Protein AF-0000000077801116 (afdb_homodimer)

InterPro domains:
  IPR003439 ABC transporter-like, ATP-binding domain [PF00005] (508-653)
  IPR003439 ABC transporter-like, ATP-binding domain [PS50893] (490-720)
  IPR003593 AAA+ ATPase domain [SM00382] (517-697)
  IPR005293 Antigen peptide transporter 2 [PR01897] (64-78)
  IPR005293 Antigen peptide transporter 2 [PR01897] (130-144)
  IPR005293 Antigen peptide transporter 2 [PR01897] (210-224)
  IPR005293 Antigen peptide transporter 2 [PR01897] (335-353)
  IPR005293 Antigen peptide transporter 2 [PR01897] (594-609)
  IPR011527 ABC transporter type 1, transmembrane domain [PF00664] (187-445)
  IPR011527 ABC transporter type 1, transmembrane domain [PS50929] (186-443)
  IPR017871 ABC transporter-like, conserved site [PS00211] (625-639)
  IPR027417 P-loop containing nucleoside triphosphate hydrolase [G3DSA:3.40.50.300] (480-726)
  IPR027417 P-loop containing nucleoside triphosphate hydrolase [SSF52540] (481-720)
  IPR036640 ABC transporter type 1, transmembrane domain superfamily [G3DSA:1.20.1560.10] (166-478)
  IPR036640 ABC transporter type 1, transmembrane domain superfamily [SSF90123] (165-473)
  IPR039421 Type 1 protein exporter [PTHR43394] (161-722)

Secondary structure (DSSP, 8-state):
------------------------------HHHHTHHHHHHHHHHHHHHHHHTHHHHGGG-HHHHHHHHHHHHHHHHHHHHHHS-S-TTS-THHHHHHHHHHHHHHHHHHHHTT-------SGGGS-HHHHHHHHHHHHHHHHHHHHHHGGG---STTHHHHHHHHHHHHHHHHHHTGGGHHHHHHHHHHHHHHHHHHHHHHHHHHHHHHHHHSS--HHHHHHHHHHHHHHHHHHHHHHHHHHHHHHHHHHHHHHHHHHHHHHHHHTS-HHHHHHS-HHHHHHIIIIIHHHHHHHTHHHHHHHHHHHHHHHHHHHHHHHH-HHHHHHHHHHHHHHHHHHHTTTHHHHHHHHHHHHHHHHHHHHHHTHHHHHHTT-HHHHHHHHHHHHHHHHHHHHHHHHHHHHHHHHHHHHHHHHHHHHHHHHHHHHHTTSS-HHHHHHHHHHHTS------THHHHHHHHHHHHHHHHHPPPSS-----B--S-----EEEEEEEEE-TT-TTSEEEEEEEEEE-TT-EEEEEE-TTSSHHHHHHHHTTSS--SEEEEEETTEEGGGB-HHHHHHHEEEE-SS----SSBHHHHHTTT-SS--HHHHHHHHHHTT-TTT-S-TT-B--GGGTTS-HHHHHHHHHHHHHTT--SEEEEESTTSSS-GGGHHHHHHHHHSSS-EEEEE-S-HHHHHT-SEEEEEETTEEEEEE-HHHHHHHTSHHHHHHHHHHHTT----HHHHHHHHHHHHTTS--/------------------------------HHHHTHHHHHHHHHHHHHHHHHHHHHHGGG-HHHHHHHHHHHHHHHHHHHHHHS-S-TTS-THHHHHHHHHHHHHHHHHHHHTT-------SGGGS-HHHHHHHHHHHHHHHHHHHHHHTT-----TTHHHHHHHHHHHHHHHHHHTGGGHHHHHHHHHHHHHHHHHHHHHHHHHHHHHHHHHSS--HHHHHHHHHHHHHHHHHHHHHHHHHHHHHHHHHHHHHHHHHHHHHHHHHTS-HHHHHHS-HHHHHHIIIIIHHHHHHHTHHHHHHHHHHHHHHHHHHHHHHHH-HHHHHHHHHHHHHHHHHHHTTTHHHHHHHHHHHHHHHHHHHHHHTHHHHHHTT-HHHHHHHHHHHHHHHHHHHHHHHHHHHHHHHHHHHHHHHHHHHHHHHHHHHHHTTSS-HHHHHHHHHHHTS------THHHHHHHHHHHHHHHHHPPPSS-----B--S-----EEEEEEEEE-TT-TTSEEEEEEEEEE-TT-EEEEEE-TTSSHHHHHHHHTTSS--SEEEEEETTEEGGGB-HHHHHHHEEEE-SS----SSBHHHHHTTT-SS--HHHHHHHHHHTT-TTT-S-TT-B--GGGTTS-HHHHHHHHHHHHHTT--SEEEEESTTSSS-GGGHHHHHHHHHSSS-EEEEE-S-HHHHHT-SEEEEEETTEEEEEE-HHHHHHHTSHHHHHHHHHHHTT----HHHHHHHHHHHHTTS--

Radius of gyration: 42.48 Å; Cα contacts (8 Å, |Δi|>4): 1871; chains: 2; bounding box: 85×131×129 Å

Foldseek 3Di:
DDDDPPPDPPDPCVDPPPPPPPPPPPPPDPVCVVCLVVLLVQLVVLLLVVLVVCVVLLVVFLVSLVVSLVVSLVSSVVVCCVPPVPPVPVPCVVLSNQLSVVVSVVSVVCVVPVAPCPPPGHPSSDPPVVSVVSSVVSVLVCLLCCLVPVVVPDPPVCSVVVVVVLVVLVVVLVVLLVVLVVLLVLLLVLLLLLLLLVLVLLVLQLVLVLCVPDDNDVVSNVVSVVSNVVSNVSNVVSNVSSVVSLVVSLVVSLVVLLVLLVVLLVPAFPLVPVVDDPVVSVCLSPPLSSLLSCQPSVLVVLVSSLVSNCCSNLVVLVVQPVVLSVLLVSLVSVLSSLVSVLPVLVVVLVVLVVVLVVLVVVCVVVVVVCVVVVVPVVSVVVSVVSVVVSVVSVVVSVVSVVVSVVVSVVSLVVSLVVSVVVVVVCVVVVSHDSSSSSSVNVSSPPDSPNPPPSNVVSSVSSSVSVVSSVDDHPQDQPADDADPDFLFKKWWAQFWADRPVCNPAILAGGATDIFGWPFEEEEDEDPSLCPVVVVCVLLPSDDTPDTFMDGNRHGPSNHHNLNSCLQEDEQAQQQWAAWFFLLCRLCPSPPPDDPVLLVVLLVLLVLVVPPPDRGDTLPHRSPNDDRSSSLSSSSSSNPSSVHQEYEYHQSCVVPPPVCVVSVCSSSVDDRHGYYYYHLDVVSQQPGQKYFYGDSNYTDDIDHPVVVCVVCPPVVVSVVVVVVVVPDPDPVVVVVVVVVVVVPPDD/DDDDPVVPPPDPPVDPPPPPPPPPPPPPDPVCVVCLVVLLVQLVVLLLVVLVVCVVLLVVFLVSLVVSLVVSLVSSVVVCCVPPVPPVPVPCVVLSNQLSVVVSVVRVVCVVPVAPCPDDRHPSRDDPVVSVVSSVVSVLVCLLCCLVPVVVPDPPVCSVVVVVVLVVLVVVLVVLLVVLVVLLVLLLVLLLLLLLLVLVLLVLQLVLVLCVVDDNDVVSNVVSVVSNVVSNVSNVVSNVSSVVSLVVSLVVSLVVLLVLLVVLVVPAFPLVPVVDDPVVSVCLSPPLSSLLSCQCSVLVVLVSSLVSNVCSNLVVLVVQPVVLSVLLVSLVSVLSSLVSVLPVLVVVLVVLVVVLVVLVVVCVVVVVVCVVVVVPVVSVVVSVVSVVVSVVSVVVSVVSVVVSVVVSVVSLVVSLVVSVVVVVVCVVVVSHDSSSSSSVNVSSPPDSPNPPPSNVVSSVSSSVSVVSSVDDHPQDQPADDADPDFLFKKWWAQFWADRPVCNPAILAGGATDIFGWPFEEEEDEDPSLCPVVVVCVLLPSDDTPDTFMDGNRHGPSNHHNLNSCLQEDEQAQAQWAAWFFLLCRLCPSPPPDDPVLLVVLLVLLVLVVPPPDRRDTLPHRSPNDDRSSSLSSSSSSNPSSVHQEYEYEQSCVVPPPVCVVSVCSSSVDDRHGYYYHHLDVVSQLPGQKYFYGDSNYTDDIDHPVVVCVVCPPVVVSVVVVVVVVPDPDPVVVVVVVVVVVVPPDD

Solvent-accessible surface area (backbone atoms only — not comparable to full-atom values): 79106 Å² total; per-residue (Å²): 141,79,84,78,83,72,83,78,78,79,80,82,68,74,76,79,76,71,80,64,78,67,70,75,73,62,82,64,64,58,63,66,62,64,47,41,55,61,50,48,54,50,48,52,52,48,32,58,60,43,36,74,51,37,76,80,39,53,81,57,50,70,60,35,32,46,51,48,23,51,53,47,36,54,49,47,51,50,46,45,50,66,71,53,63,84,65,69,78,68,69,53,57,62,51,50,47,44,47,30,45,46,58,36,48,50,52,50,47,37,71,71,40,89,56,80,86,69,68,72,76,44,79,51,76,37,64,70,64,55,57,52,48,38,50,48,48,32,49,30,46,45,39,25,46,44,49,68,52,41,85,60,59,74,62,52,91,64,32,59,58,49,49,53,49,49,50,51,51,49,52,50,54,54,55,71,44,54,87,47,43,66,54,50,51,51,22,49,51,24,42,52,47,14,38,51,18,56,53,43,38,39,50,33,51,10,50,47,51,39,41,67,73,46,82,74,45,68,66,60,48,53,49,37,52,51,50,30,49,49,28,46,50,50,12,36,52,22,42,29,51,18,51,43,40,48,52,49,51,35,52,53,47,32,50,52,50,39,48,51,45,48,45,42,56,59,60,40,40,59,68,53,59,74,72,44,58,69,67,58,52,53,42,44,56,52,53,27,37,49,40,31,34,41,38,52,56,53,45,46,46,50,48,50,48,41,48,47,38,49,49,48,47,50,53,51,36,42,72,67,40,51,74,62,36,54,55,56,56,54,52,54,41,54,50,49,40,58,56,49,75,60,61,68,56,55,57,58,42,50,52,36,50,50,52,41,50,47,53,50,51,52,48,62,76,38,39,70,59,35,57,46,42,49,27,47,68,58,53,39,48,54,49,45,54,39,47,50,52,37,49,53,50,48,51,52,47,45,52,53,49,29,52,45,52,36,48,49,46,49,50,54,49,50,46,51,50,50,43,53,55,52,47,50,56,33,36,76,69,66,71,42,54,73,16,56,52,50,19,52,56,58,55,66,69,62,71,75,73,80,80,67,76,64,45,60,63,14,48,57,31,36,52,56,54,46,53,58,60,66,53,71,44,86,62,72,69,79,20,73,46,70,74,92,75,71,63,30,30,36,35,39,41,45,28,22,35,48,52,85,90,42,67,87,49,64,41,30,51,56,27,61,55,72,43,52,55,57,34,41,34,23,46,38,61,58,91,80,16,33,66,69,55,53,52,35,45,73,69,53,55,49,74,63,78,36,57,50,48,25,49,68,82,38,54,60,67,45,30,17,50,56,53,46,26,42,32,41,23,67,31,53,64,73,59,78,42,59,69,42,28,49,49,55,51,35,40,54,67,50,82,87,72,53,69,64,55,50,51,50,20,26,50,64,34,66,35,52,85,78,54,86,50,58,75,38,70,32,38,67,62,26,67,78,48,53,73,47,57,40,34,25,43,40,44,12,31,36,50,58,55,65,31,27,28,42,36,35,35,44,50,59,69,70,42,58,80,79,40,49,57,47,49,42,50,63,67,68,61,66,84,30,11,33,41,34,34,54,86,51,62,69,65,47,57,71,25,66,29,36,39,31,31,49,85,12,23,69,73,49,74,38,35,52,71,58,38,53,70,64,61,44,74,61,34,51,50,52,50,52,44,49,64,70,64,70,60,72,69,68,71,65,56,52,57,53,44,56,52,52,58,65,64,50,78,133,135,89,72,84,79,74,76,75,74,76,78,80,71,75,75,79,77,71,80,65,78,68,70,75,73,64,82,64,66,59,62,68,63,64,47,41,56,61,50,48,53,50,49,51,52,47,32,57,60,44,37,74,51,37,78,79,40,53,81,57,48,68,60,35,30,47,50,47,23,50,53,46,36,53,50,48,50,49,47,45,49,67,71,52,63,83,67,70,80,68,68,52,60,61,48,49,48,43,46,29,43,46,59,35,47,48,50,51,47,37,70,70,39,89,57,79,86,70,69,71,77,41,80,52,72,38,62,69,66,55,57,50,47,38,50,48,48,30,50,28,45,45,38,25,46,45,48,68,52,41,83,59,57,75,67,51,91,63,34,60,56,49,48,54,46,49,52,51,49,48,52,49,50,56,54,71,44,54,87,47,43,67,54,49,50,52,22,48,52,25,42,50,46,14,38,52,19,54,53,43,38,38,51,34,52,10,49,45,49,40,41,67,73,46,83,76,45,68,67,61,49,54,50,36,52,51,50,32,50,50,28,47,49,51,13,34,52,22,41,28,49,18,51,43,40,47,52,49,50,36,52,52,49,32,50,50,49,39,46,51,46,48,45,42,57,58,59,41,37,57,69,54,58,73,73,45,57,70,66,58,52,51,41,46,55,52,54,27,37,49,40,32,34,42,36,52,56,53,45,46,47,50,49,48,47,40,49,47,38,48,49,48,46,51,53,51,35,41,72,68,39,51,73,62,37,54,56,57,54,54,50,53,40,53,50,49,38,58,56,49,76,59,58,70,57,54,58,57,44,49,52,36,50,49,50,40,49,47,51,50,51,52,47,63,75,38,40,68,59,35,57,46,41,48,27,46,66,57,52,38,50,52,48,45,53,38,46,49,53,36,48,52,50,48,52,53,46,45,50,53,48,30,52,45,52,36,48,49,46,51,48,52,50,50,46,52,52,50,44,54,53,51,45,50,56,32,36,76,69,66,71,41,55,74,16,56,52,50,19,52,56,58,56,65,67,61,74,75,73,80,80,66,75,65,46,60,63,14,49,56,33,37,50,56,53,47,52,58,60,66,55,71,45,87,63,72,70,78,20,73,44,70,74,92,76,70,63,30,31,36,36,38,43,44,29,23,35,47,51,86,93,42,66,86,48,64,41,30,52,57,27,60,54,72,43,52,54,57,34,38,34,23,47,38,60,58,92,80,15,33,67,69,54,51,52,35,44,73,70,54,56,50,74,62,78,35,57,49,49,25,50,68,83,37,54,59,68,44,28,17,49,58,54,47,26,42,32,40,24,67,32,52,64,72,62,77,43,59,70,42,28,48,48,54,52,34,41,54,68,50,81,86,70,52,68,63,54,51,50,50,19,27,50,64,36,65,34,51,82,78,52,85,48,56,73,39,69,30,40,68,63,26,66,77,47,54,73,48,57,41,36,24,44,40,44,13,30,38,50,58,56,64,32,24,26,41,36,34,36,42,52,58,70,71,42,57,81,80,38,50,55,49,50,41,49,63,66,67,60,65,82,30,11,34,41,35,35,54,86,51,62,69,64,49,57,72,26,66,31,35,40,32,30,50,86,11,25,70,72,49,74,39,34,54,70,57,38,52,72,63,62,44,73,62,33,50,51,51,49,52,43,49,65,70,63,69,59,72,70,68,70,65,55,52,57,52,45,57,53,53,60,66,64,52,79,133

pLDDT: mean 72.93, std 17.57, range [19.86, 96.75]

Structure (mmCIF, N/CA/C/O backbone):
data_AF-0000000077801116-model_v1
#
loop_
_entity.id
_entity.type
_entity.pdbx_description
1 polymer 'Antigen peptide transporter 2'
#
loop_
_atom_site.group_PDB
_atom_site.id
_atom_site.type_symbol
_atom_site.label_atom_id
_atom_site.label_alt_id
_atom_site.label_comp_id
_atom_site.label_asym_id
_atom_site.label_entity_id
_atom_site.label_seq_id
_atom_site.pdbx_PDB_ins_code
_atom_site.Cartn_x
_atom_site.Cartn_y
_atom_site.Cartn_z
_atom_site.occupancy
_atom_site.B_iso_or_equiv
_atom_site.auth_seq_id
_atom_site.auth_comp_id
_atom_site.auth_asym_id
_atom_site.auth_atom_id
_atom_site.pdbx_PDB_model_num
ATOM 1 N N . MET A 1 1 ? -19.266 22.391 64.688 1 19.86 1 MET A N 1
ATOM 2 C CA . MET A 1 1 ? -18.312 21.328 65 1 19.86 1 MET A CA 1
ATOM 3 C C . MET A 1 1 ? -17.562 20.828 63.812 1 19.86 1 MET A C 1
ATOM 5 O O . MET A 1 1 ? -18.094 20.891 62.688 1 19.86 1 MET A O 1
ATOM 9 N N . GLY A 1 2 ? -16.156 20.484 63.906 1 20.7 2 GLY A N 1
ATOM 10 C CA . GLY A 1 2 ? -14.812 20.5 63.375 1 20.7 2 GLY A CA 1
ATOM 11 C C . GLY A 1 2 ? -14.531 19.312 62.469 1 20.7 2 GLY A C 1
ATOM 12 O O . GLY A 1 2 ? -13.391 19.094 62.062 1 20.7 2 GLY A O 1
ATOM 13 N N . GLY A 1 3 ? -15.422 18.281 62.438 1 22.31 3 GLY A N 1
ATOM 14 C CA . GLY A 1 3 ? -14.906 16.938 62.25 1 22.31 3 GLY A CA 1
ATOM 15 C C . GLY A 1 3 ? -14.18 16.734 60.938 1 22.31 3 GLY A C 1
ATOM 16 O O . GLY A 1 3 ? -14.578 17.297 59.938 1 22.31 3 GLY A O 1
ATOM 17 N N . SER A 1 4 ? -12.867 16.422 61 1 22.86 4 SER A N 1
ATOM 18 C CA . SER A 1 4 ? -11.594 16.297 60.312 1 22.86 4 SER A CA 1
ATOM 19 C C . SER A 1 4 ? -11.656 15.234 59.219 1 22.86 4 SER A C 1
ATOM 21 O O . SER A 1 4 ? -12.055 14.094 59.469 1 22.86 4 SER A O 1
ATOM 23 N N . VAL A 1 5 ? -11.953 15.586 57.906 1 25.45 5 VAL A N 1
ATOM 24 C CA . VAL A 1 5 ? -12.242 14.977 56.625 1 25.45 5 VAL A CA 1
ATOM 25 C C . VAL A 1 5 ? -11.047 14.156 56.156 1 25.45 5 VAL A C 1
ATOM 27 O O . VAL A 1 5 ? -10.047 14.711 55.688 1 25.45 5 VAL A O 1
ATOM 30 N N . GLY A 1 6 ? -10.359 13.227 56.906 1 20.11 6 GLY A N 1
ATOM 31 C CA . GLY A 1 6 ? -9.023 12.672 56.719 1 20.11 6 GLY A CA 1
ATOM 32 C C . GLY A 1 6 ? -8.914 11.805 55.5 1 20.11 6 GLY A C 1
ATOM 33 O O . GLY A 1 6 ? -7.93 11.086 55.312 1 20.11 6 GLY A O 1
ATOM 34 N N . ALA A 1 7 ? -9.766 11.781 54.438 1 23.72 7 ALA A N 1
ATOM 35 C CA . ALA A 1 7 ? -9.914 10.531 53.688 1 23.72 7 ALA A CA 1
ATOM 36 C C . ALA A 1 7 ? -8.586 10.109 53.094 1 23.72 7 ALA A C 1
ATOM 38 O O . ALA A 1 7 ? -7.824 10.945 52.594 1 23.72 7 ALA A O 1
ATOM 39 N N . ARG A 1 8 ? -8.055 8.891 53.344 1 21.78 8 ARG A N 1
ATOM 40 C CA . ARG A 1 8 ? -6.91 7.996 53.156 1 21.78 8 ARG A CA 1
ATOM 41 C C . ARG A 1 8 ? -6.613 7.77 51.688 1 21.78 8 ARG A C 1
ATOM 43 O O . ARG A 1 8 ? -7.516 7.488 50.906 1 21.78 8 ARG A O 1
ATOM 50 N N . THR A 1 9 ? -5.633 8.406 51.094 1 22.45 9 THR A N 1
ATOM 51 C CA . THR A 1 9 ? -5.059 8.477 49.781 1 22.45 9 THR A CA 1
ATOM 52 C C . THR A 1 9 ? -4.605 7.098 49.312 1 22.45 9 THR A C 1
ATOM 54 O O . THR A 1 9 ? -3.662 6.531 49.844 1 22.45 9 THR A O 1
ATOM 57 N N . PRO A 1 10 ? -5.586 6.07 49.188 1 24.56 10 PRO A N 1
ATOM 58 C CA . PRO A 1 10 ? -5.062 4.711 49.062 1 24.56 10 PRO A CA 1
ATOM 59 C C . PRO A 1 10 ? -3.996 4.605 47.969 1 24.56 10 PRO A C 1
ATOM 61 O O . PRO A 1 10 ? -3.959 5.43 47.031 1 24.56 10 PRO A O 1
ATOM 64 N N . GLY A 1 11 ? -2.791 4.027 48.312 1 22.08 11 GLY A N 1
ATOM 65 C CA . GLY A 1 11 ? -1.485 3.658 47.812 1 22.08 11 GLY A CA 1
ATOM 66 C C . GLY A 1 11 ? -1.562 2.877 46.5 1 22.08 11 GLY A C 1
ATOM 67 O O . GLY A 1 11 ? -2.234 1.848 46.438 1 22.08 11 GLY A O 1
ATOM 68 N N . LEU A 1 12 ? -1.676 3.553 45.312 1 23.27 12 LEU A N 1
ATOM 69 C CA . LEU A 1 12 ? -1.722 3.121 43.906 1 23.27 12 LEU A CA 1
ATOM 70 C C . LEU A 1 12 ? -0.58 2.16 43.594 1 23.27 12 LEU A C 1
ATOM 72 O O . LEU A 1 12 ? 0.539 2.592 43.312 1 23.27 12 LEU A O 1
ATOM 76 N N . THR A 1 13 ? -0.231 1.187 44.5 1 24.02 13 THR A N 1
ATOM 77 C CA . THR A 1 13 ? 0.904 0.299 44.25 1 24.02 13 THR A CA 1
ATOM 78 C C . THR A 1 13 ? 0.735 -0.471 42.969 1 24.02 13 THR A C 1
ATOM 80 O O . THR A 1 13 ? -0.02 -1.443 42.906 1 24.02 13 THR A O 1
ATOM 83 N N . ALA A 1 14 ? 0.315 0.042 41.844 1 24.2 14 ALA A N 1
ATOM 84 C CA . ALA A 1 14 ? 0.077 -0.907 40.781 1 24.2 14 ALA A CA 1
ATOM 85 C C . ALA A 1 14 ? 1.326 -1.735 40.5 1 24.2 14 ALA A C 1
ATOM 87 O O . ALA A 1 14 ? 2.416 -1.187 40.312 1 24.2 14 ALA A O 1
ATOM 88 N N . PRO A 1 15 ? 1.394 -2.953 41 1 24.14 15 PRO A N 1
ATOM 89 C CA . PRO A 1 15 ? 2.518 -3.885 40.875 1 24.14 15 PRO A CA 1
ATOM 90 C C . PRO A 1 15 ? 3.09 -3.922 39.438 1 24.14 15 PRO A C 1
ATOM 92 O O . PRO A 1 15 ? 2.402 -3.562 38.5 1 24.14 15 PRO A O 1
ATOM 95 N N . LEU A 1 16 ? 4.457 -3.867 39.344 1 23.67 16 LEU A N 1
ATOM 96 C CA . LEU A 1 16 ? 5.473 -4.129 38.312 1 23.67 16 LEU A CA 1
ATOM 97 C C . LEU A 1 16 ? 5.156 -5.406 37.562 1 23.67 16 LEU A C 1
ATOM 99 O O . LEU A 1 16 ? 5.207 -6.504 38.125 1 23.67 16 LEU A O 1
ATOM 103 N N . CYS A 1 17 ? 4.031 -5.379 36.844 1 23.95 17 CYS A N 1
ATOM 104 C CA . CYS A 1 17 ? 3.762 -6.609 36.094 1 23.95 17 CYS A CA 1
ATOM 105 C C . CYS A 1 17 ? 5.027 -7.133 35.438 1 23.95 17 CYS A C 1
ATOM 107 O O . CYS A 1 17 ? 5.668 -6.418 34.656 1 23.95 17 CYS A O 1
ATOM 109 N N . SER A 1 18 ? 5.816 -7.984 36.156 1 23.72 18 SER A N 1
ATOM 110 C CA . SER A 1 18 ? 6.895 -8.883 35.75 1 23.72 18 SER A CA 1
ATOM 111 C C . SER A 1 18 ? 6.664 -9.438 34.344 1 23.72 18 SER A C 1
ATOM 113 O O . SER A 1 18 ? 5.617 -10.023 34.062 1 23.72 18 SER A O 1
ATOM 115 N N . LEU A 1 19 ? 7.07 -8.703 33.375 1 25.06 19 LEU A N 1
ATOM 116 C CA . LEU A 1 19 ? 7.258 -9.203 32.031 1 25.06 19 LEU A CA 1
ATOM 117 C C . LEU A 1 19 ? 7.84 -10.617 32.062 1 25.06 19 LEU A C 1
ATOM 119 O O . LEU A 1 19 ? 9.047 -10.789 32.25 1 25.06 19 LEU A O 1
ATOM 123 N N . SER A 1 20 ? 7.32 -11.484 32.938 1 23.55 20 SER A N 1
ATOM 124 C CA . SER A 1 20 ? 7.746 -12.875 32.938 1 23.55 20 SER A CA 1
ATOM 125 C C . SER A 1 20 ? 7.965 -13.398 31.516 1 23.55 20 SER A C 1
ATOM 127 O O . SER A 1 20 ? 7.395 -12.867 30.562 1 23.55 20 SER A O 1
ATOM 129 N N . ALA A 1 21 ? 9.172 -14.219 31.422 1 26.3 21 ALA A N 1
ATOM 130 C CA . ALA A 1 21 ? 9.742 -15.102 30.406 1 26.3 21 ALA A CA 1
ATOM 131 C C . ALA A 1 21 ? 8.648 -15.875 29.672 1 26.3 21 ALA A C 1
ATOM 133 O O . ALA A 1 21 ? 7.945 -16.688 30.281 1 26.3 21 ALA A O 1
ATOM 134 N N . GLY A 1 22 ? 7.793 -15.141 29.062 1 27.14 22 GLY A N 1
ATOM 135 C CA . GLY A 1 22 ? 6.863 -15.977 28.328 1 27.14 22 GLY A CA 1
ATOM 136 C C . GLY A 1 22 ? 7.508 -17.234 27.766 1 27.14 22 GLY A C 1
ATOM 137 O O . GLY A 1 22 ? 8.609 -17.172 27.219 1 27.14 22 GLY A O 1
ATOM 138 N N . PRO A 1 23 ? 7.344 -18.344 28.562 1 27.28 23 PRO A N 1
ATOM 139 C CA . PRO A 1 23 ? 8.008 -19.578 28.172 1 27.28 23 PRO A CA 1
ATOM 140 C C . PRO A 1 23 ? 8.102 -19.766 26.656 1 27.28 23 PRO A C 1
ATOM 142 O O . PRO A 1 23 ? 7.285 -19.203 25.922 1 27.28 23 PRO A O 1
ATOM 145 N N . VAL A 1 24 ? 9.289 -19.844 26.219 1 29.08 24 VAL A N 1
ATOM 146 C CA . VAL A 1 24 ? 9.688 -20.422 24.938 1 29.08 24 VAL A CA 1
ATOM 147 C C . VAL A 1 24 ? 8.742 -21.562 24.578 1 29.08 24 VAL A C 1
ATOM 149 O O . VAL A 1 24 ? 8.656 -22.562 25.297 1 29.08 24 VAL A O 1
ATOM 152 N N . ALA A 1 25 ? 7.543 -21.188 24.266 1 30.47 25 ALA A N 1
ATOM 153 C CA . ALA A 1 25 ? 6.715 -22.25 23.703 1 30.47 25 ALA A CA 1
ATOM 154 C C . ALA A 1 25 ? 7.57 -23.266 22.938 1 30.47 25 ALA A C 1
ATOM 156 O O . ALA A 1 25 ? 8.141 -22.938 21.891 1 30.47 25 ALA A O 1
ATOM 157 N N . THR A 1 26 ? 8.352 -23.984 23.672 1 31.16 26 THR A N 1
ATOM 158 C CA . THR A 1 26 ? 8.836 -25.234 23.109 1 31.16 26 THR A CA 1
ATOM 159 C C . THR A 1 26 ? 7.812 -25.828 22.141 1 31.16 26 THR A C 1
ATOM 161 O O . THR A 1 26 ? 6.613 -25.844 22.422 1 31.16 26 THR A O 1
ATOM 164 N N . MET A 1 27 ? 8.039 -25.609 20.969 1 32.81 27 MET A N 1
ATOM 165 C CA . MET A 1 27 ? 7.355 -26.312 19.906 1 32.81 27 MET A CA 1
ATOM 166 C C . MET A 1 27 ? 6.891 -27.688 20.359 1 32.81 27 MET A C 1
ATOM 168 O O . MET A 1 27 ? 7.652 -28.656 20.312 1 32.81 27 MET A O 1
ATOM 172 N N . ALA A 1 28 ? 6.254 -27.812 21.594 1 34.62 28 ALA A N 1
ATOM 173 C CA . ALA A 1 28 ? 5.738 -29.078 22.078 1 34.62 28 ALA A CA 1
ATOM 174 C C . ALA A 1 28 ? 5.039 -29.859 20.953 1 34.62 28 ALA A C 1
ATOM 176 O O . ALA A 1 28 ? 4.246 -29.281 20.203 1 34.62 28 ALA A O 1
ATOM 177 N N . LEU A 1 29 ? 5.664 -30.812 20.438 1 40.91 29 LEU A N 1
ATOM 178 C CA . LEU A 1 29 ? 5.035 -31.828 19.594 1 40.91 29 LEU A CA 1
ATOM 179 C C . LEU A 1 29 ? 3.568 -32 19.969 1 40.91 29 LEU A C 1
ATOM 181 O O . LEU A 1 29 ? 3.227 -32.031 21.156 1 40.91 29 LEU A O 1
ATOM 185 N N . PRO A 1 30 ? 2.633 -31.547 19.109 1 45.5 30 PRO A N 1
ATOM 186 C CA . PRO A 1 30 ? 1.238 -31.766 19.5 1 45.5 30 PRO A CA 1
ATOM 187 C C . PRO A 1 30 ? 1.054 -33.031 20.359 1 45.5 30 PRO A C 1
ATOM 189 O O . PRO A 1 30 ? 1.818 -33.969 20.234 1 45.5 30 PRO A O 1
ATOM 192 N N . LEU A 1 31 ? 0.597 -32.875 21.562 1 48.19 31 LEU A N 1
ATOM 193 C CA . LEU A 1 31 ? 0.291 -33.906 22.531 1 48.19 31 LEU A CA 1
ATOM 194 C C . LEU A 1 31 ? -0.151 -35.188 21.828 1 48.19 31 LEU A C 1
ATOM 196 O O . LEU A 1 31 ? 0.141 -36.312 22.297 1 48.19 31 LEU A O 1
ATOM 200 N N . THR A 1 32 ? -0.73 -35 20.703 1 51.62 32 THR A N 1
ATOM 201 C CA . THR A 1 32 ? -1.183 -36.188 20 1 51.62 32 THR A CA 1
ATOM 202 C C . THR A 1 32 ? 0.007 -37.031 19.531 1 51.62 32 THR A C 1
ATOM 204 O O . THR A 1 32 ? -0.066 -38.25 19.516 1 51.62 32 THR A O 1
ATOM 207 N N . LEU A 1 33 ? 1.008 -36.312 19.266 1 53.5 33 LEU A N 1
ATOM 208 C CA . LEU A 1 33 ? 2.186 -37.094 18.891 1 53.5 33 LEU A CA 1
ATOM 209 C C . LEU A 1 33 ? 2.885 -37.625 20.125 1 53.5 33 LEU A C 1
ATOM 211 O O . LEU A 1 33 ? 3.486 -38.719 20.078 1 53.5 33 LEU A O 1
ATOM 215 N N . ARG A 1 34 ? 2.783 -36.938 21.219 1 57.25 34 ARG A N 1
ATOM 216 C CA . ARG A 1 34 ? 3.424 -37.438 22.422 1 57.25 34 ARG A CA 1
ATOM 217 C C . ARG A 1 34 ? 2.695 -38.656 22.953 1 57.25 34 ARG A C 1
ATOM 219 O O . ARG A 1 34 ? 3.322 -39.594 23.5 1 57.25 34 ARG A O 1
ATOM 226 N N . LEU A 1 35 ? 1.388 -38.625 22.734 1 57.66 35 LEU A N 1
ATOM 227 C CA . LEU A 1 35 ? 0.619 -39.75 23.281 1 57.66 35 LEU A CA 1
ATOM 228 C C . LEU A 1 35 ? 0.469 -40.844 22.25 1 57.66 35 LEU A C 1
ATOM 230 O O . LEU A 1 35 ? -0.117 -41.906 22.531 1 57.66 35 LEU A O 1
ATOM 234 N N . GLY A 1 36 ? 1.042 -40.625 21.156 1 62.03 36 GLY A N 1
ATOM 235 C CA . GLY A 1 36 ? 0.986 -41.625 20.109 1 62.03 36 GLY A CA 1
ATOM 236 C C . GLY A 1 36 ? 1.77 -42.875 20.438 1 62.03 36 GLY A C 1
ATOM 237 O O . GLY A 1 36 ? 1.298 -44 20.203 1 62.03 36 GLY A O 1
ATOM 238 N N . CYS A 1 37 ? 2.828 -42.656 21.141 1 68.69 37 CYS A N 1
ATOM 239 C CA . CYS A 1 37 ? 3.662 -43.812 21.438 1 68.69 37 CYS A CA 1
ATOM 240 C C . CYS A 1 37 ? 3.041 -44.656 22.547 1 68.69 37 CYS A C 1
ATOM 242 O O . CYS A 1 37 ? 2.939 -45.875 22.422 1 68.69 37 CYS A O 1
ATOM 244 N N . PRO A 1 38 ? 2.607 -44.062 23.656 1 70.81 38 PRO A N 1
ATOM 245 C CA . PRO A 1 38 ? 1.978 -44.938 24.656 1 70.81 38 PRO A CA 1
ATOM 246 C C . PRO A 1 38 ? 0.677 -45.562 24.156 1 70.81 38 PRO A C 1
ATOM 248 O O . PRO A 1 38 ? 0.353 -46.688 24.531 1 70.81 38 PRO A O 1
ATOM 251 N N . LEU A 1 39 ? 0.027 -44.906 23.281 1 73.06 39 LEU A N 1
ATOM 252 C CA . LEU A 1 39 ? -1.208 -45.469 22.734 1 73.06 39 LEU A CA 1
ATOM 253 C C . LEU A 1 39 ? -0.914 -46.594 21.766 1 73.06 39 LEU A C 1
ATOM 255 O O . LEU A 1 39 ? -1.666 -47.594 21.719 1 73.06 39 LEU A O 1
ATOM 259 N N . LEU A 1 40 ? 0.195 -46.5 21.172 1 75.44 40 LEU A N 1
ATOM 260 C CA . LEU A 1 40 ? 0.618 -47.594 20.297 1 75.44 40 LEU A CA 1
ATOM 261 C C . LEU A 1 40 ? 1.011 -48.812 21.109 1 75.44 40 LEU A C 1
ATOM 263 O O . LEU A 1 40 ? 0.69 -49.969 20.719 1 75.44 40 LEU A O 1
ATOM 267 N N . LEU A 1 41 ? 1.607 -48.594 22.234 1 74.56 41 LEU A N 1
ATOM 268 C CA . LEU A 1 41 ? 2.002 -49.688 23.078 1 74.56 41 LEU A CA 1
ATOM 269 C C . LEU A 1 41 ? 0.781 -50.344 23.719 1 74.56 41 LEU A C 1
ATOM 271 O O . LEU A 1 41 ? 0.724 -51.594 23.844 1 74.56 41 LEU A O 1
ATOM 275 N N . CYS A 1 42 ? -0.216 -49.594 24.062 1 76.81 42 CYS A N 1
ATOM 276 C CA . CYS A 1 42 ? -1.45 -50.156 24.609 1 76.81 42 CYS A CA 1
ATOM 277 C C . CYS A 1 42 ? -2.236 -50.906 23.547 1 76.81 42 CYS A C 1
ATOM 279 O O . CYS A 1 42 ? -2.83 -51.938 23.812 1 76.81 42 CYS A O 1
ATOM 281 N N . ASP A 1 43 ? -2.145 -50.344 22.375 1 77.38 43 ASP A N 1
ATOM 282 C CA . ASP A 1 43 ? -2.83 -51 21.281 1 77.38 43 ASP A CA 1
ATOM 283 C C . ASP A 1 43 ? -2.148 -52.312 20.938 1 77.38 43 ASP A C 1
ATOM 285 O O . ASP A 1 43 ? -2.82 -53.312 20.625 1 77.38 43 ASP A O 1
ATOM 289 N N . LEU A 1 44 ? -0.854 -52.344 21.094 1 76.38 44 LEU A N 1
ATOM 290 C CA . LEU A 1 44 ? -0.117 -53.594 20.859 1 76.38 44 LEU A CA 1
ATOM 291 C C . LEU A 1 44 ? -0.417 -54.625 21.953 1 76.38 44 LEU A C 1
ATOM 293 O O . LEU A 1 44 ? -0.534 -55.812 21.656 1 76.38 44 LEU A O 1
ATOM 297 N N . ALA A 1 45 ? -0.618 -54.125 23.156 1 77 45 ALA A N 1
ATOM 298 C CA . ALA A 1 45 ? -0.981 -55.031 24.25 1 77 45 ALA A CA 1
ATOM 299 C C . ALA A 1 45 ? -2.406 -55.562 24.094 1 77 45 ALA A C 1
ATOM 301 O O . ALA A 1 45 ? -2.676 -56.719 24.328 1 77 45 ALA A O 1
ATOM 302 N N . LEU A 1 46 ? -3.213 -54.719 23.594 1 77.62 46 LEU A N 1
ATOM 303 C CA . LEU A 1 46 ? -4.602 -55.125 23.391 1 77.62 46 LEU A CA 1
ATOM 304 C C . LEU A 1 46 ? -4.723 -56.094 22.219 1 77.62 46 LEU A C 1
ATOM 306 O O . LEU A 1 46 ? -5.523 -57.031 22.266 1 77.62 46 LEU A O 1
ATOM 310 N N . ARG A 1 47 ? -3.895 -55.844 21.266 1 75.19 47 ARG A N 1
ATOM 311 C CA . ARG A 1 47 ? -3.865 -56.75 20.125 1 75.19 47 ARG A CA 1
ATOM 312 C C . ARG A 1 47 ? -3.375 -58.125 20.516 1 75.19 47 ARG A C 1
ATOM 314 O O . ARG A 1 47 ? -3.896 -59.156 20.047 1 75.19 47 ARG A O 1
ATOM 321 N N . ALA A 1 48 ? -2.418 -58.188 21.375 1 75.12 48 ALA A N 1
ATOM 322 C CA . ALA A 1 48 ? -1.903 -59.469 21.859 1 75.12 48 ALA A CA 1
ATOM 323 C C . ALA A 1 48 ? -2.951 -60.188 22.688 1 75.12 48 ALA A C 1
ATOM 325 O O . ALA A 1 48 ? -3.064 -61.406 22.625 1 75.12 48 ALA A O 1
ATOM 326 N N . LEU A 1 49 ? -3.783 -59.406 23.391 1 74.88 49 LEU A N 1
ATOM 327 C CA . LEU A 1 49 ? -4.832 -60 24.203 1 74.88 49 LEU A CA 1
ATOM 328 C C . LEU A 1 49 ? -5.98 -60.5 23.344 1 74.88 49 LEU A C 1
ATOM 330 O O . LEU A 1 49 ? -6.539 -61.562 23.594 1 74.88 49 LEU A O 1
ATOM 334 N N . LEU A 1 50 ? -6.152 -59.719 22.297 1 73.19 50 LEU A N 1
ATOM 335 C CA . LEU A 1 50 ? -7.25 -60.094 21.422 1 73.19 50 LEU A CA 1
ATOM 336 C C . LEU A 1 50 ? -6.816 -61.219 20.469 1 73.19 50 LEU A C 1
ATOM 338 O O . LEU A 1 50 ? -7.656 -61.969 19.953 1 73.19 50 LEU A O 1
ATOM 342 N N . GLY A 1 51 ? -5.562 -61.344 20.219 1 69.94 51 GLY A N 1
ATOM 343 C CA . GLY A 1 51 ? -5.02 -62.406 19.406 1 69.94 51 GLY A CA 1
ATOM 344 C C . GLY A 1 51 ? -5.277 -63.781 20.016 1 69.94 51 GLY A C 1
ATOM 345 O O . GLY A 1 51 ? -5.434 -64.75 19.281 1 69.94 51 GLY A O 1
ATOM 346 N N . TRP A 1 52 ? -5.344 -63.844 21.328 1 68.19 52 TRP A N 1
ATOM 347 C CA . TRP A 1 52 ? -5.621 -65.125 21.984 1 68.19 52 TRP A CA 1
ATOM 348 C C . TRP A 1 52 ? -7.062 -65.562 21.75 1 68.19 52 TRP A C 1
ATOM 350 O O . TRP A 1 52 ? -7.352 -66.75 21.688 1 68.19 52 TRP A O 1
ATOM 360 N N . GLY A 1 53 ? -7.957 -64.688 21.484 1 64.06 53 GLY A N 1
ATOM 361 C CA . GLY A 1 53 ? -9.352 -65 21.219 1 64.06 53 GLY A CA 1
ATOM 362 C C . GLY A 1 53 ? -9.688 -65 19.734 1 64.06 53 GLY A C 1
ATOM 363 O O . GLY A 1 53 ? -10.844 -65.188 19.359 1 64.06 53 GLY A O 1
ATOM 364 N N . ALA A 1 54 ? -8.766 -64.625 18.875 1 63.06 54 ALA A N 1
ATOM 365 C CA . ALA A 1 54 ? -8.945 -64.438 17.438 1 63.06 54 ALA A CA 1
ATOM 366 C C . ALA A 1 54 ? -9.438 -65.688 16.75 1 63.06 54 ALA A C 1
ATOM 368 O O . ALA A 1 54 ? -10.297 -65.625 15.859 1 63.06 54 ALA A O 1
ATOM 369 N N . PRO A 1 55 ? -8.938 -66.875 17.078 1 62.19 55 PRO A N 1
ATOM 370 C CA . PRO A 1 55 ? -9.453 -68 16.344 1 62.19 55 PRO A CA 1
ATOM 371 C C . PRO A 1 55 ? -10.938 -68.25 16.609 1 62.19 55 PRO A C 1
ATOM 373 O O . PRO A 1 55 ? -11.633 -68.812 15.75 1 62.19 55 PRO A O 1
ATOM 376 N N . SER A 1 56 ? -11.492 -67.938 17.75 1 62.75 56 SER A N 1
ATOM 377 C CA . SER A 1 56 ? -12.906 -68.188 18.031 1 62.75 56 SER A CA 1
ATOM 378 C C . SER A 1 56 ? -13.789 -67.125 17.344 1 62.75 56 SER A C 1
ATOM 380 O O . SER A 1 56 ? -14.953 -67.375 17.047 1 62.75 56 SER A O 1
ATOM 382 N N . LEU A 1 57 ? -13.18 -65.938 17 1 62.56 57 LEU A N 1
ATOM 383 C CA . LEU A 1 57 ? -13.969 -64.875 16.406 1 62.56 57 LEU A CA 1
ATOM 384 C C . LEU A 1 57 ? -13.773 -64.812 14.898 1 62.56 57 LEU A C 1
ATOM 386 O O . LEU A 1 57 ? -14.523 -64.125 14.195 1 62.56 57 LEU A O 1
ATOM 390 N N . ALA A 1 58 ? -12.883 -65.562 14.422 1 63.06 58 ALA A N 1
ATOM 391 C CA . ALA A 1 58 ? -12.531 -65.562 13 1 63.06 58 ALA A CA 1
ATOM 392 C C . ALA A 1 58 ? -13.711 -66 12.148 1 63.06 58 ALA A C 1
ATOM 394 O O . ALA A 1 58 ? -13.961 -65.438 11.078 1 63.06 58 ALA A O 1
ATOM 395 N N . PRO A 1 59 ? -14.43 -67.062 12.656 1 62.84 59 PRO A N 1
ATOM 396 C CA . PRO A 1 59 ? -15.508 -67.5 11.758 1 62.84 59 PRO A CA 1
ATOM 397 C C . PRO A 1 59 ? -16.609 -66.438 11.617 1 62.84 59 PRO A C 1
ATOM 399 O O . PRO A 1 59 ? -17.469 -66.562 10.734 1 62.84 59 PRO A O 1
ATOM 402 N N . LEU A 1 60 ? -16.734 -65.438 12.5 1 65.94 60 LEU A N 1
ATOM 403 C CA . LEU A 1 60 ? -17.812 -64.438 12.453 1 65.94 60 LEU A CA 1
ATOM 404 C C . LEU A 1 60 ? -17.578 -63.438 11.336 1 65.94 60 LEU A C 1
ATOM 406 O O . LEU A 1 60 ? -18.484 -62.688 10.961 1 65.94 60 LEU A O 1
ATOM 410 N N . GLY A 1 61 ? -16.703 -63.562 10.609 1 62.31 61 GLY A N 1
ATOM 411 C CA . GLY A 1 61 ? -16.391 -62.781 9.414 1 62.31 61 GLY A CA 1
ATOM 412 C C . GLY A 1 61 ? -16.234 -61.312 9.672 1 62.31 61 GLY A C 1
ATOM 413 O O . GLY A 1 61 ? -15.453 -60.906 10.547 1 62.31 61 GLY A O 1
ATOM 414 N N . LEU A 1 62 ? -17.109 -60.531 9.039 1 69.25 62 LEU A N 1
ATOM 415 C CA . LEU A 1 62 ? -17.094 -59.062 9.055 1 69.25 62 LEU A CA 1
ATOM 416 C C . LEU A 1 62 ? -17.531 -58.531 10.422 1 69.25 62 LEU A C 1
ATOM 418 O O . LEU A 1 62 ? -16.938 -57.562 10.938 1 69.25 62 LEU A O 1
ATOM 422 N N . PRO A 1 63 ? -18.453 -59.125 10.992 1 72.69 63 PRO A N 1
ATOM 423 C CA . PRO A 1 63 ? -18.859 -58.562 12.289 1 72.69 63 PRO A CA 1
ATOM 424 C C . PRO A 1 63 ? -17.781 -58.75 13.359 1 72.69 63 PRO A C 1
ATOM 426 O O . PRO A 1 63 ? -17.734 -57.969 14.32 1 72.69 63 PRO A O 1
ATOM 429 N N . ALA A 1 64 ? -16.906 -59.625 13.203 1 73.88 64 ALA A N 1
ATOM 430 C CA . ALA A 1 64 ? -15.828 -59.844 14.172 1 73.88 64 ALA A CA 1
ATOM 431 C C . ALA A 1 64 ? -14.828 -58.688 14.125 1 73.88 64 ALA A C 1
ATOM 433 O O . ALA A 1 64 ? -14.273 -58.281 15.148 1 73.88 64 ALA A O 1
ATOM 434 N N . THR A 1 65 ? -14.656 -58.125 12.977 1 74.44 65 THR A N 1
ATOM 435 C CA . THR A 1 65 ? -13.719 -57.031 12.844 1 74.44 65 THR A CA 1
ATOM 436 C C . THR A 1 65 ? -14.297 -55.75 13.469 1 74.44 65 THR A C 1
ATOM 438 O O . THR A 1 65 ? -13.57 -54.969 14.078 1 74.44 65 THR A O 1
ATOM 441 N N . TRP A 1 66 ? -15.594 -55.688 13.359 1 75.69 66 TRP A N 1
ATOM 442 C CA . TRP A 1 66 ? -16.234 -54.531 13.961 1 75.69 66 TRP A CA 1
ATOM 443 C C . TRP A 1 66 ? -16.297 -54.656 15.477 1 75.69 66 TRP A C 1
ATOM 445 O O . TRP A 1 66 ? -16.188 -53.688 16.203 1 75.69 66 TRP A O 1
ATOM 455 N N . LEU A 1 67 ? -16.5 -55.938 15.875 1 74.75 67 LEU A N 1
ATOM 456 C CA . LEU A 1 67 ? -16.484 -56.188 17.312 1 74.75 67 LEU A CA 1
ATOM 457 C C . LEU A 1 67 ? -15.086 -55.938 17.891 1 74.75 67 LEU A C 1
ATOM 459 O O . LEU A 1 67 ? -14.938 -55.406 18.984 1 74.75 67 LEU A O 1
ATOM 463 N N . GLU A 1 68 ? -14.125 -56.281 17.141 1 76.56 68 GLU A N 1
ATOM 464 C CA . GLU A 1 68 ? -12.75 -56.031 17.562 1 76.56 68 GLU A CA 1
ATOM 465 C C . GLU A 1 68 ? -12.469 -54.531 17.625 1 76.56 68 GLU A C 1
ATOM 467 O O . GLU A 1 68 ? -11.797 -54.062 18.547 1 76.56 68 GLU A O 1
ATOM 472 N N . ALA A 1 69 ? -13.008 -53.844 16.703 1 76.62 69 ALA A N 1
ATOM 473 C CA . ALA A 1 69 ? -12.82 -52.406 16.672 1 76.62 69 ALA A CA 1
ATOM 474 C C . ALA A 1 69 ? -13.523 -51.719 17.859 1 76.62 69 ALA A C 1
ATOM 476 O O . ALA A 1 69 ? -13 -50.781 18.453 1 76.62 69 ALA A O 1
ATOM 477 N N . ALA A 1 70 ? -14.625 -52.281 18.172 1 76.94 70 ALA A N 1
ATOM 478 C CA . ALA A 1 70 ? -15.367 -51.75 19.297 1 76.94 70 ALA A CA 1
ATOM 479 C C . ALA A 1 70 ? -14.648 -52 20.625 1 76.94 70 ALA A C 1
ATOM 481 O O . ALA A 1 70 ? -14.57 -51.125 21.484 1 76.94 70 ALA A O 1
ATOM 482 N N . VAL A 1 71 ? -14.125 -53.188 20.719 1 76.88 71 VAL A N 1
ATOM 483 C CA . VAL A 1 71 ? -13.398 -53.531 21.922 1 76.88 71 VAL A CA 1
ATOM 484 C C . VAL A 1 71 ? -12.102 -52.75 22 1 76.88 71 VAL A C 1
ATOM 486 O O . VAL A 1 71 ? -11.727 -52.25 23.078 1 76.88 71 VAL A O 1
ATOM 489 N N . ARG A 1 72 ? -11.492 -52.531 20.828 1 77.38 72 ARG A N 1
ATOM 490 C CA . ARG A 1 72 ? -10.273 -51.75 20.766 1 77.38 72 ARG A CA 1
ATOM 491 C C . ARG A 1 72 ? -10.562 -50.281 21.094 1 77.38 72 ARG A C 1
ATOM 493 O O . ARG A 1 72 ? -9.773 -49.625 21.766 1 77.38 72 ARG A O 1
ATOM 500 N N . PHE A 1 73 ? -11.672 -49.844 20.625 1 78.12 73 PHE A N 1
ATOM 501 C CA . PHE A 1 73 ? -12.055 -48.469 20.891 1 78.12 73 PHE A CA 1
ATOM 502 C C . PHE A 1 73 ? -12.312 -48.25 22.391 1 78.12 73 PHE A C 1
ATOM 504 O O . PHE A 1 73 ? -11.859 -47.281 22.969 1 78.12 73 PHE A O 1
ATOM 511 N N . LEU A 1 74 ? -13 -49.219 22.938 1 74.62 74 LEU A N 1
ATOM 512 C CA . LEU A 1 74 ? -13.297 -49.125 24.375 1 74.62 74 LEU A CA 1
ATOM 513 C C . LEU A 1 74 ? -12.023 -49.25 25.203 1 74.62 74 LEU A C 1
ATOM 515 O O . LEU A 1 74 ? -11.852 -48.562 26.203 1 74.62 74 LEU A O 1
ATOM 519 N N . GLY A 1 75 ? -11.164 -50.125 24.781 1 77.25 75 GLY A N 1
ATOM 520 C CA . GLY A 1 75 ? -9.906 -50.281 25.5 1 77.25 75 GLY A CA 1
ATOM 521 C C . GLY A 1 75 ? -8.992 -49.094 25.391 1 77.25 75 GLY A C 1
ATOM 522 O O . GLY A 1 75 ? -8.406 -48.656 26.375 1 77.25 75 GLY A O 1
ATOM 523 N N . LEU A 1 76 ? -8.938 -48.531 24.125 1 77.81 76 LEU A N 1
ATOM 524 C CA . LEU A 1 76 ? -8.039 -47.406 23.906 1 77.81 76 LEU A CA 1
ATOM 525 C C . LEU A 1 76 ? -8.625 -46.125 24.5 1 77.81 76 LEU A C 1
ATOM 527 O O . LEU A 1 76 ? -7.883 -45.219 24.938 1 77.81 76 LEU A O 1
ATOM 531 N N . TRP A 1 77 ? -9.898 -46.031 24.469 1 72 77 TRP A N 1
ATOM 532 C CA . TRP A 1 77 ? -10.57 -44.906 25.141 1 72 77 TRP A CA 1
ATOM 533 C C . TRP A 1 77 ? -10.344 -44.969 26.641 1 72 77 TRP A C 1
ATOM 535 O O . TRP A 1 77 ? -10.125 -43.906 27.266 1 72 77 TRP A O 1
ATOM 545 N N . GLY A 1 78 ? -10.438 -46.188 27.156 1 72.06 78 GLY A N 1
ATOM 546 C CA . GLY A 1 78 ? -10.109 -46.375 28.562 1 72.06 78 GLY A CA 1
ATOM 547 C C . GLY A 1 78 ? -8.656 -46.031 28.891 1 72.06 78 GLY A C 1
ATOM 548 O O . GLY A 1 78 ? -8.367 -45.406 29.891 1 72.06 78 GLY A O 1
ATOM 549 N N . ALA A 1 79 ? -7.809 -46.438 27.969 1 73.5 79 ALA A N 1
ATOM 550 C CA . ALA A 1 79 ? -6.391 -46.156 28.188 1 73.5 79 ALA A CA 1
ATOM 551 C C . ALA A 1 79 ? -6.098 -44.656 28.062 1 73.5 79 ALA A C 1
ATOM 553 O O . ALA A 1 79 ? -5.27 -44.125 28.812 1 73.5 79 ALA A O 1
ATOM 554 N N . TRP A 1 80 ? -6.727 -44.062 27.094 1 68.44 80 TRP A N 1
ATOM 555 C CA . TRP A 1 80 ? -6.582 -42.594 26.938 1 68.44 80 TRP A CA 1
ATOM 556 C C . TRP A 1 80 ? -7.074 -41.875 28.172 1 68.44 80 TRP A C 1
ATOM 558 O O . TRP A 1 80 ? -6.449 -40.906 28.625 1 68.44 80 TRP A O 1
ATOM 568 N N . GLY A 1 81 ? -8.195 -42.312 28.625 1 65 81 GLY A N 1
ATOM 569 C CA . GLY A 1 81 ? -8.695 -41.719 29.859 1 65 81 GLY A CA 1
ATOM 570 C C . GLY A 1 81 ? -7.75 -41.906 31.031 1 65 81 GLY A C 1
ATOM 571 O O . GLY A 1 81 ? -7.656 -41.031 31.906 1 65 81 GLY A O 1
ATOM 572 N N . LEU A 1 82 ? -7.07 -42.969 31 1 66.12 82 LEU A N 1
ATOM 573 C CA . LEU A 1 82 ? -6.156 -43.25 32.125 1 66.12 82 LEU A CA 1
ATOM 574 C C . LEU A 1 82 ? -4.844 -42.5 31.938 1 66.12 82 LEU A C 1
ATOM 576 O O . LEU A 1 82 ? -4.219 -42.094 32.906 1 66.12 82 LEU A O 1
ATOM 580 N N . LEU A 1 83 ? -4.406 -42.344 30.672 1 63.25 83 LEU A N 1
ATOM 581 C CA . LEU A 1 83 ? -3.104 -41.719 30.453 1 63.25 83 LEU A CA 1
ATOM 582 C C . LEU A 1 83 ? -3.217 -40.219 30.438 1 63.25 83 LEU A C 1
ATOM 584 O O . LEU A 1 83 ? -2.254 -39.5 30.766 1 63.25 83 LEU A O 1
ATOM 588 N N . ALA A 1 84 ? -4.195 -39.656 29.922 1 56.41 84 ALA A N 1
ATOM 589 C CA . ALA A 1 84 ? -4.336 -38.188 29.938 1 56.41 84 ALA A CA 1
ATOM 590 C C . ALA A 1 84 ? -5.551 -37.781 30.75 1 56.41 84 ALA A C 1
ATOM 592 O O . ALA A 1 84 ? -6.566 -37.344 30.188 1 56.41 84 ALA A O 1
ATOM 593 N N . PRO A 1 85 ? -5.602 -37.969 32 1 50.69 85 PRO A N 1
ATOM 594 C CA . PRO A 1 85 ? -6.754 -37.625 32.844 1 50.69 85 PRO A CA 1
ATOM 595 C C . PRO A 1 85 ? -7.086 -36.156 32.781 1 50.69 85 PRO A C 1
ATOM 597 O O . PRO A 1 85 ? -8.25 -35.75 32.938 1 50.69 85 PRO A O 1
ATOM 600 N N . ASP A 1 86 ? -6.152 -35.25 32.969 1 47.75 86 ASP A N 1
ATOM 601 C CA . ASP A 1 86 ? -6.434 -33.844 33.344 1 47.75 86 ASP A CA 1
ATOM 602 C C . ASP A 1 86 ? -6.977 -33.062 32.156 1 47.75 86 ASP A C 1
ATOM 604 O O . ASP A 1 86 ? -7.363 -31.891 32.312 1 47.75 86 ASP A O 1
ATOM 608 N N . ARG A 1 87 ? -6.59 -33.031 30.891 1 46.31 87 ARG A N 1
ATOM 609 C CA . ARG A 1 87 ? -7.016 -32.062 29.891 1 46.31 87 ARG A CA 1
ATOM 610 C C . ARG A 1 87 ? -8.07 -32.656 28.969 1 46.31 87 ARG A C 1
ATOM 612 O O . ARG A 1 87 ? -7.738 -33.281 27.953 1 46.31 87 ARG A O 1
ATOM 619 N N . PRO A 1 88 ? -9.328 -32.719 29.453 1 43.88 88 PRO A N 1
ATOM 620 C CA . PRO A 1 88 ? -10.484 -33.312 28.781 1 43.88 88 PRO A CA 1
ATOM 621 C C . PRO A 1 88 ? -10.688 -32.781 27.375 1 43.88 88 PRO A C 1
ATOM 623 O O . PRO A 1 88 ? -11.32 -33.438 26.547 1 43.88 88 PRO A O 1
ATOM 626 N N . CYS A 1 89 ? -10.445 -31.422 27.266 1 41.12 89 CYS A N 1
ATOM 627 C CA . CYS A 1 89 ? -10.961 -30.734 26.094 1 41.12 89 CYS A CA 1
ATOM 628 C C . CYS A 1 89 ? -10.32 -31.266 24.812 1 41.12 89 CYS A C 1
ATOM 630 O O . CYS A 1 89 ? -10.633 -30.812 23.719 1 41.12 89 CYS A O 1
ATOM 632 N N . LEU A 1 90 ? -9.148 -31.688 24.875 1 43.81 90 LEU A N 1
ATOM 633 C CA . LEU A 1 90 ? -8.586 -32.094 23.594 1 43.81 90 LEU A CA 1
ATOM 634 C C . LEU A 1 90 ? -9.273 -33.375 23.078 1 43.81 90 LEU A C 1
ATOM 636 O O . LEU A 1 90 ? -9.156 -34.438 23.688 1 43.81 90 LEU A O 1
ATOM 640 N N . SER A 1 91 ? -10.578 -33.344 22.75 1 46.72 91 SER A N 1
ATOM 641 C CA . SER A 1 91 ? -11.422 -34.469 22.344 1 46.72 91 SER A CA 1
ATOM 642 C C . SER A 1 91 ? -10.695 -35.375 21.375 1 46.72 91 SER A C 1
ATOM 644 O O . SER A 1 91 ? -10.461 -35.031 20.219 1 46.72 91 SER A O 1
ATOM 646 N N . PRO A 1 92 ? -9.68 -36.156 21.766 1 53.31 92 PRO A N 1
ATOM 647 C CA . PRO A 1 92 ? -8.992 -37.188 20.953 1 53.31 92 PRO A CA 1
ATOM 648 C C . PRO A 1 92 ? -9.961 -38.156 20.312 1 53.31 92 PRO A C 1
ATOM 650 O O . PRO A 1 92 ? -9.531 -39.094 19.609 1 53.31 92 PRO A O 1
ATOM 653 N N . ARG A 1 93 ? -11.219 -37.938 20.562 1 58.97 93 ARG A N 1
ATOM 654 C CA . ARG A 1 93 ? -12.211 -38.969 20.203 1 58.97 93 ARG A CA 1
ATOM 655 C C . ARG A 1 93 ? -12.203 -39.219 18.688 1 58.97 93 ARG A C 1
ATOM 657 O O . ARG A 1 93 ? -12.312 -40.375 18.25 1 58.97 93 ARG A O 1
ATOM 664 N N . ARG A 1 94 ? -11.836 -38.156 18.125 1 62.22 94 ARG A N 1
ATOM 665 C CA . ARG A 1 94 ? -11.938 -38.375 16.688 1 62.22 94 ARG A CA 1
ATOM 666 C C . ARG A 1 94 ? -10.75 -39.188 16.172 1 62.22 94 ARG A C 1
ATOM 668 O O . ARG A 1 94 ? -10.906 -40.031 15.305 1 62.22 94 ARG A O 1
ATOM 675 N N . ALA A 1 95 ? -9.594 -38.906 16.922 1 67.06 95 ALA A N 1
ATOM 676 C CA . ALA A 1 95 ? -8.414 -39.625 16.453 1 67.06 95 ALA A CA 1
ATOM 677 C C . ALA A 1 95 ? -8.484 -41.094 16.859 1 67.06 95 ALA A C 1
ATOM 679 O O . ALA A 1 95 ? -8.125 -42 16.078 1 67.06 95 ALA A O 1
ATOM 680 N N . LEU A 1 96 ? -9.062 -41.344 18.094 1 71.12 96 LEU A N 1
ATOM 681 C CA . LEU A 1 96 ? -9.188 -42.719 18.547 1 71.12 96 LEU A CA 1
ATOM 682 C C . LEU A 1 96 ? -10.25 -43.469 17.766 1 71.12 96 LEU A C 1
ATOM 684 O O . LEU A 1 96 ? -10.07 -44.656 17.438 1 71.12 96 LEU A O 1
ATOM 688 N N . ALA A 1 97 ? -11.258 -42.719 17.391 1 70.44 97 ALA A N 1
ATOM 689 C CA . ALA A 1 97 ? -12.289 -43.344 16.578 1 70.44 97 ALA A CA 1
ATOM 690 C C . ALA A 1 97 ? -11.773 -43.656 15.172 1 70.44 97 ALA A C 1
ATOM 692 O O . ALA A 1 97 ? -12.062 -44.719 14.617 1 70.44 97 ALA A O 1
ATOM 693 N N . ALA A 1 98 ? -10.945 -42.781 14.781 1 68.81 98 ALA A N 1
ATOM 694 C CA . ALA A 1 98 ? -10.414 -43 13.445 1 68.81 98 ALA A CA 1
ATOM 695 C C . ALA A 1 98 ? -9.414 -44.156 13.453 1 68.81 98 ALA A C 1
ATOM 697 O O . ALA A 1 98 ? -9.359 -44.938 12.508 1 68.81 98 ALA A O 1
ATOM 698 N N . LEU A 1 99 ? -8.672 -44.25 14.523 1 73.31 99 LEU A N 1
ATOM 699 C CA . LEU A 1 99 ? -7.695 -45.344 14.648 1 73.31 99 LEU A CA 1
ATOM 700 C C . LEU A 1 99 ? -8.383 -46.688 14.703 1 73.31 99 LEU A C 1
ATOM 702 O O . LEU A 1 99 ? -7.895 -47.656 14.117 1 73.31 99 LEU A O 1
ATOM 706 N N . CYS A 1 100 ? -9.594 -46.75 15.336 1 73.38 100 CYS A N 1
ATOM 707 C CA . CYS A 1 100 ? -10.266 -48.031 15.531 1 73.38 100 CYS A CA 1
ATOM 708 C C . CYS A 1 100 ? -11.188 -48.344 14.359 1 73.38 100 CYS A C 1
ATOM 710 O O . CYS A 1 100 ? -11.422 -49.531 14.047 1 73.38 100 CYS A O 1
ATOM 712 N N . LEU A 1 101 ? -11.617 -47.25 13.711 1 69.69 101 LEU A N 1
ATOM 713 C CA . LEU A 1 101 ? -12.609 -47.5 12.68 1 69.69 101 LEU A CA 1
ATOM 714 C C . LEU A 1 101 ? -11.938 -47.75 11.328 1 69.69 101 LEU A C 1
ATOM 716 O O . LEU A 1 101 ? -12.539 -48.312 10.422 1 69.69 101 LEU A O 1
ATOM 720 N N . LEU A 1 102 ? -10.703 -47.438 11.227 1 70.31 102 LEU A N 1
ATOM 721 C CA . LEU A 1 102 ? -10.07 -47.5 9.914 1 70.31 102 LEU A CA 1
ATOM 722 C C . LEU A 1 102 ? -9.906 -48.938 9.461 1 70.31 102 LEU A C 1
ATOM 724 O O . LEU A 1 102 ? -10.203 -49.281 8.312 1 70.31 102 LEU A O 1
ATOM 728 N N . PRO A 1 103 ? -9.492 -49.844 10.375 1 69.44 103 PRO A N 1
ATOM 729 C CA . PRO A 1 103 ? -9.297 -51.219 9.875 1 69.44 103 PRO A CA 1
ATOM 730 C C . PRO A 1 103 ? -10.609 -51.906 9.531 1 69.44 103 PRO A C 1
ATOM 732 O O . PRO A 1 103 ? -10.734 -52.531 8.469 1 69.44 103 PRO A O 1
ATOM 735 N N . PRO A 1 104 ? -11.672 -51.844 10.406 1 69.94 104 PRO A N 1
ATOM 736 C CA . PRO A 1 104 ? -12.914 -52.5 9.977 1 69.94 104 PRO A CA 1
ATOM 737 C C . PRO A 1 104 ? -13.547 -51.812 8.766 1 69.94 104 PRO A C 1
ATOM 739 O O . PRO A 1 104 ? -14.172 -52.5 7.941 1 69.94 104 PRO A O 1
ATOM 742 N N . LEU A 1 105 ? -13.312 -50.562 8.703 1 67.81 105 LEU A N 1
ATOM 743 C CA . LEU A 1 105 ? -13.836 -49.875 7.523 1 67.81 105 LEU A CA 1
ATOM 744 C C . LEU A 1 105 ? -13.102 -50.312 6.262 1 67.81 105 LEU A C 1
ATOM 746 O O . LEU A 1 105 ? -13.727 -50.5 5.211 1 67.81 105 LEU A O 1
ATOM 750 N N . TYR A 1 106 ? -11.867 -50.438 6.438 1 65.38 106 TYR A N 1
ATOM 751 C CA . TYR A 1 106 ? -11.086 -50.969 5.312 1 65.38 106 TYR A CA 1
ATOM 752 C C . TYR A 1 106 ? -11.523 -52.375 4.934 1 65.38 106 TYR A C 1
ATOM 754 O O . TYR A 1 106 ? -11.703 -52.656 3.754 1 65.38 106 TYR A O 1
ATOM 762 N N . LEU A 1 107 ? -11.781 -53.25 5.938 1 63.22 107 LEU A N 1
ATOM 763 C CA . LEU A 1 107 ? -12.172 -54.625 5.652 1 63.22 107 LEU A CA 1
ATOM 764 C C . LEU A 1 107 ? -13.594 -54.688 5.117 1 63.22 107 LEU A C 1
ATOM 766 O O . LEU A 1 107 ? -13.898 -55.5 4.242 1 63.22 107 LEU A O 1
ATOM 770 N N . THR A 1 108 ? -14.398 -53.781 5.668 1 62.22 108 THR A N 1
ATOM 771 C CA . THR A 1 108 ? -15.758 -53.75 5.129 1 62.22 108 THR A CA 1
ATOM 772 C C . THR A 1 108 ? -15.758 -53.219 3.695 1 62.22 108 THR A C 1
ATOM 774 O O . THR A 1 108 ? -16.484 -53.75 2.844 1 62.22 108 THR A O 1
ATOM 777 N N . LEU A 1 109 ? -14.961 -52.25 3.541 1 59.12 109 LEU A N 1
ATOM 778 C CA . LEU A 1 109 ? -14.891 -51.719 2.188 1 59.12 109 LEU A CA 1
ATOM 779 C C . LEU A 1 109 ? -14.281 -52.719 1.229 1 59.12 109 LEU A C 1
ATOM 781 O O . LEU A 1 109 ? -14.703 -52.812 0.074 1 59.12 109 LEU A O 1
ATOM 785 N N . ARG A 1 110 ? -13.352 -53.438 1.769 1 59.19 110 ARG A N 1
ATOM 786 C CA . ARG A 1 110 ? -12.742 -54.5 0.981 1 59.19 110 ARG A CA 1
ATOM 787 C C . ARG A 1 110 ? -13.758 -55.562 0.647 1 59.19 110 ARG A C 1
ATOM 789 O O . ARG A 1 110 ? -13.734 -56.156 -0.448 1 59.19 110 ARG A O 1
ATOM 796 N N . ARG A 1 111 ? -14.477 -55.969 1.63 1 56.53 111 ARG A N 1
ATOM 797 C CA . ARG A 1 111 ? -15.5 -56.969 1.354 1 56.53 111 ARG A CA 1
ATOM 798 C C . ARG A 1 111 ? -16.484 -56.469 0.311 1 56.53 111 ARG A C 1
ATOM 800 O O . ARG A 1 111 ? -17.016 -57.25 -0.483 1 56.53 111 ARG A O 1
ATOM 807 N N . CYS A 1 112 ? -16.719 -55.219 0.433 1 53.28 112 CYS A N 1
ATOM 808 C CA . CYS A 1 112 ? -17.641 -54.656 -0.556 1 53.28 112 CYS A CA 1
ATOM 809 C C . CYS A 1 112 ? -16.969 -54.5 -1.909 1 53.28 112 CYS A C 1
ATOM 811 O O . CYS A 1 112 ? -17.609 -54.594 -2.951 1 53.28 112 CYS A O 1
ATOM 813 N N . LEU A 1 113 ? -15.656 -54.125 -1.892 1 45.25 113 LEU A N 1
ATOM 814 C CA . LEU A 1 113 ? -14.922 -53.938 -3.141 1 45.25 113 LEU A CA 1
ATOM 815 C C . LEU A 1 113 ? -14.125 -55.188 -3.498 1 45.25 113 LEU A C 1
ATOM 817 O O . LEU A 1 113 ? -13.602 -55.875 -2.615 1 45.25 113 LEU A O 1
ATOM 821 N N . PRO A 1 114 ? -14.484 -55.938 -4.48 1 43.41 114 PRO A N 1
ATOM 822 C CA . PRO A 1 114 ? -13.891 -57.25 -4.844 1 43.41 114 PRO A CA 1
ATOM 823 C C . PRO A 1 114 ? -12.367 -57.219 -4.801 1 43.41 114 PRO A C 1
ATOM 825 O O . PRO A 1 114 ? -11.719 -56.938 -5.816 1 43.41 114 PRO A O 1
ATOM 828 N N . LEU A 1 115 ? -11.711 -56.656 -3.785 1 42.72 115 LEU A N 1
ATOM 829 C CA . LEU A 1 115 ? -10.258 -56.625 -3.705 1 42.72 115 LEU A CA 1
ATOM 830 C C . LEU A 1 115 ? -9.695 -58.031 -3.525 1 42.72 115 LEU A C 1
ATOM 832 O O . LEU A 1 115 ? -10.367 -58.906 -2.971 1 42.72 115 LEU A O 1
ATOM 836 N N . PRO A 1 116 ? -8.633 -58.469 -4.387 1 40.88 116 PRO A N 1
ATOM 837 C CA . PRO A 1 116 ? -8.117 -59.812 -4.246 1 40.88 116 PRO A CA 1
ATOM 838 C C . PRO A 1 116 ? -7.91 -60.219 -2.787 1 40.88 116 PRO A C 1
ATOM 840 O O . PRO A 1 116 ? -7.809 -59.375 -1.912 1 40.88 116 PRO A O 1
ATOM 843 N N . ASP A 1 117 ? -8.008 -61.625 -2.492 1 42.66 117 ASP A N 1
ATOM 844 C CA . ASP A 1 117 ? -8.078 -62.406 -1.269 1 42.66 117 ASP A CA 1
ATOM 845 C C . ASP A 1 117 ? -6.887 -62.125 -0.359 1 42.66 117 ASP A C 1
ATOM 847 O O . ASP A 1 117 ? -5.848 -62.781 -0.465 1 42.66 117 ASP A O 1
ATOM 851 N N . VAL A 1 118 ? -6.309 -60.844 -0.318 1 46.22 118 VAL A N 1
ATOM 852 C CA . VAL A 1 118 ? -5.316 -60.938 0.747 1 46.22 118 VAL A CA 1
ATOM 853 C C . VAL A 1 118 ? -6.008 -61.188 2.084 1 46.22 118 VAL A C 1
ATOM 855 O O . VAL A 1 118 ? -6.969 -60.5 2.432 1 46.22 118 VAL A O 1
ATOM 858 N N . PRO A 1 119 ? -5.82 -62.375 2.66 1 43.78 119 PRO A N 1
ATOM 859 C CA . PRO A 1 119 ? -6.461 -62.875 3.885 1 43.78 119 PRO A CA 1
ATOM 860 C C . PRO A 1 119 ? -6.387 -61.875 5.031 1 43.78 119 PRO A C 1
ATOM 862 O O . PRO A 1 119 ? -6.777 -62.188 6.16 1 43.78 119 PRO A O 1
ATOM 865 N N . PRO A 1 120 ? -5.898 -60.594 5.176 1 49.22 120 PRO A N 1
ATOM 866 C CA . PRO A 1 120 ? -5.738 -60.469 6.629 1 49.22 120 PRO A CA 1
ATOM 867 C C . PRO A 1 120 ? -7.074 -60.375 7.363 1 49.22 120 PRO A C 1
ATOM 869 O O . PRO A 1 120 ? -7.879 -59.469 7.094 1 49.22 120 PRO A O 1
ATOM 872 N N . ALA A 1 121 ? -7.832 -61.438 7.691 1 50.34 121 ALA A N 1
ATOM 873 C CA . ALA A 1 121 ? -9.133 -61.375 8.352 1 50.34 121 ALA A CA 1
ATOM 874 C C . ALA A 1 121 ? -9.148 -60.312 9.445 1 50.34 121 ALA A C 1
ATOM 876 O O . ALA A 1 121 ? -10.047 -59.469 9.492 1 50.34 121 ALA A O 1
ATOM 877 N N . LEU A 1 122 ? -8.641 -60.719 10.781 1 53 122 LEU A N 1
ATOM 878 C CA . LEU A 1 122 ? -8.727 -60 12.047 1 53 122 LEU A CA 1
ATOM 879 C C . LEU A 1 122 ? -7.465 -59.188 12.297 1 53 122 LEU A C 1
ATOM 881 O O . LEU A 1 122 ? -6.371 -59.594 11.898 1 53 122 LEU A O 1
ATOM 885 N N . LEU A 1 123 ? -7.465 -57.75 12.523 1 56.97 123 LEU A N 1
ATOM 886 C CA . LEU A 1 123 ? -6.312 -56.938 12.891 1 56.97 123 LEU A CA 1
ATOM 887 C C . LEU A 1 123 ? -5.422 -57.656 13.891 1 56.97 123 LEU A C 1
ATOM 889 O O . LEU A 1 123 ? -4.203 -57.469 13.891 1 56.97 123 LEU A O 1
ATOM 893 N N . ALA A 1 124 ? -6.035 -58.469 14.789 1 56.28 124 ALA A N 1
ATOM 894 C CA . ALA A 1 124 ? -5.242 -59.25 15.75 1 56.28 124 ALA A CA 1
ATOM 895 C C . ALA A 1 124 ? -4.316 -60.219 15.039 1 56.28 124 ALA A C 1
ATOM 897 O O . ALA A 1 124 ? -3.246 -60.562 15.547 1 56.28 124 ALA A O 1
ATOM 898 N N . GLY A 1 125 ? -4.699 -60.719 13.805 1 56.66 125 GLY A N 1
ATOM 899 C CA . GLY A 1 125 ? -3.85 -61.656 13.062 1 56.66 125 GLY A CA 1
ATOM 900 C C . GLY A 1 125 ? -3.02 -60.969 11.992 1 56.66 125 GLY A C 1
ATOM 901 O O . GLY A 1 125 ? -2.262 -61.625 11.273 1 56.66 125 GLY A O 1
ATOM 902 N N . ALA A 1 126 ? -3.184 -59.656 11.789 1 59.28 126 ALA A N 1
ATOM 903 C CA . ALA A 1 126 ? -2.496 -58.938 10.727 1 59.28 126 ALA A CA 1
ATOM 904 C C . ALA A 1 126 ? -1.098 -58.5 11.164 1 59.28 126 ALA A C 1
ATOM 906 O O . ALA A 1 126 ? -0.833 -58.344 12.359 1 59.28 126 ALA A O 1
ATOM 907 N N . PRO A 1 127 ? -0.056 -58.562 10.32 1 59.56 127 PRO A N 1
ATOM 908 C CA . PRO A 1 127 ? 1.309 -58.156 10.672 1 59.56 127 PRO A CA 1
ATOM 909 C C . PRO A 1 127 ? 1.375 -56.75 11.258 1 59.56 127 PRO A C 1
ATOM 911 O O . PRO A 1 127 ? 0.46 -55.938 11.055 1 59.56 127 PRO A O 1
ATOM 914 N N . TRP A 1 128 ? 2.314 -56.469 12.227 1 62.84 128 TRP A N 1
ATOM 915 C CA . TRP A 1 128 ? 2.58 -55.25 12.953 1 62.84 128 TRP A CA 1
ATOM 916 C C . TRP A 1 128 ? 2.656 -54.062 11.992 1 62.84 128 TRP A C 1
ATOM 918 O O . TRP A 1 128 ? 2.377 -52.906 12.383 1 62.84 128 TRP A O 1
ATOM 928 N N . ALA A 1 129 ? 2.883 -54.344 10.836 1 63.5 129 ALA A N 1
ATOM 929 C CA . ALA A 1 129 ? 3.027 -53.281 9.867 1 63.5 129 ALA A CA 1
ATOM 930 C C . ALA A 1 129 ? 1.693 -52.562 9.617 1 63.5 129 ALA A C 1
ATOM 932 O O . ALA A 1 129 ? 1.654 -51.375 9.375 1 63.5 129 ALA A O 1
ATOM 933 N N . TRP A 1 130 ? 0.617 -53.312 9.836 1 63.56 130 TRP A N 1
ATOM 934 C CA . TRP A 1 130 ? -0.701 -52.719 9.602 1 63.56 130 TRP A CA 1
ATOM 935 C C . TRP A 1 130 ? -1.09 -51.781 10.727 1 63.56 130 TRP A C 1
ATOM 937 O O . TRP A 1 130 ? -1.738 -50.75 10.484 1 63.56 130 TRP A O 1
ATOM 947 N N . LEU A 1 131 ? -0.698 -52.188 11.906 1 68.44 131 LEU A N 1
ATOM 948 C CA . LEU A 1 131 ? -0.979 -51.312 13.047 1 68.44 131 LEU A CA 1
ATOM 949 C C . LEU A 1 131 ? -0.211 -50 12.938 1 68.44 131 LEU A C 1
ATOM 951 O O . LEU A 1 131 ? -0.759 -48.938 13.211 1 68.44 131 LEU A O 1
ATOM 955 N N . LEU A 1 132 ? 0.966 -50.094 12.508 1 66.5 132 LEU A N 1
ATOM 956 C CA . LEU A 1 132 ? 1.772 -48.906 12.359 1 66.5 132 LEU A CA 1
ATOM 957 C C . LEU A 1 132 ? 1.242 -48.031 11.227 1 66.5 132 LEU A C 1
ATOM 959 O O . LEU A 1 132 ? 1.249 -46.812 11.328 1 66.5 132 LEU A O 1
ATOM 963 N N . MET A 1 133 ? 0.739 -48.688 10.305 1 64.75 133 MET A N 1
ATOM 964 C CA . MET A 1 133 ? 0.159 -47.938 9.195 1 64.75 133 MET A CA 1
ATOM 965 C C . MET A 1 133 ? -1.109 -47.219 9.633 1 64.75 133 MET A C 1
ATOM 967 O O . MET A 1 133 ? -1.358 -46.094 9.211 1 64.75 133 MET A O 1
ATOM 971 N N . ASN A 1 134 ? -1.867 -47.875 10.492 1 66.19 134 ASN A N 1
ATOM 972 C CA . ASN A 1 134 ? -3.078 -47.25 11.008 1 66.19 134 ASN A CA 1
ATOM 973 C C . ASN A 1 134 ? -2.754 -46.031 11.859 1 66.19 134 ASN A C 1
ATOM 975 O O . ASN A 1 134 ? -3.404 -45 11.734 1 66.19 134 ASN A O 1
ATOM 979 N N . TYR A 1 135 ? -1.832 -46.25 12.641 1 68.44 135 TYR A N 1
ATOM 980 C CA . TYR A 1 135 ? -1.434 -45.125 13.492 1 68.44 135 TYR A CA 1
ATOM 981 C C . TYR A 1 135 ? -0.808 -44.031 12.664 1 68.44 135 TYR A C 1
ATOM 983 O O . TYR A 1 135 ? -1.027 -42.844 12.938 1 68.44 135 TYR A O 1
ATOM 991 N N . GLY A 1 136 ? -0.115 -44.375 11.734 1 64.44 136 GLY A N 1
ATOM 992 C CA . GLY A 1 136 ? 0.442 -43.375 10.844 1 64.44 136 GLY A CA 1
ATOM 993 C C . GLY A 1 136 ? -0.614 -42.625 10.055 1 64.44 136 GLY A C 1
ATOM 994 O O . GLY A 1 136 ? -0.541 -41.406 9.914 1 64.44 136 GLY A O 1
ATOM 995 N N . ALA A 1 137 ? -1.576 -43.406 9.695 1 64.38 137 ALA A N 1
ATOM 996 C CA . ALA A 1 137 ? -2.648 -42.781 8.922 1 64.38 137 ALA A CA 1
ATOM 997 C C . ALA A 1 137 ? -3.445 -41.812 9.781 1 64.38 137 ALA A C 1
ATOM 999 O O . ALA A 1 137 ? -3.785 -40.719 9.336 1 64.38 137 ALA A O 1
ATOM 1000 N N . VAL A 1 138 ? -3.789 -42.281 10.953 1 65.12 138 VAL A N 1
ATOM 1001 C CA . VAL A 1 138 ? -4.562 -41.438 11.836 1 65.12 138 VAL A CA 1
ATOM 1002 C C . VAL A 1 138 ? -3.709 -40.25 12.281 1 65.12 138 VAL A C 1
ATOM 1004 O O . VAL A 1 138 ? -4.203 -39.125 12.375 1 65.12 138 VAL A O 1
ATOM 1007 N N . GLY A 1 139 ? -2.566 -40.594 12.57 1 62.12 139 GLY A N 1
ATOM 1008 C CA . GLY A 1 139 ? -1.666 -39.5 12.922 1 62.12 139 GLY A CA 1
ATOM 1009 C C . GLY A 1 139 ? -1.529 -38.469 11.82 1 62.12 139 GLY A C 1
ATOM 1010 O O . GLY A 1 139 ? -1.57 -37.25 12.086 1 62.12 139 GLY A O 1
ATOM 1011 N N . LEU A 1 140 ? -1.479 -39 10.789 1 59.03 140 LEU A N 1
ATOM 1012 C CA . LEU A 1 140 ? -1.376 -38.094 9.641 1 59.03 140 LEU A CA 1
ATOM 1013 C C . LEU A 1 140 ? -2.662 -37.312 9.453 1 59.03 140 LEU A C 1
ATOM 1015 O O . LEU A 1 140 ? -2.621 -36.125 9.117 1 59.03 140 LEU A O 1
ATOM 1019 N N . ALA A 1 141 ? -3.748 -38 9.594 1 60.5 141 ALA A N 1
ATOM 1020 C CA . ALA A 1 141 ? -5.035 -37.344 9.492 1 60.5 141 ALA A CA 1
ATOM 1021 C C . ALA A 1 141 ? -5.16 -36.25 10.547 1 60.5 141 ALA A C 1
ATOM 1023 O O . ALA A 1 141 ? -5.668 -35.156 10.258 1 60.5 141 ALA A O 1
ATOM 1024 N N . GLN A 1 142 ? -4.719 -36.656 11.641 1 58.44 142 GLN A N 1
ATOM 1025 C CA . GLN A 1 142 ? -4.809 -35.688 12.711 1 58.44 142 GLN A CA 1
ATOM 1026 C C . GLN A 1 142 ? -3.879 -34.5 12.453 1 58.44 142 GLN A C 1
ATOM 1028 O O . GLN A 1 142 ? -4.234 -33.344 12.727 1 58.44 142 GLN A O 1
ATOM 1033 N N . LEU A 1 143 ? -2.893 -34.875 12.031 1 53.19 143 LEU A N 1
ATOM 1034 C CA . LEU A 1 143 ? -1.967 -33.781 11.711 1 53.19 143 LEU A CA 1
ATOM 1035 C C . LEU A 1 143 ? -2.523 -32.906 10.602 1 53.19 143 LEU A C 1
ATOM 1037 O O . LEU A 1 143 ? -2.398 -31.688 10.656 1 53.19 143 LEU A O 1
ATOM 1041 N N . THR A 1 144 ? -3.074 -33.562 9.742 1 53.34 144 THR A N 1
ATOM 1042 C CA . THR A 1 144 ? -3.674 -32.812 8.656 1 53.34 144 THR A CA 1
ATOM 1043 C C . THR A 1 144 ? -4.84 -31.969 9.172 1 53.34 144 THR A C 1
ATOM 1045 O O . THR A 1 144 ? -4.996 -30.797 8.781 1 53.34 144 THR A O 1
ATOM 1048 N N . TRP A 1 145 ? -5.609 -32.688 9.867 1 51.69 145 TRP A N 1
ATOM 1049 C CA . TRP A 1 145 ? -6.754 -31.969 10.422 1 51.69 145 TRP A CA 1
ATOM 1050 C C . TRP A 1 145 ? -6.297 -30.828 11.328 1 51.69 145 TRP A C 1
ATOM 1052 O O . TRP A 1 145 ? -6.887 -29.75 11.32 1 51.69 145 TRP A O 1
ATOM 1062 N N . GLY A 1 146 ? -5.473 -31.219 12.148 1 49.47 146 GLY A N 1
ATOM 1063 C CA . GLY A 1 146 ? -4.93 -30.172 13 1 49.47 146 GLY A CA 1
ATOM 1064 C C . GLY A 1 146 ? -4.336 -29.016 12.211 1 49.47 146 GLY A C 1
ATOM 1065 O O . GLY A 1 146 ? -4.496 -27.859 12.594 1 49.47 146 GLY A O 1
ATOM 1066 N N . ALA A 1 147 ? -3.672 -29.375 11.25 1 46.81 147 ALA A N 1
ATOM 1067 C CA . ALA A 1 147 ? -3.072 -28.359 10.398 1 46.81 147 ALA A CA 1
ATOM 1068 C C . ALA A 1 147 ? -4.145 -27.516 9.711 1 46.81 147 ALA A C 1
ATOM 1070 O O . ALA A 1 147 ? -3.977 -26.312 9.531 1 46.81 147 ALA A O 1
ATOM 1071 N N . LEU A 1 148 ? -5.043 -28.25 9.211 1 44.81 148 LEU A N 1
ATOM 1072 C CA . LEU A 1 148 ? -6.148 -27.531 8.594 1 44.81 148 LEU A CA 1
ATOM 1073 C C . LEU A 1 148 ? -6.906 -26.703 9.633 1 44.81 148 LEU A C 1
ATOM 1075 O O . LEU A 1 148 ? -7.414 -25.625 9.328 1 44.81 148 LEU A O 1
ATOM 1079 N N . GLY A 1 149 ? -7.168 -27.297 10.711 1 43.12 149 GLY A N 1
ATOM 1080 C CA . GLY A 1 149 ? -7.961 -26.688 11.773 1 43.12 149 GLY A CA 1
ATOM 1081 C C . GLY A 1 149 ? -7.195 -25.672 12.578 1 43.12 149 GLY A C 1
ATOM 1082 O O . GLY A 1 149 ? -7.766 -24.984 13.438 1 43.12 149 GLY A O 1
ATOM 1083 N N . GLN A 1 150 ? -5.91 -25.844 12.617 1 42.22 150 GLN A N 1
ATOM 1084 C CA . GLN A 1 150 ? -5.207 -25.047 13.609 1 42.22 150 GLN A CA 1
ATOM 1085 C C . GLN A 1 150 ? -5.355 -23.562 13.32 1 42.22 150 GLN A C 1
ATOM 1087 O O . GLN A 1 150 ? -4.664 -22.734 13.922 1 42.22 150 GLN A O 1
ATOM 1092 N N . GLY A 1 151 ? -6.016 -23.203 12.352 1 37.44 151 GLY A N 1
ATOM 1093 C CA . GLY A 1 151 ? -6.375 -21.828 12.664 1 37.44 151 GLY A CA 1
ATOM 1094 C C . GLY A 1 151 ? -6.766 -21.641 14.117 1 37.44 151 GLY A C 1
ATOM 1095 O O . GLY A 1 151 ? -7.266 -20.578 14.492 1 37.44 151 GLY A O 1
ATOM 1096 N N . ASP A 1 152 ? -7.047 -22.75 14.82 1 35.19 152 ASP A N 1
ATOM 1097 C CA . ASP A 1 152 ? -7.445 -22.734 16.219 1 35.19 152 ASP A CA 1
ATOM 1098 C C . ASP A 1 152 ? -6.328 -22.188 17.109 1 35.19 152 ASP A C 1
ATOM 1100 O O . ASP A 1 152 ? -6.285 -22.469 18.312 1 35.19 152 ASP A O 1
ATOM 1104 N N . ARG A 1 153 ? -5.18 -22.062 16.625 1 35.66 153 ARG A N 1
ATOM 1105 C CA . ARG A 1 153 ? -4.121 -21.812 17.609 1 35.66 153 ARG A CA 1
ATOM 1106 C C . ARG A 1 153 ? -4.676 -21.141 18.859 1 35.66 153 ARG A C 1
ATOM 1108 O O . ARG A 1 153 ? -4.508 -21.656 19.969 1 35.66 153 ARG A O 1
ATOM 1115 N N . ALA A 1 154 ? -4.062 -19.922 19.312 1 33.56 154 ALA A N 1
ATOM 1116 C CA . ALA A 1 154 ? -3.854 -19.422 20.672 1 33.56 154 ALA A CA 1
ATOM 1117 C C . ALA A 1 154 ? -5.184 -19.141 21.359 1 33.56 154 ALA A C 1
ATOM 1119 O O . ALA A 1 154 ? -5.93 -18.25 20.953 1 33.56 154 ALA A O 1
ATOM 1120 N N . GLY A 1 155 ? -5.895 -20.016 21.828 1 33.62 155 GLY A N 1
ATOM 1121 C CA . GLY A 1 155 ? -6.949 -20.109 22.828 1 33.62 155 GLY A CA 1
ATOM 1122 C C . GLY A 1 155 ? -6.848 -19.047 23.906 1 33.62 155 GLY A C 1
ATOM 1123 O O . GLY A 1 155 ? -6.73 -19.359 25.078 1 33.62 155 GLY A O 1
ATOM 1124 N N . GLY A 1 156 ? -6.012 -18.141 23.875 1 33.62 156 GLY A N 1
ATOM 1125 C CA . GLY A 1 156 ? -6.395 -17.438 25.078 1 33.62 156 GLY A CA 1
ATOM 1126 C C . GLY A 1 156 ? -7.891 -17.203 25.188 1 33.62 156 GLY A C 1
ATOM 1127 O O . GLY A 1 156 ? -8.633 -17.422 24.219 1 33.62 156 GLY A O 1
ATOM 1128 N N . PRO A 1 157 ? -8.5 -17.078 26.281 1 40.16 157 PRO A N 1
ATOM 1129 C CA . PRO A 1 157 ? -9.938 -16.891 26.453 1 40.16 157 PRO A CA 1
ATOM 1130 C C . PRO A 1 157 ? -10.594 -16.188 25.266 1 40.16 157 PRO A C 1
ATOM 1132 O O . PRO A 1 157 ? -11.766 -16.422 24.969 1 40.16 157 PRO A O 1
ATOM 1135 N N . GLY A 1 158 ? -9.953 -15.344 24.562 1 39.53 158 GLY A N 1
ATOM 1136 C CA . GLY A 1 158 ? -10.516 -14.453 23.562 1 39.53 158 GLY A CA 1
ATOM 1137 C C . GLY A 1 158 ? -10.461 -15.023 22.156 1 39.53 158 GLY A C 1
ATOM 1138 O O . GLY A 1 158 ? -10.867 -14.367 21.203 1 39.53 158 GLY A O 1
ATOM 1139 N N . ALA A 1 159 ? -9.914 -16.125 21.906 1 44.56 159 ALA A N 1
ATOM 1140 C CA . ALA A 1 159 ? -9.711 -16.75 20.594 1 44.56 159 ALA A CA 1
ATOM 1141 C C . ALA A 1 159 ? -11.008 -17.328 20.062 1 44.56 159 ALA A C 1
ATOM 1143 O O . ALA A 1 159 ? -11.281 -17.25 18.859 1 44.56 159 ALA A O 1
ATOM 1144 N N . GLU A 1 160 ? -11.656 -17.984 20.922 1 47.75 160 GLU A N 1
ATOM 1145 C CA . GLU A 1 160 ? -12.961 -18.484 20.5 1 47.75 160 GLU A CA 1
ATOM 1146 C C . GLU A 1 160 ? -13.828 -17.359 19.922 1 47.75 160 GLU A C 1
ATOM 1148 O O . GLU A 1 160 ? -14.531 -17.562 18.938 1 47.75 160 GLU A O 1
ATOM 1153 N N . ASP A 1 161 ? -13.766 -16.297 20.641 1 50.5 161 ASP A N 1
ATOM 1154 C CA . ASP A 1 161 ? -14.57 -15.164 20.188 1 50.5 161 ASP A CA 1
ATOM 1155 C C . ASP A 1 161 ? -14.102 -14.672 18.812 1 50.5 161 ASP A C 1
ATOM 1157 O O . ASP A 1 161 ? -14.922 -14.32 17.953 1 50.5 161 ASP A O 1
ATOM 1161 N N . THR A 1 162 ? -12.812 -14.844 18.703 1 55.38 162 THR A N 1
ATOM 1162 C CA . THR A 1 162 ? -12.281 -14.367 17.438 1 55.38 162 THR A CA 1
ATOM 1163 C C . THR A 1 162 ? -12.664 -15.32 16.297 1 55.38 162 THR A C 1
ATOM 1165 O O . THR A 1 162 ? -12.953 -14.875 15.188 1 55.38 162 THR A O 1
ATOM 1168 N N . GLU A 1 163 ? -12.719 -16.609 16.656 1 56.88 163 GLU A N 1
ATOM 1169 C CA . GLU A 1 163 ? -13.117 -17.562 15.625 1 56.88 163 GLU A CA 1
ATOM 1170 C C . GLU A 1 163 ? -14.594 -17.422 15.281 1 56.88 163 GLU A C 1
ATOM 1172 O O . GLU A 1 163 ? -14.977 -17.531 14.109 1 56.88 163 GLU A O 1
ATOM 1177 N N . ARG A 1 164 ? -15.352 -17.359 16.359 1 58.69 164 ARG A N 1
ATOM 1178 C CA . ARG A 1 164 ? -16.781 -17.172 16.109 1 58.69 164 ARG A CA 1
ATOM 1179 C C . ARG A 1 164 ? -17.031 -15.922 15.273 1 58.69 164 ARG A C 1
ATOM 1181 O O . ARG A 1 164 ? -17.891 -15.914 14.391 1 58.69 164 ARG A O 1
ATOM 1188 N N . GLU A 1 165 ? -16.219 -14.938 15.555 1 63.97 165 GLU A N 1
ATOM 1189 C CA . GLU A 1 165 ? -16.375 -13.688 14.82 1 63.97 165 GLU A CA 1
ATOM 1190 C C . GLU A 1 165 ? -15.953 -13.852 13.359 1 63.97 165 GLU A C 1
ATOM 1192 O O . GLU A 1 165 ? -16.594 -13.305 12.453 1 63.97 165 GLU A O 1
ATOM 1197 N N . SER A 1 166 ? -15.031 -14.664 13.234 1 68.12 166 SER A N 1
ATOM 1198 C CA . SER A 1 166 ? -14.555 -14.906 11.875 1 68.12 166 SER A CA 1
ATOM 1199 C C . SER A 1 166 ? -15.57 -15.727 11.078 1 68.12 166 SER A C 1
ATOM 1201 O O . SER A 1 166 ? -15.781 -15.461 9.891 1 68.12 166 SER A O 1
ATOM 1203 N N . ARG A 1 167 ? -16.203 -16.688 11.773 1 67.88 167 ARG A N 1
ATOM 1204 C CA . ARG A 1 167 ? -17.219 -17.5 11.109 1 67.88 167 ARG A CA 1
ATOM 1205 C C . ARG A 1 167 ? -18.438 -16.656 10.766 1 67.88 167 ARG A C 1
ATOM 1207 O O . ARG A 1 167 ? -19.047 -16.844 9.711 1 67.88 167 ARG A O 1
ATOM 1214 N N . ALA A 1 168 ? -18.703 -15.82 11.695 1 72.88 168 ALA A N 1
ATOM 1215 C CA . ALA A 1 168 ? -19.844 -14.938 11.445 1 72.88 168 ALA A CA 1
ATOM 1216 C C . ALA A 1 168 ? -19.562 -14.008 10.266 1 72.88 168 ALA A C 1
ATOM 1218 O O . ALA A 1 168 ? -20.453 -13.758 9.445 1 72.88 168 ALA A O 1
ATOM 1219 N N . THR A 1 169 ? -18.344 -13.625 10.188 1 76.38 169 THR A N 1
ATOM 1220 C CA . THR A 1 169 ? -17.953 -12.75 9.094 1 76.38 169 THR A CA 1
ATOM 1221 C C . THR A 1 169 ? -18 -13.492 7.758 1 76.38 169 THR A C 1
ATOM 1223 O O . THR A 1 169 ? -18.438 -12.938 6.75 1 76.38 169 THR A O 1
ATOM 1226 N N . LEU A 1 170 ? -17.672 -14.766 7.863 1 74.69 170 LEU A N 1
ATOM 1227 C CA . LEU A 1 170 ? -17.703 -15.57 6.641 1 74.69 170 LEU A CA 1
ATOM 1228 C C . LEU A 1 170 ? -19.141 -15.836 6.207 1 74.69 170 LEU A C 1
ATOM 1230 O O . LEU A 1 170 ? -19.453 -15.82 5.012 1 74.69 170 LEU A O 1
ATOM 1234 N N . ARG A 1 171 ? -19.969 -16.047 7.168 1 77.31 171 ARG A N 1
ATOM 1235 C CA . ARG A 1 171 ? -21.375 -16.281 6.859 1 77.31 171 ARG A CA 1
ATOM 1236 C C . ARG A 1 171 ? -22.016 -15.039 6.258 1 77.31 171 ARG A C 1
ATOM 1238 O O . ARG A 1 171 ? -22.844 -15.141 5.352 1 77.31 171 ARG A O 1
ATOM 1245 N N . ARG A 1 172 ? -21.562 -13.961 6.727 1 81.81 172 ARG A N 1
ATOM 1246 C CA . ARG A 1 172 ? -22.094 -12.703 6.195 1 81.81 172 ARG A CA 1
ATOM 1247 C C . ARG A 1 172 ? -21.578 -12.461 4.777 1 81.81 172 ARG A C 1
ATOM 1249 O O . ARG A 1 172 ? -22.312 -11.93 3.936 1 81.81 172 ARG A O 1
ATOM 1256 N N . LEU A 1 173 ? -20.406 -12.867 4.613 1 79.25 173 LEU A N 1
ATOM 1257 C CA . LEU A 1 173 ? -19.828 -12.711 3.283 1 79.25 173 LEU A CA 1
ATOM 1258 C C . LEU A 1 173 ? -20.531 -13.609 2.273 1 79.25 173 LEU A C 1
ATOM 1260 O O . LEU A 1 173 ? -20.766 -13.203 1.131 1 79.25 173 LEU A O 1
ATOM 1264 N N . VAL A 1 174 ? -20.875 -14.828 2.73 1 79.5 174 VAL A N 1
ATOM 1265 C CA . VAL A 1 174 ? -21.609 -15.75 1.869 1 79.5 174 VAL A CA 1
ATOM 1266 C C . VAL A 1 174 ? -23.016 -15.227 1.635 1 79.5 174 VAL A C 1
ATOM 1268 O O . VAL A 1 174 ? -23.594 -15.43 0.562 1 79.5 174 VAL A O 1
ATOM 1271 N N . GLY A 1 175 ? -23.484 -14.469 2.637 1 81.31 175 GLY A N 1
ATOM 1272 C CA . GLY A 1 175 ? -24.797 -13.859 2.492 1 81.31 175 GLY A CA 1
ATOM 1273 C C . GLY A 1 175 ? -24.828 -12.758 1.443 1 81.31 175 GLY A C 1
ATOM 1274 O O . GLY A 1 175 ? -25.812 -12.633 0.703 1 81.31 175 GLY A O 1
ATOM 1275 N N . LEU A 1 176 ? -23.75 -12.047 1.28 1 82.31 176 LEU A N 1
ATOM 1276 C CA . LEU A 1 176 ? -23.656 -10.977 0.295 1 82.31 176 LEU A CA 1
ATOM 1277 C C . LEU A 1 176 ? -23.531 -11.539 -1.115 1 82.31 176 LEU A C 1
ATOM 1279 O O . LEU A 1 176 ? -23.797 -10.844 -2.094 1 82.31 176 LEU A O 1
ATOM 1283 N N . SER A 1 177 ? -23.188 -12.82 -1.212 1 82.62 177 SER A N 1
ATOM 1284 C CA . SER A 1 177 ? -23.062 -13.469 -2.51 1 82.62 177 SER A CA 1
ATOM 1285 C C . SER A 1 177 ? -24.344 -14.18 -2.902 1 82.62 177 SER A C 1
ATOM 1287 O O . SER A 1 177 ? -24.391 -14.883 -3.916 1 82.62 177 SER A O 1
ATOM 1289 N N . ARG A 1 178 ? -25.484 -14.008 -2.186 1 82.62 178 ARG A N 1
ATOM 1290 C CA . ARG A 1 178 ? -26.734 -14.711 -2.389 1 82.62 178 ARG A CA 1
ATOM 1291 C C . ARG A 1 178 ? -27.328 -14.383 -3.756 1 82.62 178 ARG A C 1
ATOM 1293 O O . ARG A 1 178 ? -27.797 -15.281 -4.465 1 82.62 178 ARG A O 1
ATOM 1300 N N . PRO A 1 179 ? -27.203 -13.117 -4.199 1 82.56 179 PRO A N 1
ATOM 1301 C CA . PRO A 1 179 ? -27.781 -12.836 -5.512 1 82.56 179 PRO A CA 1
ATOM 1302 C C . PRO A 1 179 ? -27 -13.492 -6.652 1 82.56 179 PRO A C 1
ATOM 1304 O O . PRO A 1 179 ? -27.547 -13.672 -7.75 1 82.56 179 PRO A O 1
ATOM 1307 N N . ASP A 1 180 ? -25.828 -13.867 -6.453 1 82.62 180 ASP A N 1
ATOM 1308 C CA . ASP A 1 180 ? -24.984 -14.445 -7.496 1 82.62 180 ASP A CA 1
ATOM 1309 C C . ASP A 1 180 ? -24.938 -15.961 -7.391 1 82.62 180 ASP A C 1
ATOM 1311 O O . ASP A 1 180 ? -24.109 -16.609 -8.023 1 82.62 180 ASP A O 1
ATOM 1315 N N . VAL A 1 181 ? -25.891 -16.625 -6.664 1 85.31 181 VAL A N 1
ATOM 1316 C CA . VAL A 1 181 ? -25.891 -18.062 -6.438 1 85.31 181 VAL A CA 1
ATOM 1317 C C . VAL A 1 181 ? -26.172 -18.797 -7.746 1 85.31 181 VAL A C 1
ATOM 1319 O O . VAL A 1 181 ? -25.547 -19.812 -8.047 1 85.31 181 VAL A O 1
ATOM 1322 N N . PRO A 1 182 ? -27.016 -18.203 -8.586 1 86.75 182 PRO A N 1
ATOM 1323 C CA . PRO A 1 182 ? -27.25 -18.922 -9.844 1 86.75 182 PRO A CA 1
ATOM 1324 C C . PRO A 1 182 ? -26.016 -18.922 -10.758 1 86.75 182 PRO A C 1
ATOM 1326 O O . PRO A 1 182 ? -25.719 -19.938 -11.391 1 86.75 182 PRO A O 1
ATOM 1329 N N . VAL A 1 183 ? -25.344 -17.828 -10.758 1 86.12 183 VAL A N 1
ATOM 1330 C CA . VAL A 1 183 ? -24.156 -17.766 -11.594 1 86.12 183 VAL A CA 1
ATOM 1331 C C . VAL A 1 183 ? -23.047 -18.641 -11 1 86.12 183 VAL A C 1
ATOM 1333 O O . VAL A 1 183 ? -22.312 -19.312 -11.727 1 86.12 183 VAL A O 1
ATOM 1336 N N . LEU A 1 184 ? -23.016 -18.672 -9.711 1 84.38 184 LEU A N 1
ATOM 1337 C CA . LEU A 1 184 ? -22.031 -19.516 -9.039 1 84.38 184 LEU A CA 1
ATOM 1338 C C . LEU A 1 184 ? -22.359 -21 -9.234 1 84.38 184 LEU A C 1
ATOM 1340 O O . LEU A 1 184 ? -21.453 -21.812 -9.391 1 84.38 184 LEU A O 1
ATOM 1344 N N . SER A 1 185 ? -23.609 -21.328 -9.172 1 85.75 185 SER A N 1
ATOM 1345 C CA . SER A 1 185 ? -24.016 -22.703 -9.422 1 85.75 185 SER A CA 1
ATOM 1346 C C . SER A 1 185 ? -23.656 -23.141 -10.844 1 85.75 185 SER A C 1
ATOM 1348 O O . SER A 1 185 ? -23.25 -24.266 -11.07 1 85.75 185 SER A O 1
ATOM 1350 N N . GLY A 1 186 ? -23.891 -22.172 -11.758 1 86.75 186 GLY A N 1
ATOM 1351 C CA . GLY A 1 186 ? -23.469 -22.469 -13.117 1 86.75 186 GLY A CA 1
ATOM 1352 C C . GLY A 1 186 ? -21.969 -22.688 -13.234 1 86.75 186 GLY A C 1
ATOM 1353 O O . GLY A 1 186 ? -21.531 -23.594 -13.945 1 86.75 186 GLY A O 1
ATOM 1354 N N . ALA A 1 187 ? -21.219 -21.906 -12.531 1 85.12 187 ALA A N 1
ATOM 1355 C CA . ALA A 1 187 ? -19.781 -22.062 -12.539 1 85.12 187 ALA A CA 1
ATOM 1356 C C . ALA A 1 187 ? -19.359 -23.406 -11.945 1 85.12 187 ALA A C 1
ATOM 1358 O O . ALA A 1 187 ? -18.422 -24.047 -12.438 1 85.12 187 ALA A O 1
ATOM 1359 N N . PHE A 1 188 ? -20.109 -23.922 -11 1 84.69 188 PHE A N 1
ATOM 1360 C CA . PHE A 1 188 ? -19.797 -25.203 -10.359 1 84.69 188 PHE A CA 1
ATOM 1361 C C . PHE A 1 188 ? -20.109 -26.359 -11.297 1 84.69 188 PHE A C 1
ATOM 1363 O O . PHE A 1 188 ? -19.391 -27.359 -11.312 1 84.69 188 PHE A O 1
ATOM 1370 N N . VAL A 1 189 ? -21.156 -26.219 -12.008 1 87.94 189 VAL A N 1
ATOM 1371 C CA . VAL A 1 189 ? -21.516 -27.25 -12.961 1 87.94 189 VAL A CA 1
ATOM 1372 C C . VAL A 1 189 ? -20.438 -27.359 -14.047 1 87.94 189 VAL A C 1
ATOM 1374 O O . VAL A 1 189 ? -20.016 -28.469 -14.398 1 87.94 189 VAL A O 1
ATOM 1377 N N . PHE A 1 190 ? -20.016 -26.203 -14.461 1 88.19 190 PHE A N 1
ATOM 1378 C CA . PHE A 1 190 ? -18.984 -26.219 -15.492 1 88.19 190 PHE A CA 1
ATOM 1379 C C . PHE A 1 190 ? -17.656 -26.688 -14.914 1 88.19 190 PHE A C 1
ATOM 1381 O O . PHE A 1 190 ? -16.844 -27.297 -15.617 1 88.19 190 PHE A O 1
ATOM 1388 N N . LEU A 1 191 ? -17.5 -26.438 -13.664 1 86.25 191 LEU A N 1
ATOM 1389 C CA . LEU A 1 191 ? -16.297 -26.938 -12.992 1 86.25 191 LEU A CA 1
ATOM 1390 C C . LEU A 1 191 ? -16.312 -28.469 -12.945 1 86.25 191 LEU A C 1
ATOM 1392 O O . LEU A 1 191 ? -15.297 -29.109 -13.25 1 86.25 191 LEU A O 1
ATOM 1396 N N . THR A 1 192 ? -17.422 -29.047 -12.578 1 84.56 192 THR A N 1
ATOM 1397 C CA . THR A 1 192 ? -17.547 -30.5 -12.5 1 84.56 192 THR A CA 1
ATOM 1398 C C . THR A 1 192 ? -17.359 -31.141 -13.875 1 84.56 192 THR A C 1
ATOM 1400 O O . THR A 1 192 ? -16.672 -32.156 -14.008 1 84.56 192 THR A O 1
ATOM 1403 N N . LEU A 1 193 ? -17.891 -30.438 -14.812 1 86.88 193 LEU A N 1
ATOM 1404 C CA . LEU A 1 193 ? -17.766 -30.953 -16.172 1 86.88 193 LEU A CA 1
ATOM 1405 C C . LEU A 1 193 ? -16.328 -30.859 -16.656 1 86.88 193 LEU A C 1
ATOM 1407 O O . LEU A 1 193 ? -15.836 -31.75 -17.359 1 86.88 193 LEU A O 1
ATOM 1411 N N . ALA A 1 194 ? -15.703 -29.781 -16.312 1 84.81 194 ALA A N 1
ATOM 1412 C CA . ALA A 1 194 ? -14.305 -29.594 -16.703 1 84.81 194 ALA A CA 1
ATOM 1413 C C . ALA A 1 194 ? -13.414 -30.641 -16.062 1 84.81 194 ALA A C 1
ATOM 1415 O O . ALA A 1 194 ? -12.539 -31.219 -16.719 1 84.81 194 ALA A O 1
ATOM 1416 N N . VAL A 1 195 ? -13.688 -30.938 -14.852 1 81.5 195 VAL A N 1
ATOM 1417 C CA . VAL A 1 195 ? -12.859 -31.891 -14.117 1 81.5 195 VAL A CA 1
ATOM 1418 C C . VAL A 1 195 ? -13.102 -33.312 -14.648 1 81.5 195 VAL A C 1
ATOM 1420 O O . VAL A 1 195 ? -12.164 -34.094 -14.797 1 81.5 195 VAL A O 1
ATOM 1423 N N . ILE A 1 196 ? -14.328 -33.562 -14.945 1 80.25 196 ILE A N 1
ATOM 1424 C CA . ILE A 1 196 ? -14.656 -34.875 -15.5 1 80.25 196 ILE A CA 1
ATOM 1425 C C . ILE A 1 196 ? -13.961 -35.062 -16.844 1 80.25 196 ILE A C 1
ATOM 1427 O O . ILE A 1 196 ? -13.398 -36.094 -17.125 1 80.25 196 ILE A O 1
ATOM 1431 N N . GLY A 1 197 ? -14.062 -33.969 -17.625 1 79.62 197 GLY A N 1
ATOM 1432 C CA . GLY A 1 197 ? -13.383 -34.031 -18.906 1 79.62 197 GLY A CA 1
ATOM 1433 C C . GLY A 1 197 ? -11.875 -34.188 -18.781 1 79.62 197 GLY A C 1
ATOM 1434 O O . GLY A 1 197 ? -11.258 -34.938 -19.531 1 79.62 197 GLY A O 1
ATOM 1435 N N . GLU A 1 198 ? -11.297 -33.594 -17.812 1 78.88 198 GLU A N 1
ATOM 1436 C CA . GLU A 1 198 ? -9.859 -33.625 -17.578 1 78.88 198 GLU A CA 1
ATOM 1437 C C . GLU A 1 198 ? -9.422 -35 -17.094 1 78.88 198 GLU A C 1
ATOM 1439 O O . GLU A 1 198 ? -8.305 -35.438 -17.359 1 78.88 198 GLU A O 1
ATOM 1444 N N . THR A 1 199 ? -10.32 -35.688 -16.328 1 78.25 199 THR A N 1
ATOM 1445 C CA . THR A 1 199 ? -10.016 -37 -15.789 1 78.25 199 THR A CA 1
ATOM 1446 C C . THR A 1 199 ? -10.031 -38.062 -16.891 1 78.25 199 THR A C 1
ATOM 1448 O O . THR A 1 199 ? -9.328 -39.062 -16.797 1 78.25 199 THR A O 1
ATOM 1451 N N . PHE A 1 200 ? -10.734 -37.75 -18 1 78.75 200 PHE A N 1
ATOM 1452 C CA . PHE A 1 200 ? -10.852 -38.719 -19.062 1 78.75 200 PHE A CA 1
ATOM 1453 C C . PHE A 1 200 ? -9.648 -38.656 -20 1 78.75 200 PHE A C 1
ATOM 1455 O O . PHE A 1 200 ? -9.367 -39.625 -20.734 1 78.75 200 PHE A O 1
ATOM 1462 N N . ILE A 1 201 ? -8.891 -37.625 -19.875 1 76.81 201 ILE A N 1
ATOM 1463 C CA . ILE A 1 201 ? -7.77 -37.469 -20.797 1 76.81 201 ILE A CA 1
ATOM 1464 C C . ILE A 1 201 ? -6.699 -38.5 -20.484 1 76.81 201 ILE A C 1
ATOM 1466 O O . ILE A 1 201 ? -6.297 -39.25 -21.375 1 76.81 201 ILE A O 1
ATOM 1470 N N . PRO A 1 202 ? -6.254 -38.594 -19.203 1 74.12 202 PRO A N 1
ATOM 1471 C CA . PRO A 1 202 ? -5.27 -39.656 -18.922 1 74.12 202 PRO A CA 1
ATOM 1472 C C . PRO A 1 202 ? -5.809 -41.062 -19.156 1 74.12 202 PRO A C 1
ATOM 1474 O O . PRO A 1 202 ? -5.059 -41.938 -19.562 1 74.12 202 PRO A O 1
ATOM 1477 N N . TYR A 1 203 ? -7.105 -41.312 -19.047 1 75.75 203 TYR A N 1
ATOM 1478 C CA . TYR A 1 203 ? -7.703 -42.625 -19.266 1 75.75 203 TYR A CA 1
ATOM 1479 C C . TYR A 1 203 ? -7.613 -43 -20.734 1 75.75 203 TYR A C 1
ATOM 1481 O O . TYR A 1 203 ? -7.203 -44.125 -21.062 1 75.75 203 TYR A O 1
ATOM 1489 N N . TYR A 1 204 ? -7.984 -42.062 -21.578 1 76.06 204 TYR A N 1
ATOM 1490 C CA . TYR A 1 204 ? -7.961 -42.375 -23 1 76.06 204 TYR A CA 1
ATOM 1491 C C . TYR A 1 204 ? -6.531 -42.438 -23.531 1 76.06 204 TYR A C 1
ATOM 1493 O O . TYR A 1 204 ? -6.246 -43.188 -24.469 1 76.06 204 TYR A O 1
ATOM 1501 N N . THR A 1 205 ? -5.652 -41.719 -22.844 1 73.5 205 THR A N 1
ATOM 1502 C CA . THR A 1 205 ? -4.246 -41.844 -23.203 1 73.5 205 THR A CA 1
ATOM 1503 C C . THR A 1 205 ? -3.73 -43.25 -22.891 1 73.5 205 THR A C 1
ATOM 1505 O O . THR A 1 205 ? -2.979 -43.812 -23.672 1 73.5 205 THR A O 1
ATOM 1508 N N . GLY A 1 206 ? -4.094 -43.812 -21.75 1 73 206 GLY A N 1
ATOM 1509 C CA . GLY A 1 206 ? -3.736 -45.156 -21.406 1 73 206 GLY A CA 1
ATOM 1510 C C . GLY A 1 206 ? -4.324 -46.188 -22.344 1 73 206 GLY A C 1
ATOM 1511 O O . GLY A 1 206 ? -3.65 -47.156 -22.734 1 73 206 GLY A O 1
ATOM 1512 N N . ARG A 1 207 ? -5.555 -45.906 -22.781 1 74.75 207 ARG A N 1
ATOM 1513 C CA . ARG A 1 207 ? -6.211 -46.844 -23.703 1 74.75 207 ARG A CA 1
ATOM 1514 C C . ARG A 1 207 ? -5.531 -46.844 -25.062 1 74.75 207 ARG A C 1
ATOM 1516 O O . ARG A 1 207 ? -5.422 -47.875 -25.719 1 74.75 207 ARG A O 1
ATOM 1523 N N . VAL A 1 208 ? -5.102 -45.688 -25.484 1 73.94 208 VAL A N 1
ATOM 1524 C CA . VAL A 1 208 ? -4.398 -45.562 -26.766 1 73.94 208 VAL A CA 1
ATOM 1525 C C . VAL A 1 208 ? -3.1 -46.375 -26.703 1 73.94 208 VAL A C 1
ATOM 1527 O O . VAL A 1 208 ? -2.748 -47.062 -27.672 1 73.94 208 VAL A O 1
ATOM 1530 N N . ILE A 1 209 ? -2.453 -46.344 -25.562 1 70.31 209 ILE A N 1
ATOM 1531 C CA . ILE A 1 209 ? -1.192 -47.062 -25.406 1 70.31 209 ILE A CA 1
ATOM 1532 C C . ILE A 1 209 ? -1.454 -48.562 -25.391 1 70.31 209 ILE A C 1
ATOM 1534 O O . ILE A 1 209 ? -0.666 -49.344 -25.922 1 70.31 209 ILE A O 1
ATOM 1538 N N . ASP A 1 210 ? -2.568 -48.969 -24.812 1 72.69 210 ASP A N 1
ATOM 1539 C CA . ASP A 1 210 ? -2.926 -50.406 -24.812 1 72.69 210 ASP A CA 1
ATOM 1540 C C . ASP A 1 210 ? -3.207 -50.906 -26.219 1 72.69 210 ASP A C 1
ATOM 1542 O O . ASP A 1 210 ? -2.799 -52 -26.578 1 72.69 210 ASP A O 1
ATOM 1546 N N . ILE A 1 211 ? -3.881 -50.031 -27 1 70.06 211 ILE A N 1
ATOM 1547 C CA . ILE A 1 211 ? -4.258 -50.438 -28.344 1 70.06 211 ILE A CA 1
ATOM 1548 C C . ILE A 1 211 ? -3.016 -50.5 -29.234 1 70.06 211 ILE A C 1
ATOM 1550 O O . ILE A 1 211 ? -2.912 -51.375 -30.094 1 70.06 211 ILE A O 1
ATOM 1554 N N . LEU A 1 212 ? -2.104 -49.594 -28.922 1 62.44 212 LEU A N 1
ATOM 1555 C CA . LEU A 1 212 ? -0.87 -49.594 -29.703 1 62.44 212 LEU A CA 1
ATOM 1556 C C . LEU A 1 212 ? -0.023 -50.812 -29.391 1 62.44 212 LEU A C 1
ATOM 1558 O O . LEU A 1 212 ? 0.75 -51.281 -30.234 1 62.44 212 LEU A O 1
ATOM 1562 N N . GLY A 1 213 ? -0.093 -51.375 -28.172 1 59.25 213 GLY A N 1
ATOM 1563 C CA . GLY A 1 213 ? 0.682 -52.531 -27.75 1 59.25 213 GLY A CA 1
ATOM 1564 C C . GLY A 1 213 ? 0.095 -53.875 -28.203 1 59.25 213 GLY A C 1
ATOM 1565 O O . GLY A 1 213 ? 0.817 -54.844 -28.359 1 59.25 213 GLY A O 1
ATOM 1566 N N . SER A 1 214 ? -1.276 -53.875 -28.359 1 60.34 214 SER A N 1
ATOM 1567 C CA . SER A 1 214 ? -1.896 -55.125 -28.844 1 60.34 214 SER A CA 1
ATOM 1568 C C . SER A 1 214 ? -2.098 -55.094 -30.344 1 60.34 214 SER A C 1
ATOM 1570 O O . SER A 1 214 ? -1.572 -54.219 -31.031 1 60.34 214 SER A O 1
ATOM 1572 N N . ALA A 1 215 ? -2.939 -56.062 -30.969 1 57.47 215 ALA A N 1
ATOM 1573 C CA . ALA A 1 215 ? -3.293 -56.125 -32.375 1 57.47 215 ALA A CA 1
ATOM 1574 C C . ALA A 1 215 ? -3.93 -54.844 -32.875 1 57.47 215 ALA A C 1
ATOM 1576 O O . ALA A 1 215 ? -4.895 -54.344 -32.281 1 57.47 215 ALA A O 1
ATOM 1577 N N . TYR A 1 216 ? -3.076 -53.969 -33.5 1 64.56 216 TYR A N 1
ATOM 1578 C CA . TYR A 1 216 ? -3.438 -52.625 -33.969 1 64.56 216 TYR A CA 1
ATOM 1579 C C . TYR A 1 216 ? -4.805 -52.625 -34.656 1 64.56 216 TYR A C 1
ATOM 1581 O O . TYR A 1 216 ? -5.016 -53.375 -35.625 1 64.56 216 TYR A O 1
ATOM 1589 N N . ASP A 1 217 ? -5.852 -52.312 -33.938 1 69.69 217 ASP A N 1
ATOM 1590 C CA . ASP A 1 217 ? -7.168 -52.062 -34.531 1 69.69 217 ASP A CA 1
ATOM 1591 C C . ASP A 1 217 ? -7.355 -50.594 -34.844 1 69.69 217 ASP A C 1
ATOM 1593 O O . ASP A 1 217 ? -7.473 -49.781 -33.906 1 69.69 217 ASP A O 1
ATOM 1597 N N . PRO A 1 218 ? -7.227 -50.25 -36.156 1 72.44 218 PRO A N 1
ATOM 1598 C CA . PRO A 1 218 ? -7.316 -48.844 -36.562 1 72.44 218 PRO A CA 1
ATOM 1599 C C . PRO A 1 218 ? -8.602 -48.156 -36.094 1 72.44 218 PRO A C 1
ATOM 1601 O O . PRO A 1 218 ? -8.602 -46.969 -35.75 1 72.44 218 PRO A O 1
ATOM 1604 N N . ASP A 1 219 ? -9.648 -48.969 -36.062 1 75.44 219 ASP A N 1
ATOM 1605 C CA . ASP A 1 219 ? -10.914 -48.375 -35.625 1 75.44 219 ASP A CA 1
ATOM 1606 C C . ASP A 1 219 ? -10.898 -48.031 -34.156 1 75.44 219 ASP A C 1
ATOM 1608 O O . ASP A 1 219 ? -11.367 -46.938 -33.75 1 75.44 219 ASP A O 1
ATOM 1612 N N . ALA A 1 220 ? -10.281 -48.906 -33.406 1 77.75 220 ALA A N 1
ATOM 1613 C CA . ALA A 1 220 ? -10.211 -48.625 -31.953 1 77.75 220 ALA A CA 1
ATOM 1614 C C . ALA A 1 220 ? -9.297 -47.469 -31.656 1 77.75 220 ALA A C 1
ATOM 1616 O O . ALA A 1 220 ? -9.578 -46.656 -30.766 1 77.75 220 ALA A O 1
ATOM 1617 N N . PHE A 1 221 ? -8.352 -47.312 -32.5 1 76.81 221 PHE A N 1
ATOM 1618 C CA . PHE A 1 221 ? -7.414 -46.219 -32.344 1 76.81 221 PHE A CA 1
ATOM 1619 C C . PHE A 1 221 ? -8.078 -44.875 -32.656 1 76.81 221 PHE A C 1
ATOM 1621 O O . PHE A 1 221 ? -7.984 -43.938 -31.875 1 76.81 221 PHE A O 1
ATOM 1628 N N . SER A 1 222 ? -8.789 -44.844 -33.812 1 76.69 222 SER A N 1
ATOM 1629 C CA . SER A 1 222 ? -9.438 -43.594 -34.219 1 76.69 222 SER A CA 1
ATOM 1630 C C . SER A 1 222 ? -10.555 -43.219 -33.25 1 76.69 222 SER A C 1
ATOM 1632 O O . SER A 1 222 ? -10.773 -42.031 -33 1 76.69 222 SER A O 1
ATOM 1634 N N . THR A 1 223 ? -11.203 -44.156 -32.688 1 79.88 223 THR A N 1
ATOM 1635 C CA . THR A 1 223 ? -12.281 -43.875 -31.734 1 79.88 223 THR A CA 1
ATOM 1636 C C . THR A 1 223 ? -11.719 -43.375 -30.422 1 79.88 223 THR A C 1
ATOM 1638 O O . THR A 1 223 ? -12.273 -42.438 -29.812 1 79.88 223 THR A O 1
ATOM 1641 N N . ALA A 1 224 ? -10.625 -43.906 -30 1 79.44 224 ALA A N 1
ATOM 1642 C CA . ALA A 1 224 ? -10.008 -43.469 -28.75 1 79.44 224 ALA A CA 1
ATOM 1643 C C . ALA A 1 224 ? -9.484 -42.062 -28.875 1 79.44 224 ALA A C 1
ATOM 1645 O O . ALA A 1 224 ? -9.672 -41.219 -27.969 1 79.44 224 ALA A O 1
ATOM 1646 N N . ILE A 1 225 ? -8.898 -41.75 -29.938 1 77.44 225 ILE A N 1
ATOM 1647 C CA . ILE A 1 225 ? -8.375 -40.406 -30.172 1 77.44 225 ILE A CA 1
ATOM 1648 C C . ILE A 1 225 ? -9.523 -39.406 -30.312 1 77.44 225 ILE A C 1
ATOM 1650 O O . ILE A 1 225 ? -9.438 -38.281 -29.844 1 77.44 225 ILE A O 1
ATOM 1654 N N . GLY A 1 226 ? -10.555 -39.844 -31.094 1 78.12 226 GLY A N 1
ATOM 1655 C CA . GLY A 1 226 ? -11.727 -39 -31.234 1 78.12 226 GLY A CA 1
ATOM 1656 C C . GLY A 1 226 ? -12.383 -38.688 -29.906 1 78.12 226 GLY A C 1
ATOM 1657 O O . GLY A 1 226 ? -12.742 -37.531 -29.656 1 78.12 226 GLY A O 1
ATOM 1658 N N . LEU A 1 227 ? -12.43 -39.656 -28.984 1 82.5 227 LEU A N 1
ATOM 1659 C CA . LEU A 1 227 ? -13.031 -39.438 -27.672 1 82.5 227 LEU A CA 1
ATOM 1660 C C . LEU A 1 227 ? -12.117 -38.594 -26.781 1 82.5 227 LEU A C 1
ATOM 1662 O O . LEU A 1 227 ? -12.594 -37.781 -25.984 1 82.5 227 LEU A O 1
ATOM 1666 N N . MET A 1 228 ? -10.867 -38.812 -26.953 1 82.06 228 MET A N 1
ATOM 1667 C CA . MET A 1 228 ? -9.914 -37.969 -26.219 1 82.06 228 MET A CA 1
ATOM 1668 C C . MET A 1 228 ? -10.031 -36.5 -26.625 1 82.06 228 MET A C 1
ATOM 1670 O O . MET A 1 228 ? -10 -35.625 -25.781 1 82.06 228 MET A O 1
ATOM 1674 N N . CYS A 1 229 ? -10.141 -36.281 -27.891 1 78 229 CYS A N 1
ATOM 1675 C CA . CYS A 1 229 ? -10.289 -34.906 -28.406 1 78 229 CYS A CA 1
ATOM 1676 C C . CYS A 1 229 ? -11.586 -34.281 -27.922 1 78 229 CYS A C 1
ATOM 1678 O O . CYS A 1 229 ? -11.609 -33.094 -27.531 1 78 229 CYS A O 1
ATOM 1680 N N . LEU A 1 230 ? -12.57 -35.094 -27.953 1 82.12 230 LEU A N 1
ATOM 1681 C CA . LEU A 1 230 ? -13.859 -34.594 -27.5 1 82.12 230 LEU A CA 1
ATOM 1682 C C . LEU A 1 230 ? -13.82 -34.281 -26 1 82.12 230 LEU A C 1
ATOM 1684 O O . LEU A 1 230 ? -14.359 -33.25 -25.562 1 82.12 230 LEU A O 1
ATOM 1688 N N . ALA A 1 231 ? -13.211 -35.125 -25.234 1 82.81 231 ALA A N 1
ATOM 1689 C CA . ALA A 1 231 ? -13.086 -34.875 -23.797 1 82.81 231 ALA A CA 1
ATOM 1690 C C . ALA A 1 231 ? -12.219 -33.656 -23.5 1 82.81 231 ALA A C 1
ATOM 1692 O O . ALA A 1 231 ? -12.516 -32.875 -22.609 1 82.81 231 ALA A O 1
ATOM 1693 N N . SER A 1 232 ? -11.18 -33.562 -24.219 1 80.69 232 SER A N 1
ATOM 1694 C CA . SER A 1 232 ? -10.281 -32.438 -24.031 1 80.69 232 SER A CA 1
ATOM 1695 C C . SER A 1 232 ? -10.953 -31.125 -24.422 1 80.69 232 SER A C 1
ATOM 1697 O O . SER A 1 232 ? -10.828 -30.109 -23.719 1 80.69 232 SER A O 1
ATOM 1699 N N . PHE A 1 233 ? -11.609 -31.188 -25.531 1 79.25 233 PHE A N 1
ATOM 1700 C CA . PHE A 1 233 ? -12.32 -30 -25.984 1 79.25 233 PHE A CA 1
ATOM 1701 C C . PHE A 1 233 ? -13.438 -29.625 -25.016 1 79.25 233 PHE A C 1
ATOM 1703 O O . PHE A 1 233 ? -13.609 -28.453 -24.688 1 79.25 233 PHE A O 1
ATOM 1710 N N . GLY A 1 234 ? -14.195 -30.641 -24.703 1 82.06 234 GLY A N 1
ATOM 1711 C CA . GLY A 1 234 ? -15.25 -30.406 -23.734 1 82.06 234 GLY A CA 1
ATOM 1712 C C . GLY A 1 234 ? -14.742 -29.875 -22.406 1 82.06 234 GLY A C 1
ATOM 1713 O O . GLY A 1 234 ? -15.328 -28.953 -21.828 1 82.06 234 GLY A O 1
ATOM 1714 N N . SER A 1 235 ? -13.648 -30.328 -21.953 1 85 235 SER A N 1
ATOM 1715 C CA . SER A 1 235 ? -13.062 -29.891 -20.688 1 85 235 SER A CA 1
ATOM 1716 C C . SER A 1 235 ? -12.523 -28.469 -20.797 1 85 235 SER A C 1
ATOM 1718 O O . SER A 1 235 ? -12.672 -27.672 -19.859 1 85 235 SER A O 1
ATOM 1720 N N . SER A 1 236 ? -11.953 -28.172 -21.906 1 80.25 236 SER A N 1
ATOM 1721 C CA . SER A 1 236 ? -11.406 -26.828 -22.094 1 80.25 236 SER A CA 1
ATOM 1722 C C . SER A 1 236 ? -12.508 -25.781 -22.172 1 80.25 236 SER A C 1
ATOM 1724 O O . SER A 1 236 ? -12.383 -24.703 -21.609 1 80.25 236 SER A O 1
ATOM 1726 N N . LEU A 1 237 ? -13.492 -26.156 -22.859 1 80.56 237 LEU A N 1
ATOM 1727 C CA . LEU A 1 237 ? -14.633 -25.25 -22.969 1 80.56 237 LEU A CA 1
ATOM 1728 C C . LEU A 1 237 ? -15.297 -25.062 -21.609 1 80.56 237 LEU A C 1
ATOM 1730 O O . LEU A 1 237 ? -15.664 -23.938 -21.25 1 80.56 237 LEU A O 1
ATOM 1734 N N . ALA A 1 238 ? -15.422 -26.125 -20.922 1 85.62 238 ALA A N 1
ATOM 1735 C CA . ALA A 1 238 ? -16.031 -26.047 -19.594 1 85.62 238 ALA A CA 1
ATOM 1736 C C . ALA A 1 238 ? -15.148 -25.25 -18.641 1 85.62 238 ALA A C 1
ATOM 1738 O O . ALA A 1 238 ? -15.641 -24.5 -17.797 1 85.62 238 ALA A O 1
ATOM 1739 N N . ALA A 1 239 ? -13.93 -25.422 -18.75 1 80.94 239 ALA A N 1
ATOM 1740 C CA . ALA A 1 239 ? -12.992 -24.688 -17.891 1 80.94 239 ALA A CA 1
ATOM 1741 C C . ALA A 1 239 ? -13.016 -23.203 -18.203 1 80.94 239 ALA A C 1
ATOM 1743 O O . ALA A 1 239 ? -12.93 -22.359 -17.297 1 80.94 239 ALA A O 1
ATOM 1744 N N . GLY A 1 240 ? -13.078 -22.875 -19.5 1 76.75 240 GLY A N 1
ATOM 1745 C CA . GLY A 1 240 ? -13.203 -21.469 -19.906 1 76.75 240 GLY A CA 1
ATOM 1746 C C . GLY A 1 240 ? -14.477 -20.828 -19.391 1 76.75 240 GLY A C 1
ATOM 1747 O O . GLY A 1 240 ? -14.445 -19.703 -18.891 1 76.75 240 GLY A O 1
ATOM 1748 N N . CYS A 1 241 ? -15.492 -21.578 -19.516 1 81.25 241 CYS A N 1
ATOM 1749 C CA . CYS A 1 241 ? -16.766 -21.047 -19.047 1 81.25 241 CYS A CA 1
ATOM 1750 C C . CYS A 1 241 ? -16.766 -20.875 -17.531 1 81.25 241 CYS A C 1
ATOM 1752 O O . CYS A 1 241 ? -17.281 -19.891 -17.016 1 81.25 241 CYS A O 1
ATOM 1754 N N . ARG A 1 242 ? -16.203 -21.812 -16.906 1 82.56 242 ARG A N 1
ATOM 1755 C CA . ARG A 1 242 ? -16.062 -21.719 -15.453 1 82.56 242 ARG A CA 1
ATOM 1756 C C . ARG A 1 242 ? -15.258 -20.484 -15.062 1 82.56 242 ARG A C 1
ATOM 1758 O O . ARG A 1 242 ? -15.656 -19.719 -14.18 1 82.56 242 ARG A O 1
ATOM 1765 N N . GLY A 1 243 ? -14.164 -20.344 -15.656 1 76.44 243 GLY A N 1
ATOM 1766 C CA . GLY A 1 243 ? -13.32 -19.203 -15.367 1 76.44 243 GLY A CA 1
ATOM 1767 C C . GLY A 1 243 ? -14.008 -17.875 -15.633 1 76.44 243 GLY A C 1
ATOM 1768 O O . GLY A 1 243 ? -13.898 -16.938 -14.828 1 76.44 243 GLY A O 1
ATOM 1769 N N . GLY A 1 244 ? -14.68 -17.812 -16.703 1 75.25 244 GLY A N 1
ATOM 1770 C CA . GLY A 1 244 ? -15.414 -16.609 -17.047 1 75.25 244 GLY A CA 1
ATOM 1771 C C . GLY A 1 244 ? -16.516 -16.281 -16.062 1 75.25 244 GLY A C 1
ATOM 1772 O O . GLY A 1 244 ? -16.672 -15.141 -15.625 1 75.25 244 GLY A O 1
ATOM 1773 N N . LEU A 1 245 ? -17.234 -17.312 -15.664 1 81.5 245 LEU A N 1
ATOM 1774 C CA . LEU A 1 245 ? -18.344 -17.109 -14.742 1 81.5 245 LEU A CA 1
ATOM 1775 C C . LEU A 1 245 ? -17.828 -16.719 -13.352 1 81.5 245 LEU A C 1
ATOM 1777 O O . LEU A 1 245 ? -18.422 -15.875 -12.68 1 81.5 245 LEU A O 1
ATOM 1781 N N . PHE A 1 246 ? -16.75 -17.297 -12.969 1 80.5 246 PHE A N 1
ATOM 1782 C CA . PHE A 1 246 ? -16.172 -16.969 -11.672 1 80.5 246 PHE A CA 1
ATOM 1783 C C . PHE A 1 246 ? -15.633 -15.539 -11.656 1 80.5 246 PHE A C 1
ATOM 1785 O O . PHE A 1 246 ? -15.812 -14.812 -10.68 1 80.5 246 PHE A O 1
ATOM 1792 N N . MET A 1 247 ? -14.992 -15.172 -12.641 1 78.38 247 MET A N 1
ATOM 1793 C CA . MET A 1 247 ? -14.461 -13.82 -12.734 1 78.38 247 MET A CA 1
ATOM 1794 C C . MET A 1 247 ? -15.594 -12.789 -12.75 1 78.38 247 MET A C 1
ATOM 1796 O O . MET A 1 247 ? -15.469 -11.719 -12.148 1 78.38 247 MET A O 1
ATOM 1800 N N . PHE A 1 248 ? -16.641 -13.219 -13.422 1 80.19 248 PHE A N 1
ATOM 1801 C CA . PHE A 1 248 ? -17.812 -12.359 -13.477 1 80.19 248 PHE A CA 1
ATOM 1802 C C . PHE A 1 248 ? -18.422 -12.18 -12.094 1 80.19 248 PHE A C 1
ATOM 1804 O O . PHE A 1 248 ? -18.781 -11.062 -11.711 1 80.19 248 PHE A O 1
ATOM 1811 N N . THR A 1 249 ? -18.516 -13.195 -11.406 1 81.81 249 THR A N 1
ATOM 1812 C CA . THR A 1 249 ? -19.094 -13.141 -10.07 1 81.81 249 THR A CA 1
ATOM 1813 C C . THR A 1 249 ? -18.188 -12.359 -9.117 1 81.81 249 THR A C 1
ATOM 1815 O O . THR A 1 249 ? -18.672 -11.617 -8.266 1 81.81 249 THR A O 1
ATOM 1818 N N . LEU A 1 250 ? -16.906 -12.523 -9.25 1 82.75 250 LEU A N 1
ATOM 1819 C CA . LEU A 1 250 ? -15.945 -11.828 -8.398 1 82.75 250 LEU A CA 1
ATOM 1820 C C . LEU A 1 250 ? -16.016 -10.32 -8.625 1 82.75 250 LEU A C 1
ATOM 1822 O O . LEU A 1 250 ? -16 -9.539 -7.668 1 82.75 250 LEU A O 1
ATOM 1826 N N . SER A 1 251 ? -16.109 -9.969 -9.844 1 82 251 SER A N 1
ATOM 1827 C CA . SER A 1 251 ? -16.172 -8.547 -10.188 1 82 251 SER A CA 1
ATOM 1828 C C . SER A 1 251 ? -17.484 -7.918 -9.711 1 82 251 SER A C 1
ATOM 1830 O O . SER A 1 251 ? -17.484 -6.801 -9.188 1 82 251 SER A O 1
ATOM 1832 N N . ARG A 1 252 ? -18.547 -8.656 -9.922 1 82.88 252 ARG A N 1
ATOM 1833 C CA . ARG A 1 252 ? -19.844 -8.164 -9.492 1 82.88 252 ARG A CA 1
ATOM 1834 C C . ARG A 1 252 ? -19.891 -8.008 -7.977 1 82.88 252 ARG A C 1
ATOM 1836 O O . ARG A 1 252 ? -20.453 -7.035 -7.465 1 82.88 252 ARG A O 1
ATOM 1843 N N . LEU A 1 253 ? -19.359 -8.922 -7.328 1 86.06 253 LEU A N 1
ATOM 1844 C CA . LEU A 1 253 ? -19.344 -8.852 -5.871 1 86.06 253 LEU A CA 1
ATOM 1845 C C . LEU A 1 253 ? -18.469 -7.695 -5.391 1 86.06 253 LEU A C 1
ATOM 1847 O O . LEU A 1 253 ? -18.828 -7 -4.438 1 86.06 253 LEU A O 1
ATOM 1851 N N . ASN A 1 254 ? -17.359 -7.504 -5.965 1 87.62 254 ASN A N 1
ATOM 1852 C CA . ASN A 1 254 ? -16.469 -6.414 -5.602 1 87.62 254 ASN A CA 1
ATOM 1853 C C . ASN A 1 254 ? -17.141 -5.055 -5.762 1 87.62 254 ASN A C 1
ATOM 1855 O O . ASN A 1 254 ? -17.016 -4.195 -4.887 1 87.62 254 ASN A O 1
ATOM 1859 N N . ILE A 1 255 ? -17.859 -4.914 -6.84 1 85.88 255 ILE A N 1
ATOM 1860 C CA . ILE A 1 255 ? -18.531 -3.648 -7.109 1 85.88 255 ILE A CA 1
ATOM 1861 C C . ILE A 1 255 ? -19.656 -3.439 -6.102 1 85.88 255 ILE A C 1
ATOM 1863 O O . ILE A 1 255 ? -19.859 -2.33 -5.602 1 85.88 255 ILE A O 1
ATOM 1867 N N . ARG A 1 256 ? -20.344 -4.453 -5.828 1 87.38 256 ARG A N 1
ATOM 1868 C CA . ARG A 1 256 ? -21.438 -4.363 -4.875 1 87.38 256 ARG A CA 1
ATOM 1869 C C . ARG A 1 256 ? -20.938 -3.979 -3.488 1 87.38 256 ARG A C 1
ATOM 1871 O O . ARG A 1 256 ? -21.516 -3.127 -2.82 1 87.38 256 ARG A O 1
ATOM 1878 N N . ILE A 1 257 ? -19.859 -4.57 -3.105 1 89 257 ILE A N 1
ATOM 1879 C CA . ILE A 1 257 ? -19.328 -4.297 -1.777 1 89 257 ILE A CA 1
ATOM 1880 C C . ILE A 1 257 ? -18.781 -2.869 -1.723 1 89 257 ILE A C 1
ATOM 1882 O O . ILE A 1 257 ? -18.969 -2.164 -0.729 1 89 257 ILE A O 1
ATOM 1886 N N . ARG A 1 258 ? -18.109 -2.51 -2.756 1 89 258 ARG A N 1
ATOM 1887 C CA . ARG A 1 258 ? -17.562 -1.159 -2.809 1 89 258 ARG A CA 1
ATOM 1888 C C . ARG A 1 258 ? -18.672 -0.116 -2.777 1 89 258 ARG A C 1
ATOM 1890 O O . ARG A 1 258 ? -18.562 0.893 -2.076 1 89 258 ARG A O 1
ATOM 1897 N N . GLN A 1 259 ? -19.688 -0.396 -3.508 1 88.38 259 GLN A N 1
ATOM 1898 C CA . GLN A 1 259 ? -20.828 0.521 -3.539 1 88.38 259 GLN A CA 1
ATOM 1899 C C . GLN A 1 259 ? -21.516 0.599 -2.174 1 88.38 259 GLN A C 1
ATOM 1901 O O . GLN A 1 259 ? -21.859 1.687 -1.715 1 88.38 259 GLN A O 1
ATOM 1906 N N . LEU A 1 260 ? -21.703 -0.499 -1.588 1 88.75 260 LEU A N 1
ATOM 1907 C CA . LEU A 1 260 ? -22.344 -0.547 -0.284 1 88.75 260 LEU A CA 1
ATOM 1908 C C . LEU A 1 260 ? -21.5 0.16 0.772 1 88.75 260 LEU A C 1
ATOM 1910 O O . LEU A 1 260 ? -22.047 0.897 1.605 1 88.75 260 LEU A O 1
ATOM 1914 N N . LEU A 1 261 ? -20.219 -0.151 0.703 1 90.25 261 LEU A N 1
ATOM 1915 C CA . LEU A 1 261 ? -19.328 0.459 1.688 1 90.25 261 LEU A CA 1
ATOM 1916 C C . LEU A 1 261 ? -19.266 1.971 1.501 1 90.25 261 LEU A C 1
ATOM 1918 O O . LEU A 1 261 ? -19.312 2.725 2.477 1 90.25 261 LEU A O 1
ATOM 1922 N N . PHE A 1 262 ? -19.188 2.41 0.326 1 90.81 262 PHE A N 1
ATOM 1923 C CA . PHE A 1 262 ? -19.094 3.842 0.068 1 90.81 262 PHE A CA 1
ATOM 1924 C C . PHE A 1 262 ? -20.406 4.539 0.431 1 90.81 262 PHE A C 1
ATOM 1926 O O . PHE A 1 262 ? -20.391 5.641 0.983 1 90.81 262 PHE A O 1
ATOM 1933 N N . SER A 1 263 ? -21.438 3.961 0.047 1 88.44 263 SER A N 1
ATOM 1934 C CA . SER A 1 263 ? -22.734 4.527 0.398 1 88.44 263 SER A CA 1
ATOM 1935 C C . SER A 1 263 ? -22.906 4.633 1.911 1 88.44 263 SER A C 1
ATOM 1937 O O . SER A 1 263 ? -23.438 5.621 2.414 1 88.44 263 SER A O 1
ATOM 1939 N N . SER A 1 264 ? -22.406 3.654 2.578 1 88 264 SER A N 1
ATOM 1940 C CA . SER A 1 264 ? -22.484 3.68 4.035 1 88 264 SER A CA 1
ATOM 1941 C C . SER A 1 264 ? -21.547 4.727 4.625 1 88 264 SER A C 1
ATOM 1943 O O . SER A 1 264 ? -21.875 5.375 5.621 1 88 264 SER A O 1
ATOM 1945 N N . LEU A 1 265 ? -20.438 4.898 4.062 1 88.44 265 LEU A N 1
ATOM 1946 C CA . LEU A 1 265 ? -19.438 5.844 4.559 1 88.44 265 LEU A CA 1
ATOM 1947 C C . LEU A 1 265 ? -19.922 7.281 4.371 1 88.44 265 LEU A C 1
ATOM 1949 O O . LEU A 1 265 ? -19.719 8.125 5.254 1 88.44 265 LEU A O 1
ATOM 1953 N N . VAL A 1 266 ? -20.531 7.504 3.242 1 87.31 266 VAL A N 1
ATOM 1954 C CA . VAL A 1 266 ? -20.984 8.867 2.955 1 87.31 266 VAL A CA 1
ATOM 1955 C C . VAL A 1 266 ? -22.094 9.258 3.914 1 87.31 266 VAL A C 1
ATOM 1957 O O . VAL A 1 266 ? -22.266 10.438 4.227 1 87.31 266 VAL A O 1
ATOM 1960 N N . HIS A 1 267 ? -22.75 8.281 4.48 1 86.19 267 HIS A N 1
ATOM 1961 C CA . HIS A 1 267 ? -23.859 8.562 5.375 1 86.19 267 HIS A CA 1
ATOM 1962 C C . HIS A 1 267 ? -23.422 8.594 6.828 1 86.19 267 HIS A C 1
ATOM 1964 O O . HIS A 1 267 ? -24.219 8.828 7.73 1 86.19 267 HIS A O 1
ATOM 1970 N N . GLN A 1 268 ? -22.156 8.438 7.012 1 85.38 268 GLN A N 1
ATOM 1971 C CA . GLN A 1 268 ? -21.641 8.477 8.375 1 85.38 268 GLN A CA 1
ATOM 1972 C C . GLN A 1 268 ? -21.5 9.914 8.875 1 85.38 268 GLN A C 1
ATOM 1974 O O . GLN A 1 268 ? -21.578 10.859 8.086 1 85.38 268 GLN A O 1
ATOM 1979 N N . ASP A 1 269 ? -21.359 10.039 10.172 1 84.62 269 ASP A N 1
ATOM 1980 C CA . ASP A 1 269 ? -21.281 11.352 10.805 1 84.62 269 ASP A CA 1
ATOM 1981 C C . ASP A 1 269 ? -19.906 11.984 10.594 1 84.62 269 ASP A C 1
ATOM 1983 O O . ASP A 1 269 ? -18.938 11.281 10.297 1 84.62 269 ASP A O 1
ATOM 1987 N N . LEU A 1 270 ? -19.906 13.227 10.633 1 83.56 270 LEU A N 1
ATOM 1988 C CA . LEU A 1 270 ? -18.688 13.984 10.43 1 83.56 270 LEU A CA 1
ATOM 1989 C C . LEU A 1 270 ? -17.656 13.656 11.508 1 83.56 270 LEU A C 1
ATOM 1991 O O . LEU A 1 270 ? -16.453 13.727 11.266 1 83.56 270 LEU A O 1
ATOM 1995 N N . ALA A 1 271 ? -18.156 13.367 12.727 1 80.12 271 ALA A N 1
ATOM 1996 C CA . ALA A 1 271 ? -17.25 13.031 13.828 1 80.12 271 ALA A CA 1
ATOM 1997 C C . ALA A 1 271 ? -16.391 11.82 13.484 1 80.12 271 ALA A C 1
ATOM 1999 O O . ALA A 1 271 ? -15.227 11.742 13.875 1 80.12 271 ALA A O 1
ATOM 2000 N N . PHE A 1 272 ? -16.953 11.016 12.758 1 81.31 272 PHE A N 1
ATOM 2001 C CA . PHE A 1 272 ? -16.25 9.82 12.32 1 81.31 272 PHE A CA 1
ATOM 2002 C C . PHE A 1 272 ? -15.07 10.18 11.422 1 81.31 272 PHE A C 1
ATOM 2004 O O . PHE A 1 272 ? -13.984 9.625 11.57 1 81.31 272 PHE A O 1
ATOM 2011 N N . PHE A 1 273 ? -15.281 11.078 10.461 1 81.5 273 PHE A N 1
ATOM 2012 C CA . PHE A 1 273 ? -14.266 11.438 9.477 1 81.5 273 PHE A CA 1
ATOM 2013 C C . PHE A 1 273 ? -13.141 12.234 10.125 1 81.5 273 PHE A C 1
ATOM 2015 O O . PHE A 1 273 ? -12.031 12.297 9.594 1 81.5 273 PHE A O 1
ATOM 2022 N N . GLN A 1 274 ? -13.461 12.82 11.227 1 75.62 274 GLN A N 1
ATOM 2023 C CA . GLN A 1 274 ? -12.43 13.555 11.953 1 75.62 274 GLN A CA 1
ATOM 2024 C C . GLN A 1 274 ? -11.508 12.602 12.711 1 75.62 274 GLN A C 1
ATOM 2026 O O . GLN A 1 274 ? -10.352 12.938 12.984 1 75.62 274 GLN A O 1
ATOM 2031 N N . GLN A 1 275 ? -12.039 11.461 12.961 1 73.94 275 GLN A N 1
ATOM 2032 C CA . GLN A 1 275 ? -11.281 10.484 13.742 1 73.94 275 GLN A CA 1
ATOM 2033 C C . GLN A 1 275 ? -10.477 9.57 12.828 1 73.94 275 GLN A C 1
ATOM 2035 O O . GLN A 1 275 ? -9.43 9.055 13.219 1 73.94 275 GLN A O 1
ATOM 2040 N N . VAL A 1 276 ? -11.055 9.359 11.648 1 76.81 276 VAL A N 1
ATOM 2041 C CA . VAL A 1 276 ? -10.422 8.398 10.75 1 76.81 276 VAL A CA 1
ATOM 2042 C C . VAL A 1 276 ? -9.68 9.141 9.641 1 76.81 276 VAL A C 1
ATOM 2044 O O . VAL A 1 276 ? -10.227 10.07 9.039 1 76.81 276 VAL A O 1
ATOM 2047 N N . LYS A 1 277 ? -8.492 8.711 9.312 1 73.38 277 LYS A N 1
ATOM 2048 C CA . LYS A 1 277 ? -7.691 9.328 8.266 1 73.38 277 LYS A CA 1
ATOM 2049 C C . LYS A 1 277 ? -8.234 8.992 6.879 1 73.38 277 LYS A C 1
ATOM 2051 O O . LYS A 1 277 ? -8.727 7.879 6.652 1 73.38 277 LYS A O 1
ATOM 2056 N N . THR A 1 278 ? -8.148 9.938 5.961 1 75.75 278 THR A N 1
ATOM 2057 C CA . THR A 1 278 ? -8.641 9.781 4.594 1 75.75 278 THR A CA 1
ATOM 2058 C C . THR A 1 278 ? -7.926 8.625 3.898 1 75.75 278 THR A C 1
ATOM 2060 O O . THR A 1 278 ? -8.547 7.867 3.148 1 75.75 278 THR A O 1
ATOM 2063 N N . GLY A 1 279 ? -6.656 8.469 4.156 1 66.81 279 GLY A N 1
ATOM 2064 C CA . GLY A 1 279 ? -5.895 7.387 3.553 1 66.81 279 GLY A CA 1
ATOM 2065 C C . GLY A 1 279 ? -6.395 6.012 3.955 1 66.81 279 GLY A C 1
ATOM 2066 O O . GLY A 1 279 ? -6.449 5.102 3.127 1 66.81 279 GLY A O 1
ATOM 2067 N N . ASP A 1 280 ? -6.785 5.91 5.164 1 75.75 280 ASP A N 1
ATOM 2068 C CA . ASP A 1 280 ? -7.301 4.637 5.656 1 75.75 280 ASP A CA 1
ATOM 2069 C C . ASP A 1 280 ? -8.625 4.281 4.98 1 75.75 280 ASP A C 1
ATOM 2071 O O . ASP A 1 280 ? -8.867 3.119 4.648 1 75.75 280 ASP A O 1
ATOM 2075 N N . LEU A 1 281 ? -9.359 5.305 4.82 1 83.19 281 LEU A N 1
ATOM 2076 C CA . LEU A 1 281 ? -10.664 5.074 4.199 1 83.19 281 LEU A CA 1
ATOM 2077 C C . LEU A 1 281 ? -10.5 4.656 2.742 1 83.19 281 LEU A C 1
ATOM 2079 O O . LEU A 1 281 ? -11.195 3.75 2.273 1 83.19 281 LEU A O 1
ATOM 2083 N N . THR A 1 282 ? -9.594 5.293 2.066 1 80 282 THR A N 1
ATOM 2084 C CA . THR A 1 282 ? -9.344 4.945 0.671 1 80 282 THR A CA 1
ATOM 2085 C C . THR A 1 282 ? -8.789 3.529 0.556 1 80 282 THR A C 1
ATOM 2087 O O . THR A 1 282 ? -9.156 2.783 -0.355 1 80 282 THR A O 1
ATOM 2090 N N . SER A 1 283 ? -7.949 3.146 1.464 1 74.56 283 SER A N 1
ATOM 2091 C CA . SER A 1 283 ? -7.379 1.805 1.466 1 74.56 283 SER A CA 1
ATOM 2092 C C . SER A 1 283 ? -8.445 0.75 1.742 1 74.56 283 SER A C 1
ATOM 2094 O O . SER A 1 283 ? -8.438 -0.323 1.136 1 74.56 283 SER A O 1
ATOM 2096 N N . ARG A 1 284 ? -9.359 1.098 2.598 1 81.88 284 ARG A N 1
ATOM 2097 C CA . ARG A 1 284 ? -10.445 0.174 2.906 1 81.88 284 ARG A CA 1
ATOM 2098 C C . ARG A 1 284 ? -11.336 -0.046 1.688 1 81.88 284 ARG A C 1
ATOM 2100 O O . ARG A 1 284 ? -11.758 -1.173 1.412 1 81.88 284 ARG A O 1
ATOM 2107 N N . LEU A 1 285 ? -11.492 1.018 0.993 1 85.69 285 LEU A N 1
ATOM 2108 C CA . LEU A 1 285 ? -12.398 0.953 -0.148 1 85.69 285 LEU A CA 1
ATOM 2109 C C . LEU A 1 285 ? -11.727 0.276 -1.339 1 85.69 285 LEU A C 1
ATOM 2111 O O . LEU A 1 285 ? -12.398 -0.358 -2.156 1 85.69 285 LEU A O 1
ATOM 2115 N N . SER A 1 286 ? -10.461 0.374 -1.417 1 81.62 286 SER A N 1
ATOM 2116 C CA . SER A 1 286 ? -9.781 -0.161 -2.59 1 81.62 286 SER A CA 1
ATOM 2117 C C . SER A 1 286 ? -9.172 -1.527 -2.301 1 81.62 286 SER A C 1
ATOM 2119 O O . SER A 1 286 ? -9.602 -2.537 -2.857 1 81.62 286 SER A O 1
ATOM 2121 N N . LYS A 1 287 ? -8.352 -1.607 -1.333 1 77.44 287 LYS A N 1
ATOM 2122 C CA . LYS A 1 287 ? -7.566 -2.809 -1.071 1 77.44 287 LYS A CA 1
ATOM 2123 C C . LYS A 1 287 ? -8.383 -3.84 -0.293 1 77.44 287 LYS A C 1
ATOM 2125 O O . LYS A 1 287 ? -8.484 -4.996 -0.705 1 77.44 287 LYS A O 1
ATOM 2130 N N . ASP A 1 288 ? -8.938 -3.422 0.756 1 81.44 288 ASP A N 1
ATOM 2131 C CA . ASP A 1 288 ? -9.617 -4.371 1.635 1 81.44 288 ASP A CA 1
ATOM 2132 C C . ASP A 1 288 ? -10.852 -4.965 0.955 1 81.44 288 ASP A C 1
ATOM 2134 O O . ASP A 1 288 ? -11.141 -6.152 1.118 1 81.44 288 ASP A O 1
ATOM 2138 N N . THR A 1 289 ? -11.547 -4.148 0.254 1 86.62 289 THR A N 1
ATOM 2139 C CA . THR A 1 289 ? -12.727 -4.664 -0.428 1 86.62 289 THR A CA 1
ATOM 2140 C C . THR A 1 289 ? -12.336 -5.66 -1.516 1 86.62 289 THR A C 1
ATOM 2142 O O . THR A 1 289 ? -13.031 -6.648 -1.738 1 86.62 289 THR A O 1
ATOM 2145 N N . THR A 1 290 ? -11.25 -5.434 -2.117 1 82.88 290 THR A N 1
ATOM 2146 C CA . THR A 1 290 ? -10.773 -6.363 -3.133 1 82.88 290 THR A CA 1
ATOM 2147 C C . THR A 1 290 ? -10.359 -7.688 -2.5 1 82.88 290 THR A C 1
ATOM 2149 O O . THR A 1 290 ? -10.688 -8.758 -3.014 1 82.88 290 THR A O 1
ATOM 2152 N N . MET A 1 291 ? -9.719 -7.535 -1.441 1 77.88 291 MET A N 1
ATOM 2153 C CA . MET A 1 291 ? -9.297 -8.734 -0.726 1 77.88 291 MET A CA 1
ATOM 2154 C C . MET A 1 291 ? -10.508 -9.508 -0.207 1 77.88 291 MET A C 1
ATOM 2156 O O . MET A 1 291 ? -10.555 -10.734 -0.308 1 77.88 291 MET A O 1
ATOM 2160 N N . MET A 1 292 ? -11.398 -8.727 0.299 1 81.31 292 MET A N 1
ATOM 2161 C CA . MET A 1 292 ? -12.617 -9.32 0.832 1 81.31 292 MET A CA 1
ATOM 2162 C C . MET A 1 292 ? -13.391 -10.047 -0.264 1 81.31 292 MET A C 1
ATOM 2164 O O . MET A 1 292 ? -13.922 -11.133 -0.038 1 81.31 292 MET A O 1
ATOM 2168 N N . SER A 1 293 ? -13.438 -9.508 -1.404 1 81.19 293 SER A N 1
ATOM 2169 C CA . SER A 1 293 ? -14.227 -10.086 -2.49 1 81.19 293 SER A CA 1
ATOM 2170 C C . SER A 1 293 ? -13.578 -11.359 -3.029 1 81.19 293 SER A C 1
ATOM 2172 O O . SER A 1 293 ? -14.266 -12.211 -3.594 1 81.19 293 SER A O 1
ATOM 2174 N N . ARG A 1 294 ? -12.273 -11.43 -2.832 1 74.5 294 ARG A N 1
ATOM 2175 C CA . ARG A 1 294 ? -11.562 -12.609 -3.316 1 74.5 294 ARG A CA 1
ATOM 2176 C C . ARG A 1 294 ? -11.695 -13.766 -2.334 1 74.5 294 ARG A C 1
ATOM 2178 O O . ARG A 1 294 ? -11.477 -14.922 -2.701 1 74.5 294 ARG A O 1
ATOM 2185 N N . SER A 1 295 ? -12.062 -13.469 -1.138 1 70.75 295 SER A N 1
ATOM 2186 C CA . SER A 1 295 ? -12.047 -14.453 -0.066 1 70.75 295 SER A CA 1
ATOM 2187 C C . SER A 1 295 ? -13 -15.609 -0.365 1 70.75 295 SER A C 1
ATOM 2189 O O . SER A 1 295 ? -12.633 -16.781 -0.198 1 70.75 295 SER A O 1
ATOM 2191 N N . VAL A 1 296 ? -14.141 -15.344 -0.919 1 68.06 296 VAL A N 1
ATOM 2192 C CA . VAL A 1 296 ? -15.133 -16.406 -1.02 1 68.06 296 VAL A CA 1
ATOM 2193 C C . VAL A 1 296 ? -15.086 -17.031 -2.416 1 68.06 296 VAL A C 1
ATOM 2195 O O . VAL A 1 296 ? -14.875 -18.234 -2.562 1 68.06 296 VAL A O 1
ATOM 2198 N N . PRO A 1 297 ? -15.164 -16.203 -3.469 1 65.06 297 PRO A N 1
ATOM 2199 C CA . PRO A 1 297 ? -15.25 -16.844 -4.781 1 65.06 297 PRO A CA 1
ATOM 2200 C C . PRO A 1 297 ? -13.945 -17.531 -5.188 1 65.06 297 PRO A C 1
ATOM 2202 O O . PRO A 1 297 ? -13.961 -18.641 -5.719 1 65.06 297 PRO A O 1
ATOM 2205 N N . ALA A 1 298 ? -12.844 -16.828 -4.895 1 69 298 ALA A N 1
ATOM 2206 C CA . ALA A 1 298 ? -11.578 -17.406 -5.32 1 69 298 ALA A CA 1
ATOM 2207 C C . ALA A 1 298 ? -11.242 -18.656 -4.516 1 69 298 ALA A C 1
ATOM 2209 O O . ALA A 1 298 ? -10.836 -19.688 -5.082 1 69 298 ALA A O 1
ATOM 2210 N N . ASN A 1 299 ? -11.477 -18.594 -3.221 1 64.5 299 ASN A N 1
ATOM 2211 C CA . ASN A 1 299 ? -11.18 -19.734 -2.367 1 64.5 299 ASN A CA 1
ATOM 2212 C C . ASN A 1 299 ? -12.172 -20.875 -2.592 1 64.5 299 ASN A C 1
ATOM 2214 O O . ASN A 1 299 ? -11.789 -22.047 -2.574 1 64.5 299 ASN A O 1
ATOM 2218 N N . ALA A 1 300 ? -13.367 -20.406 -2.797 1 66.75 300 ALA A N 1
ATOM 2219 C CA . ALA A 1 300 ? -14.367 -21.438 -3.074 1 66.75 300 ALA A CA 1
ATOM 2220 C C . ALA A 1 300 ? -14.078 -22.141 -4.398 1 66.75 300 ALA A C 1
ATOM 2222 O O . ALA A 1 300 ? -14.227 -23.359 -4.504 1 66.75 300 ALA A O 1
ATOM 2223 N N . ASN A 1 301 ? -13.641 -21.344 -5.32 1 71.31 301 ASN A N 1
ATOM 2224 C CA . ASN A 1 301 ? -13.305 -21.922 -6.617 1 71.31 301 ASN A CA 1
ATOM 2225 C C . ASN A 1 301 ? -12.141 -22.906 -6.508 1 71.31 301 ASN A C 1
ATOM 2227 O O . ASN A 1 301 ? -12.211 -24.016 -7.031 1 71.31 301 ASN A O 1
ATOM 2231 N N . ILE A 1 302 ? -11.195 -22.453 -5.879 1 69.31 302 ILE A N 1
ATOM 2232 C CA . ILE A 1 302 ? -10.008 -23.297 -5.762 1 69.31 302 ILE A CA 1
ATOM 2233 C C . ILE A 1 302 ? -10.336 -24.547 -4.945 1 69.31 302 ILE A C 1
ATOM 2235 O O . ILE A 1 302 ? -9.969 -25.656 -5.328 1 69.31 302 ILE A O 1
ATOM 2239 N N . PHE A 1 303 ? -11.078 -24.359 -3.91 1 70.56 303 PHE A N 1
ATOM 2240 C CA . PHE A 1 303 ? -11.43 -25.469 -3.029 1 70.56 303 PHE A CA 1
ATOM 2241 C C . PHE A 1 303 ? -12.336 -26.469 -3.748 1 70.56 303 PHE A C 1
ATOM 2243 O O . PHE A 1 303 ? -12.109 -27.672 -3.691 1 70.56 303 PHE A O 1
ATOM 2250 N N . LEU A 1 304 ? -13.281 -25.938 -4.332 1 70.75 304 LEU A N 1
ATOM 2251 C CA . LEU A 1 304 ? -14.234 -26.812 -5.008 1 70.75 304 LEU A CA 1
ATOM 2252 C C . LEU A 1 304 ? -13.578 -27.516 -6.188 1 70.75 304 LEU A C 1
ATOM 2254 O O . LEU A 1 304 ? -13.859 -28.688 -6.445 1 70.75 304 LEU A O 1
ATOM 2258 N N . ARG A 1 305 ? -12.734 -26.766 -6.816 1 73.19 305 ARG A N 1
ATOM 2259 C CA . ARG A 1 305 ? -11.992 -27.391 -7.91 1 73.19 305 ARG A CA 1
ATOM 2260 C C . ARG A 1 305 ? -11.117 -28.531 -7.402 1 73.19 305 ARG A C 1
ATOM 2262 O O . ARG A 1 305 ? -11.094 -29.609 -7.992 1 73.19 305 ARG A O 1
ATOM 2269 N N . SER A 1 306 ? -10.5 -28.188 -6.32 1 73.81 306 SER A N 1
ATOM 2270 C CA . SER A 1 306 ? -9.625 -29.203 -5.754 1 73.81 306 SER A CA 1
ATOM 2271 C C . SER A 1 306 ? -10.414 -30.406 -5.254 1 73.81 306 SER A C 1
ATOM 2273 O O . SER A 1 306 ? -10 -31.547 -5.434 1 73.81 306 SER A O 1
ATOM 2275 N N . LEU A 1 307 ? -11.516 -30.141 -4.734 1 72.5 307 LEU A N 1
ATOM 2276 C CA . LEU A 1 307 ? -12.352 -31.203 -4.195 1 72.5 307 LEU A CA 1
ATOM 2277 C C . LEU A 1 307 ? -12.922 -32.062 -5.312 1 72.5 307 LEU A C 1
ATOM 2279 O O . LEU A 1 307 ? -12.859 -33.281 -5.246 1 72.5 307 LEU A O 1
ATOM 2283 N N . VAL A 1 308 ? -13.438 -31.422 -6.316 1 76.12 308 VAL A N 1
ATOM 2284 C CA . VAL A 1 308 ? -14.047 -32.156 -7.422 1 76.12 308 VAL A CA 1
ATOM 2285 C C . VAL A 1 308 ? -12.969 -32.938 -8.188 1 76.12 308 VAL A C 1
ATOM 2287 O O . VAL A 1 308 ? -13.188 -34.062 -8.602 1 76.12 308 VAL A O 1
ATOM 2290 N N . LYS A 1 309 ? -11.828 -32.25 -8.336 1 76.12 309 LYS A N 1
ATOM 2291 C CA . LYS A 1 309 ? -10.727 -32.906 -9.016 1 76.12 309 LYS A CA 1
ATOM 2292 C C . LYS A 1 309 ? -10.242 -34.125 -8.219 1 76.12 309 LYS A C 1
ATOM 2294 O O . LYS A 1 309 ? -9.969 -35.188 -8.789 1 76.12 309 LYS A O 1
ATOM 2299 N N . ALA A 1 310 ? -10.172 -33.906 -6.871 1 75.06 310 ALA A N 1
ATOM 2300 C CA . ALA A 1 310 ? -9.734 -35 -6.016 1 75.06 310 ALA A CA 1
ATOM 2301 C C . ALA A 1 310 ? -10.734 -36.156 -6.07 1 75.06 310 ALA A C 1
ATOM 2303 O O . ALA A 1 310 ? -10.336 -37.312 -6.234 1 75.06 310 ALA A O 1
ATOM 2304 N N . LEU A 1 311 ? -11.969 -35.812 -6.027 1 73.62 311 LEU A N 1
ATOM 2305 C CA . LEU A 1 311 ? -13 -36.844 -6.039 1 73.62 311 LEU A CA 1
ATOM 2306 C C . LEU A 1 311 ? -13.062 -37.531 -7.395 1 73.62 311 LEU A C 1
ATOM 2308 O O . LEU A 1 311 ? -13.234 -38.75 -7.469 1 73.62 311 LEU A O 1
ATOM 2312 N N . GLY A 1 312 ? -13.023 -36.719 -8.414 1 72.88 312 GLY A N 1
ATOM 2313 C CA . GLY A 1 312 ? -13.031 -37.312 -9.742 1 72.88 312 GLY A CA 1
ATOM 2314 C C . GLY A 1 312 ? -11.828 -38.188 -10.023 1 72.88 312 GLY A C 1
ATOM 2315 O O . GLY A 1 312 ? -11.961 -39.312 -10.492 1 72.88 312 GLY A O 1
ATOM 2316 N N . LEU A 1 313 ? -10.641 -37.594 -9.742 1 75.88 313 LEU A N 1
ATOM 2317 C CA . LEU A 1 313 ? -9.406 -38.344 -10.008 1 75.88 313 LEU A CA 1
ATOM 2318 C C . LEU A 1 313 ? -9.336 -39.625 -9.172 1 75.88 313 LEU A C 1
ATOM 2320 O O . LEU A 1 313 ? -9.078 -40.688 -9.703 1 75.88 313 LEU A O 1
ATOM 2324 N N . TYR A 1 314 ? -9.617 -39.531 -7.906 1 75.62 314 TYR A N 1
ATOM 2325 C CA . TYR A 1 314 ? -9.508 -40.688 -7.035 1 75.62 314 TYR A CA 1
ATOM 2326 C C . TYR A 1 314 ? -10.641 -41.656 -7.301 1 75.62 314 TYR A C 1
ATOM 2328 O O . TYR A 1 314 ? -10.461 -42.875 -7.156 1 75.62 314 TYR A O 1
ATOM 2336 N N . GLY A 1 315 ? -11.867 -41.125 -7.637 1 73.44 315 GLY A N 1
ATOM 2337 C CA . GLY A 1 315 ? -12.945 -42 -8.031 1 73.44 315 GLY A CA 1
ATOM 2338 C C . GLY A 1 315 ? -12.594 -42.875 -9.227 1 73.44 315 GLY A C 1
ATOM 2339 O O . GLY A 1 315 ? -12.844 -44.094 -9.219 1 73.44 315 GLY A O 1
ATOM 2340 N N . PHE A 1 316 ? -11.93 -42.25 -10.203 1 74.62 316 PHE A N 1
ATOM 2341 C CA . PHE A 1 316 ? -11.531 -42.969 -11.406 1 74.62 316 PHE A CA 1
ATOM 2342 C C . PHE A 1 316 ? -10.375 -43.938 -11.109 1 74.62 316 PHE A C 1
ATOM 2344 O O . PHE A 1 316 ? -10.344 -45.031 -11.625 1 74.62 316 PHE A O 1
ATOM 2351 N N . MET A 1 317 ? -9.484 -43.5 -10.266 1 77 317 MET A N 1
ATOM 2352 C CA . MET A 1 317 ? -8.344 -44.344 -9.93 1 77 317 MET A CA 1
ATOM 2353 C C . MET A 1 317 ? -8.789 -45.562 -9.164 1 77 317 MET A C 1
ATOM 2355 O O . MET A 1 317 ? -8.242 -46.656 -9.352 1 77 317 MET A O 1
ATOM 2359 N N . LEU A 1 318 ? -9.812 -45.375 -8.367 1 74 318 LEU A N 1
ATOM 2360 C CA . LEU A 1 318 ? -10.359 -46.5 -7.621 1 74 318 LEU A CA 1
ATOM 2361 C C . LEU A 1 318 ? -10.992 -47.531 -8.562 1 74 318 LEU A C 1
ATOM 2363 O O . LEU A 1 318 ? -10.938 -48.75 -8.305 1 74 318 LEU A O 1
ATOM 2367 N N . GLY A 1 319 ? -11.602 -47.031 -9.633 1 72.44 319 GLY A N 1
ATOM 2368 C CA . GLY A 1 319 ? -12.18 -47.906 -10.633 1 72.44 319 GLY A CA 1
ATOM 2369 C C . GLY A 1 319 ? -11.148 -48.719 -11.375 1 72.44 319 GLY A C 1
ATOM 2370 O O . GLY A 1 319 ? -11.422 -49.844 -11.781 1 72.44 319 GLY A O 1
ATOM 2371 N N . LEU A 1 320 ? -9.898 -48.125 -11.508 1 72.44 320 LEU A N 1
ATOM 2372 C CA . LEU A 1 320 ? -8.836 -48.844 -12.195 1 72.44 320 LEU A CA 1
ATOM 2373 C C . LEU A 1 320 ? -8.164 -49.844 -11.258 1 72.44 320 LEU A C 1
ATOM 2375 O O . LEU A 1 320 ? -8.094 -51.031 -11.562 1 72.44 320 LEU A O 1
ATOM 2379 N N . SER A 1 321 ? -7.543 -49.375 -10.195 1 75.06 321 SER A N 1
ATOM 2380 C CA . SER A 1 321 ? -6.957 -50.25 -9.188 1 75.06 321 SER A CA 1
ATOM 2381 C C . SER A 1 321 ? -7.027 -49.594 -7.801 1 75.06 321 SER A C 1
ATOM 2383 O O . SER A 1 321 ? -6.492 -48.531 -7.582 1 75.06 321 SER A O 1
ATOM 2385 N N . TRP A 1 322 ? -7.738 -50.156 -6.965 1 68.88 322 TRP A N 1
ATOM 2386 C CA . TRP A 1 322 ? -7.938 -49.594 -5.629 1 68.88 322 TRP A CA 1
ATOM 2387 C C . TRP A 1 322 ? -6.652 -49.688 -4.812 1 68.88 322 TRP A C 1
ATOM 2389 O O . TRP A 1 322 ? -6.418 -48.844 -3.93 1 68.88 322 TRP A O 1
ATOM 2399 N N . ARG A 1 323 ? -5.773 -50.812 -5.117 1 66.5 323 ARG A N 1
ATOM 2400 C CA . ARG A 1 323 ? -4.539 -50.969 -4.355 1 66.5 323 ARG A CA 1
ATOM 2401 C C . ARG A 1 323 ? -3.572 -49.812 -4.621 1 66.5 323 ARG A C 1
ATOM 2403 O O . ARG A 1 323 ? -2.998 -49.25 -3.689 1 66.5 323 ARG A O 1
ATOM 2410 N N . LEU A 1 324 ? -3.477 -49.469 -5.922 1 76.31 324 LEU A N 1
ATOM 2411 C CA . LEU A 1 324 ? -2.553 -48.406 -6.285 1 76.31 324 LEU A CA 1
ATOM 2412 C C . LEU A 1 324 ? -3.084 -47.062 -5.832 1 76.31 324 LEU A C 1
ATOM 2414 O O . LEU A 1 324 ? -2.307 -46.156 -5.5 1 76.31 324 LEU A O 1
ATOM 2418 N N . THR A 1 325 ? -4.406 -46.938 -5.742 1 77.44 325 THR A N 1
ATOM 2419 C CA . THR A 1 325 ? -5.012 -45.656 -5.348 1 77.44 325 THR A CA 1
ATOM 2420 C C . THR A 1 325 ? -4.734 -45.375 -3.875 1 77.44 325 THR A C 1
ATOM 2422 O O . THR A 1 325 ? -4.488 -44.219 -3.504 1 77.44 325 THR A O 1
ATOM 2425 N N . LEU A 1 326 ? -4.738 -46.312 -3.07 1 70.31 326 LEU A N 1
ATOM 2426 C CA . LEU A 1 326 ? -4.469 -46.156 -1.647 1 70.31 326 LEU A CA 1
ATOM 2427 C C . LEU A 1 326 ? -3.043 -45.656 -1.418 1 70.31 326 LEU A C 1
ATOM 2429 O O . LEU A 1 326 ? -2.797 -44.844 -0.521 1 70.31 326 LEU A O 1
ATOM 2433 N N . LEU A 1 327 ? -2.168 -46.125 -2.273 1 70.88 327 LEU A N 1
ATOM 2434 C CA . LEU A 1 327 ? -0.782 -45.688 -2.162 1 70.88 327 LEU A CA 1
ATOM 2435 C C . LEU A 1 327 ? -0.655 -44.219 -2.504 1 70.88 327 LEU A C 1
ATOM 2437 O O . LEU A 1 327 ? 0.103 -43.469 -1.858 1 70.88 327 LEU A O 1
ATOM 2441 N N . THR A 1 328 ? -1.483 -43.781 -3.502 1 74.44 328 THR A N 1
ATOM 2442 C CA . THR A 1 328 ? -1.407 -42.375 -3.908 1 74.44 328 THR A CA 1
ATOM 2443 C C . THR A 1 328 ? -2.109 -41.5 -2.893 1 74.44 328 THR A C 1
ATOM 2445 O O . THR A 1 328 ? -1.759 -40.312 -2.746 1 74.44 328 THR A O 1
ATOM 2448 N N . LEU A 1 329 ? -3.096 -42 -2.234 1 72.44 329 LEU A N 1
ATOM 2449 C CA . LEU A 1 329 ? -3.857 -41.25 -1.26 1 72.44 329 LEU A CA 1
ATOM 2450 C C . LEU A 1 329 ? -3.002 -40.906 -0.041 1 72.44 329 LEU A C 1
ATOM 2452 O O . LEU A 1 329 ? -3.203 -39.875 0.599 1 72.44 329 LEU A O 1
ATOM 2456 N N . ILE A 1 330 ? -1.986 -41.719 0.217 1 69.38 330 ILE A N 1
ATOM 2457 C CA . ILE A 1 330 ? -1.128 -41.5 1.378 1 69.38 330 ILE A CA 1
ATOM 2458 C C . ILE A 1 330 ? -0.248 -40.281 1.156 1 69.38 330 ILE A C 1
ATOM 2460 O O . ILE A 1 330 ? 0.132 -39.594 2.111 1 69.38 330 ILE A O 1
ATOM 2464 N N . GLU A 1 331 ? -0.061 -39.938 -0.14 1 71.62 331 GLU A N 1
ATOM 2465 C CA . GLU A 1 331 ? 0.799 -38.812 -0.475 1 71.62 331 GLU A CA 1
ATOM 2466 C C . GLU A 1 331 ? 0.173 -37.5 -0.033 1 71.62 331 GLU A C 1
ATOM 2468 O O . GLU A 1 331 ? 0.87 -36.594 0.456 1 71.62 331 GLU A O 1
ATOM 2473 N N . MET A 1 332 ? -1.1 -37.375 -0.075 1 69.81 332 MET A N 1
ATOM 2474 C CA . MET A 1 332 ? -1.792 -36.125 0.155 1 69.81 332 MET A CA 1
ATOM 2475 C C . MET A 1 332 ? -1.735 -35.719 1.628 1 69.81 332 MET A C 1
ATOM 2477 O O . MET A 1 332 ? -1.354 -34.594 1.962 1 69.81 332 MET A O 1
ATOM 2481 N N . PRO A 1 333 ? -2.105 -36.562 2.553 1 63.81 333 PRO A N 1
ATOM 2482 C CA . PRO A 1 333 ? -2.047 -36.188 3.965 1 63.81 333 PRO A CA 1
ATOM 2483 C C . PRO A 1 333 ? -0.621 -35.938 4.449 1 63.81 333 PRO A C 1
ATOM 2485 O O . PRO A 1 333 ? -0.396 -35.062 5.297 1 63.81 333 PRO A O 1
ATOM 2488 N N . LEU A 1 334 ? 0.357 -36.594 3.814 1 65.88 334 LEU A N 1
ATOM 2489 C CA . LEU A 1 334 ? 1.743 -36.406 4.227 1 65.88 334 LEU A CA 1
ATOM 2490 C C . LEU A 1 334 ? 2.266 -35.062 3.771 1 65.88 334 LEU A C 1
ATOM 2492 O O . LEU A 1 334 ? 2.982 -34.375 4.516 1 65.88 334 LEU A O 1
ATOM 2496 N N . THR A 1 335 ? 1.817 -34.688 2.584 1 69.62 335 THR A N 1
ATOM 2497 C CA . THR A 1 335 ? 2.244 -33.375 2.078 1 69.62 335 THR A CA 1
ATOM 2498 C C . THR A 1 335 ? 1.548 -32.25 2.832 1 69.62 335 THR A C 1
ATOM 2500 O O . THR A 1 335 ? 2.158 -31.219 3.117 1 69.62 335 THR A O 1
ATOM 2503 N N . MET A 1 336 ? 0.377 -32.406 3.188 1 65.25 336 MET A N 1
ATOM 2504 C CA . MET A 1 336 ? -0.388 -31.391 3.908 1 65.25 336 MET A CA 1
ATOM 2505 C C . MET A 1 336 ? 0.152 -31.203 5.32 1 65.25 336 MET A C 1
ATOM 2507 O O . MET A 1 336 ? 0.22 -30.078 5.82 1 65.25 336 MET A O 1
ATOM 2511 N N . ALA A 1 337 ? 0.528 -32.25 5.969 1 60.59 337 ALA A N 1
ATOM 2512 C CA . ALA A 1 337 ? 1.076 -32.219 7.32 1 60.59 337 ALA A CA 1
ATOM 2513 C C . ALA A 1 337 ? 2.416 -31.484 7.344 1 60.59 337 ALA A C 1
ATOM 2515 O O . ALA A 1 337 ? 2.701 -30.719 8.273 1 60.59 337 ALA A O 1
ATOM 2516 N N . ALA A 1 338 ? 3.184 -31.609 6.25 1 63.09 338 ALA A N 1
ATOM 2517 C CA . ALA A 1 338 ? 4.496 -30.969 6.172 1 63.09 338 ALA A CA 1
ATOM 2518 C C . ALA A 1 338 ? 4.367 -29.469 5.918 1 63.09 338 ALA A C 1
ATOM 2520 O O . ALA A 1 338 ? 5.215 -28.688 6.355 1 63.09 338 ALA A O 1
ATOM 2521 N N . GLU A 1 339 ? 3.363 -28.953 5.188 1 63.41 339 GLU A N 1
ATOM 2522 C CA . GLU A 1 339 ? 3.17 -27.547 4.836 1 63.41 339 GLU A CA 1
ATOM 2523 C C . GLU A 1 339 ? 2.822 -26.719 6.066 1 63.41 339 GLU A C 1
ATOM 2525 O O . GLU A 1 339 ? 3.209 -25.547 6.16 1 63.41 339 GLU A O 1
ATOM 2530 N N . LYS A 1 340 ? 2.207 -27.078 7.051 1 57.81 340 LYS A N 1
ATOM 2531 C CA . LYS A 1 340 ? 1.738 -26.344 8.219 1 57.81 340 LYS A CA 1
ATOM 2532 C C . LYS A 1 340 ? 2.904 -25.938 9.117 1 57.81 340 LYS A C 1
ATOM 2534 O O . LYS A 1 340 ? 2.861 -24.891 9.766 1 57.81 340 LYS A O 1
ATOM 2539 N N . VAL A 1 341 ? 3.9 -26.766 9.219 1 55.53 341 VAL A N 1
ATOM 2540 C CA . VAL A 1 341 ? 5.051 -26.438 10.055 1 55.53 341 VAL A CA 1
ATOM 2541 C C . VAL A 1 341 ? 5.703 -25.156 9.547 1 55.53 341 VAL A C 1
ATOM 2543 O O . VAL A 1 341 ? 6.223 -24.359 10.344 1 55.53 341 VAL A O 1
ATOM 2546 N N . TYR A 1 342 ? 5.398 -24.719 8.328 1 59.44 342 TYR A N 1
ATOM 2547 C CA . TYR A 1 342 ? 6.082 -23.625 7.664 1 59.44 342 TYR A CA 1
ATOM 2548 C C . TYR A 1 342 ? 5.414 -22.281 7.984 1 59.44 342 TYR A C 1
ATOM 2550 O O . TYR A 1 342 ? 6.086 -21.266 8.102 1 59.44 342 TYR A O 1
ATOM 2558 N N . ASP A 1 343 ? 4.199 -22.062 8.453 1 59.38 343 ASP A N 1
ATOM 2559 C CA . ASP A 1 343 ? 3.422 -20.828 8.523 1 59.38 343 ASP A CA 1
ATOM 2560 C C . ASP A 1 343 ? 3.822 -19.984 9.734 1 59.38 343 ASP A C 1
ATOM 2562 O O . ASP A 1 343 ? 3.732 -18.75 9.703 1 59.38 343 ASP A O 1
ATOM 2566 N N . ALA A 1 344 ? 4.41 -20.453 10.852 1 60.06 344 ALA A N 1
ATOM 2567 C CA . ALA A 1 344 ? 4.703 -19.703 12.078 1 60.06 344 ALA A CA 1
ATOM 2568 C C . ALA A 1 344 ? 5.832 -18.703 11.859 1 60.06 344 ALA A C 1
ATOM 2570 O O . ALA A 1 344 ? 5.828 -17.609 12.43 1 60.06 344 ALA A O 1
ATOM 2571 N N . MET A 1 345 ? 6.648 -18.953 10.945 1 71 345 MET A N 1
ATOM 2572 C CA . MET A 1 345 ? 7.828 -18.109 10.734 1 71 345 MET A CA 1
ATOM 2573 C C . MET A 1 345 ? 7.477 -16.859 9.938 1 71 345 MET A C 1
ATOM 2575 O O . MET A 1 345 ? 8.172 -15.852 10.023 1 71 345 MET A O 1
ATOM 2579 N N . LEU A 1 346 ? 6.312 -16.797 9.391 1 69.56 346 LEU A N 1
ATOM 2580 C CA . LEU A 1 346 ? 5.922 -15.656 8.57 1 69.56 346 LEU A CA 1
ATOM 2581 C C . LEU A 1 346 ? 5.559 -14.461 9.438 1 69.56 346 LEU A C 1
ATOM 2583 O O . LEU A 1 346 ? 5.883 -13.32 9.102 1 69.56 346 LEU A O 1
ATOM 2587 N N . LYS A 1 347 ? 4.949 -14.734 10.531 1 69.88 347 LYS A N 1
ATOM 2588 C CA . LYS A 1 347 ? 4.566 -13.648 11.43 1 69.88 347 LYS A CA 1
ATOM 2589 C C . LYS A 1 347 ? 5.793 -12.977 12.039 1 69.88 347 LYS A C 1
ATOM 2591 O O . LYS A 1 347 ? 5.84 -11.742 12.148 1 69.88 347 LYS A O 1
ATOM 2596 N N . ALA A 1 348 ? 6.773 -13.797 12.414 1 76 348 ALA A N 1
ATOM 2597 C CA . ALA A 1 348 ? 7.996 -13.242 12.992 1 76 348 ALA A CA 1
ATOM 2598 C C . ALA A 1 348 ? 8.727 -12.359 11.984 1 76 348 ALA A C 1
ATOM 2600 O O . ALA A 1 348 ? 9.281 -11.32 12.352 1 76 348 ALA A O 1
ATOM 2601 N N . ILE A 1 349 ? 8.688 -12.711 10.781 1 80.12 349 ILE A N 1
ATOM 2602 C CA . ILE A 1 349 ? 9.344 -11.938 9.727 1 80.12 349 ILE A CA 1
ATOM 2603 C C . ILE A 1 349 ? 8.602 -10.617 9.523 1 80.12 349 ILE A C 1
ATOM 2605 O O . ILE A 1 349 ? 9.227 -9.562 9.398 1 80.12 349 ILE A O 1
ATOM 2609 N N . GLN A 1 350 ? 7.34 -10.664 9.625 1 75.19 350 GLN A N 1
ATOM 2610 C CA . GLN A 1 350 ? 6.539 -9.453 9.438 1 75.19 350 GLN A CA 1
ATOM 2611 C C . GLN A 1 350 ? 6.77 -8.461 10.578 1 75.19 350 GLN A C 1
ATOM 2613 O O . GLN A 1 350 ? 6.848 -7.254 10.344 1 75.19 350 GLN A O 1
ATOM 2618 N N . ASP A 1 351 ? 6.879 -8.984 11.727 1 76.94 351 ASP A N 1
ATOM 2619 C CA . ASP A 1 351 ? 7.133 -8.125 12.883 1 76.94 351 ASP A CA 1
ATOM 2620 C C . ASP A 1 351 ? 8.5 -7.457 12.781 1 76.94 351 ASP A C 1
ATOM 2622 O O . ASP A 1 351 ? 8.648 -6.277 13.109 1 76.94 351 ASP A O 1
ATOM 2626 N N . SER A 1 352 ? 9.438 -8.211 12.367 1 83.62 352 SER A N 1
ATOM 2627 C CA . SER A 1 352 ? 10.781 -7.66 12.219 1 83.62 352 SER A CA 1
ATOM 2628 C C . SER A 1 352 ? 10.828 -6.613 11.109 1 83.62 352 SER A C 1
ATOM 2630 O O . SER A 1 352 ? 11.508 -5.594 11.242 1 83.62 352 SER A O 1
ATOM 2632 N N . LEU A 1 353 ? 10.055 -6.816 10.156 1 81.31 353 LEU A N 1
ATOM 2633 C CA . LEU A 1 353 ? 9.977 -5.848 9.07 1 81.31 353 LEU A CA 1
ATOM 2634 C C . LEU A 1 353 ? 9.289 -4.566 9.531 1 81.31 353 LEU A C 1
ATOM 2636 O O . LEU A 1 353 ? 9.695 -3.467 9.141 1 81.31 353 LEU A O 1
ATOM 2640 N N . ALA A 1 354 ? 8.367 -4.734 10.359 1 75.25 354 ALA A N 1
ATOM 2641 C CA . ALA A 1 354 ? 7.68 -3.576 10.922 1 75.25 354 ALA A CA 1
ATOM 2642 C C . ALA A 1 354 ? 8.625 -2.736 11.773 1 75.25 354 ALA A C 1
ATOM 2644 O O . ALA A 1 354 ? 8.586 -1.505 11.727 1 75.25 354 ALA A O 1
ATOM 2645 N N . LEU A 1 355 ? 9.422 -3.42 12.461 1 82.75 355 LEU A N 1
ATOM 2646 C CA . LEU A 1 355 ? 10.391 -2.727 13.305 1 82.75 355 LEU A CA 1
ATOM 2647 C C . LEU A 1 355 ? 11.398 -1.958 12.453 1 82.75 355 LEU A C 1
ATOM 2649 O O . LEU A 1 355 ? 11.789 -0.84 12.805 1 82.75 355 LEU A O 1
ATOM 2653 N N . SER A 1 356 ? 11.859 -2.564 11.414 1 85.75 356 SER A N 1
ATOM 2654 C CA . SER A 1 356 ? 12.773 -1.871 10.516 1 85.75 356 SER A CA 1
ATOM 2655 C C . SER A 1 356 ? 12.109 -0.655 9.875 1 85.75 356 SER A C 1
ATOM 2657 O O . SER A 1 356 ? 12.758 0.376 9.68 1 85.75 356 SER A O 1
ATOM 2659 N N . GLY A 1 357 ? 10.883 -0.8 9.602 1 81.88 357 GLY A N 1
ATOM 2660 C CA . GLY A 1 357 ? 10.125 0.323 9.078 1 81.88 357 GLY A CA 1
ATOM 2661 C C . GLY A 1 357 ? 9.953 1.449 10.078 1 81.88 357 GLY A C 1
ATOM 2662 O O . GLY A 1 357 ? 9.977 2.625 9.703 1 81.88 357 GLY A O 1
ATOM 2663 N N . GLU A 1 358 ? 9.875 1.057 11.281 1 81.12 358 GLU A N 1
ATOM 2664 C CA . GLU A 1 358 ? 9.758 2.047 12.344 1 81.12 358 GLU A CA 1
ATOM 2665 C C . GLU A 1 358 ? 11.039 2.863 12.484 1 81.12 358 GLU A C 1
ATOM 2667 O O . GLU A 1 358 ? 10.992 4.066 12.75 1 81.12 358 GLU A O 1
ATOM 2672 N N . VAL A 1 359 ? 12.117 2.24 12.359 1 86.06 359 VAL A N 1
ATOM 2673 C CA . VAL A 1 359 ? 13.398 2.926 12.445 1 86.06 359 VAL A CA 1
ATOM 2674 C C . VAL A 1 359 ? 13.508 3.967 11.336 1 86.06 359 VAL A C 1
ATOM 2676 O O . VAL A 1 359 ? 13.961 5.09 11.562 1 86.06 359 VAL A O 1
ATOM 2679 N N . VAL A 1 360 ? 13.055 3.621 10.211 1 86.81 360 VAL A N 1
ATOM 2680 C CA . VAL A 1 360 ? 13.109 4.531 9.07 1 86.81 360 VAL A CA 1
ATOM 2681 C C . VAL A 1 360 ? 12.172 5.715 9.312 1 86.81 360 VAL A C 1
ATOM 2683 O O . VAL A 1 360 ? 12.547 6.863 9.07 1 86.81 360 VAL A O 1
ATOM 2686 N N . ARG A 1 361 ? 11.047 5.438 9.773 1 82.38 361 ARG A N 1
ATOM 2687 C CA . ARG A 1 361 ? 10.07 6.488 10.016 1 82.38 361 ARG A CA 1
ATOM 2688 C C . ARG A 1 361 ? 10.57 7.469 11.078 1 82.38 361 ARG A C 1
ATOM 2690 O O . ARG A 1 361 ? 10.406 8.68 10.938 1 82.38 361 ARG A O 1
ATOM 2697 N N . GLU A 1 362 ? 11.148 6.949 12.062 1 83.75 362 GLU A N 1
ATOM 2698 C CA . GLU A 1 362 ? 11.695 7.773 13.133 1 83.75 362 GLU A CA 1
ATOM 2699 C C . GLU A 1 362 ? 12.844 8.648 12.633 1 83.75 362 GLU A C 1
ATOM 2701 O O . GLU A 1 362 ? 12.914 9.836 12.945 1 83.75 362 GLU A O 1
ATOM 2706 N N . SER A 1 363 ? 13.719 8.047 11.898 1 87.31 363 SER A N 1
ATOM 2707 C CA . SER A 1 363 ? 14.891 8.766 11.406 1 87.31 363 SER A CA 1
ATOM 2708 C C . SER A 1 363 ? 14.492 9.844 10.398 1 87.31 363 SER A C 1
ATOM 2710 O O . SER A 1 363 ? 15.031 10.961 10.43 1 87.31 363 SER A O 1
ATOM 2712 N N . VAL A 1 364 ? 13.539 9.555 9.625 1 83.5 364 VAL A N 1
ATOM 2713 C CA . VAL A 1 364 ? 13.148 10.484 8.562 1 83.5 364 VAL A CA 1
ATOM 2714 C C . VAL A 1 364 ? 12.32 11.625 9.156 1 83.5 364 VAL A C 1
ATOM 2716 O O . VAL A 1 364 ? 12.453 12.773 8.742 1 83.5 364 VAL A O 1
ATOM 2719 N N . SER A 1 365 ? 11.477 11.273 10.055 1 80.56 365 SER A N 1
ATOM 2720 C CA . SER A 1 365 ? 10.664 12.305 10.695 1 80.56 365 SER A CA 1
ATOM 2721 C C . SER A 1 365 ? 11.523 13.242 11.539 1 80.56 365 SER A C 1
ATOM 2723 O O . SER A 1 365 ? 11.148 14.398 11.758 1 80.56 365 SER A O 1
ATOM 2725 N N . SER A 1 366 ? 12.656 12.695 12.016 1 85.06 366 SER A N 1
ATOM 2726 C CA . SER A 1 366 ? 13.555 13.492 12.844 1 85.06 366 SER A CA 1
ATOM 2727 C C . SER A 1 366 ? 14.883 13.75 12.141 1 85.06 366 SER A C 1
ATOM 2729 O O . SER A 1 366 ? 15.945 13.695 12.758 1 85.06 366 SER A O 1
ATOM 2731 N N . ILE A 1 367 ? 14.781 13.961 10.867 1 86.5 367 ILE A N 1
ATOM 2732 C CA . ILE A 1 367 ? 15.992 14.078 10.062 1 86.5 367 ILE A CA 1
ATOM 2733 C C . ILE A 1 367 ? 16.766 15.328 10.484 1 86.5 367 ILE A C 1
ATOM 2735 O O . ILE A 1 367 ? 18 15.344 10.422 1 86.5 367 ILE A O 1
ATOM 2739 N N . GLU A 1 368 ? 16.031 16.406 10.883 1 85.75 368 GLU A N 1
ATOM 2740 C CA . GLU A 1 368 ? 16.688 17.641 11.336 1 85.75 368 GLU A CA 1
ATOM 2741 C C . GLU A 1 368 ? 17.578 17.375 12.547 1 85.75 368 GLU A C 1
ATOM 2743 O O . GLU A 1 368 ? 18.688 17.906 12.633 1 85.75 368 GLU A O 1
ATOM 2748 N N . THR A 1 369 ? 17.047 16.562 13.422 1 87.12 369 THR A N 1
ATOM 2749 C CA . THR A 1 369 ? 17.812 16.219 14.609 1 87.12 369 THR A CA 1
ATOM 2750 C C . THR A 1 369 ? 19 15.336 14.242 1 87.12 369 THR A C 1
ATOM 2752 O O . THR A 1 369 ? 20.094 15.492 14.797 1 87.12 369 THR A O 1
ATOM 2755 N N . VAL A 1 370 ? 18.859 14.461 13.328 1 89 370 VAL A N 1
ATOM 2756 C CA . VAL A 1 370 ? 19.922 13.57 12.891 1 89 370 VAL A CA 1
ATOM 2757 C C . VAL A 1 370 ? 21.062 14.391 12.273 1 89 370 VAL A C 1
ATOM 2759 O O . VAL A 1 370 ? 22.234 14.133 12.531 1 89 370 VAL A O 1
ATOM 2762 N N . ARG A 1 371 ? 20.688 15.375 11.594 1 87.31 371 ARG A N 1
ATOM 2763 C CA . ARG A 1 371 ? 21.688 16.203 10.93 1 87.31 371 ARG A CA 1
ATOM 2764 C C . ARG A 1 371 ? 22.359 17.156 11.922 1 87.31 371 ARG A C 1
ATOM 2766 O O . ARG A 1 371 ? 23.562 17.406 11.828 1 87.31 371 ARG A O 1
ATOM 2773 N N . SER A 1 372 ? 21.516 17.656 12.766 1 87.69 372 SER A N 1
ATOM 2774 C CA . SER A 1 372 ? 22.047 18.625 13.727 1 87.69 372 SER A CA 1
ATOM 2775 C C . SER A 1 372 ? 23.094 17.984 14.641 1 87.69 372 SER A C 1
ATOM 2777 O O . SER A 1 372 ? 23.953 18.688 15.18 1 87.69 372 SER A O 1
ATOM 2779 N N . PHE A 1 373 ? 23.016 16.688 14.719 1 88.19 373 PHE A N 1
ATOM 2780 C CA . PHE A 1 373 ? 23.969 16 15.594 1 88.19 373 PHE A CA 1
ATOM 2781 C C . PHE A 1 373 ? 24.906 15.109 14.789 1 88.19 373 PHE A C 1
ATOM 2783 O O . PHE A 1 373 ? 25.688 14.344 15.359 1 88.19 373 PHE A O 1
ATOM 2790 N N . ALA A 1 374 ? 24.875 15.164 13.516 1 85.94 374 ALA A N 1
ATOM 2791 C CA . ALA A 1 374 ? 25.734 14.438 12.586 1 85.94 374 ALA A CA 1
ATOM 2792 C C . ALA A 1 374 ? 25.75 12.945 12.906 1 85.94 374 ALA A C 1
ATOM 2794 O O . ALA A 1 374 ? 26.828 12.344 13.039 1 85.94 374 ALA A O 1
ATOM 2795 N N . THR A 1 375 ? 24.625 12.398 13.195 1 87.5 375 THR A N 1
ATOM 2796 C CA . THR A 1 375 ? 24.531 10.984 13.531 1 87.5 375 THR A CA 1
ATOM 2797 C C . THR A 1 375 ? 24 10.18 12.344 1 87.5 375 THR A C 1
ATOM 2799 O O . THR A 1 375 ? 23.25 9.211 12.531 1 87.5 375 THR A O 1
ATOM 2802 N N . GLU A 1 376 ? 24.344 10.555 11.18 1 88.56 376 GLU A N 1
ATOM 2803 C CA . GLU A 1 376 ? 23.859 9.867 9.984 1 88.56 376 GLU A CA 1
ATOM 2804 C C . GLU A 1 376 ? 24.375 8.43 9.938 1 88.56 376 GLU A C 1
ATOM 2806 O O . GLU A 1 376 ? 23.625 7.504 9.641 1 88.56 376 GLU A O 1
ATOM 2811 N N . GLU A 1 377 ? 25.625 8.188 10.273 1 87.62 377 GLU A N 1
ATOM 2812 C CA . GLU A 1 377 ? 26.219 6.852 10.219 1 87.62 377 GLU A CA 1
ATOM 2813 C C . GLU A 1 377 ? 25.656 5.949 11.312 1 87.62 377 GLU A C 1
ATOM 2815 O O . GLU A 1 377 ? 25.469 4.75 11.094 1 87.62 377 GLU A O 1
ATOM 2820 N N . GLU A 1 378 ? 25.391 6.57 12.406 1 88.12 378 GLU A N 1
ATOM 2821 C CA . GLU A 1 378 ? 24.812 5.781 13.492 1 88.12 378 GLU A CA 1
ATOM 2822 C C . GLU A 1 378 ? 23.406 5.301 13.148 1 88.12 378 GLU A C 1
ATOM 2824 O O . GLU A 1 378 ? 23.047 4.164 13.461 1 88.12 378 GLU A O 1
ATOM 2829 N N . GLU A 1 379 ? 22.688 6.199 12.602 1 89.38 379 GLU A N 1
ATOM 2830 C CA . GLU A 1 379 ? 21.344 5.816 12.195 1 89.38 379 GLU A CA 1
ATOM 2831 C C . GLU A 1 379 ? 21.375 4.762 11.086 1 89.38 379 GLU A C 1
ATOM 2833 O O . GLU A 1 379 ? 20.547 3.861 11.055 1 89.38 379 GLU A O 1
ATOM 2838 N N . SER A 1 380 ? 22.344 4.863 10.211 1 89.5 380 SER A N 1
ATOM 2839 C CA . SER A 1 380 ? 22.5 3.854 9.172 1 89.5 380 SER A CA 1
ATOM 2840 C C . SER A 1 380 ? 22.859 2.498 9.773 1 89.5 380 SER A C 1
ATOM 2842 O O . SER A 1 380 ? 22.375 1.462 9.305 1 89.5 380 SER A O 1
ATOM 2844 N N . ARG A 1 381 ? 23.672 2.504 10.773 1 88.62 381 ARG A N 1
ATOM 2845 C CA . ARG A 1 381 ? 24.047 1.262 11.43 1 88.62 381 ARG A CA 1
ATOM 2846 C C . ARG A 1 381 ? 22.891 0.664 12.203 1 88.62 381 ARG A C 1
ATOM 2848 O O . ARG A 1 381 ? 22.734 -0.559 12.266 1 88.62 381 ARG A O 1
ATOM 2855 N N . ARG A 1 382 ? 22.109 1.535 12.758 1 88.19 382 ARG A N 1
ATOM 2856 C CA . ARG A 1 382 ? 20.922 1.076 13.461 1 88.19 382 ARG A CA 1
ATOM 2857 C C . ARG A 1 382 ? 19.953 0.377 12.508 1 88.19 382 ARG A C 1
ATOM 2859 O O . ARG A 1 382 ? 19.391 -0.664 12.844 1 88.19 382 ARG A O 1
ATOM 2866 N N . TYR A 1 383 ? 19.828 0.916 11.391 1 90.38 383 TYR A N 1
ATOM 2867 C CA . TYR A 1 383 ? 18.969 0.304 10.375 1 90.38 383 TYR A CA 1
ATOM 2868 C C . TYR A 1 383 ? 19.578 -1.001 9.867 1 90.38 383 TYR A C 1
ATOM 2870 O O . TYR A 1 383 ? 18.859 -1.978 9.648 1 90.38 383 TYR A O 1
ATOM 2878 N N . GLU A 1 384 ? 20.844 -0.986 9.703 1 89.75 384 GLU A N 1
ATOM 2879 C CA . GLU A 1 384 ? 21.516 -2.197 9.258 1 89.75 384 GLU A CA 1
ATOM 2880 C C . GLU A 1 384 ? 21.344 -3.332 10.266 1 89.75 384 GLU A C 1
ATOM 2882 O O . GLU A 1 384 ? 21.141 -4.488 9.875 1 89.75 384 GLU A O 1
ATOM 2887 N N . ALA A 1 385 ? 21.391 -2.963 11.477 1 89.19 385 ALA A N 1
ATOM 2888 C CA . ALA A 1 385 ? 21.203 -3.973 12.523 1 89.19 385 ALA A CA 1
ATOM 2889 C C . ALA A 1 385 ? 19.781 -4.531 12.508 1 89.19 385 ALA A C 1
ATOM 2891 O O . ALA A 1 385 ? 19.578 -5.73 12.688 1 89.19 385 ALA A O 1
ATOM 2892 N N . ALA A 1 386 ? 18.812 -3.666 12.297 1 88.62 386 ALA A N 1
ATOM 2893 C CA . ALA A 1 386 ? 17.422 -4.109 12.219 1 88.62 386 ALA A CA 1
ATOM 2894 C C . ALA A 1 386 ? 17.203 -5.004 11 1 88.62 386 ALA A C 1
ATOM 2896 O O . ALA A 1 386 ? 16.484 -6 11.086 1 88.62 386 ALA A O 1
ATOM 2897 N N . LEU A 1 387 ? 17.875 -4.688 9.953 1 88.38 387 LEU A N 1
ATOM 2898 C CA . LEU A 1 387 ? 17.734 -5.477 8.727 1 88.38 387 LEU A CA 1
ATOM 2899 C C . LEU A 1 387 ? 18.438 -6.824 8.883 1 88.38 387 LEU A C 1
ATOM 2901 O O . LEU A 1 387 ? 18 -7.82 8.305 1 88.38 387 LEU A O 1
ATOM 2905 N N . ALA A 1 388 ? 19.547 -6.816 9.586 1 87.75 388 ALA A N 1
ATOM 2906 C CA . ALA A 1 388 ? 20.281 -8.055 9.805 1 87.75 388 ALA A CA 1
ATOM 2907 C C . ALA A 1 388 ? 19.438 -9.07 10.57 1 87.75 388 ALA A C 1
ATOM 2909 O O . ALA A 1 388 ? 19.5 -10.273 10.297 1 87.75 388 ALA A O 1
ATOM 2910 N N . GLU A 1 389 ? 18.672 -8.578 11.406 1 88 389 GLU A N 1
ATOM 2911 C CA . GLU A 1 389 ? 17.766 -9.469 12.141 1 88 389 GLU A CA 1
ATOM 2912 C C . GLU A 1 389 ? 16.703 -10.047 11.219 1 88 389 GLU A C 1
ATOM 2914 O O . GLU A 1 389 ? 16.359 -11.227 11.32 1 88 389 GLU A O 1
ATOM 2919 N N . THR A 1 390 ? 16.172 -9.273 10.375 1 85 390 THR A N 1
ATOM 2920 C CA . THR A 1 390 ? 15.188 -9.742 9.406 1 85 390 THR A CA 1
ATOM 2921 C C . THR A 1 390 ? 15.805 -10.773 8.469 1 85 390 THR A C 1
ATOM 2923 O O . THR A 1 390 ? 15.164 -11.773 8.125 1 85 390 THR A O 1
ATOM 2926 N N . HIS A 1 391 ? 17.031 -10.484 8.156 1 84.06 391 HIS A N 1
ATOM 2927 C CA . HIS A 1 391 ? 17.734 -11.414 7.281 1 84.06 391 HIS A CA 1
ATOM 2928 C C . HIS A 1 391 ? 17.938 -12.766 7.957 1 84.06 391 HIS A C 1
ATOM 2930 O O . HIS A 1 391 ? 17.797 -13.812 7.32 1 84.06 391 HIS A O 1
ATOM 2936 N N . ARG A 1 392 ? 18.234 -12.734 9.156 1 85.31 392 ARG A N 1
ATOM 2937 C CA . ARG A 1 392 ? 18.438 -13.969 9.898 1 85.31 392 ARG A CA 1
ATOM 2938 C C . ARG A 1 392 ? 17.156 -14.797 9.961 1 85.31 392 ARG A C 1
ATOM 2940 O O . ARG A 1 392 ? 17.172 -16.016 9.75 1 85.31 392 ARG A O 1
ATOM 2947 N N . LEU A 1 393 ? 16.078 -14.188 10.148 1 82.31 393 LEU A N 1
ATOM 2948 C CA . LEU A 1 393 ? 14.789 -14.875 10.203 1 82.31 393 LEU A CA 1
ATOM 2949 C C . LEU A 1 393 ? 14.391 -15.398 8.828 1 82.31 393 LEU A C 1
ATOM 2951 O O . LEU A 1 393 ? 13.844 -16.5 8.719 1 82.31 393 LEU A O 1
ATOM 2955 N N . LYS A 1 394 ? 14.648 -14.656 7.824 1 79.94 394 LYS A N 1
ATOM 2956 C CA . LYS A 1 394 ? 14.32 -15.07 6.461 1 79.94 394 LYS A CA 1
ATOM 2957 C C . LYS A 1 394 ? 15.156 -16.281 6.039 1 79.94 394 LYS A C 1
ATOM 2959 O O . LYS A 1 394 ? 14.656 -17.188 5.379 1 79.94 394 LYS A O 1
ATOM 2964 N N . ASN A 1 395 ? 16.453 -16.234 6.461 1 79.88 395 ASN A N 1
ATOM 2965 C CA . ASN A 1 395 ? 17.312 -17.375 6.152 1 79.88 395 ASN A CA 1
ATOM 2966 C C . ASN A 1 395 ? 16.828 -18.656 6.82 1 79.88 395 ASN A C 1
ATOM 2968 O O . ASN A 1 395 ? 16.859 -19.719 6.223 1 79.88 395 ASN A O 1
ATOM 2972 N N . ARG A 1 396 ? 16.391 -18.484 7.98 1 77.56 396 ARG A N 1
ATOM 2973 C CA . ARG A 1 396 ? 15.852 -19.641 8.688 1 77.56 396 ARG A CA 1
ATOM 2974 C C . ARG A 1 396 ? 14.578 -20.156 8.016 1 77.56 396 ARG A C 1
ATOM 2976 O O . ARG A 1 396 ? 14.398 -21.359 7.855 1 77.56 396 ARG A O 1
ATOM 2983 N N . ARG A 1 397 ? 13.75 -19.297 7.629 1 74.5 397 ARG A N 1
ATOM 2984 C CA . ARG A 1 397 ? 12.523 -19.656 6.93 1 74.5 397 ARG A CA 1
ATOM 2985 C C . ARG A 1 397 ? 12.836 -20.328 5.598 1 74.5 397 ARG A C 1
ATOM 2987 O O . ARG A 1 397 ? 12.227 -21.344 5.25 1 74.5 397 ARG A O 1
ATOM 2994 N N . ASP A 1 398 ? 13.758 -19.719 4.895 1 72.25 398 ASP A N 1
ATOM 2995 C CA . ASP A 1 398 ? 14.086 -20.266 3.576 1 72.25 398 ASP A CA 1
ATOM 2996 C C . ASP A 1 398 ? 14.711 -21.641 3.688 1 72.25 398 ASP A C 1
ATOM 2998 O O . ASP A 1 398 ? 14.469 -22.516 2.846 1 72.25 398 ASP A O 1
ATOM 3002 N N . LEU A 1 399 ? 15.484 -21.875 4.703 1 74.56 399 LEU A N 1
ATOM 3003 C CA . LEU A 1 399 ? 16.047 -23.203 4.945 1 74.56 399 LEU A CA 1
ATOM 3004 C C . LEU A 1 399 ? 14.945 -24.203 5.266 1 74.56 399 LEU A C 1
ATOM 3006 O O . LEU A 1 399 ? 14.953 -25.328 4.754 1 74.56 399 LEU A O 1
ATOM 3010 N N . GLU A 1 400 ? 14.039 -23.781 6.039 1 73.69 400 GLU A N 1
ATOM 3011 C CA . GLU A 1 400 ? 12.922 -24.656 6.363 1 73.69 400 GLU A CA 1
ATOM 3012 C C . GLU A 1 400 ? 12.078 -24.953 5.125 1 73.69 400 GLU A C 1
ATOM 3014 O O . GLU A 1 400 ? 11.609 -26.078 4.945 1 73.69 400 GLU A O 1
ATOM 3019 N N . ARG A 1 401 ? 11.914 -24.031 4.309 1 71.44 401 ARG A N 1
ATOM 3020 C CA . ARG A 1 401 ? 11.156 -24.203 3.074 1 71.44 401 ARG A CA 1
ATOM 3021 C C . ARG A 1 401 ? 11.883 -25.141 2.111 1 71.44 401 ARG A C 1
ATOM 3023 O O . ARG A 1 401 ? 11.266 -26 1.482 1 71.44 401 ARG A O 1
ATOM 3030 N N . ALA A 1 402 ? 13.164 -24.906 2.088 1 69.69 402 ALA A N 1
ATOM 3031 C CA . ALA A 1 402 ? 13.961 -25.766 1.222 1 69.69 402 ALA A CA 1
ATOM 3032 C C . ALA A 1 402 ? 13.875 -27.219 1.671 1 69.69 402 ALA A C 1
ATOM 3034 O O . ALA A 1 402 ? 13.727 -28.125 0.844 1 69.69 402 ALA A O 1
ATOM 3035 N N . LEU A 1 403 ? 13.953 -27.406 2.912 1 70.69 403 LEU A N 1
ATOM 3036 C CA . LEU A 1 403 ? 13.867 -28.75 3.455 1 70.69 403 LEU A CA 1
ATOM 3037 C C . LEU A 1 403 ? 12.484 -29.344 3.209 1 70.69 403 LEU A C 1
ATOM 3039 O O . LEU A 1 403 ? 12.359 -30.547 2.92 1 70.69 403 LEU A O 1
ATOM 3043 N N . TYR A 1 404 ? 11.516 -28.562 3.232 1 73.56 404 TYR A N 1
ATOM 3044 C CA . TYR A 1 404 ? 10.156 -29 2.951 1 73.56 404 TYR A CA 1
ATOM 3045 C C . TYR A 1 404 ? 10 -29.406 1.49 1 73.56 404 TYR A C 1
ATOM 3047 O O . TYR A 1 404 ? 9.398 -30.438 1.186 1 73.56 404 TYR A O 1
ATOM 3055 N N . LEU A 1 405 ? 10.484 -28.609 0.691 1 72 405 LEU A N 1
ATOM 3056 C CA . LEU A 1 405 ? 10.375 -28.906 -0.731 1 72 405 LEU A CA 1
ATOM 3057 C C . LEU A 1 405 ? 11.125 -30.188 -1.07 1 72 405 LEU A C 1
ATOM 3059 O O . LEU A 1 405 ? 10.664 -31 -1.884 1 72 405 LEU A O 1
ATOM 3063 N N . LEU A 1 406 ? 12.289 -30.359 -0.377 1 69.75 406 LEU A N 1
ATOM 3064 C CA . LEU A 1 406 ? 13.047 -31.609 -0.554 1 69.75 406 LEU A CA 1
ATOM 3065 C C . LEU A 1 406 ? 12.242 -32.812 -0.082 1 69.75 406 LEU A C 1
ATOM 3067 O O . LEU A 1 406 ? 12.18 -33.844 -0.768 1 69.75 406 LEU A O 1
ATOM 3071 N N . PHE A 1 407 ? 11.633 -32.594 0.962 1 72.88 407 PHE A N 1
ATOM 3072 C CA . PHE A 1 407 ? 10.812 -33.688 1.509 1 72.88 407 PHE A CA 1
ATOM 3073 C C . PHE A 1 407 ? 9.648 -34 0.584 1 72.88 407 PHE A C 1
ATOM 3075 O O . PHE A 1 407 ? 9.336 -35.156 0.344 1 72.88 407 PHE A O 1
ATOM 3082 N N . ARG A 1 408 ? 9.047 -33 0.109 1 74.19 408 ARG A N 1
ATOM 3083 C CA . ARG A 1 408 ? 7.902 -33.156 -0.775 1 74.19 408 ARG A CA 1
ATOM 3084 C C . ARG A 1 408 ? 8.305 -33.875 -2.059 1 74.19 408 ARG A C 1
ATOM 3086 O O . ARG A 1 408 ? 7.617 -34.812 -2.51 1 74.19 408 ARG A O 1
ATOM 3093 N N . ARG A 1 409 ? 9.352 -33.531 -2.521 1 70.38 409 ARG A N 1
ATOM 3094 C CA . ARG A 1 409 ? 9.828 -34.156 -3.754 1 70.38 409 ARG A CA 1
ATOM 3095 C C . ARG A 1 409 ? 10.219 -35.594 -3.525 1 70.38 409 ARG A C 1
ATOM 3097 O O . ARG A 1 409 ? 9.945 -36.469 -4.367 1 70.38 409 ARG A O 1
ATOM 3104 N N . LEU A 1 410 ? 10.875 -35.875 -2.352 1 71.19 410 LEU A N 1
ATOM 3105 C CA . LEU A 1 410 ? 11.25 -37.25 -2.014 1 71.19 410 LEU A CA 1
ATOM 3106 C C . LEU A 1 410 ? 10.016 -38.125 -1.824 1 71.19 410 LEU A C 1
ATOM 3108 O O . LEU A 1 410 ? 10 -39.281 -2.232 1 71.19 410 LEU A O 1
ATOM 3112 N N . LEU A 1 411 ? 9.086 -37.469 -1.239 1 74.19 411 LEU A N 1
ATOM 3113 C CA . LEU A 1 411 ? 7.848 -38.219 -1.023 1 74.19 411 LEU A CA 1
ATOM 3114 C C . LEU A 1 411 ? 7.168 -38.531 -2.35 1 74.19 411 LEU A C 1
ATOM 3116 O O . LEU A 1 411 ? 6.68 -39.656 -2.549 1 74.19 411 LEU A O 1
ATOM 3120 N N . GLN A 1 412 ? 7.152 -37.625 -3.242 1 75.75 412 GLN A N 1
ATOM 3121 C CA . GLN A 1 412 ? 6.551 -37.812 -4.555 1 75.75 412 GLN A CA 1
ATOM 3122 C C . GLN A 1 412 ? 7.289 -38.906 -5.324 1 75.75 412 GLN A C 1
ATOM 3124 O O . GLN A 1 412 ? 6.66 -39.75 -5.969 1 75.75 412 GLN A O 1
ATOM 3129 N N . LEU A 1 413 ? 8.547 -38.938 -5.184 1 72.06 413 LEU A N 1
ATOM 3130 C CA . LEU A 1 413 ? 9.352 -39.969 -5.848 1 72.06 413 LEU A CA 1
ATOM 3131 C C . LEU A 1 413 ? 9.109 -41.344 -5.23 1 72.06 413 LEU A C 1
ATOM 3133 O O . LEU A 1 413 ? 8.992 -42.312 -5.945 1 72.06 413 LEU A O 1
ATOM 3137 N N . ALA A 1 414 ? 9.062 -41.25 -3.926 1 71.25 414 ALA A N 1
ATOM 3138 C CA . ALA A 1 414 ? 8.836 -42.531 -3.23 1 71.25 414 ALA A CA 1
ATOM 3139 C C . ALA A 1 414 ? 7.504 -43.156 -3.639 1 71.25 414 ALA A C 1
ATOM 3141 O O . ALA A 1 414 ? 7.426 -44.344 -3.887 1 71.25 414 ALA A O 1
ATOM 3142 N N . VAL A 1 415 ? 6.551 -42.344 -3.773 1 76 415 VAL A N 1
ATOM 3143 C CA . VAL A 1 415 ? 5.23 -42.844 -4.141 1 76 415 VAL A CA 1
ATOM 3144 C C . VAL A 1 415 ? 5.242 -43.312 -5.594 1 76 415 VAL A C 1
ATOM 3146 O O . VAL A 1 415 ? 4.633 -44.344 -5.922 1 76 415 VAL A O 1
ATOM 3149 N N . GLN A 1 416 ? 5.879 -42.625 -6.43 1 75.69 416 GLN A N 1
ATOM 3150 C CA . GLN A 1 416 ? 5.961 -43 -7.836 1 75.69 416 GLN A CA 1
ATOM 3151 C C . GLN A 1 416 ? 6.66 -44.344 -8 1 75.69 416 GLN A C 1
ATOM 3153 O O . GLN A 1 416 ? 6.215 -45.188 -8.773 1 75.69 416 GLN A O 1
ATOM 3158 N N . VAL A 1 417 ? 7.785 -44.594 -7.262 1 71.75 417 VAL A N 1
ATOM 3159 C CA . VAL A 1 417 ? 8.539 -45.844 -7.336 1 71.75 417 VAL A CA 1
ATOM 3160 C C . VAL A 1 417 ? 7.695 -46.969 -6.781 1 71.75 417 VAL A C 1
ATOM 3162 O O . VAL A 1 417 ? 7.66 -48.062 -7.352 1 71.75 417 VAL A O 1
ATOM 3165 N N . LEU A 1 418 ? 7.062 -46.625 -5.707 1 72.5 418 LEU A N 1
ATOM 3166 C CA . LEU A 1 418 ? 6.211 -47.656 -5.105 1 72.5 418 LEU A CA 1
ATOM 3167 C C . LEU A 1 418 ? 5.062 -48 -6.035 1 72.5 418 LEU A C 1
ATOM 3169 O O . LEU A 1 418 ? 4.676 -49.188 -6.125 1 72.5 418 LEU A O 1
ATOM 3173 N N . MET A 1 419 ? 4.57 -47.062 -6.711 1 76 419 MET A N 1
ATOM 3174 C CA . MET A 1 419 ? 3.479 -47.312 -7.656 1 76 419 MET A CA 1
ATOM 3175 C C . MET A 1 419 ? 3.947 -48.156 -8.828 1 76 419 MET A C 1
ATOM 3177 O O . MET A 1 419 ? 3.227 -49.062 -9.273 1 76 419 MET A O 1
ATOM 3181 N N . LEU A 1 420 ? 5.102 -47.875 -9.352 1 74.38 420 LEU A N 1
ATOM 3182 C CA . LEU A 1 420 ? 5.641 -48.656 -10.469 1 74.38 420 LEU A CA 1
ATOM 3183 C C . LEU A 1 420 ? 5.938 -50.094 -10.039 1 74.38 420 LEU A C 1
ATOM 3185 O O . LEU A 1 420 ? 5.68 -51.031 -10.789 1 74.38 420 LEU A O 1
ATOM 3189 N N . TYR A 1 421 ? 6.504 -50.125 -8.812 1 70.25 421 TYR A N 1
ATOM 3190 C CA . TYR A 1 421 ? 6.812 -51.469 -8.305 1 70.25 421 TYR A CA 1
ATOM 3191 C C . TYR A 1 421 ? 5.539 -52.281 -8.086 1 70.25 421 TYR A C 1
ATOM 3193 O O . TYR A 1 421 ? 5.441 -53.438 -8.531 1 70.25 421 TYR A O 1
ATOM 3201 N N . CYS A 1 422 ? 4.578 -51.688 -7.406 1 73.12 422 CYS A N 1
ATOM 3202 C CA . CYS A 1 422 ? 3.314 -52.375 -7.168 1 73.12 422 CYS A CA 1
ATOM 3203 C C . CYS A 1 422 ? 2.551 -52.594 -8.469 1 73.12 422 CYS A C 1
ATOM 3205 O O . CYS A 1 422 ? 1.894 -53.625 -8.648 1 73.12 422 CYS A O 1
ATOM 3207 N N . GLY A 1 423 ? 2.586 -51.688 -9.352 1 74.88 423 GLY A N 1
ATOM 3208 C CA . GLY A 1 423 ? 1.964 -51.844 -10.664 1 74.88 423 GLY A CA 1
ATOM 3209 C C . GLY A 1 423 ? 2.52 -53 -11.453 1 74.88 423 GLY A C 1
ATOM 3210 O O . GLY A 1 423 ? 1.769 -53.75 -12.102 1 74.88 423 GLY A O 1
ATOM 3211 N N . HIS A 1 424 ? 3.816 -53.188 -11.359 1 73.25 424 HIS A N 1
ATOM 3212 C CA . HIS A 1 424 ? 4.449 -54.344 -12.031 1 73.25 424 HIS A CA 1
ATOM 3213 C C . HIS A 1 424 ? 3.924 -55.656 -11.484 1 73.25 424 HIS A C 1
ATOM 3215 O O . HIS A 1 424 ? 3.646 -56.594 -12.258 1 73.25 424 HIS A O 1
ATOM 3221 N N . GLN A 1 425 ? 3.848 -55.719 -10.203 1 70.06 425 GLN A N 1
ATOM 3222 C CA . GLN A 1 425 ? 3.354 -56.938 -9.594 1 70.06 425 GLN A CA 1
ATOM 3223 C C . GLN A 1 425 ? 1.908 -57.219 -10 1 70.06 425 GLN A C 1
ATOM 3225 O O . GLN A 1 425 ? 1.536 -58.344 -10.258 1 70.06 425 GLN A O 1
ATOM 3230 N N . GLN A 1 426 ? 1.193 -56.188 -10.203 1 76.19 426 GLN A N 1
ATOM 3231 C CA . GLN A 1 426 ? -0.215 -56.344 -10.555 1 76.19 426 GLN A CA 1
ATOM 3232 C C . GLN A 1 426 ? -0.382 -56.656 -12.039 1 76.19 426 GLN A C 1
ATOM 3234 O O . GLN A 1 426 ? -1.315 -57.344 -12.43 1 76.19 426 GLN A O 1
ATOM 3239 N N . ILE A 1 427 ? 0.416 -56.188 -12.891 1 75.25 427 ILE A N 1
ATOM 3240 C CA . ILE A 1 427 ? 0.372 -56.5 -14.312 1 75.25 427 ILE A CA 1
ATOM 3241 C C . ILE A 1 427 ? 0.73 -57.969 -14.523 1 75.25 427 ILE A C 1
ATOM 3243 O O . ILE A 1 427 ? 0.098 -58.656 -15.328 1 75.25 427 ILE A O 1
ATOM 3247 N N . ARG A 1 428 ? 1.751 -58.406 -13.734 1 68.75 428 ARG A N 1
ATOM 3248 C CA . ARG A 1 428 ? 2.146 -59.812 -13.828 1 68.75 428 ARG A CA 1
ATOM 3249 C C . ARG A 1 428 ? 1.026 -60.719 -13.352 1 68.75 428 ARG A C 1
ATOM 3251 O O . ARG A 1 428 ? 0.848 -61.812 -13.883 1 68.75 428 ARG A O 1
ATOM 3258 N N . ALA A 1 429 ? 0.34 -60.188 -12.43 1 66.69 429 ALA A N 1
ATOM 3259 C CA . ALA A 1 429 ? -0.775 -60.969 -11.898 1 66.69 429 ALA A CA 1
ATOM 3260 C C . ALA A 1 429 ? -2.006 -60.844 -12.797 1 66.69 429 ALA A C 1
ATOM 3262 O O . ALA A 1 429 ? -2.996 -61.531 -12.594 1 66.69 429 ALA A O 1
ATOM 3263 N N . GLY A 1 430 ? -1.979 -59.969 -13.922 1 68.25 430 GLY A N 1
ATOM 3264 C CA . GLY A 1 430 ? -3.059 -59.781 -14.883 1 68.25 430 GLY A CA 1
ATOM 3265 C C . GLY A 1 430 ? -4.152 -58.875 -14.398 1 68.25 430 GLY A C 1
ATOM 3266 O O . GLY A 1 430 ? -5.238 -58.812 -14.977 1 68.25 430 GLY A O 1
ATOM 3267 N N . LEU A 1 431 ? -3.928 -58.219 -13.32 1 67.31 431 LEU A N 1
ATOM 3268 C CA . LEU A 1 431 ? -4.961 -57.406 -12.719 1 67.31 431 LEU A CA 1
ATOM 3269 C C . LEU A 1 431 ? -4.953 -56 -13.32 1 67.31 431 LEU A C 1
ATOM 3271 O O . LEU A 1 431 ? -5.965 -55.281 -13.289 1 67.31 431 LEU A O 1
ATOM 3275 N N . LEU A 1 432 ? -3.842 -55.562 -13.922 1 74.31 432 LEU A N 1
ATOM 3276 C CA . LEU A 1 432 ? -3.709 -54.219 -14.461 1 74.31 432 LEU A CA 1
ATOM 3277 C C . LEU A 1 432 ? -3.072 -54.25 -15.844 1 74.31 432 LEU A C 1
ATOM 3279 O O . LEU A 1 432 ? -2.234 -55.094 -16.125 1 74.31 432 LEU A O 1
ATOM 3283 N N . THR A 1 433 ? -3.709 -53.469 -16.734 1 72.88 433 THR A N 1
ATOM 3284 C CA . THR A 1 433 ? -3.117 -53.344 -18.078 1 72.88 433 THR A CA 1
ATOM 3285 C C . THR A 1 433 ? -2.002 -52.312 -18.094 1 72.88 433 THR A C 1
ATOM 3287 O O . THR A 1 433 ? -1.869 -51.531 -17.156 1 72.88 433 THR A O 1
ATOM 3290 N N . LYS A 1 434 ? -1.084 -52.375 -19.047 1 72.56 434 LYS A N 1
ATOM 3291 C CA . LYS A 1 434 ? 0.012 -51.406 -19.203 1 72.56 434 LYS A CA 1
ATOM 3292 C C . LYS A 1 434 ? -0.516 -50 -19.391 1 72.56 434 LYS A C 1
ATOM 3294 O O . LYS A 1 434 ? 0.054 -49.031 -18.844 1 72.56 434 LYS A O 1
ATOM 3299 N N . GLY A 1 435 ? -1.647 -49.938 -20.094 1 69.31 435 GLY A N 1
ATOM 3300 C CA . GLY A 1 435 ? -2.246 -48.656 -20.297 1 69.31 435 GLY A CA 1
ATOM 3301 C C . GLY A 1 435 ? -2.797 -48.031 -19.031 1 69.31 435 GLY A C 1
ATOM 3302 O O . GLY A 1 435 ? -2.67 -46.812 -18.812 1 69.31 435 GLY A O 1
ATOM 3303 N N . SER A 1 436 ? -3.338 -48.906 -18.219 1 73.12 436 SER A N 1
ATOM 3304 C CA . SER A 1 436 ? -3.883 -48.438 -16.953 1 73.12 436 SER A CA 1
ATOM 3305 C C . SER A 1 436 ? -2.781 -47.906 -16.047 1 73.12 436 SER A C 1
ATOM 3307 O O . SER A 1 436 ? -3.006 -46.969 -15.289 1 73.12 436 SER A O 1
ATOM 3309 N N . LEU A 1 437 ? -1.635 -48.5 -16.125 1 74.25 437 LEU A N 1
ATOM 3310 C CA . LEU A 1 437 ? -0.518 -48 -15.328 1 74.25 437 LEU A CA 1
ATOM 3311 C C . LEU A 1 437 ? -0.084 -46.625 -15.789 1 74.25 437 LEU A C 1
ATOM 3313 O O . LEU A 1 437 ? 0.222 -45.75 -14.961 1 74.25 437 LEU A O 1
ATOM 3317 N N . VAL A 1 438 ? -0.065 -46.438 -17.109 1 72.06 438 VAL A N 1
ATOM 3318 C CA . VAL A 1 438 ? 0.306 -45.156 -17.656 1 72.06 438 VAL A CA 1
ATOM 3319 C C . VAL A 1 438 ? -0.71 -44.094 -17.203 1 72.06 438 VAL A C 1
ATOM 3321 O O . VAL A 1 438 ? -0.34 -42.969 -16.875 1 72.06 438 VAL A O 1
ATOM 3324 N N . SER A 1 439 ? -1.896 -44.469 -17.234 1 71.94 439 SER A N 1
ATOM 3325 C CA . SER A 1 439 ? -2.924 -43.562 -16.766 1 71.94 439 SER A CA 1
ATOM 3326 C C . SER A 1 439 ? -2.684 -43.156 -15.305 1 71.94 439 SER A C 1
ATOM 3328 O O . SER A 1 439 ? -2.85 -42 -14.938 1 71.94 439 SER A O 1
ATOM 3330 N N . PHE A 1 440 ? -2.324 -44.062 -14.469 1 73.62 440 PHE A N 1
ATOM 3331 C CA . PHE A 1 440 ? -2.074 -43.812 -13.055 1 73.62 440 PHE A CA 1
ATOM 3332 C C . PHE A 1 440 ? -0.908 -42.844 -12.883 1 73.62 440 PHE A C 1
ATOM 3334 O O . PHE A 1 440 ? -0.952 -41.969 -12.031 1 73.62 440 PHE A O 1
ATOM 3341 N N . ILE A 1 441 ? 0.032 -42.969 -13.695 1 72.31 441 ILE A N 1
ATOM 3342 C CA . ILE A 1 441 ? 1.209 -42.094 -13.594 1 72.31 441 ILE A CA 1
ATOM 3343 C C . ILE A 1 441 ? 0.842 -40.656 -14 1 72.31 441 ILE A C 1
ATOM 3345 O O . ILE A 1 441 ? 1.289 -39.719 -13.367 1 72.31 441 ILE A O 1
ATOM 3349 N N . LEU A 1 442 ? 0.064 -40.562 -15.047 1 69.81 442 LEU A N 1
ATOM 3350 C CA . LEU A 1 442 ? -0.335 -39.25 -15.523 1 69.81 442 LEU A CA 1
ATOM 3351 C C . LEU A 1 442 ? -1.214 -38.531 -14.5 1 69.81 442 LEU A C 1
ATOM 3353 O O . LEU A 1 442 ? -1.153 -37.312 -14.367 1 69.81 442 LEU A O 1
ATOM 3357 N N . TYR A 1 443 ? -2.012 -39.312 -13.773 1 68.5 443 TYR A N 1
ATOM 3358 C CA . TYR A 1 443 ? -2.893 -38.75 -12.75 1 68.5 443 TYR A CA 1
ATOM 3359 C C . TYR A 1 443 ? -2.094 -38.281 -11.555 1 68.5 443 TYR A C 1
ATOM 3361 O O . TYR A 1 443 ? -2.461 -37.281 -10.914 1 68.5 443 TYR A O 1
ATOM 3369 N N . GLN A 1 444 ? -1.101 -38.844 -11.164 1 66.06 444 GLN A N 1
ATOM 3370 C CA . GLN A 1 444 ? -0.306 -38.5 -9.984 1 66.06 444 GLN A CA 1
ATOM 3371 C C . GLN A 1 444 ? 0.365 -37.156 -10.156 1 66.06 444 GLN A C 1
ATOM 3373 O O . GLN A 1 444 ? 0.595 -36.438 -9.172 1 66.06 444 GLN A O 1
ATOM 3378 N N . GLY A 1 445 ? 0.711 -36.75 -11.32 1 58.66 445 GLY A N 1
ATOM 3379 C CA . GLY A 1 445 ? 1.402 -35.5 -11.555 1 58.66 445 GLY A CA 1
ATOM 3380 C C . GLY A 1 445 ? 0.53 -34.281 -11.305 1 58.66 445 GLY A C 1
ATOM 3381 O O . GLY A 1 445 ? 1.035 -33.156 -11.172 1 58.66 445 GLY A O 1
ATOM 3382 N N . ASP A 1 446 ? -0.706 -34.438 -11.219 1 57.72 446 ASP A N 1
ATOM 3383 C CA . ASP A 1 446 ? -1.593 -33.281 -11.109 1 57.72 446 ASP A CA 1
ATOM 3384 C C . ASP A 1 446 ? -1.724 -32.844 -9.656 1 57.72 446 ASP A C 1
ATOM 3386 O O . ASP A 1 446 ? -2.135 -33.625 -8.789 1 57.72 446 ASP A O 1
ATOM 3390 N N . THR A 1 447 ? -0.753 -31.938 -9.242 1 52.19 447 THR A N 1
ATOM 3391 C CA . THR A 1 447 ? -0.652 -31.438 -7.871 1 52.19 447 THR A CA 1
ATOM 3392 C C . THR A 1 447 ? -1.921 -30.703 -7.465 1 52.19 447 THR A C 1
ATOM 3394 O O . THR A 1 447 ? -2.406 -29.844 -8.211 1 52.19 447 THR A O 1
ATOM 3397 N N . LEU A 1 448 ? -2.732 -31.297 -6.578 1 51.69 448 LEU A N 1
ATOM 3398 C CA . LEU A 1 448 ? -3.83 -30.625 -5.895 1 51.69 448 LEU A CA 1
ATOM 3399 C C . LEU A 1 448 ? -3.318 -29.453 -5.07 1 51.69 448 LEU A C 1
ATOM 3401 O O . LEU A 1 448 ? -2.494 -29.625 -4.172 1 51.69 448 LEU A O 1
ATOM 3405 N N . VAL A 1 449 ? -3.008 -28.328 -5.723 1 50 449 VAL A N 1
ATOM 3406 C CA . VAL A 1 449 ? -2.521 -27.125 -5.035 1 50 449 VAL A CA 1
ATOM 3407 C C . VAL A 1 449 ? -3.529 -26.703 -3.973 1 50 449 VAL A C 1
ATOM 3409 O O . VAL A 1 449 ? -4.711 -26.5 -4.27 1 50 449 VAL A O 1
ATOM 3412 N N . TYR A 1 450 ? -3.295 -27 -2.648 1 48.28 450 TYR A N 1
ATOM 3413 C CA . TYR A 1 450 ? -4.129 -26.516 -1.553 1 48.28 450 TYR A CA 1
ATOM 3414 C C . TYR A 1 450 ? -3.779 -25.078 -1.192 1 48.28 450 TYR A C 1
ATOM 3416 O O . TYR A 1 450 ? -2.613 -24.766 -0.947 1 48.28 450 TYR A O 1
ATOM 3424 N N . MET A 1 451 ? -4.391 -24.141 -1.852 1 49.41 451 MET A N 1
ATOM 3425 C CA . MET A 1 451 ? -4.066 -22.781 -1.441 1 49.41 451 MET A CA 1
ATOM 3426 C C . MET A 1 451 ? -4.906 -22.359 -0.243 1 49.41 451 MET A C 1
ATOM 3428 O O . MET A 1 451 ? -6.129 -22.219 -0.354 1 49.41 451 MET A O 1
ATOM 3432 N N . TYR A 1 452 ? -4.648 -22.688 1.129 1 47.72 452 TYR A N 1
ATOM 3433 C CA . TYR A 1 452 ? -5.375 -22.234 2.309 1 47.72 452 TYR A CA 1
ATOM 3434 C C . TYR A 1 452 ? -4.91 -20.844 2.725 1 47.72 452 TYR A C 1
ATOM 3436 O O . TYR A 1 452 ? -5.672 -20.078 3.32 1 47.72 452 TYR A O 1
ATOM 3444 N N . GLY A 1 453 ? -3.785 -20.406 2.408 1 48.84 453 GLY A N 1
ATOM 3445 C CA . GLY A 1 453 ? -3.111 -19.344 3.135 1 48.84 453 GLY A CA 1
ATOM 3446 C C . GLY A 1 453 ? -3.777 -18 2.967 1 48.84 453 GLY A C 1
ATOM 3447 O O . GLY A 1 453 ? -3.889 -17.234 3.926 1 48.84 453 GLY A O 1
ATOM 3448 N N . ASP A 1 454 ? -4.594 -17.75 1.927 1 57.16 454 ASP A N 1
ATOM 3449 C CA . ASP A 1 454 ? -5.012 -16.359 1.702 1 57.16 454 ASP A CA 1
ATOM 3450 C C . ASP A 1 454 ? -6.367 -16.094 2.352 1 57.16 454 ASP A C 1
ATOM 3452 O O . ASP A 1 454 ? -6.797 -14.938 2.438 1 57.16 454 ASP A O 1
ATOM 3456 N N . LEU A 1 455 ? -6.941 -17.078 3.012 1 62.44 455 LEU A N 1
ATOM 3457 C CA . LEU A 1 455 ? -8.297 -16.938 3.531 1 62.44 455 LEU A CA 1
ATOM 3458 C C . LEU A 1 455 ? -8.297 -16.109 4.812 1 62.44 455 LEU A C 1
ATOM 3460 O O . LEU A 1 455 ? -9.18 -15.266 5.016 1 62.44 455 LEU A O 1
ATOM 3464 N N . LEU A 1 456 ? -7.234 -16.312 5.582 1 56.59 456 LEU A N 1
ATOM 3465 C CA . LEU A 1 456 ? -7.211 -15.625 6.871 1 56.59 456 LEU A CA 1
ATOM 3466 C C . LEU A 1 456 ? -6.984 -14.125 6.688 1 56.59 456 LEU A C 1
ATOM 3468 O O . LEU A 1 456 ? -7.629 -13.312 7.355 1 56.59 456 LEU A O 1
ATOM 3472 N N . SER A 1 457 ? -6.109 -13.852 5.777 1 63.47 457 SER A N 1
ATOM 3473 C CA . SER A 1 457 ? -5.844 -12.445 5.512 1 63.47 457 SER A CA 1
ATOM 3474 C C . SER A 1 457 ? -7.066 -11.75 4.926 1 63.47 457 SER A C 1
ATOM 3476 O O . SER A 1 457 ? -7.34 -10.594 5.234 1 63.47 457 SER A O 1
ATOM 3478 N N . ASN A 1 458 ? -7.887 -12.461 4.273 1 73.5 458 ASN A N 1
ATOM 3479 C CA . ASN A 1 458 ? -9.078 -11.898 3.65 1 73.5 458 ASN A CA 1
ATOM 3480 C C . ASN A 1 458 ? -10.195 -11.68 4.668 1 73.5 458 ASN A C 1
ATOM 3482 O O . ASN A 1 458 ? -10.953 -10.711 4.566 1 73.5 458 ASN A O 1
ATOM 3486 N N . VAL A 1 459 ? -10.133 -12.555 5.715 1 72 459 VAL A N 1
ATOM 3487 C CA . VAL A 1 459 ? -11.156 -12.43 6.742 1 72 459 VAL A CA 1
ATOM 3488 C C . VAL A 1 459 ? -10.875 -11.195 7.605 1 72 459 VAL A C 1
ATOM 3490 O O . VAL A 1 459 ? -11.805 -10.492 8.016 1 72 459 VAL A O 1
ATOM 3493 N N . GLY A 1 460 ? -9.664 -11 7.812 1 70.19 460 GLY A N 1
ATOM 3494 C CA . GLY A 1 460 ? -9.281 -9.797 8.531 1 70.19 460 GLY A CA 1
ATOM 3495 C C . GLY A 1 460 ? -9.719 -8.523 7.828 1 70.19 460 GLY A C 1
ATOM 3496 O O . GLY A 1 460 ? -10.219 -7.594 8.461 1 70.19 460 GLY A O 1
ATOM 3497 N N . ALA A 1 461 ? -9.539 -8.523 6.547 1 77.06 461 ALA A N 1
ATOM 3498 C CA . ALA A 1 461 ? -9.961 -7.367 5.758 1 77.06 461 ALA A CA 1
ATOM 3499 C C . ALA A 1 461 ? -11.484 -7.234 5.758 1 77.06 461 ALA A C 1
ATOM 3501 O O . ALA A 1 461 ? -12.016 -6.121 5.824 1 77.06 461 ALA A O 1
ATOM 3502 N N . ALA A 1 462 ? -12.141 -8.336 5.773 1 82.06 462 ALA A N 1
ATOM 3503 C CA . ALA A 1 462 ? -13.602 -8.32 5.777 1 82.06 462 ALA A CA 1
ATOM 3504 C C . ALA A 1 462 ? -14.141 -7.781 7.098 1 82.06 462 ALA A C 1
ATOM 3506 O O . ALA A 1 462 ? -15.133 -7.051 7.117 1 82.06 462 ALA A O 1
ATOM 3507 N N . GLU A 1 463 ? -13.477 -8.156 8.148 1 81 463 GLU A N 1
ATOM 3508 C CA . GLU A 1 463 ? -13.906 -7.688 9.461 1 81 463 GLU A CA 1
ATOM 3509 C C . GLU A 1 463 ? -13.852 -6.168 9.555 1 81 463 GLU A C 1
ATOM 3511 O O . GLU A 1 463 ? -14.75 -5.539 10.109 1 81 463 GLU A O 1
ATOM 3516 N N . LYS A 1 464 ? -12.875 -5.598 8.984 1 80.69 464 LYS A N 1
ATOM 3517 C CA . LYS A 1 464 ? -12.727 -4.145 9 1 80.69 464 LYS A CA 1
ATOM 3518 C C . LYS A 1 464 ? -13.812 -3.477 8.156 1 80.69 464 LYS A C 1
ATOM 3520 O O . LYS A 1 464 ? -14.336 -2.426 8.523 1 80.69 464 LYS A O 1
ATOM 3525 N N . VAL A 1 465 ? -14.086 -4.055 7.09 1 85.62 465 VAL A N 1
ATOM 3526 C CA . VAL A 1 465 ? -15.102 -3.506 6.191 1 85.62 465 VAL A CA 1
ATOM 3527 C C . VAL A 1 465 ? -16.484 -3.604 6.844 1 85.62 465 VAL A C 1
ATOM 3529 O O . VAL A 1 465 ? -17.266 -2.654 6.789 1 85.62 465 VAL A O 1
ATOM 3532 N N . PHE A 1 466 ? -16.75 -4.707 7.547 1 85.81 466 PHE A N 1
ATOM 3533 C CA . PHE A 1 466 ? -18.062 -4.883 8.172 1 85.81 466 PHE A CA 1
ATOM 3534 C C . PHE A 1 466 ? -18.203 -3.967 9.383 1 85.81 466 PHE A C 1
ATOM 3536 O O . PHE A 1 466 ? -19.312 -3.533 9.703 1 85.81 466 PHE A O 1
ATOM 3543 N N . GLU A 1 467 ? -17.094 -3.686 9.961 1 83.81 467 GLU A N 1
ATOM 3544 C CA . GLU A 1 467 ? -17.141 -2.723 11.055 1 83.81 467 GLU A CA 1
ATOM 3545 C C . GLU A 1 467 ? -17.672 -1.373 10.578 1 83.81 467 GLU A C 1
ATOM 3547 O O . GLU A 1 467 ? -18.469 -0.738 11.273 1 83.81 467 GLU A O 1
ATOM 3552 N N . TYR A 1 468 ? -17.25 -1.001 9.398 1 85.31 468 TYR A N 1
ATOM 3553 C CA . TYR A 1 468 ? -17.688 0.274 8.852 1 85.31 468 TYR A CA 1
ATOM 3554 C C . TYR A 1 468 ? -19.125 0.177 8.352 1 85.31 468 TYR A C 1
ATOM 3556 O O . TYR A 1 468 ? -19.891 1.141 8.445 1 85.31 468 TYR A O 1
ATOM 3564 N N . LEU A 1 469 ? -19.516 -0.963 7.887 1 85.56 469 LEU A N 1
ATOM 3565 C CA . LEU A 1 469 ? -20.859 -1.159 7.359 1 85.56 469 LEU A CA 1
ATOM 3566 C C . LEU A 1 469 ? -21.875 -1.244 8.492 1 85.56 469 LEU A C 1
ATOM 3568 O O . LEU A 1 469 ? -23.031 -0.824 8.328 1 85.56 469 LEU A O 1
ATOM 3572 N N . ASP A 1 470 ? -21.406 -1.752 9.609 1 84.25 470 ASP A N 1
ATOM 3573 C CA . ASP A 1 470 ? -22.344 -1.967 10.719 1 84.25 470 ASP A CA 1
ATOM 3574 C C . ASP A 1 470 ? -22.422 -0.737 11.617 1 84.25 470 ASP A C 1
ATOM 3576 O O . ASP A 1 470 ? -23.281 -0.652 12.492 1 84.25 470 ASP A O 1
ATOM 3580 N N . ARG A 1 471 ? -21.625 0.192 11.391 1 83.81 471 ARG A N 1
ATOM 3581 C CA . ARG A 1 471 ? -21.656 1.396 12.219 1 83.81 471 ARG A CA 1
ATOM 3582 C C . ARG A 1 471 ? -22.875 2.256 11.883 1 83.81 471 ARG A C 1
ATOM 3584 O O . ARG A 1 471 ? -23.141 2.533 10.719 1 83.81 471 ARG A O 1
ATOM 3591 N N . GLU A 1 472 ? -23.609 2.406 12.867 1 84.31 472 GLU A N 1
ATOM 3592 C CA . GLU A 1 472 ? -24.766 3.277 12.688 1 84.31 472 GLU A CA 1
ATOM 3593 C C . GLU A 1 472 ? -24.422 4.73 12.992 1 84.31 472 GLU A C 1
ATOM 3595 O O . GLU A 1 472 ? -23.75 5.016 13.984 1 84.31 472 GLU A O 1
ATOM 3600 N N . PRO A 1 473 ? -24.719 5.586 12.047 1 84.62 473 PRO A N 1
ATOM 3601 C CA . PRO A 1 473 ? -24.438 7 12.281 1 84.62 473 PRO A CA 1
ATOM 3602 C C . PRO A 1 473 ? -25.078 7.531 13.555 1 84.62 473 PRO A C 1
ATOM 3604 O O . PRO A 1 473 ? -26.188 7.102 13.914 1 84.62 473 PRO A O 1
ATOM 3607 N N . ALA A 1 474 ? -24.391 8.383 14.258 1 81.06 474 ALA A N 1
ATOM 3608 C CA . ALA A 1 474 ? -24.891 8.992 15.477 1 81.06 474 ALA A CA 1
ATOM 3609 C C . ALA A 1 474 ? -26.047 9.953 15.18 1 81.06 474 ALA A C 1
ATOM 3611 O O . ALA A 1 474 ? -26.938 10.133 16.016 1 81.06 474 ALA A O 1
ATOM 3612 N N . VAL A 1 475 ? -25.953 10.547 14.031 1 83.5 475 VAL A N 1
ATOM 3613 C CA . VAL A 1 475 ? -27 11.477 13.625 1 83.5 475 VAL A CA 1
ATOM 3614 C C . VAL A 1 475 ? -27.922 10.805 12.617 1 83.5 475 VAL A C 1
ATOM 3616 O O . VAL A 1 475 ? -27.516 10.492 11.5 1 83.5 475 VAL A O 1
ATOM 3619 N N . ARG A 1 476 ? -29.203 10.609 13.039 1 81.81 476 ARG A N 1
ATOM 3620 C CA . ARG A 1 476 ? -30.172 9.938 12.18 1 81.81 476 ARG A CA 1
ATOM 3621 C C . ARG A 1 476 ? -30.891 10.945 11.289 1 81.81 476 ARG A C 1
ATOM 3623 O O . ARG A 1 476 ? -31.188 12.062 11.711 1 81.81 476 ARG A O 1
ATOM 3630 N N . THR A 1 477 ? -31.047 10.547 10.07 1 82.94 477 THR A N 1
ATOM 3631 C CA . THR A 1 477 ? -31.719 11.414 9.109 1 82.94 477 THR A CA 1
ATOM 3632 C C . THR A 1 477 ? -33.125 10.914 8.828 1 82.94 477 THR A C 1
ATOM 3634 O O . THR A 1 477 ? -33.594 10.922 7.684 1 82.94 477 THR A O 1
ATOM 3637 N N . ASP A 1 478 ? -33.844 10.555 9.93 1 83.56 478 ASP A N 1
ATOM 3638 C CA . ASP A 1 478 ? -35.156 9.961 9.742 1 83.56 478 ASP A CA 1
ATOM 3639 C C . ASP A 1 478 ? -36.25 11.016 9.867 1 83.56 478 ASP A C 1
ATOM 3641 O O . ASP A 1 478 ? -37.438 10.68 9.867 1 83.56 478 ASP A O 1
ATOM 3645 N N . GLY A 1 479 ? -35.875 12.266 9.891 1 88.69 479 GLY A N 1
ATOM 3646 C CA . GLY A 1 479 ? -36.906 13.281 9.961 1 88.69 479 GLY A CA 1
ATOM 3647 C C . GLY A 1 479 ? -37.75 13.375 8.703 1 88.69 479 GLY A C 1
ATOM 3648 O O . GLY A 1 479 ? -37.281 13.031 7.613 1 88.69 479 GLY A O 1
ATOM 3649 N N . THR A 1 480 ? -39.031 13.758 8.883 1 90.81 480 THR A N 1
ATOM 3650 C CA . THR A 1 480 ? -39.906 13.781 7.715 1 90.81 480 THR A CA 1
ATOM 3651 C C . THR A 1 480 ? -40.562 15.148 7.559 1 90.81 480 THR A C 1
ATOM 3653 O O . THR A 1 480 ? -41.188 15.422 6.539 1 90.81 480 THR A O 1
ATOM 3656 N N . ARG A 1 481 ? -40.25 16 8.422 1 92.25 481 ARG A N 1
ATOM 3657 C CA . ARG A 1 481 ? -40.875 17.297 8.367 1 92.25 481 ARG A CA 1
ATOM 3658 C C . ARG A 1 481 ? -40.312 18.156 7.238 1 92.25 481 ARG A C 1
ATOM 3660 O O . ARG A 1 481 ? -39.094 18.344 7.148 1 92.25 481 ARG A O 1
ATOM 3667 N N . ALA A 1 482 ? -41.219 18.547 6.266 1 94.12 482 ALA A N 1
ATOM 3668 C CA . ALA A 1 482 ? -40.844 19.422 5.16 1 94.12 482 ALA A CA 1
ATOM 3669 C C . ALA A 1 482 ? -41.938 20.438 4.852 1 94.12 482 ALA A C 1
ATOM 3671 O O . ALA A 1 482 ? -42.656 20.312 3.85 1 94.12 482 ALA A O 1
ATOM 3672 N N . PRO A 1 483 ? -41.938 21.391 5.711 1 92.56 483 PRO A N 1
ATOM 3673 C CA . PRO A 1 483 ? -42.969 22.391 5.445 1 92.56 483 PRO A CA 1
ATOM 3674 C C . PRO A 1 483 ? -42.719 23.172 4.164 1 92.56 483 PRO A C 1
ATOM 3676 O O . PRO A 1 483 ? -41.594 23.234 3.693 1 92.56 483 PRO A O 1
ATOM 3679 N N . GLU A 1 484 ? -43.719 23.766 3.537 1 88.25 484 GLU A N 1
ATOM 3680 C CA . GLU A 1 484 ? -43.625 24.484 2.268 1 88.25 484 GLU A CA 1
ATOM 3681 C C . GLU A 1 484 ? -42.906 25.812 2.445 1 88.25 484 GLU A C 1
ATOM 3683 O O . GLU A 1 484 ? -42.125 26.219 1.575 1 88.25 484 GLU A O 1
ATOM 3688 N N . SER A 1 485 ? -43.25 26.438 3.578 1 87.25 485 SER A N 1
ATOM 3689 C CA . SER A 1 485 ? -42.594 27.719 3.803 1 87.25 485 SER A CA 1
ATOM 3690 C C . SER A 1 485 ? -42 27.797 5.199 1 87.25 485 SER A C 1
ATOM 3692 O O . SER A 1 485 ? -42.562 27.297 6.164 1 87.25 485 SER A O 1
ATOM 3694 N N . LEU A 1 486 ? -40.75 28.266 5.254 1 91.12 486 LEU A N 1
ATOM 3695 C CA . LEU A 1 486 ? -40.031 28.453 6.512 1 91.12 486 LEU A CA 1
ATOM 3696 C C . LEU A 1 486 ? -39.719 29.938 6.742 1 91.12 486 LEU A C 1
ATOM 3698 O O . LEU A 1 486 ? -39.344 30.641 5.809 1 91.12 486 LEU A O 1
ATOM 3702 N N . GLN A 1 487 ? -39.969 30.453 7.906 1 90.5 487 GLN A N 1
ATOM 3703 C CA . GLN A 1 487 ? -39.656 31.844 8.25 1 90.5 487 GLN A CA 1
ATOM 3704 C C . GLN A 1 487 ? -38.156 32 8.516 1 90.5 487 GLN A C 1
ATOM 3706 O O . GLN A 1 487 ? -37.594 33.062 8.25 1 90.5 487 GLN A O 1
ATOM 3711 N N . GLY A 1 488 ? -37.531 30.922 8.961 1 93.62 488 GLY A N 1
ATOM 3712 C CA . GLY A 1 488 ? -36.125 30.969 9.227 1 93.62 488 GLY A CA 1
ATOM 3713 C C . GLY A 1 488 ? -35.781 31.438 10.633 1 93.62 488 GLY A C 1
ATOM 3714 O O . GLY A 1 488 ? -34.781 32.125 10.852 1 93.62 488 GLY A O 1
ATOM 3715 N N . HIS A 1 489 ? -36.719 31.266 11.602 1 95.38 489 HIS A N 1
ATOM 3716 C CA . HIS A 1 489 ? -36.469 31.562 13 1 95.38 489 HIS A CA 1
ATOM 3717 C C . HIS A 1 489 ? -35.688 30.438 13.68 1 95.38 489 HIS A C 1
ATOM 3719 O O . HIS A 1 489 ? -36.188 29.297 13.742 1 95.38 489 HIS A O 1
ATOM 3725 N N . VAL A 1 490 ? -34.469 30.703 14.102 1 96.75 490 VAL A N 1
ATOM 3726 C CA . VAL A 1 490 ? -33.625 29.703 14.758 1 96.75 490 VAL A CA 1
ATOM 3727 C C . VAL A 1 490 ? -33.469 30.062 16.234 1 96.75 490 VAL A C 1
ATOM 3729 O O . VAL A 1 490 ? -33.219 31.234 16.578 1 96.75 490 VAL A O 1
ATOM 3732 N N . SER A 1 491 ? -33.656 29.094 17.094 1 96.62 491 SER A N 1
ATOM 3733 C CA . SER A 1 491 ? -33.5 29.328 18.531 1 96.62 491 SER A CA 1
ATOM 3734 C C . SER A 1 491 ? -32.625 28.25 19.172 1 96.62 491 SER A C 1
ATOM 3736 O O . SER A 1 491 ? -32.906 27.062 19.047 1 96.62 491 SER A O 1
ATOM 3738 N N . PHE A 1 492 ? -31.547 28.656 19.734 1 96.69 492 PHE A N 1
ATOM 3739 C CA . PHE A 1 492 ? -30.734 27.797 20.578 1 96.69 492 PHE A CA 1
ATOM 3740 C C . PHE A 1 492 ? -31.234 27.797 22.016 1 96.69 492 PHE A C 1
ATOM 3742 O O . PHE A 1 492 ? -31.328 28.844 22.656 1 96.69 492 PHE A O 1
ATOM 3749 N N . HIS A 1 493 ? -31.594 26.594 22.5 1 96.25 493 HIS A N 1
ATOM 3750 C CA . HIS A 1 493 ? -32.094 26.484 23.875 1 96.25 493 HIS A CA 1
ATOM 3751 C C . HIS A 1 493 ? -31.156 25.688 24.75 1 96.25 493 HIS A C 1
ATOM 3753 O O . HIS A 1 493 ? -31.203 24.453 24.75 1 96.25 493 HIS A O 1
ATOM 3759 N N . ASN A 1 494 ? -30.344 26.359 25.609 1 95.5 494 ASN A N 1
ATOM 3760 C CA . ASN A 1 494 ? -29.453 25.734 26.594 1 95.5 494 ASN A CA 1
ATOM 3761 C C . ASN A 1 494 ? -28.656 24.594 25.969 1 95.5 494 ASN A C 1
ATOM 3763 O O . ASN A 1 494 ? -28.641 23.484 26.516 1 95.5 494 ASN A O 1
ATOM 3767 N N . VAL A 1 495 ? -28.062 24.906 24.922 1 95.94 495 VAL A N 1
ATOM 3768 C CA . VAL A 1 495 ? -27.344 23.891 24.156 1 95.94 495 VAL A CA 1
ATOM 3769 C C . VAL A 1 495 ? -25.953 23.656 24.766 1 95.94 495 VAL A C 1
ATOM 3771 O O . VAL A 1 495 ? -25.203 24.609 24.984 1 95.94 495 VAL A O 1
ATOM 3774 N N . SER A 1 496 ? -25.625 22.438 25.109 1 96 496 SER A N 1
ATOM 3775 C CA . SER A 1 496 ? -24.312 22 25.562 1 96 496 SER A CA 1
ATOM 3776 C C . SER A 1 496 ? -23.766 20.891 24.672 1 96 496 SER A C 1
ATOM 3778 O O . SER A 1 496 ? -24.5 20.016 24.234 1 96 496 SER A O 1
ATOM 3780 N N . PHE A 1 497 ? -22.484 21 24.375 1 94.38 497 PHE A N 1
ATOM 3781 C CA . PHE A 1 497 ? -21.922 20.047 23.422 1 94.38 497 PHE A CA 1
ATOM 3782 C C . PHE A 1 497 ? -20.438 19.797 23.703 1 94.38 497 PHE A C 1
ATOM 3784 O O . PHE A 1 497 ? -19.719 20.719 24.047 1 94.38 497 PHE A O 1
ATOM 3791 N N . SER A 1 498 ? -20.109 18.562 23.641 1 92.56 498 SER A N 1
ATOM 3792 C CA . SER A 1 498 ? -18.719 18.094 23.641 1 92.56 498 SER A CA 1
ATOM 3793 C C . SER A 1 498 ? -18.438 17.172 22.469 1 92.56 498 SER A C 1
ATOM 3795 O O . SER A 1 498 ? -19.266 16.312 22.125 1 92.56 498 SER A O 1
ATOM 3797 N N . TYR A 1 499 ? -17.359 17.453 21.797 1 87.12 499 TYR A N 1
ATOM 3798 C CA . TYR A 1 499 ? -16.984 16.578 20.688 1 87.12 499 TYR A CA 1
ATOM 3799 C C . TYR A 1 499 ? -16.719 15.164 21.172 1 87.12 499 TYR A C 1
ATOM 3801 O O . TYR A 1 499 ? -16.156 14.969 22.25 1 87.12 499 TYR A O 1
ATOM 3809 N N . PRO A 1 500 ? -17.094 14.211 20.391 1 81.56 500 PRO A N 1
ATOM 3810 C CA . PRO A 1 500 ? -16.844 12.828 20.797 1 81.56 500 PRO A CA 1
ATOM 3811 C C . PRO A 1 500 ? -15.359 12.5 20.891 1 81.56 500 PRO A C 1
ATOM 3813 O O . PRO A 1 500 ? -14.977 11.602 21.656 1 81.56 500 PRO A O 1
ATOM 3816 N N . SER A 1 501 ? -14.594 13.203 20.203 1 76.31 501 SER A N 1
ATOM 3817 C CA . SER A 1 501 ? -13.148 12.984 20.281 1 76.31 501 SER A CA 1
ATOM 3818 C C . SER A 1 501 ? -12.578 13.469 21.609 1 76.31 501 SER A C 1
ATOM 3820 O O . SER A 1 501 ? -11.562 12.953 22.078 1 76.31 501 SER A O 1
ATOM 3822 N N . ARG A 1 502 ? -13.172 14.508 22.172 1 79.94 502 ARG A N 1
ATOM 3823 C CA . ARG A 1 502 ? -12.766 15.047 23.469 1 79.94 502 ARG A CA 1
ATOM 3824 C C . ARG A 1 502 ? -13.969 15.266 24.375 1 79.94 502 ARG A C 1
ATOM 3826 O O . ARG A 1 502 ? -14.344 16.406 24.656 1 79.94 502 ARG A O 1
ATOM 3833 N N . PRO A 1 503 ? -14.383 14.242 24.953 1 80.94 503 PRO A N 1
ATOM 3834 C CA . PRO A 1 503 ? -15.602 14.352 25.766 1 80.94 503 PRO A CA 1
ATOM 3835 C C . PRO A 1 503 ? -15.383 15.141 27.047 1 80.94 503 PRO A C 1
ATOM 3837 O O . PRO A 1 503 ? -16.344 15.641 27.641 1 80.94 503 PRO A O 1
ATOM 3840 N N . ASP A 1 504 ? -14.133 15.305 27.391 1 80.25 504 ASP A N 1
ATOM 3841 C CA . ASP A 1 504 ? -13.836 15.961 28.672 1 80.25 504 ASP A CA 1
ATOM 3842 C C . ASP A 1 504 ? -13.891 17.484 28.516 1 80.25 504 ASP A C 1
ATOM 3844 O O . ASP A 1 504 ? -13.984 18.203 29.516 1 80.25 504 ASP A O 1
ATOM 3848 N N . ARG A 1 505 ? -13.867 17.891 27.281 1 83.25 505 ARG A N 1
ATOM 3849 C CA . ARG A 1 505 ? -13.883 19.328 27.078 1 83.25 505 ARG A CA 1
ATOM 3850 C C . ARG A 1 505 ? -15.227 19.781 26.5 1 83.25 505 ARG A C 1
ATOM 3852 O O . ARG A 1 505 ? -15.555 19.469 25.359 1 83.25 505 ARG A O 1
ATOM 3859 N N . GLN A 1 506 ? -15.938 20.406 27.375 1 90.06 506 GLN A N 1
ATOM 3860 C CA . GLN A 1 506 ? -17.203 20.969 26.906 1 90.06 506 GLN A CA 1
ATOM 3861 C C . GLN A 1 506 ? -16.969 22.25 26.109 1 90.06 506 GLN A C 1
ATOM 3863 O O . GLN A 1 506 ? -16.547 23.266 26.688 1 90.06 506 GLN A O 1
ATOM 3868 N N . VAL A 1 507 ? -17.203 22.203 24.844 1 91.06 507 VAL A N 1
ATOM 3869 C CA . VAL A 1 507 ? -16.938 23.344 23.969 1 91.06 507 VAL A CA 1
ATOM 3870 C C . VAL A 1 507 ? -18.062 24.375 24.125 1 91.06 507 VAL A C 1
ATOM 3872 O O . VAL A 1 507 ? -17.797 25.578 24.141 1 91.06 507 VAL A O 1
ATOM 3875 N N . LEU A 1 508 ? -19.344 23.906 24.156 1 94.75 508 LEU A N 1
ATOM 3876 C CA . LEU A 1 508 ? -20.484 24.797 24.406 1 94.75 508 LEU A CA 1
ATOM 3877 C C . LEU A 1 508 ? -21.125 24.484 25.75 1 94.75 508 LEU A C 1
ATOM 3879 O O . LEU A 1 508 ? -21.375 23.312 26.062 1 94.75 508 LEU A O 1
ATOM 3883 N N . LYS A 1 509 ? -21.359 25.562 26.531 1 95.06 509 LYS A N 1
ATOM 3884 C CA . LYS A 1 509 ? -21.938 25.438 27.875 1 95.06 509 LYS A CA 1
ATOM 3885 C C . LYS A 1 509 ? -23.234 26.219 27.984 1 95.06 509 LYS A C 1
ATOM 3887 O O . LYS A 1 509 ? -23.234 27.422 28.234 1 95.06 509 LYS A O 1
ATOM 3892 N N . ASP A 1 510 ? -24.281 25.562 27.875 1 93.62 510 ASP A N 1
ATOM 3893 C CA . ASP A 1 510 ? -25.609 26.125 28.094 1 93.62 510 ASP A CA 1
ATOM 3894 C C . ASP A 1 510 ? -25.828 27.375 27.234 1 93.62 510 ASP A C 1
ATOM 3896 O O . ASP A 1 510 ? -26.172 28.438 27.766 1 93.62 510 ASP A O 1
ATOM 3900 N N . VAL A 1 511 ? -25.625 27.281 25.984 1 95 511 VAL A N 1
ATOM 3901 C CA . VAL A 1 511 ? -25.688 28.391 25.062 1 95 511 VAL A CA 1
ATOM 3902 C C . VAL A 1 511 ? -27.141 28.609 24.609 1 95 511 VAL A C 1
ATOM 3904 O O . VAL A 1 511 ? -27.797 27.672 24.156 1 95 511 VAL A O 1
ATOM 3907 N N . SER A 1 512 ? -27.625 29.812 24.828 1 95.94 512 SER A N 1
ATOM 3908 C CA . SER A 1 512 ? -28.984 30.172 24.391 1 95.94 512 SER A CA 1
ATOM 3909 C C . SER A 1 512 ? -28.984 31.516 23.656 1 95.94 512 SER A C 1
ATOM 3911 O O . SER A 1 512 ? -28.5 32.5 24.188 1 95.94 512 SER A O 1
ATOM 3913 N N . PHE A 1 513 ? -29.422 31.562 22.422 1 95.06 513 PHE A N 1
ATOM 3914 C CA . PHE A 1 513 ? -29.625 32.781 21.656 1 95.06 513 PHE A CA 1
ATOM 3915 C C . PHE A 1 513 ? -30.578 32.531 20.5 1 95.06 513 PHE A C 1
ATOM 3917 O O . PHE A 1 513 ? -30.953 31.391 20.219 1 95.06 513 PHE A O 1
ATOM 3924 N N . GLU A 1 514 ? -31 33.562 19.875 1 94.81 514 GLU A N 1
ATOM 3925 C CA . GLU A 1 514 ? -32 33.438 18.812 1 94.81 514 GLU A CA 1
ATOM 3926 C C . GLU A 1 514 ? -31.578 34.188 17.562 1 94.81 514 GLU A C 1
ATOM 3928 O O . GLU A 1 514 ? -30.922 35.25 17.656 1 94.81 514 GLU A O 1
ATOM 3933 N N . LEU A 1 515 ? -31.891 33.594 16.453 1 95.12 515 LEU A N 1
ATOM 3934 C CA . LEU A 1 515 ? -31.797 34.25 15.148 1 95.12 515 LEU A CA 1
ATOM 3935 C C . LEU A 1 515 ? -33.188 34.625 14.609 1 95.12 515 LEU A C 1
ATOM 3937 O O . LEU A 1 515 ? -33.969 33.719 14.289 1 95.12 515 LEU A O 1
ATOM 3941 N N . ARG A 1 516 ? -33.375 35.844 14.484 1 93.12 516 ARG A N 1
ATOM 3942 C CA . ARG A 1 516 ? -34.688 36.312 14.039 1 93.12 516 ARG A CA 1
ATOM 3943 C C . ARG A 1 516 ? -34.75 36.438 12.516 1 93.12 516 ARG A C 1
ATOM 3945 O O . ARG A 1 516 ? -33.719 36.719 11.875 1 93.12 516 ARG A O 1
ATOM 3952 N N . PRO A 1 517 ? -35.938 36.188 11.961 1 92.69 517 PRO A N 1
ATOM 3953 C CA . PRO A 1 517 ? -36.094 36.25 10.508 1 92.69 517 PRO A CA 1
ATOM 3954 C C . PRO A 1 517 ? -35.781 37.656 9.961 1 92.69 517 PRO A C 1
ATOM 3956 O O . PRO A 1 517 ? -36.125 38.656 10.586 1 92.69 517 PRO A O 1
ATOM 3959 N N . ARG A 1 518 ? -35.094 37.781 8.867 1 88.12 518 ARG A N 1
ATOM 3960 C CA . ARG A 1 518 ? -34.781 38.969 8.109 1 88.12 518 ARG A CA 1
ATOM 3961 C C . ARG A 1 518 ? -33.781 39.875 8.859 1 88.12 518 ARG A C 1
ATOM 3963 O O . ARG A 1 518 ? -33.812 41.094 8.703 1 88.12 518 ARG A O 1
ATOM 3970 N N . GLU A 1 519 ? -33.062 39.25 9.781 1 88.75 519 GLU A N 1
ATOM 3971 C CA . GLU A 1 519 ? -32.031 39.938 10.539 1 88.75 519 GLU A CA 1
ATOM 3972 C C . GLU A 1 519 ? -30.656 39.312 10.328 1 88.75 519 GLU A C 1
ATOM 3974 O O . GLU A 1 519 ? -30.547 38.125 10.094 1 88.75 519 GLU A O 1
ATOM 3979 N N . VAL A 1 520 ? -29.719 40.188 10.312 1 89.69 520 VAL A N 1
ATOM 3980 C CA . VAL A 1 520 ? -28.328 39.719 10.25 1 89.69 520 VAL A CA 1
ATOM 3981 C C . VAL A 1 520 ? -27.734 39.656 11.656 1 89.69 520 VAL A C 1
ATOM 3983 O O . VAL A 1 520 ? -27.656 40.688 12.344 1 89.69 520 VAL A O 1
ATOM 3986 N N . THR A 1 521 ? -27.453 38.438 12.109 1 91.69 521 THR A N 1
ATOM 3987 C CA . THR A 1 521 ? -26.844 38.25 13.414 1 91.69 521 THR A CA 1
ATOM 3988 C C . THR A 1 521 ? -25.375 37.875 13.281 1 91.69 521 THR A C 1
ATOM 3990 O O . THR A 1 521 ? -25.031 36.969 12.516 1 91.69 521 THR A O 1
ATOM 3993 N N . ALA A 1 522 ? -24.5 38.531 13.961 1 90.62 522 ALA A N 1
ATOM 3994 C CA . ALA A 1 522 ? -23.062 38.25 13.945 1 90.62 522 ALA A CA 1
ATOM 3995 C C . ALA A 1 522 ? -22.641 37.5 15.203 1 90.62 522 ALA A C 1
ATOM 3997 O O . ALA A 1 522 ? -23.031 37.875 16.312 1 90.62 522 ALA A O 1
ATOM 3998 N N . LEU A 1 523 ? -22.016 36.469 14.992 1 91.19 523 LEU A N 1
ATOM 3999 C CA . LEU A 1 523 ? -21.422 35.688 16.078 1 91.19 523 LEU A CA 1
ATOM 4000 C C . LEU A 1 523 ? -19.938 36 16.203 1 91.19 523 LEU A C 1
ATOM 4002 O O . LEU A 1 523 ? -19.156 35.719 15.289 1 91.19 523 LEU A O 1
ATOM 4006 N N . VAL A 1 524 ? -19.547 36.594 17.344 1 89.19 524 VAL A N 1
ATOM 4007 C CA . VAL A 1 524 ? -18.172 37 17.531 1 89.19 524 VAL A CA 1
ATOM 4008 C C . VAL A 1 524 ? -17.594 36.406 18.797 1 89.19 524 VAL A C 1
ATOM 4010 O O . VAL A 1 524 ? -18.328 36.094 19.734 1 89.19 524 VAL A O 1
ATOM 4013 N N . GLY A 1 525 ? -16.359 36.125 18.734 1 85.25 525 GLY A N 1
ATOM 4014 C CA . GLY A 1 525 ? -15.633 35.562 19.859 1 85.25 525 GLY A CA 1
ATOM 4015 C C . GLY A 1 525 ? -14.203 35.188 19.516 1 85.25 525 GLY A C 1
ATOM 4016 O O . GLY A 1 525 ? -13.805 35.219 18.359 1 85.25 525 GLY A O 1
ATOM 4017 N N . LEU A 1 526 ? -13.5 34.875 20.516 1 80.06 526 LEU A N 1
ATOM 4018 C CA . LEU A 1 526 ? -12.117 34.469 20.312 1 80.06 526 LEU A CA 1
ATOM 4019 C C . LEU A 1 526 ? -12.055 33.094 19.656 1 80.06 526 LEU A C 1
ATOM 4021 O O . LEU A 1 526 ? -13.07 32.375 19.578 1 80.06 526 LEU A O 1
ATOM 4025 N N . ASN A 1 527 ? -10.938 32.781 19.125 1 76.81 527 ASN A N 1
ATOM 4026 C CA . ASN A 1 527 ? -10.766 31.453 18.562 1 76.81 527 ASN A CA 1
ATOM 4027 C C . ASN A 1 527 ? -10.992 30.359 19.594 1 76.81 527 ASN A C 1
ATOM 4029 O O . ASN A 1 527 ? -10.492 30.453 20.719 1 76.81 527 ASN A O 1
ATOM 4033 N N . GLY A 1 528 ? -11.797 29.469 19.297 1 78.25 528 GLY A N 1
ATOM 4034 C CA . GLY A 1 528 ? -12.078 28.375 20.219 1 78.25 528 GLY A CA 1
ATOM 4035 C C . GLY A 1 528 ? -13.273 28.641 21.109 1 78.25 528 GLY A C 1
ATOM 4036 O O . GLY A 1 528 ? -13.57 27.859 22.016 1 78.25 528 GLY A O 1
ATOM 4037 N N . SER A 1 529 ? -13.867 29.719 20.875 1 84.25 529 SER A N 1
ATOM 4038 C CA . SER A 1 529 ? -14.992 30.078 21.734 1 84.25 529 SER A CA 1
ATOM 4039 C C . SER A 1 529 ? -16.219 29.234 21.422 1 84.25 529 SER A C 1
ATOM 4041 O O . SER A 1 529 ? -17.156 29.172 22.203 1 84.25 529 SER A O 1
ATOM 4043 N N . GLY A 1 530 ? -16.172 28.516 20.297 1 88.19 530 GLY A N 1
ATOM 4044 C CA . GLY A 1 530 ? -17.281 27.625 19.969 1 88.19 530 GLY A CA 1
ATOM 4045 C C . GLY A 1 530 ? -18.094 28.094 18.781 1 88.19 530 GLY A C 1
ATOM 4046 O O . GLY A 1 530 ? -19.156 27.531 18.484 1 88.19 530 GLY A O 1
ATOM 4047 N N . LYS A 1 531 ? -17.719 29.062 18.094 1 89.69 531 LYS A N 1
ATOM 4048 C CA . LYS A 1 531 ? -18.469 29.641 16.969 1 89.69 531 LYS A CA 1
ATOM 4049 C C . LYS A 1 531 ? -18.719 28.578 15.898 1 89.69 531 LYS A C 1
ATOM 4051 O O . LYS A 1 531 ? -19.859 28.391 15.461 1 89.69 531 LYS A O 1
ATOM 4056 N N . SER A 1 532 ? -17.641 27.906 15.516 1 88.38 532 SER A N 1
ATOM 4057 C CA . SER A 1 532 ? -17.766 26.891 14.461 1 88.38 532 SER A CA 1
ATOM 4058 C C . SER A 1 532 ? -18.609 25.719 14.922 1 88.38 532 SER A C 1
ATOM 4060 O O . SER A 1 532 ? -19.281 25.062 14.109 1 88.38 532 SER A O 1
ATOM 4062 N N . THR A 1 533 ? -18.562 25.438 16.156 1 91.38 533 THR A N 1
ATOM 4063 C CA . THR A 1 533 ? -19.375 24.359 16.719 1 91.38 533 THR A CA 1
ATOM 4064 C C . THR A 1 533 ? -20.859 24.703 16.625 1 91.38 533 THR A C 1
ATOM 4066 O O . THR A 1 533 ? -21.688 23.828 16.359 1 91.38 533 THR A O 1
ATOM 4069 N N . CYS A 1 534 ? -21.156 25.984 16.859 1 93.81 534 CYS A N 1
ATOM 4070 C CA . CYS A 1 534 ? -22.547 26.422 16.734 1 93.81 534 CYS A CA 1
ATOM 4071 C C . CYS A 1 534 ? -23.062 26.203 15.312 1 93.81 534 CYS A C 1
ATOM 4073 O O . CYS A 1 534 ? -24.172 25.75 15.109 1 93.81 534 CYS A O 1
ATOM 4075 N N . VAL A 1 535 ? -22.188 26.5 14.391 1 92 535 VAL A N 1
ATOM 4076 C CA . VAL A 1 535 ? -22.531 26.328 12.984 1 92 535 VAL A CA 1
ATOM 4077 C C . VAL A 1 535 ? -22.734 24.844 12.68 1 92 535 VAL A C 1
ATOM 4079 O O . VAL A 1 535 ? -23.703 24.469 12 1 92 535 VAL A O 1
ATOM 4082 N N . GLY A 1 536 ? -21.922 24.047 13.172 1 92 536 GLY A N 1
ATOM 4083 C CA . GLY A 1 536 ? -22.016 22.625 12.953 1 92 536 GLY A CA 1
ATOM 4084 C C . GLY A 1 536 ? -23.281 22.016 13.523 1 92 536 GLY A C 1
ATOM 4085 O O . GLY A 1 536 ? -23.844 21.094 12.93 1 92 536 GLY A O 1
ATOM 4086 N N . LEU A 1 537 ? -23.656 22.5 14.656 1 93.69 537 LEU A N 1
ATOM 4087 C CA . LEU A 1 537 ? -24.875 22 15.297 1 93.69 537 LEU A CA 1
ATOM 4088 C C . LEU A 1 537 ? -26.109 22.469 14.539 1 93.69 537 LEU A C 1
ATOM 4090 O O . LEU A 1 537 ? -27.078 21.719 14.422 1 93.69 537 LEU A O 1
ATOM 4094 N N . LEU A 1 538 ? -26 23.719 14.062 1 94.12 538 LEU A N 1
ATOM 4095 C CA . LEU A 1 538 ? -27.125 24.25 13.289 1 94.12 538 LEU A CA 1
ATOM 4096 C C . LEU A 1 538 ? -27.312 23.469 12 1 94.12 538 LEU A C 1
ATOM 4098 O O . LEU A 1 538 ? -28.453 23.266 11.547 1 94.12 538 LEU A O 1
ATOM 4102 N N . GLU A 1 539 ? -26.234 23 11.43 1 92.62 539 GLU A N 1
ATOM 4103 C CA . GLU A 1 539 ? -26.281 22.188 10.211 1 92.62 539 GLU A CA 1
ATOM 4104 C C . GLU A 1 539 ? -26.531 20.719 10.539 1 92.62 539 GLU A C 1
ATOM 4106 O O . GLU A 1 539 ? -26.594 19.891 9.641 1 92.62 539 GLU A O 1
ATOM 4111 N N . ARG A 1 540 ? -26.609 20.422 11.758 1 91.38 540 ARG A N 1
ATOM 4112 C CA . ARG A 1 540 ? -26.891 19.094 12.281 1 91.38 540 ARG A CA 1
ATOM 4113 C C . ARG A 1 540 ? -25.797 18.109 11.891 1 91.38 540 ARG A C 1
ATOM 4115 O O . ARG A 1 540 ? -26.078 16.984 11.469 1 91.38 540 ARG A O 1
ATOM 4122 N N . PHE A 1 541 ? -24.656 18.656 11.883 1 89.56 541 PHE A N 1
ATOM 4123 C CA . PHE A 1 541 ? -23.516 17.75 11.734 1 89.56 541 PHE A CA 1
ATOM 4124 C C . PHE A 1 541 ? -23.359 16.875 12.977 1 89.56 541 PHE A C 1
ATOM 4126 O O . PHE A 1 541 ? -22.844 15.75 12.891 1 89.56 541 PHE A O 1
ATOM 4133 N N . TYR A 1 542 ? -23.766 17.484 14.086 1 90.38 542 TYR A N 1
ATOM 4134 C CA . TYR A 1 542 ? -23.719 16.828 15.391 1 90.38 542 TYR A CA 1
ATOM 4135 C C . TYR A 1 542 ? -25.062 16.969 16.109 1 90.38 542 TYR A C 1
ATOM 4137 O O . TYR A 1 542 ? -25.906 17.766 15.719 1 90.38 542 TYR A O 1
ATOM 4145 N N . GLU A 1 543 ? -25.141 16.094 17.125 1 90.75 543 GLU A N 1
ATOM 4146 C CA . GLU A 1 543 ? -26.297 16.203 18.016 1 90.75 543 GLU A CA 1
ATOM 4147 C C . GLU A 1 543 ? -25.875 16.703 19.391 1 90.75 543 GLU A C 1
ATOM 4149 O O . GLU A 1 543 ? -24.906 16.234 19.969 1 90.75 543 GLU A O 1
ATOM 4154 N N . PRO A 1 544 ? -26.547 17.781 19.75 1 92.75 544 PRO A N 1
ATOM 4155 C CA . PRO A 1 544 ? -26.219 18.297 21.078 1 92.75 544 PRO A CA 1
ATOM 4156 C C . PRO A 1 544 ? -26.5 17.281 22.188 1 92.75 544 PRO A C 1
ATOM 4158 O O . PRO A 1 544 ? -27.422 16.469 22.062 1 92.75 544 PRO A O 1
ATOM 4161 N N . GLN A 1 545 ? -25.781 17.281 23.203 1 92.25 545 GLN A N 1
ATOM 4162 C CA . GLN A 1 545 ? -25.938 16.375 24.328 1 92.25 545 GLN A CA 1
ATOM 4163 C C . GLN A 1 545 ? -27.031 16.844 25.266 1 92.25 545 GLN A C 1
ATOM 4165 O O . GLN A 1 545 ? -27.75 16.031 25.859 1 92.25 545 GLN A O 1
ATOM 4170 N N . ALA A 1 546 ? -27.031 18.141 25.438 1 93.31 546 ALA A N 1
ATOM 4171 C CA . ALA A 1 546 ? -28.094 18.766 26.219 1 93.31 546 ALA A CA 1
ATOM 4172 C C . ALA A 1 546 ? -28.672 19.969 25.484 1 93.31 546 ALA A C 1
ATOM 4174 O O . ALA A 1 546 ? -27.953 20.641 24.719 1 93.31 546 ALA A O 1
ATOM 4175 N N . GLY A 1 547 ? -29.953 20.125 25.641 1 93.88 547 GLY A N 1
ATOM 4176 C CA . GLY A 1 547 ? -30.625 21.234 24.969 1 93.88 547 GLY A CA 1
ATOM 4177 C C . GLY A 1 547 ? -31.109 20.875 23.562 1 93.88 547 GLY A C 1
ATOM 4178 O O . GLY A 1 547 ? -31.109 19.703 23.188 1 93.88 547 GLY A O 1
ATOM 4179 N N . GLU A 1 548 ? -31.656 21.891 22.891 1 94.88 548 GLU A N 1
ATOM 4180 C CA . GLU A 1 548 ? -32.156 21.641 21.547 1 94.88 548 GLU A CA 1
ATOM 4181 C C . GLU A 1 548 ? -32.094 22.906 20.688 1 94.88 548 GLU A C 1
ATOM 4183 O O . GLU A 1 548 ? -32.031 24.016 21.219 1 94.88 548 GLU A O 1
ATOM 4188 N N . ILE A 1 549 ? -31.984 22.719 19.453 1 96 549 ILE A N 1
ATOM 4189 C CA . ILE A 1 549 ? -32.031 23.797 18.484 1 96 549 ILE A CA 1
ATOM 4190 C C . ILE A 1 549 ? -33.344 23.719 17.688 1 96 549 ILE A C 1
ATOM 4192 O O . ILE A 1 549 ? -33.688 22.656 17.141 1 96 549 ILE A O 1
ATOM 4196 N N . LEU A 1 550 ? -33.969 24.828 17.703 1 96.75 550 LEU A N 1
ATOM 4197 C CA . LEU A 1 550 ? -35.281 24.875 17.047 1 96.75 550 LEU A CA 1
ATOM 4198 C C . LEU A 1 550 ? -35.219 25.734 15.797 1 96.75 550 LEU A C 1
ATOM 4200 O O . LEU A 1 550 ? -34.562 26.766 15.773 1 96.75 550 LEU A O 1
ATOM 4204 N N . LEU A 1 551 ? -35.906 25.281 14.773 1 96.12 551 LEU A N 1
ATOM 4205 C CA . LEU A 1 551 ? -36.156 26.047 13.547 1 96.12 551 LEU A CA 1
ATOM 4206 C C . LEU A 1 551 ? -37.625 26.266 13.352 1 96.12 551 LEU A C 1
ATOM 4208 O O . LEU A 1 551 ? -38.406 25.328 13.148 1 96.12 551 LEU A O 1
ATOM 4212 N N . ASP A 1 552 ? -38.031 27.438 13.406 1 95.19 552 ASP A N 1
ATOM 4213 C CA . ASP A 1 552 ? -39.438 27.828 13.352 1 95.19 552 ASP A CA 1
ATOM 4214 C C . ASP A 1 552 ? -40.25 27.047 14.383 1 95.19 552 ASP A C 1
ATOM 4216 O O . ASP A 1 552 ? -41.312 26.484 14.055 1 95.19 552 ASP A O 1
ATOM 4220 N N . GLY A 1 553 ? -39.656 26.75 15.531 1 92.62 553 GLY A N 1
ATOM 4221 C CA . GLY A 1 553 ? -40.375 26.172 16.656 1 92.62 553 GLY A CA 1
ATOM 4222 C C . GLY A 1 553 ? -40.219 24.656 16.719 1 92.62 553 GLY A C 1
ATOM 4223 O O . GLY A 1 553 ? -40.562 24.047 17.734 1 92.62 553 GLY A O 1
ATOM 4224 N N . ALA A 1 554 ? -39.781 24.062 15.727 1 94.75 554 ALA A N 1
ATOM 4225 C CA . ALA A 1 554 ? -39.594 22.609 15.719 1 94.75 554 ALA A CA 1
ATOM 4226 C C . ALA A 1 554 ? -38.125 22.234 15.82 1 94.75 554 ALA A C 1
ATOM 4228 O O . ALA A 1 554 ? -37.25 22.922 15.258 1 94.75 554 ALA A O 1
ATOM 4229 N N . PRO A 1 555 ? -37.938 21.125 16.5 1 94.88 555 PRO A N 1
ATOM 4230 C CA . PRO A 1 555 ? -36.531 20.688 16.609 1 94.88 555 PRO A CA 1
ATOM 4231 C C . PRO A 1 555 ? -35.938 20.281 15.258 1 94.88 555 PRO A C 1
ATOM 4233 O O . PRO A 1 555 ? -36.656 19.766 14.398 1 94.88 555 PRO A O 1
ATOM 4236 N N . LEU A 1 556 ? -34.688 20.453 15.039 1 94.25 556 LEU A N 1
ATOM 4237 C CA . LEU A 1 556 ? -34 20.188 13.781 1 94.25 556 LEU A CA 1
ATOM 4238 C C . LEU A 1 556 ? -34.125 18.703 13.398 1 94.25 556 LEU A C 1
ATOM 4240 O O . LEU A 1 556 ? -34.156 18.375 12.211 1 94.25 556 LEU A O 1
ATOM 4244 N N . ARG A 1 557 ? -34.188 17.797 14.383 1 91.75 557 ARG A N 1
ATOM 4245 C CA . ARG A 1 557 ? -34.188 16.359 14.148 1 91.75 557 ARG A CA 1
ATOM 4246 C C . ARG A 1 557 ? -35.469 15.914 13.438 1 91.75 557 ARG A C 1
ATOM 4248 O O . ARG A 1 557 ? -35.5 14.852 12.812 1 91.75 557 ARG A O 1
ATOM 4255 N N . GLU A 1 558 ? -36.438 16.734 13.477 1 93.56 558 GLU A N 1
ATOM 4256 C CA . GLU A 1 558 ? -37.719 16.359 12.898 1 93.56 558 GLU A CA 1
ATOM 4257 C C . GLU A 1 558 ? -37.75 16.688 11.406 1 93.56 558 GLU A C 1
ATOM 4259 O O . GLU A 1 558 ? -38.594 16.172 10.672 1 93.56 558 GLU A O 1
ATOM 4264 N N . TYR A 1 559 ? -36.875 17.469 10.953 1 94.31 559 TYR A N 1
ATOM 4265 C CA . TYR A 1 559 ? -36.875 17.906 9.555 1 94.31 559 TYR A CA 1
ATOM 4266 C C . TYR A 1 559 ? -36.25 16.844 8.664 1 94.31 559 TYR A C 1
ATOM 4268 O O . TYR A 1 559 ? -35.344 16.141 9.094 1 94.31 559 TYR A O 1
ATOM 4276 N N . GLU A 1 560 ? -36.812 16.828 7.504 1 93.75 560 GLU A N 1
ATOM 4277 C CA . GLU A 1 560 ? -36.188 15.953 6.5 1 93.75 560 GLU A CA 1
ATOM 4278 C C . GLU A 1 560 ? -34.812 16.438 6.125 1 93.75 560 GLU A C 1
ATOM 4280 O O . GLU A 1 560 ? -34.594 17.641 5.969 1 93.75 560 GLU A O 1
ATOM 4285 N N . HIS A 1 561 ? -33.938 15.539 5.934 1 91.5 561 HIS A N 1
ATOM 4286 C CA . HIS A 1 561 ? -32.5 15.828 5.797 1 91.5 561 HIS A CA 1
ATOM 4287 C C . HIS A 1 561 ? -32.219 16.719 4.586 1 91.5 561 HIS A C 1
ATOM 4289 O O . HIS A 1 561 ? -31.562 17.75 4.707 1 91.5 561 HIS A O 1
ATOM 4295 N N . ARG A 1 562 ? -32.719 16.391 3.445 1 90.69 562 ARG A N 1
ATOM 4296 C CA . ARG A 1 562 ? -32.469 17.156 2.229 1 90.69 562 ARG A CA 1
ATOM 4297 C C . ARG A 1 562 ? -33.156 18.516 2.293 1 90.69 562 ARG A C 1
ATOM 4299 O O . ARG A 1 562 ? -32.594 19.516 1.818 1 90.69 562 ARG A O 1
ATOM 4306 N N . TYR A 1 563 ? -34.281 18.484 2.902 1 92.31 563 TYR A N 1
ATOM 4307 C CA . TYR A 1 563 ? -35.031 19.719 3.047 1 92.31 563 TYR A CA 1
ATOM 4308 C C . TYR A 1 563 ? -34.281 20.703 3.957 1 92.31 563 TYR A C 1
ATOM 4310 O O . TYR A 1 563 ? -34.156 21.875 3.633 1 92.31 563 TYR A O 1
ATOM 4318 N N . LEU A 1 564 ? -33.812 20.172 5.004 1 93.5 564 LEU A N 1
ATOM 4319 C CA . LEU A 1 564 ? -33.125 21.016 5.969 1 93.5 564 LEU A CA 1
ATOM 4320 C C . LEU A 1 564 ? -31.906 21.688 5.332 1 93.5 564 LEU A C 1
ATOM 4322 O O . LEU A 1 564 ? -31.703 22.891 5.492 1 93.5 564 LEU A O 1
ATOM 4326 N N . HIS A 1 565 ? -31.172 20.969 4.574 1 92.38 565 HIS A N 1
ATOM 4327 C CA . HIS A 1 565 ? -29.922 21.469 4.027 1 92.38 565 HIS A CA 1
ATOM 4328 C C . HIS A 1 565 ? -30.156 22.297 2.766 1 92.38 565 HIS A C 1
ATOM 4330 O O . HIS A 1 565 ? -29.25 22.984 2.283 1 92.38 565 HIS A O 1
ATOM 4336 N N . ARG A 1 566 ? -31.359 22.234 2.293 1 90.44 566 ARG A N 1
ATOM 4337 C CA . ARG A 1 566 ? -31.766 23.156 1.235 1 90.44 566 ARG A CA 1
ATOM 4338 C C . ARG A 1 566 ? -32.156 24.5 1.812 1 90.44 566 ARG A C 1
ATOM 4340 O O . ARG A 1 566 ? -31.938 25.547 1.192 1 90.44 566 ARG A O 1
ATOM 4347 N N . GLN A 1 567 ? -32.688 24.406 2.99 1 92.38 567 GLN A N 1
ATOM 4348 C CA . GLN A 1 567 ? -33.219 25.609 3.627 1 92.38 567 GLN A CA 1
ATOM 4349 C C . GLN A 1 567 ? -32.156 26.312 4.457 1 92.38 567 GLN A C 1
ATOM 4351 O O . GLN A 1 567 ? -32.219 27.516 4.695 1 92.38 567 GLN A O 1
ATOM 4356 N N . VAL A 1 568 ? -31.281 25.531 4.941 1 93.75 568 VAL A N 1
ATOM 4357 C CA . VAL A 1 568 ? -30.172 26.078 5.703 1 93.75 568 VAL A CA 1
ATOM 4358 C C . VAL A 1 568 ? -28.859 25.875 4.93 1 93.75 568 VAL A C 1
ATOM 4360 O O . VAL A 1 568 ? -28.344 24.75 4.871 1 93.75 568 VAL A O 1
ATOM 4363 N N . ALA A 1 569 ? -28.328 26.906 4.359 1 91.75 569 ALA A N 1
ATOM 4364 C CA . ALA A 1 569 ? -27.125 26.797 3.521 1 91.75 569 ALA A CA 1
ATOM 4365 C C . ALA A 1 569 ? -25.906 27.359 4.234 1 91.75 569 ALA A C 1
ATOM 4367 O O . ALA A 1 569 ? -25.984 28.375 4.922 1 91.75 569 ALA A O 1
ATOM 4368 N N . LEU A 1 570 ? -24.828 26.609 4.098 1 91.38 570 LEU A N 1
ATOM 4369 C CA . LEU A 1 570 ? -23.594 27 4.762 1 91.38 570 LEU A CA 1
ATOM 4370 C C . LEU A 1 570 ? -22.516 27.328 3.742 1 91.38 570 LEU A C 1
ATOM 4372 O O . LEU A 1 570 ? -22.344 26.625 2.752 1 91.38 570 LEU A O 1
ATOM 4376 N N . VAL A 1 571 ? -21.922 28.469 3.898 1 87.88 571 VAL A N 1
ATOM 4377 C CA . VAL A 1 571 ? -20.672 28.812 3.203 1 87.88 571 VAL A CA 1
ATOM 4378 C C . VAL A 1 571 ? -19.5 28.75 4.18 1 87.88 571 VAL A C 1
ATOM 4380 O O . VAL A 1 571 ? -19.375 29.625 5.051 1 87.88 571 VAL A O 1
ATOM 4383 N N . GLY A 1 572 ? -18.75 27.766 4.066 1 83 572 GLY A N 1
ATOM 4384 C CA . GLY A 1 572 ? -17.688 27.5 5.02 1 83 572 GLY A CA 1
ATOM 4385 C C . GLY A 1 572 ? -16.469 28.391 4.809 1 83 572 GLY A C 1
ATOM 4386 O O . GLY A 1 572 ? -16.422 29.156 3.85 1 83 572 GLY A O 1
ATOM 4387 N N . GLN A 1 573 ? -15.516 28.219 5.777 1 73.06 573 GLN A N 1
ATOM 4388 C CA . GLN A 1 573 ? -14.281 29 5.805 1 73.06 573 GLN A CA 1
ATOM 4389 C C . GLN A 1 573 ? -13.398 28.688 4.602 1 73.06 573 GLN A C 1
ATOM 4391 O O . GLN A 1 573 ? -12.859 29.578 3.963 1 73.06 573 GLN A O 1
ATOM 4396 N N . GLU A 1 574 ? -13.289 27.375 4.328 1 76.12 574 GLU A N 1
ATOM 4397 C CA . GLU A 1 574 ? -12.5 26.938 3.18 1 76.12 574 GLU A CA 1
ATOM 4398 C C . GLU A 1 574 ? -13.391 26.312 2.107 1 76.12 574 GLU A C 1
ATOM 4400 O O . GLU A 1 574 ? -13.852 25.188 2.256 1 76.12 574 GLU A O 1
ATOM 4405 N N . PRO A 1 575 ? -13.57 27.141 1.072 1 80.25 575 PRO A N 1
ATOM 4406 C CA . PRO A 1 575 ? -14.453 26.609 0.033 1 80.25 575 PRO A CA 1
ATOM 4407 C C . PRO A 1 575 ? -13.836 25.438 -0.722 1 80.25 575 PRO A C 1
ATOM 4409 O O . PRO A 1 575 ? -12.648 25.469 -1.067 1 80.25 575 PRO A O 1
ATOM 4412 N N . VAL A 1 576 ? -14.594 24.438 -0.795 1 83.88 576 VAL A N 1
ATOM 4413 C CA . VAL A 1 576 ? -14.133 23.25 -1.519 1 83.88 576 VAL A CA 1
ATOM 4414 C C . VAL A 1 576 ? -14.992 23.047 -2.77 1 83.88 576 VAL A C 1
ATOM 4416 O O . VAL A 1 576 ? -16.203 23.203 -2.729 1 83.88 576 VAL A O 1
ATOM 4419 N N . LEU A 1 577 ? -14.336 22.922 -3.898 1 84.62 577 LEU A N 1
ATOM 4420 C CA . LEU A 1 577 ? -15.023 22.625 -5.148 1 84.62 577 LEU A CA 1
ATOM 4421 C C . LEU A 1 577 ? -14.75 21.188 -5.582 1 84.62 577 LEU A C 1
ATOM 4423 O O . LEU A 1 577 ? -13.703 20.625 -5.254 1 84.62 577 LEU A O 1
ATOM 4427 N N . PHE A 1 578 ? -15.672 20.609 -6.195 1 85.81 578 PHE A N 1
ATOM 4428 C CA . PHE A 1 578 ? -15.547 19.25 -6.711 1 85.81 578 PHE A CA 1
ATOM 4429 C C . PHE A 1 578 ? -15.102 19.266 -8.164 1 85.81 578 PHE A C 1
ATOM 4431 O O . PHE A 1 578 ? -15.305 20.25 -8.875 1 85.81 578 PHE A O 1
ATOM 4438 N N . SER A 1 579 ? -14.5 18.172 -8.539 1 84.44 579 SER A N 1
ATOM 4439 C CA . SER A 1 579 ? -14.102 18.062 -9.938 1 84.44 579 SER A CA 1
ATOM 4440 C C . SER A 1 579 ? -15.32 18.078 -10.859 1 84.44 579 SER A C 1
ATOM 4442 O O . SER A 1 579 ? -16.359 17.5 -10.531 1 84.44 579 SER A O 1
ATOM 4444 N N . GLY A 1 580 ? -15.164 18.859 -11.953 1 82.38 580 GLY A N 1
ATOM 4445 C CA . GLY A 1 580 ? -16.266 19.031 -12.875 1 82.38 580 GLY A CA 1
ATOM 4446 C C . GLY A 1 580 ? -16.391 20.438 -13.406 1 82.38 580 GLY A C 1
ATOM 4447 O O . GLY A 1 580 ? -15.438 21.219 -13.375 1 82.38 580 GLY A O 1
ATOM 4448 N N . SER A 1 581 ? -17.625 20.766 -13.812 1 87.75 581 SER A N 1
ATOM 4449 C CA . SER A 1 581 ? -17.859 22.078 -14.398 1 87.75 581 SER A CA 1
ATOM 4450 C C . SER A 1 581 ? -18.328 23.078 -13.344 1 87.75 581 SER A C 1
ATOM 4452 O O . SER A 1 581 ? -18.719 22.688 -12.242 1 87.75 581 SER A O 1
ATOM 4454 N N . ILE A 1 582 ? -18.219 24.344 -13.648 1 89.62 582 ILE A N 1
ATOM 4455 C CA . ILE A 1 582 ? -18.688 25.406 -12.773 1 89.62 582 ILE A CA 1
ATOM 4456 C C . ILE A 1 582 ? -20.203 25.281 -12.562 1 89.62 582 ILE A C 1
ATOM 4458 O O . ILE A 1 582 ? -20.703 25.469 -11.453 1 89.62 582 ILE A O 1
ATOM 4462 N N . ARG A 1 583 ? -20.828 24.875 -13.602 1 89.88 583 ARG A N 1
ATOM 4463 C CA . ARG A 1 583 ? -22.266 24.688 -13.539 1 89.88 583 ARG A CA 1
ATOM 4464 C C . ARG A 1 583 ? -22.625 23.594 -12.531 1 89.88 583 ARG A C 1
ATOM 4466 O O . ARG A 1 583 ? -23.516 23.781 -11.703 1 89.88 583 ARG A O 1
ATOM 4473 N N . GLU A 1 584 ? -21.938 22.547 -12.57 1 88.44 584 GLU A N 1
ATOM 4474 C CA . GLU A 1 584 ? -22.203 21.422 -11.68 1 88.44 584 GLU A CA 1
ATOM 4475 C C . GLU A 1 584 ? -21.891 21.781 -10.234 1 88.44 584 GLU A C 1
ATOM 4477 O O . GLU A 1 584 ? -22.562 21.297 -9.312 1 88.44 584 GLU A O 1
ATOM 4482 N N . ASN A 1 585 ? -20.891 22.609 -10.055 1 90.88 585 ASN A N 1
ATOM 4483 C CA . ASN A 1 585 ? -20.516 23.016 -8.703 1 90.88 585 ASN A CA 1
ATOM 4484 C C . ASN A 1 585 ? -21.547 23.969 -8.109 1 90.88 585 ASN A C 1
ATOM 4486 O O . ASN A 1 585 ? -21.844 23.906 -6.914 1 90.88 585 ASN A O 1
ATOM 4490 N N . ILE A 1 586 ? -22.094 24.797 -8.93 1 90.31 586 ILE A N 1
ATOM 4491 C CA . ILE A 1 586 ? -23.094 25.75 -8.453 1 90.31 586 ILE A CA 1
ATOM 4492 C C . ILE A 1 586 ? -24.406 25.016 -8.195 1 90.31 586 ILE A C 1
ATOM 4494 O O . ILE A 1 586 ? -25.062 25.234 -7.18 1 90.31 586 ILE A O 1
ATOM 4498 N N . ALA A 1 587 ? -24.734 24.109 -9.07 1 90.69 587 ALA A N 1
ATOM 4499 C CA . ALA A 1 587 ? -25.969 23.359 -8.945 1 90.69 587 ALA A CA 1
ATOM 4500 C C . ALA A 1 587 ? -25.766 22.078 -8.133 1 90.69 587 ALA A C 1
ATOM 4502 O O . ALA A 1 587 ? -26.531 21.141 -8.25 1 90.69 587 ALA A O 1
ATOM 4503 N N . TYR A 1 588 ? -24.766 22.109 -7.371 1 89.62 588 TYR A N 1
ATOM 4504 C CA . TYR A 1 588 ? -24.406 20.906 -6.613 1 89.62 588 TYR A CA 1
ATOM 4505 C C . TYR A 1 588 ? -25.531 20.5 -5.672 1 89.62 588 TYR A C 1
ATOM 4507 O O . TYR A 1 588 ? -25.969 21.281 -4.832 1 89.62 588 TYR A O 1
ATOM 4515 N N . GLY A 1 589 ? -26.047 19.328 -5.816 1 84.5 589 GLY A N 1
ATOM 4516 C CA . GLY A 1 589 ? -27.078 18.797 -4.941 1 84.5 589 GLY A CA 1
ATOM 4517 C C . GLY A 1 589 ? -28.484 19.125 -5.406 1 84.5 589 GLY A C 1
ATOM 4518 O O . GLY A 1 589 ? -29.469 18.688 -4.805 1 84.5 589 GLY A O 1
ATOM 4519 N N . LEU A 1 590 ? -28.484 20.078 -6.387 1 85.94 590 LEU A N 1
ATOM 4520 C CA . LEU A 1 590 ? -29.797 20.484 -6.875 1 85.94 590 LEU A CA 1
ATOM 4521 C C . LEU A 1 590 ? -30.109 19.828 -8.211 1 85.94 590 LEU A C 1
ATOM 4523 O O . LEU A 1 590 ? -29.219 19.641 -9.039 1 85.94 590 LEU A O 1
ATOM 4527 N N . GLY A 1 591 ? -30.891 18.828 -8.273 1 75.25 591 GLY A N 1
ATOM 4528 C CA . GLY A 1 591 ? -31.266 18.156 -9.508 1 75.25 591 GLY A CA 1
ATOM 4529 C C . GLY A 1 591 ? -32.031 19.062 -10.461 1 75.25 591 GLY A C 1
ATOM 4530 O O . GLY A 1 591 ? -32.906 19.812 -10.047 1 75.25 591 GLY A O 1
ATOM 4531 N N . GLY A 1 592 ? -31.516 19.219 -11.711 1 73.69 592 GLY A N 1
ATOM 4532 C CA . GLY A 1 592 ? -32.344 19.766 -12.766 1 73.69 592 GLY A CA 1
ATOM 4533 C C . GLY A 1 592 ? -32.375 21.281 -12.773 1 73.69 592 GLY A C 1
ATOM 4534 O O . GLY A 1 592 ? -33.438 21.891 -13.031 1 73.69 592 GLY A O 1
ATOM 4535 N N . CYS A 1 593 ? -31.297 21.984 -12.281 1 82.19 593 CYS A N 1
ATOM 4536 C CA . CYS A 1 593 ? -31.328 23.438 -12.305 1 82.19 593 CYS A CA 1
ATOM 4537 C C . CYS A 1 593 ? -31.062 23.969 -13.711 1 82.19 593 CYS A C 1
ATOM 4539 O O . CYS A 1 593 ? -30.188 23.469 -14.414 1 82.19 593 CYS A O 1
ATOM 4541 N N . GLY A 1 594 ? -31.969 24.875 -14.156 1 82.94 594 GLY A N 1
ATOM 4542 C CA . GLY A 1 594 ? -31.812 25.5 -15.461 1 82.94 594 GLY A CA 1
ATOM 4543 C C . GLY A 1 594 ? -30.609 26.422 -15.539 1 82.94 594 GLY A C 1
ATOM 4544 O O . GLY A 1 594 ? -30.047 26.812 -14.516 1 82.94 594 GLY A O 1
ATOM 4545 N N . GLU A 1 595 ? -30.219 26.719 -16.656 1 87.62 595 GLU A N 1
ATOM 4546 C CA . GLU A 1 595 ? -29.062 27.578 -16.922 1 87.62 595 GLU A CA 1
ATOM 4547 C C . GLU A 1 595 ? -29.312 29 -16.406 1 87.62 595 GLU A C 1
ATOM 4549 O O . GLU A 1 595 ? -28.406 29.656 -15.922 1 87.62 595 GLU A O 1
ATOM 4554 N N . GLU A 1 596 ? -30.5 29.344 -16.484 1 88.88 596 GLU A N 1
ATOM 4555 C CA . GLU A 1 596 ? -30.844 30.703 -16.062 1 88.88 596 GLU A CA 1
ATOM 4556 C C . GLU A 1 596 ? -30.688 30.844 -14.547 1 88.88 596 GLU A C 1
ATOM 4558 O O . GLU A 1 596 ? -30.219 31.875 -14.07 1 88.88 596 GLU A O 1
ATOM 4563 N N . GLN A 1 597 ? -31.094 29.875 -13.867 1 90.5 597 GLN A N 1
ATOM 4564 C CA . GLN A 1 597 ? -30.969 29.922 -12.414 1 90.5 597 GLN A CA 1
ATOM 4565 C C . GLN A 1 597 ? -29.5 29.938 -11.984 1 90.5 597 GLN A C 1
ATOM 4567 O O . GLN A 1 597 ? -29.141 30.656 -11.047 1 90.5 597 GLN A O 1
ATOM 4572 N N . VAL A 1 598 ? -28.719 29.25 -12.711 1 92.12 598 VAL A N 1
ATOM 4573 C CA . VAL A 1 598 ? -27.297 29.172 -12.406 1 92.12 598 VAL A CA 1
ATOM 4574 C C . VAL A 1 598 ? -26.641 30.531 -12.703 1 92.12 598 VAL A C 1
ATOM 4576 O O . VAL A 1 598 ? -25.828 31.016 -11.914 1 92.12 598 VAL A O 1
ATOM 4579 N N . THR A 1 599 ? -27.031 31.078 -13.797 1 90.19 599 THR A N 1
ATOM 4580 C CA . THR A 1 599 ? -26.453 32.375 -14.18 1 90.19 599 THR A CA 1
ATOM 4581 C C . THR A 1 599 ? -26.875 33.469 -13.203 1 90.19 599 THR A C 1
ATOM 4583 O O . THR A 1 599 ? -26.078 34.344 -12.867 1 90.19 599 THR A O 1
ATOM 4586 N N . ARG A 1 600 ? -28.078 33.375 -12.734 1 87.44 600 ARG A N 1
ATOM 4587 C CA . ARG A 1 600 ? -28.578 34.344 -11.758 1 87.44 600 ARG A CA 1
ATOM 4588 C C . ARG A 1 600 ? -27.812 34.25 -10.445 1 87.44 600 ARG A C 1
ATOM 4590 O O . ARG A 1 600 ? -27.469 35.25 -9.836 1 87.44 600 ARG A O 1
ATOM 4597 N N . ALA A 1 601 ? -27.641 33.031 -10.023 1 88.88 601 ALA A N 1
ATOM 4598 C CA . ALA A 1 601 ? -26.906 32.812 -8.781 1 88.88 601 ALA A CA 1
ATOM 4599 C C . ALA A 1 601 ? -25.453 33.281 -8.922 1 88.88 601 ALA A C 1
ATOM 4601 O O . ALA A 1 601 ? -24.891 33.844 -7.992 1 88.88 601 ALA A O 1
ATOM 4602 N N . ALA A 1 602 ? -24.875 33.062 -10.055 1 89.56 602 ALA A N 1
ATOM 4603 C CA . ALA A 1 602 ? -23.5 33.469 -10.328 1 89.56 602 ALA A CA 1
ATOM 4604 C C . ALA A 1 602 ? -23.375 35 -10.32 1 89.56 602 ALA A C 1
ATOM 4606 O O . ALA A 1 602 ? -22.406 35.562 -9.82 1 89.56 602 ALA A O 1
ATOM 4607 N N . ARG A 1 603 ? -24.344 35.594 -10.867 1 85.31 603 ARG A N 1
ATOM 4608 C CA . ARG A 1 603 ? -24.375 37.062 -10.891 1 85.31 603 ARG A CA 1
ATOM 4609 C C . ARG A 1 603 ? -24.531 37.625 -9.484 1 85.31 603 ARG A C 1
ATOM 4611 O O . ARG A 1 603 ? -23.875 38.625 -9.133 1 85.31 603 ARG A O 1
ATOM 4618 N N . ALA A 1 604 ? -25.344 36.969 -8.75 1 82.25 604 ALA A N 1
ATOM 4619 C CA . ALA A 1 604 ? -25.578 37.406 -7.379 1 82.25 604 ALA A CA 1
ATOM 4620 C C . ALA A 1 604 ? -24.312 37.281 -6.535 1 82.25 604 ALA A C 1
ATOM 4622 O O . ALA A 1 604 ? -24.094 38.094 -5.613 1 82.25 604 ALA A O 1
ATOM 4623 N N . ALA A 1 605 ? -23.562 36.344 -6.871 1 84.62 605 ALA A N 1
ATOM 4624 C CA . ALA A 1 605 ? -22.328 36.125 -6.137 1 84.62 605 ALA A CA 1
ATOM 4625 C C . ALA A 1 605 ? -21.156 36.844 -6.793 1 84.62 605 ALA A C 1
ATOM 4627 O O . ALA A 1 605 ? -20 36.656 -6.406 1 84.62 605 ALA A O 1
ATOM 4628 N N . HIS A 1 606 ? -21.375 37.594 -7.891 1 80.12 606 HIS A N 1
ATOM 4629 C CA . HIS A 1 606 ? -20.375 38.344 -8.625 1 80.12 606 HIS A CA 1
ATOM 4630 C C . HIS A 1 606 ? -19.312 37.438 -9.227 1 80.12 606 HIS A C 1
ATOM 4632 O O . HIS A 1 606 ? -18.125 37.75 -9.203 1 80.12 606 HIS A O 1
ATOM 4638 N N . ALA A 1 607 ? -19.766 36.312 -9.555 1 82.44 607 ALA A N 1
ATOM 4639 C CA . ALA A 1 607 ? -18.844 35.344 -10.148 1 82.44 607 ALA A CA 1
ATOM 4640 C C . ALA A 1 607 ? -18.875 35.438 -11.672 1 82.44 607 ALA A C 1
ATOM 4642 O O . ALA A 1 607 ? -18.031 34.844 -12.344 1 82.44 607 ALA A O 1
ATOM 4643 N N . SER A 1 608 ? -19.641 36.156 -12.273 1 80.5 608 SER A N 1
ATOM 4644 C CA . SER A 1 608 ? -19.844 36.219 -13.719 1 80.5 608 SER A CA 1
ATOM 4645 C C . SER A 1 608 ? -18.625 36.812 -14.414 1 80.5 608 SER A C 1
ATOM 4647 O O . SER A 1 608 ? -18.375 36.531 -15.594 1 80.5 608 SER A O 1
ATOM 4649 N N . GLY A 1 609 ? -17.922 37.531 -13.719 1 76 609 GLY A N 1
ATOM 4650 C CA . GLY A 1 609 ? -16.797 38.219 -14.32 1 76 609 GLY A CA 1
ATOM 4651 C C . GLY A 1 609 ? -15.703 37.25 -14.781 1 76 609 GLY A C 1
ATOM 4652 O O . GLY A 1 609 ? -15.055 37.5 -15.805 1 76 609 GLY A O 1
ATOM 4653 N N . PHE A 1 610 ? -15.539 36.188 -14.008 1 78.62 610 PHE A N 1
ATOM 4654 C CA . PHE A 1 610 ? -14.422 35.312 -14.367 1 78.62 610 PHE A CA 1
ATOM 4655 C C . PHE A 1 610 ? -14.93 34.031 -14.992 1 78.62 610 PHE A C 1
ATOM 4657 O O . PHE A 1 610 ? -14.148 33.25 -15.539 1 78.62 610 PHE A O 1
ATOM 4664 N N . ILE A 1 611 ? -16.25 33.938 -14.961 1 80.88 611 ILE A N 1
ATOM 4665 C CA . ILE A 1 611 ? -16.828 32.719 -15.547 1 80.88 611 ILE A CA 1
ATOM 4666 C C . ILE A 1 611 ? -17.047 32.938 -17.047 1 80.88 611 ILE A C 1
ATOM 4668 O O . ILE A 1 611 ? -17.938 33.688 -17.453 1 80.88 611 ILE A O 1
ATOM 4672 N N . THR A 1 612 ? -16.156 32.438 -17.875 1 70 612 THR A N 1
ATOM 4673 C CA . THR A 1 612 ? -16.312 32.562 -19.312 1 70 612 THR A CA 1
ATOM 4674 C C . THR A 1 612 ? -17.266 31.516 -19.844 1 70 612 THR A C 1
ATOM 4676 O O . THR A 1 612 ? -18.141 31.812 -20.672 1 70 612 THR A O 1
ATOM 4679 N N . GLU A 1 613 ? -17.078 30.359 -19.375 1 79.38 613 GLU A N 1
ATOM 4680 C CA . GLU A 1 613 ? -17.922 29.234 -19.75 1 79.38 613 GLU A CA 1
ATOM 4681 C C . GLU A 1 613 ? -18.375 28.453 -18.516 1 79.38 613 GLU A C 1
ATOM 4683 O O . GLU A 1 613 ? -17.547 28.047 -17.703 1 79.38 613 GLU A O 1
ATOM 4688 N N . LEU A 1 614 ? -19.641 28.344 -18.484 1 83.06 614 LEU A N 1
ATOM 4689 C CA . LEU A 1 614 ? -20.234 27.625 -17.359 1 83.06 614 LEU A CA 1
ATOM 4690 C C . LEU A 1 614 ? -19.781 26.172 -17.344 1 83.06 614 LEU A C 1
ATOM 4692 O O . LEU A 1 614 ? -19.719 25.547 -16.281 1 83.06 614 LEU A O 1
ATOM 4696 N N . ASP A 1 615 ? -19.375 25.797 -18.469 1 82.19 615 ASP A N 1
ATOM 4697 C CA . ASP A 1 615 ? -19.031 24.375 -18.562 1 82.19 615 ASP A CA 1
ATOM 4698 C C . ASP A 1 615 ? -17.516 24.172 -18.453 1 82.19 615 ASP A C 1
ATOM 4700 O O . ASP A 1 615 ? -17.016 23.078 -18.672 1 82.19 615 ASP A O 1
ATOM 4704 N N . SER A 1 616 ? -16.906 25.172 -17.906 1 79.38 616 SER A N 1
ATOM 4705 C CA . SER A 1 616 ? -15.453 25.062 -17.734 1 79.38 616 SER A CA 1
ATOM 4706 C C . SER A 1 616 ? -15.102 24.172 -16.547 1 79.38 616 SER A C 1
ATOM 4708 O O . SER A 1 616 ? -15.766 24.234 -15.508 1 79.38 616 SER A O 1
ATOM 4710 N N . ASP A 1 617 ? -14.141 23.359 -16.766 1 81.81 617 ASP A N 1
ATOM 4711 C CA . ASP A 1 617 ? -13.695 22.453 -15.719 1 81.81 617 ASP A CA 1
ATOM 4712 C C . ASP A 1 617 ? -12.875 23.188 -14.656 1 81.81 617 ASP A C 1
ATOM 4714 O O . ASP A 1 617 ? -12.008 24 -14.992 1 81.81 617 ASP A O 1
ATOM 4718 N N . VAL A 1 618 ? -13.195 23 -13.422 1 80.25 618 VAL A N 1
ATOM 4719 C CA . VAL A 1 618 ? -12.531 23.688 -12.328 1 80.25 618 VAL A CA 1
ATOM 4720 C C . VAL A 1 618 ? -11.297 22.906 -11.891 1 80.25 618 VAL A C 1
ATOM 4722 O O . VAL A 1 618 ? -10.406 23.438 -11.234 1 80.25 618 VAL A O 1
ATOM 4725 N N . GLY A 1 619 ? -11.125 21.766 -12.336 1 72.5 619 GLY A N 1
ATOM 4726 C CA . GLY A 1 619 ? -9.992 20.953 -11.938 1 72.5 619 GLY A CA 1
ATOM 4727 C C . GLY A 1 619 ? -10.203 20.25 -10.609 1 72.5 619 GLY A C 1
ATOM 4728 O O . GLY A 1 619 ? -11.25 20.391 -9.984 1 72.5 619 GLY A O 1
ATOM 4729 N N . GLU A 1 620 ? -9.141 19.609 -10.117 1 72 620 GLU A N 1
ATOM 4730 C CA . GLU A 1 620 ? -9.203 18.906 -8.844 1 72 620 GLU A CA 1
ATOM 4731 C C . GLU A 1 620 ? -9.258 19.875 -7.672 1 72 620 GLU A C 1
ATOM 4733 O O . GLU A 1 620 ? -8.391 20.75 -7.547 1 72 620 GLU A O 1
ATOM 4738 N N . LYS A 1 621 ? -10.195 19.797 -6.883 1 71.38 621 LYS A N 1
ATOM 4739 C CA . LYS A 1 621 ? -10.422 20.656 -5.723 1 71.38 621 LYS A CA 1
ATOM 4740 C C . LYS A 1 621 ? -10.375 22.125 -6.113 1 71.38 621 LYS A C 1
ATOM 4742 O O . LYS A 1 621 ? -9.891 22.953 -5.348 1 71.38 621 LYS A O 1
ATOM 4747 N N . GLY A 1 622 ? -10.75 22.375 -7.371 1 74.06 622 GLY A N 1
ATOM 4748 C CA . GLY A 1 622 ? -10.766 23.75 -7.844 1 74.06 622 GLY A CA 1
ATOM 4749 C C . GLY A 1 622 ? -9.383 24.328 -8.039 1 74.06 622 GLY A C 1
ATOM 4750 O O . GLY A 1 622 ? -9.172 25.531 -7.828 1 74.06 622 GLY A O 1
ATOM 4751 N N . GLY A 1 623 ? -8.469 23.516 -8.266 1 70.31 623 GLY A N 1
ATOM 4752 C CA . GLY A 1 623 ? -7.078 23.938 -8.352 1 70.31 623 GLY A CA 1
ATOM 4753 C C . GLY A 1 623 ? -6.844 25 -9.406 1 70.31 623 GLY A C 1
ATOM 4754 O O . GLY A 1 623 ? -5.879 25.766 -9.328 1 70.31 623 GLY A O 1
ATOM 4755 N N . GLN A 1 624 ? -7.738 25.25 -10.312 1 71 624 GLN A N 1
ATOM 4756 C CA . GLN A 1 624 ? -7.559 26.172 -11.438 1 71 624 GLN A CA 1
ATOM 4757 C C . GLN A 1 624 ? -8.086 27.562 -11.094 1 71 624 GLN A C 1
ATOM 4759 O O . GLN A 1 624 ? -7.926 28.5 -11.875 1 71 624 GLN A O 1
ATOM 4764 N N . LEU A 1 625 ? -8.719 27.656 -9.922 1 78.56 625 LEU A N 1
ATOM 4765 C CA . LEU A 1 625 ? -9.344 28.906 -9.523 1 78.56 625 LEU A CA 1
ATOM 4766 C C . LEU A 1 625 ? -8.641 29.5 -8.305 1 78.56 625 LEU A C 1
ATOM 4768 O O . LEU A 1 625 ? -8.016 28.781 -7.531 1 78.56 625 LEU A O 1
ATOM 4772 N N . SER A 1 626 ? -8.617 30.75 -8.242 1 77 626 SER A N 1
ATOM 4773 C CA . SER A 1 626 ? -8.078 31.422 -7.062 1 77 626 SER A CA 1
ATOM 4774 C C . SER A 1 626 ? -8.984 31.219 -5.852 1 77 626 SER A C 1
ATOM 4776 O O . SER A 1 626 ? -10.125 30.781 -5.988 1 77 626 SER A O 1
ATOM 4778 N N . ALA A 1 627 ? -8.531 31.453 -4.707 1 76.62 627 ALA A N 1
ATOM 4779 C CA . ALA A 1 627 ? -9.297 31.312 -3.471 1 76.62 627 ALA A CA 1
ATOM 4780 C C . ALA A 1 627 ? -10.555 32.188 -3.496 1 76.62 627 ALA A C 1
ATOM 4782 O O . ALA A 1 627 ? -11.617 31.75 -3.041 1 76.62 627 ALA A O 1
ATOM 4783 N N . GLY A 1 628 ? -10.398 33.406 -4 1 76.62 628 GLY A N 1
ATOM 4784 C CA . GLY A 1 628 ? -11.539 34.281 -4.105 1 76.62 628 GLY A CA 1
ATOM 4785 C C . GLY A 1 628 ? -12.602 33.781 -5.066 1 76.62 628 GLY A C 1
ATOM 4786 O O . GLY A 1 628 ? -13.797 33.906 -4.797 1 76.62 628 GLY A O 1
ATOM 4787 N N . GLN A 1 629 ? -12.164 33.281 -6.18 1 80.56 629 GLN A N 1
ATOM 4788 C CA . GLN A 1 629 ? -13.086 32.75 -7.168 1 80.56 629 GLN A CA 1
ATOM 4789 C C . GLN A 1 629 ? -13.836 31.531 -6.613 1 80.56 629 GLN A C 1
ATOM 4791 O O . GLN A 1 629 ? -15.039 31.391 -6.836 1 80.56 629 GLN A O 1
ATOM 4796 N N . LYS A 1 630 ? -13.148 30.719 -5.863 1 87 630 LYS A N 1
ATOM 4797 C CA . LYS A 1 630 ? -13.773 29.562 -5.238 1 87 630 LYS A CA 1
ATOM 4798 C C . LYS A 1 630 ? -14.859 29.984 -4.25 1 87 630 LYS A C 1
ATOM 4800 O O . LYS A 1 630 ? -15.914 29.344 -4.172 1 87 630 LYS A O 1
ATOM 4805 N N . GLN A 1 631 ? -14.492 30.984 -3.549 1 84 631 GLN A N 1
ATOM 4806 C CA . GLN A 1 631 ? -15.43 31.484 -2.555 1 84 631 GLN A CA 1
ATOM 4807 C C . GLN A 1 631 ? -16.703 32 -3.219 1 84 631 GLN A C 1
ATOM 4809 O O . GLN A 1 631 ? -17.812 31.781 -2.717 1 84 631 GLN A O 1
ATOM 4814 N N . ARG A 1 632 ? -16.547 32.75 -4.293 1 84.06 632 ARG A N 1
ATOM 4815 C CA . ARG A 1 632 ? -17.703 33.281 -5.012 1 84.06 632 ARG A CA 1
ATOM 4816 C C . ARG A 1 632 ? -18.578 32.156 -5.551 1 84.06 632 ARG A C 1
ATOM 4818 O O . ARG A 1 632 ? -19.797 32.25 -5.539 1 84.06 632 ARG A O 1
ATOM 4825 N N . ILE A 1 633 ? -17.953 31.141 -5.996 1 88.31 633 ILE A N 1
ATOM 4826 C CA . ILE A 1 633 ? -18.703 29.984 -6.496 1 88.31 633 ILE A CA 1
ATOM 4827 C C . ILE A 1 633 ? -19.422 29.297 -5.34 1 88.31 633 ILE A C 1
ATOM 4829 O O . ILE A 1 633 ? -20.547 28.844 -5.496 1 88.31 633 ILE A O 1
ATOM 4833 N N . ALA A 1 634 ? -18.766 29.203 -4.219 1 88.88 634 ALA A N 1
ATOM 4834 C CA . ALA A 1 634 ? -19.375 28.609 -3.033 1 88.88 634 ALA A CA 1
ATOM 4835 C C . ALA A 1 634 ? -20.594 29.422 -2.588 1 88.88 634 ALA A C 1
ATOM 4837 O O . ALA A 1 634 ? -21.609 28.859 -2.152 1 88.88 634 ALA A O 1
ATOM 4838 N N . ILE A 1 635 ? -20.438 30.719 -2.672 1 86.94 635 ILE A N 1
ATOM 4839 C CA . ILE A 1 635 ? -21.547 31.594 -2.324 1 86.94 635 ILE A CA 1
ATOM 4840 C C . ILE A 1 635 ? -22.688 31.391 -3.311 1 86.94 635 ILE A C 1
ATOM 4842 O O . ILE A 1 635 ? -23.859 31.312 -2.914 1 86.94 635 ILE A O 1
ATOM 4846 N N . ALA A 1 636 ? -22.344 31.281 -4.59 1 89 636 ALA A N 1
ATOM 4847 C CA . ALA A 1 636 ? -23.359 31.031 -5.613 1 89 636 ALA A CA 1
ATOM 4848 C C . ALA A 1 636 ? -24.094 29.719 -5.344 1 89 636 ALA A C 1
ATOM 4850 O O . ALA A 1 636 ? -25.297 29.625 -5.543 1 89 636 ALA A O 1
ATOM 4851 N N . ARG A 1 637 ? -23.391 28.781 -4.922 1 90.75 637 ARG A N 1
ATOM 4852 C CA . ARG A 1 637 ? -23.953 27.469 -4.59 1 90.75 637 ARG A CA 1
ATOM 4853 C C . ARG A 1 637 ? -24.969 27.578 -3.463 1 90.75 637 ARG A C 1
ATOM 4855 O O . ARG A 1 637 ? -26 26.891 -3.484 1 90.75 637 ARG A O 1
ATOM 4862 N N . ALA A 1 638 ? -24.656 28.344 -2.547 1 89.19 638 ALA A N 1
ATOM 4863 C CA . ALA A 1 638 ? -25.547 28.547 -1.413 1 89.19 638 ALA A CA 1
ATOM 4864 C C . ALA A 1 638 ? -26.766 29.359 -1.82 1 89.19 638 ALA A C 1
ATOM 4866 O O . ALA A 1 638 ? -27.891 29.062 -1.389 1 89.19 638 ALA A O 1
ATOM 4867 N N . LEU A 1 639 ? -26.625 30.328 -2.703 1 87.94 639 LEU A N 1
ATOM 4868 C CA . LEU A 1 639 ? -27.672 31.281 -3.045 1 87.94 639 LEU A CA 1
ATOM 4869 C C . LEU A 1 639 ? -28.672 30.672 -4.012 1 87.94 639 LEU A C 1
ATOM 4871 O O . LEU A 1 639 ? -29.844 31.047 -4.02 1 87.94 639 LEU A O 1
ATOM 4875 N N . ILE A 1 640 ? -28.219 29.797 -4.797 1 90.38 640 ILE A N 1
ATOM 4876 C CA . ILE A 1 640 ? -29.094 29.203 -5.801 1 90.38 640 ILE A CA 1
ATOM 4877 C C . ILE A 1 640 ? -30.25 28.484 -5.117 1 90.38 640 ILE A C 1
ATOM 4879 O O . ILE A 1 640 ? -31.344 28.375 -5.688 1 90.38 640 ILE A O 1
ATOM 4883 N N . ARG A 1 641 ? -30.141 28.078 -3.918 1 90.06 641 ARG A N 1
ATOM 4884 C CA . ARG A 1 641 ? -31.141 27.328 -3.166 1 90.06 641 ARG A CA 1
ATOM 4885 C C . ARG A 1 641 ? -32.188 28.281 -2.559 1 90.06 641 ARG A C 1
ATOM 4887 O O . ARG A 1 641 ? -33.25 27.844 -2.148 1 90.06 641 ARG A O 1
ATOM 4894 N N . GLN A 1 642 ? -31.875 29.531 -2.549 1 86.44 642 GLN A N 1
ATOM 4895 C CA . GLN A 1 642 ? -32.75 30.5 -1.903 1 86.44 642 GLN A CA 1
ATOM 4896 C C . GLN A 1 642 ? -33.125 30.047 -0.491 1 86.44 642 GLN A C 1
ATOM 4898 O O . GLN A 1 642 ? -34.312 29.906 -0.168 1 86.44 642 GLN A O 1
ATOM 4903 N N . PRO A 1 643 ? -32.125 29.875 0.35 1 91.56 643 PRO A N 1
ATOM 4904 C CA . PRO A 1 643 ? -32.344 29.344 1.697 1 91.56 643 PRO A CA 1
ATOM 4905 C C . PRO A 1 643 ? -33.062 30.312 2.609 1 91.56 643 PRO A C 1
ATOM 4907 O O . PRO A 1 643 ? -33.031 31.531 2.381 1 91.56 643 PRO A O 1
ATOM 4910 N N . ALA A 1 644 ? -33.688 29.766 3.617 1 92.69 644 ALA A N 1
ATOM 4911 C CA . ALA A 1 644 ? -34.344 30.578 4.645 1 92.69 644 ALA A CA 1
ATOM 4912 C C . ALA A 1 644 ? -33.312 31.109 5.648 1 92.69 644 ALA A C 1
ATOM 4914 O O . ALA A 1 644 ? -33.5 32.188 6.219 1 92.69 644 ALA A O 1
ATOM 4915 N N . VAL A 1 645 ? -32.344 30.281 5.82 1 93.69 645 VAL A N 1
ATOM 4916 C CA . VAL A 1 645 ? -31.266 30.656 6.734 1 93.69 645 VAL A CA 1
ATOM 4917 C C . VAL A 1 645 ? -29.922 30.547 6.02 1 93.69 645 VAL A C 1
ATOM 4919 O O . VAL A 1 645 ? -29.594 29.5 5.449 1 93.69 645 VAL A O 1
ATOM 4922 N N . LEU A 1 646 ? -29.156 31.578 5.957 1 91.88 646 LEU A N 1
ATOM 4923 C CA . LEU A 1 646 ? -27.844 31.594 5.336 1 91.88 646 LEU A CA 1
ATOM 4924 C C . LEU A 1 646 ? -26.75 31.781 6.383 1 91.88 646 LEU A C 1
ATOM 4926 O O . LEU A 1 646 ? -26.797 32.719 7.188 1 91.88 646 LEU A O 1
ATOM 4930 N N . ILE A 1 647 ? -25.844 30.828 6.43 1 92.19 647 ILE A N 1
ATOM 4931 C CA . ILE A 1 647 ? -24.734 30.875 7.375 1 92.19 647 ILE A CA 1
ATOM 4932 C C . ILE A 1 647 ? -23.438 31.203 6.633 1 92.19 647 ILE A C 1
ATOM 4934 O O . ILE A 1 647 ? -23.062 30.5 5.691 1 92.19 647 ILE A O 1
ATOM 4938 N N . LEU A 1 648 ? -22.75 32.219 7.031 1 88.38 648 LEU A N 1
ATOM 4939 C CA . LEU A 1 648 ? -21.469 32.625 6.457 1 88.38 648 LEU A CA 1
ATOM 4940 C C . LEU A 1 648 ? -20.344 32.5 7.48 1 88.38 648 LEU A C 1
ATOM 4942 O O . LEU A 1 648 ? -20.219 33.344 8.375 1 88.38 648 LEU A O 1
ATOM 4946 N N . ASP A 1 649 ? -19.562 31.469 7.379 1 86.75 649 ASP A N 1
ATOM 4947 C CA . ASP A 1 649 ? -18.453 31.234 8.297 1 86.75 649 ASP A CA 1
ATOM 4948 C C . ASP A 1 649 ? -17.141 31.766 7.727 1 86.75 649 ASP A C 1
ATOM 4950 O O . ASP A 1 649 ? -16.406 31.047 7.055 1 86.75 649 ASP A O 1
ATOM 4954 N N . GLU A 1 650 ? -16.719 32.906 8.164 1 69.69 650 GLU A N 1
ATOM 4955 C CA . GLU A 1 650 ? -15.523 33.625 7.719 1 69.69 650 GLU A CA 1
ATOM 4956 C C . GLU A 1 650 ? -15.422 33.656 6.195 1 69.69 650 GLU A C 1
ATOM 4958 O O . GLU A 1 650 ? -14.32 33.562 5.641 1 69.69 650 GLU A O 1
ATOM 4963 N N . ALA A 1 651 ? -16.422 33.469 5.469 1 57.62 651 ALA A N 1
ATOM 4964 C CA . ALA A 1 651 ? -16.5 33.281 4.023 1 57.62 651 ALA A CA 1
ATOM 4965 C C . ALA A 1 651 ? -16.062 34.531 3.277 1 57.62 651 ALA A C 1
ATOM 4967 O O . ALA A 1 651 ? -15.953 34.531 2.049 1 57.62 651 ALA A O 1
ATOM 4968 N N . THR A 1 652 ? -15.688 35.594 3.93 1 58.66 652 THR A N 1
ATOM 4969 C CA . THR A 1 652 ? -15.383 36.812 3.201 1 58.66 652 THR A CA 1
ATOM 4970 C C . THR A 1 652 ? -13.953 37.281 3.477 1 58.66 652 THR A C 1
ATOM 4972 O O . THR A 1 652 ? -13.578 38.406 3.15 1 58.66 652 THR A O 1
ATOM 4975 N N . SER A 1 653 ? -13.25 36.312 4.137 1 54.34 653 SER A N 1
ATOM 4976 C CA . SER A 1 653 ? -11.906 36.75 4.535 1 54.34 653 SER A CA 1
ATOM 4977 C C . SER A 1 653 ? -10.984 36.875 3.328 1 54.34 653 SER A C 1
ATOM 4979 O O . SER A 1 653 ? -10.086 37.719 3.314 1 54.34 653 SER A O 1
ATOM 4981 N N . ALA A 1 654 ? -11.195 36 2.369 1 54.25 654 ALA A N 1
ATOM 4982 C CA . ALA A 1 654 ? -10.297 36.031 1.221 1 54.25 654 ALA A CA 1
ATOM 4983 C C . ALA A 1 654 ? -10.727 37.094 0.206 1 54.25 654 ALA A C 1
ATOM 4985 O O . ALA A 1 654 ? -10.047 37.312 -0.798 1 54.25 654 ALA A O 1
ATOM 4986 N N . LEU A 1 655 ? -11.898 37.656 0.437 1 54.5 655 LEU A N 1
ATOM 4987 C CA . LEU A 1 655 ? -12.414 38.656 -0.511 1 54.5 655 LEU A CA 1
ATOM 4988 C C . LEU A 1 655 ? -11.812 40.031 -0.243 1 54.5 655 LEU A C 1
ATOM 4990 O O . LEU A 1 655 ? -11.688 40.438 0.912 1 54.5 655 LEU A O 1
ATOM 4994 N N . ASP A 1 656 ? -10.977 40.5 -1.119 1 50.41 656 ASP A N 1
ATOM 4995 C CA . ASP A 1 656 ? -10.461 41.875 -1.039 1 50.41 656 ASP A CA 1
ATOM 4996 C C . ASP A 1 656 ? -11.578 42.875 -0.761 1 50.41 656 ASP A C 1
ATOM 4998 O O . ASP A 1 656 ? -12.758 42.531 -0.844 1 50.41 656 ASP A O 1
ATOM 5002 N N . VAL A 1 657 ? -11.242 44.094 -0.515 1 45.81 657 VAL A N 1
ATOM 5003 C CA . VAL A 1 657 ? -12.055 45.281 -0.257 1 45.81 657 VAL A CA 1
ATOM 5004 C C . VAL A 1 657 ? -13.18 45.375 -1.279 1 45.81 657 VAL A C 1
ATOM 5006 O O . VAL A 1 657 ? -14.281 45.844 -0.958 1 45.81 657 VAL A O 1
ATOM 5009 N N . GLU A 1 658 ? -12.891 45.062 -2.443 1 45.59 658 GLU A N 1
ATOM 5010 C CA . GLU A 1 658 ? -13.922 45.125 -3.471 1 45.59 658 GLU A CA 1
ATOM 5011 C C . GLU A 1 658 ? -15.117 44.25 -3.121 1 45.59 658 GLU A C 1
ATOM 5013 O O . GLU A 1 658 ? -16.25 44.531 -3.537 1 45.59 658 GLU A O 1
ATOM 5018 N N . SER A 1 659 ? -14.875 43.312 -2.258 1 52.94 659 SER A N 1
ATOM 5019 C CA . SER A 1 659 ? -15.812 42.25 -1.909 1 52.94 659 SER A CA 1
ATOM 5020 C C . SER A 1 659 ? -16.844 42.75 -0.898 1 52.94 659 SER A C 1
ATOM 5022 O O . SER A 1 659 ? -17.688 41.969 -0.45 1 52.94 659 SER A O 1
ATOM 5024 N N . GLU A 1 660 ? -16.625 43.969 -0.59 1 52.81 660 GLU A N 1
ATOM 5025 C CA . GLU A 1 660 ? -17.609 44.562 0.307 1 52.81 660 GLU A CA 1
ATOM 5026 C C . GLU A 1 660 ? -19 44.562 -0.335 1 52.81 660 GLU A C 1
ATOM 5028 O O . GLU A 1 660 ? -20 44.344 0.341 1 52.81 660 GLU A O 1
ATOM 5033 N N . CYS A 1 661 ? -19.016 44.844 -1.589 1 48.47 661 CYS A N 1
ATOM 5034 C CA . CYS A 1 661 ? -20.297 44.844 -2.279 1 48.47 661 CYS A CA 1
ATOM 5035 C C . CYS A 1 661 ? -20.938 43.438 -2.246 1 48.47 661 CYS A C 1
ATOM 5037 O O . CYS A 1 661 ? -22.141 43.312 -2.076 1 48.47 661 CYS A O 1
ATOM 5039 N N . ILE A 1 662 ? -20.141 42.5 -2.318 1 55.34 662 ILE A N 1
ATOM 5040 C CA . ILE A 1 662 ? -20.641 41.125 -2.312 1 55.34 662 ILE A CA 1
ATOM 5041 C C . ILE A 1 662 ? -21.219 40.812 -0.939 1 55.34 662 ILE A C 1
ATOM 5043 O O . ILE A 1 662 ? -22.297 40.219 -0.841 1 55.34 662 ILE A O 1
ATOM 5047 N N . ARG A 1 663 ? -20.516 41.344 -0.071 1 59.62 663 ARG A N 1
ATOM 5048 C CA . ARG A 1 663 ? -20.938 41.156 1.312 1 59.62 663 ARG A CA 1
ATOM 5049 C C . ARG A 1 663 ? -22.297 41.812 1.571 1 59.62 663 ARG A C 1
ATOM 5051 O O . ARG A 1 663 ? -23.172 41.188 2.184 1 59.62 663 ARG A O 1
ATOM 5058 N N . GLN A 1 664 ? -22.297 43.031 0.948 1 57.94 664 GLN A N 1
ATOM 5059 C CA . GLN A 1 664 ? -23.516 43.812 1.178 1 57.94 664 GLN A CA 1
ATOM 5060 C C . GLN A 1 664 ? -24.688 43.219 0.39 1 57.94 664 GLN A C 1
ATOM 5062 O O . GLN A 1 664 ? -25.812 43.156 0.889 1 57.94 664 GLN A O 1
ATOM 5067 N N . SER A 1 665 ? -24.359 42.781 -0.729 1 58.66 665 SER A N 1
ATOM 5068 C CA . SER A 1 665 ? -25.422 42.25 -1.559 1 58.66 665 SER A CA 1
ATOM 5069 C C . SER A 1 665 ? -25.938 40.938 -1.005 1 58.66 665 SER A C 1
ATOM 5071 O O . SER A 1 665 ? -27.141 40.656 -1.053 1 58.66 665 SER A O 1
ATOM 5073 N N . VAL A 1 666 ? -25.016 40.156 -0.473 1 59 666 VAL A N 1
ATOM 5074 C CA . VAL A 1 666 ? -25.375 38.844 0.095 1 59 666 VAL A CA 1
ATOM 5075 C C . VAL A 1 666 ? -26.141 39.062 1.401 1 59 666 VAL A C 1
ATOM 5077 O O . VAL A 1 666 ? -27.094 38.344 1.686 1 59 666 VAL A O 1
ATOM 5080 N N . LEU A 1 667 ? -25.641 40.188 2.09 1 59.66 667 LEU A N 1
ATOM 5081 C CA . LEU A 1 667 ? -26.203 40.469 3.408 1 59.66 667 LEU A CA 1
ATOM 5082 C C . LEU A 1 667 ? -27.5 41.281 3.293 1 59.66 667 LEU A C 1
ATOM 5084 O O . LEU A 1 667 ? -28.391 41.125 4.117 1 59.66 667 LEU A O 1
ATOM 5088 N N . SER A 1 668 ? -27.406 42.344 2.342 1 56.75 668 SER A N 1
ATOM 5089 C CA . SER A 1 668 ? -28.5 43.312 2.311 1 56.75 668 SER A CA 1
ATOM 5090 C C . SER A 1 668 ? -29.734 42.719 1.643 1 56.75 668 SER A C 1
ATOM 5092 O O . SER A 1 668 ? -30.859 43.156 1.897 1 56.75 668 SER A O 1
ATOM 5094 N N . ARG A 1 669 ? -29.5 41.812 0.707 1 47.19 669 ARG A N 1
ATOM 5095 C CA . ARG A 1 669 ? -30.594 41.438 -0.195 1 47.19 669 ARG A CA 1
ATOM 5096 C C . ARG A 1 669 ? -31.406 40.281 0.363 1 47.19 669 ARG A C 1
ATOM 5098 O O . ARG A 1 669 ? -30.875 39.188 0.591 1 47.19 669 ARG A O 1
ATOM 5105 N N . GLY A 1 670 ? -32.688 40.5 0.985 1 56.56 670 GLY A N 1
ATOM 5106 C CA . GLY A 1 670 ? -33.906 39.688 0.976 1 56.56 670 GLY A CA 1
ATOM 5107 C C . GLY A 1 670 ? -34.344 39.281 2.365 1 56.56 670 GLY A C 1
ATOM 5108 O O . GLY A 1 670 ? -33.781 39.719 3.365 1 56.56 670 GLY A O 1
ATOM 5109 N N . ARG A 1 671 ? -35.406 38.594 2.391 1 65.62 671 ARG A N 1
ATOM 5110 C CA . ARG A 1 671 ? -36.375 38 3.314 1 65.62 671 ARG A CA 1
ATOM 5111 C C . ARG A 1 671 ? -35.719 36.812 4.047 1 65.62 671 ARG A C 1
ATOM 5113 O O . ARG A 1 671 ? -36.406 35.906 4.484 1 65.62 671 ARG A O 1
ATOM 5120 N N . ARG A 1 672 ? -34.188 36.906 4.285 1 86.5 672 ARG A N 1
ATOM 5121 C CA . ARG A 1 672 ? -33.656 35.656 4.859 1 86.5 672 ARG A CA 1
ATOM 5122 C C . ARG A 1 672 ? -32.969 35.938 6.191 1 86.5 672 ARG A C 1
ATOM 5124 O O . ARG A 1 672 ? -32.594 37.062 6.484 1 86.5 672 ARG A O 1
ATOM 5131 N N . THR A 1 673 ? -32.875 34.938 7.062 1 91.62 673 THR A N 1
ATOM 5132 C CA . THR A 1 673 ? -32.094 34.969 8.297 1 91.62 673 THR A CA 1
ATOM 5133 C C . THR A 1 673 ? -30.609 34.688 8.023 1 91.62 673 THR A C 1
ATOM 5135 O O . THR A 1 673 ? -30.281 33.719 7.332 1 91.62 673 THR A O 1
ATOM 5138 N N . VAL A 1 674 ? -29.734 35.594 8.414 1 90.75 674 VAL A N 1
ATOM 5139 C CA . VAL A 1 674 ? -28.328 35.438 8.094 1 90.75 674 VAL A CA 1
ATOM 5140 C C . VAL A 1 674 ? -27.5 35.375 9.375 1 90.75 674 VAL A C 1
ATOM 5142 O O . VAL A 1 674 ? -27.688 36.188 10.289 1 90.75 674 VAL A O 1
ATOM 5145 N N . LEU A 1 675 ? -26.766 34.312 9.516 1 91.5 675 LEU A N 1
ATOM 5146 C CA . LEU A 1 675 ? -25.766 34.188 10.578 1 91.5 675 LEU A CA 1
ATOM 5147 C C . LEU A 1 675 ? -24.359 34.375 10.031 1 91.5 675 LEU A C 1
ATOM 5149 O O . LEU A 1 675 ? -23.938 33.656 9.117 1 91.5 675 LEU A O 1
ATOM 5153 N N . VAL A 1 676 ? -23.594 35.344 10.562 1 88.81 676 VAL A N 1
ATOM 5154 C CA . VAL A 1 676 ? -22.266 35.656 10.039 1 88.81 676 VAL A CA 1
ATOM 5155 C C . VAL A 1 676 ? -21.234 35.531 11.156 1 88.81 676 VAL A C 1
ATOM 5157 O O . VAL A 1 676 ? -21.406 36.062 12.25 1 88.81 676 VAL A O 1
ATOM 5160 N N . ILE A 1 677 ? -20.328 34.656 10.898 1 87.69 677 ILE A N 1
ATOM 5161 C CA . ILE A 1 677 ? -19.156 34.594 11.758 1 87.69 677 ILE A CA 1
ATOM 5162 C C . ILE A 1 677 ? -18 35.375 11.117 1 87.69 677 ILE A C 1
ATOM 5164 O O . ILE A 1 677 ? -17.516 35 10.047 1 87.69 677 ILE A O 1
ATOM 5168 N N . ALA A 1 678 ? -17.641 36.531 11.562 1 73.56 678 ALA A N 1
ATOM 5169 C CA . ALA A 1 678 ? -16.609 37.344 10.922 1 73.56 678 ALA A CA 1
ATOM 5170 C C . ALA A 1 678 ? -15.555 37.781 11.93 1 73.56 678 ALA A C 1
ATOM 5172 O O . ALA A 1 678 ? -15.844 37.938 13.125 1 73.56 678 ALA A O 1
ATOM 5173 N N . HIS A 1 679 ? -14.508 37.875 11.469 1 64.06 679 HIS A N 1
ATOM 5174 C CA . HIS A 1 679 ? -13.414 38.438 12.242 1 64.06 679 HIS A CA 1
ATOM 5175 C C . HIS A 1 679 ? -13.195 39.906 11.898 1 64.06 679 HIS A C 1
ATOM 5177 O O . HIS A 1 679 ? -12.578 40.656 12.664 1 64.06 679 HIS A O 1
ATOM 5183 N N . ARG A 1 680 ? -13.805 40.25 10.789 1 66.81 680 ARG A N 1
ATOM 5184 C CA . ARG A 1 680 ? -13.656 41.625 10.375 1 66.81 680 ARG A CA 1
ATOM 5185 C C . ARG A 1 680 ? -14.672 42.531 11.078 1 66.81 680 ARG A C 1
ATOM 5187 O O . ARG A 1 680 ? -15.875 42.25 11.047 1 66.81 680 ARG A O 1
ATOM 5194 N N . MET A 1 681 ? -14.234 43.625 11.57 1 72.19 681 MET A N 1
ATOM 5195 C CA . MET A 1 681 ? -15.047 44.469 12.43 1 72.19 681 MET A CA 1
ATOM 5196 C C . MET A 1 681 ? -16.125 45.188 11.625 1 72.19 681 MET A C 1
ATOM 5198 O O . MET A 1 681 ? -17.219 45.438 12.141 1 72.19 681 MET A O 1
ATOM 5202 N N . GLN A 1 682 ? -15.867 45.438 10.359 1 70.06 682 GLN A N 1
ATOM 5203 C CA . GLN A 1 682 ? -16.859 46.156 9.555 1 70.06 682 GLN A CA 1
ATOM 5204 C C . GLN A 1 682 ? -18.125 45.312 9.383 1 70.06 682 GLN A C 1
ATOM 5206 O O . GLN A 1 682 ? -19.234 45.844 9.43 1 70.06 682 GLN A O 1
ATOM 5211 N N . THR A 1 683 ? -17.969 44.094 9.195 1 74.81 683 THR A N 1
ATOM 5212 C CA . THR A 1 683 ? -19.094 43.188 9.031 1 74.81 683 THR A CA 1
ATOM 5213 C C . THR A 1 683 ? -19.859 43.031 10.344 1 74.81 683 THR A C 1
ATOM 5215 O O . THR A 1 683 ? -21.094 42.969 10.344 1 74.81 683 THR A O 1
ATOM 5218 N N . VAL A 1 684 ? -19.156 43.094 11.352 1 81.44 684 VAL A N 1
ATOM 5219 C CA . VAL A 1 684 ? -19.766 42.938 12.664 1 81.44 684 VAL A CA 1
ATOM 5220 C C . VAL A 1 684 ? -20.516 44.188 13.062 1 81.44 684 VAL A C 1
ATOM 5222 O O . VAL A 1 684 ? -21.594 44.125 13.656 1 81.44 684 VAL A O 1
ATOM 5225 N N . GLU A 1 685 ? -19.984 45.344 12.68 1 80.81 685 GLU A N 1
ATOM 5226 C CA . GLU A 1 685 ? -20.578 46.625 13.055 1 80.81 685 GLU A CA 1
ATOM 5227 C C . GLU A 1 685 ? -21.922 46.844 12.352 1 80.81 685 GLU A C 1
ATOM 5229 O O . GLU A 1 685 ? -22.812 47.5 12.891 1 80.81 685 GLU A O 1
ATOM 5234 N N . ASN A 1 686 ? -22.062 46.25 11.148 1 78.88 686 ASN A N 1
ATOM 5235 C CA . ASN A 1 686 ? -23.266 46.5 10.352 1 78.88 686 ASN A CA 1
ATOM 5236 C C . ASN A 1 686 ? -24.328 45.438 10.656 1 78.88 686 ASN A C 1
ATOM 5238 O O . ASN A 1 686 ? -25.438 45.5 10.109 1 78.88 686 ASN A O 1
ATOM 5242 N N . ALA A 1 687 ? -24.094 44.562 11.531 1 87.5 687 ALA A N 1
ATOM 5243 C CA . ALA A 1 687 ? -25.062 43.531 11.867 1 87.5 687 ALA A CA 1
ATOM 5244 C C . ALA A 1 687 ? -26.188 44.094 12.727 1 87.5 687 ALA A C 1
ATOM 5246 O O . ALA A 1 687 ? -25.984 45.062 13.469 1 87.5 687 ALA A O 1
ATOM 5247 N N . ASP A 1 688 ? -27.359 43.531 12.609 1 88.12 688 ASP A N 1
ATOM 5248 C CA . ASP A 1 688 ? -28.516 43.969 13.398 1 88.12 688 ASP A CA 1
ATOM 5249 C C . ASP A 1 688 ? -28.375 43.531 14.859 1 88.12 688 ASP A C 1
ATOM 5251 O O . ASP A 1 688 ? -28.828 44.25 15.766 1 88.12 688 ASP A O 1
ATOM 5255 N N . ARG A 1 689 ? -27.812 42.406 15 1 91.75 689 ARG A N 1
ATOM 5256 C CA . ARG A 1 689 ? -27.594 41.844 16.328 1 91.75 689 ARG A CA 1
ATOM 5257 C C . ARG A 1 689 ? -26.234 41.156 16.422 1 91.75 689 ARG A C 1
ATOM 5259 O O . ARG A 1 689 ? -25.797 40.531 15.461 1 91.75 689 ARG A O 1
ATOM 5266 N N . ILE A 1 690 ? -25.625 41.344 17.547 1 92.75 690 ILE A N 1
ATOM 5267 C CA . ILE A 1 690 ? -24.297 40.75 17.766 1 92.75 690 ILE A CA 1
ATOM 5268 C C . ILE A 1 690 ? -24.344 39.844 19 1 92.75 690 ILE A C 1
ATOM 5270 O O . ILE A 1 690 ? -24.828 40.25 20.062 1 92.75 690 ILE A O 1
ATOM 5274 N N . VAL A 1 691 ? -23.938 38.625 18.828 1 93.75 691 VAL A N 1
ATOM 5275 C CA . VAL A 1 691 ? -23.812 37.656 19.922 1 93.75 691 VAL A CA 1
ATOM 5276 C C . VAL A 1 691 ? -22.328 37.375 20.203 1 93.75 691 VAL A C 1
ATOM 5278 O O . VAL A 1 691 ? -21.594 36.938 19.312 1 93.75 691 VAL A O 1
ATOM 5281 N N . VAL A 1 692 ? -21.891 37.656 21.422 1 93.44 692 VAL A N 1
ATOM 5282 C CA . VAL A 1 692 ? -20.5 37.469 21.797 1 93.44 692 VAL A CA 1
ATOM 5283 C C . VAL A 1 692 ? -20.344 36.156 22.594 1 93.44 692 VAL A C 1
ATOM 5285 O O . VAL A 1 692 ? -21.016 36 23.609 1 93.44 692 VAL A O 1
ATOM 5288 N N . LEU A 1 693 ? -19.531 35.281 22.047 1 92.31 693 LEU A N 1
ATOM 5289 C CA . LEU A 1 693 ? -19.25 34.031 22.719 1 92.31 693 LEU A CA 1
ATOM 5290 C C . LEU A 1 693 ? -17.906 34.094 23.422 1 92.31 693 LEU A C 1
ATOM 5292 O O . LEU A 1 693 ? -16.906 34.562 22.844 1 92.31 693 LEU A O 1
ATOM 5296 N N . GLU A 1 694 ? -17.844 33.719 24.625 1 90.56 694 GLU A N 1
ATOM 5297 C CA . GLU A 1 694 ? -16.609 33.625 25.406 1 90.56 694 GLU A CA 1
ATOM 5298 C C . GLU A 1 694 ? -16.562 32.344 26.203 1 90.56 694 GLU A C 1
ATOM 5300 O O . GLU A 1 694 ? -17.469 32.031 26.984 1 90.56 694 GLU A O 1
ATOM 5305 N N . GLY A 1 695 ? -15.539 31.562 26.047 1 86.25 695 GLY A N 1
ATOM 5306 C CA . GLY A 1 695 ? -15.352 30.312 26.781 1 86.25 695 GLY A CA 1
ATOM 5307 C C . GLY A 1 695 ? -16.469 29.312 26.562 1 86.25 695 GLY A C 1
ATOM 5308 O O . GLY A 1 695 ? -16.812 28.547 27.453 1 86.25 695 GLY A O 1
ATOM 5309 N N . GLY A 1 696 ? -17.234 29.453 25.547 1 90.69 696 GLY A N 1
ATOM 5310 C CA . GLY A 1 696 ? -18.281 28.5 25.219 1 90.69 696 GLY A CA 1
ATOM 5311 C C . GLY A 1 696 ? -19.656 28.938 25.688 1 90.69 696 GLY A C 1
ATOM 5312 O O . GLY A 1 696 ? -20.625 28.188 25.594 1 90.69 696 GLY A O 1
ATOM 5313 N N . ALA A 1 697 ? -19.703 30.109 26.266 1 93.44 697 ALA A N 1
ATOM 5314 C CA . ALA A 1 697 ? -20.969 30.641 26.75 1 93.44 697 ALA A CA 1
ATOM 5315 C C . ALA A 1 697 ? -21.25 32.031 26.141 1 93.44 697 ALA A C 1
ATOM 5317 O O . ALA A 1 697 ? -20.312 32.719 25.719 1 93.44 697 ALA A O 1
ATOM 5318 N N . VAL A 1 698 ? -22.531 32.375 26.078 1 94.56 698 VAL A N 1
ATOM 5319 C CA . VAL A 1 698 ? -22.891 33.688 25.594 1 94.56 698 VAL A CA 1
ATOM 5320 C C . VAL A 1 698 ? -22.594 34.719 26.672 1 94.56 698 VAL A C 1
ATOM 5322 O O . VAL A 1 698 ? -23.156 34.688 27.766 1 94.56 698 VAL A O 1
ATOM 5325 N N . ALA A 1 699 ? -21.734 35.656 26.344 1 92 699 ALA A N 1
ATOM 5326 C CA . ALA A 1 699 ? -21.312 36.656 27.297 1 92 699 ALA A CA 1
ATOM 5327 C C . ALA A 1 699 ? -22.188 37.906 27.203 1 92 699 ALA A C 1
ATOM 5329 O O . ALA A 1 699 ? -22.531 38.5 28.219 1 92 699 ALA A O 1
ATOM 5330 N N . GLU A 1 700 ? -22.312 38.375 25.938 1 93.19 700 GLU A N 1
ATOM 5331 C CA . GLU A 1 700 ? -23.094 39.594 25.703 1 93.19 700 GLU A CA 1
ATOM 5332 C C . GLU A 1 700 ? -23.891 39.5 24.406 1 93.19 700 GLU A C 1
ATOM 5334 O O . GLU A 1 700 ? -23.516 38.75 23.5 1 93.19 700 GLU A O 1
ATOM 5339 N N . GLU A 1 701 ? -25.094 40.125 24.406 1 93.94 701 GLU A N 1
ATOM 5340 C CA . GLU A 1 701 ? -25.922 40.219 23.203 1 93.94 701 GLU A CA 1
ATOM 5341 C C . GLU A 1 701 ? -26.484 41.625 23.047 1 93.94 701 GLU A C 1
ATOM 5343 O O . GLU A 1 701 ? -26.859 42.281 24.031 1 93.94 701 GLU A O 1
ATOM 5348 N N . GLY A 1 702 ? -26.438 42.156 21.875 1 92.38 702 GLY A N 1
ATOM 5349 C CA . GLY A 1 702 ? -26.984 43.469 21.609 1 92.38 702 GLY A CA 1
ATOM 5350 C C . GLY A 1 702 ? -26.5 44.062 20.312 1 92.38 702 GLY A C 1
ATOM 5351 O O . GLY A 1 702 ? -25.984 43.344 19.438 1 92.38 702 GLY A O 1
ATOM 5352 N N . THR A 1 703 ? -26.75 45.312 20.047 1 91.94 703 THR A N 1
ATOM 5353 C CA . THR A 1 703 ? -26.266 46.031 18.875 1 91.94 703 THR A CA 1
ATOM 5354 C C . THR A 1 703 ? -24.859 46.562 19.109 1 91.94 703 THR A C 1
ATOM 5356 O O . THR A 1 703 ? -24.375 46.562 20.25 1 91.94 703 THR A O 1
ATOM 5359 N N . HIS A 1 704 ? -24.266 46.969 18.078 1 90 704 HIS A N 1
ATOM 5360 C CA . HIS A 1 704 ? -22.906 47.469 18.156 1 90 704 HIS A CA 1
ATOM 5361 C C . HIS A 1 704 ? -22.812 48.625 19.156 1 90 704 HIS A C 1
ATOM 5363 O O . HIS A 1 704 ? -21.938 48.625 20.031 1 90 704 HIS A O 1
ATOM 5369 N N . ALA A 1 705 ? -23.797 49.531 19.062 1 89 705 ALA A N 1
ATOM 5370 C CA . ALA A 1 705 ? -23.781 50.75 19.891 1 89 705 ALA A CA 1
ATOM 5371 C C . ALA A 1 705 ? -24.016 50.375 21.359 1 89 705 ALA A C 1
ATOM 5373 O O . ALA A 1 705 ? -23.344 50.906 22.25 1 89 705 ALA A O 1
ATOM 5374 N N . GLU A 1 706 ? -24.906 49.438 21.547 1 92.12 706 GLU A N 1
ATOM 5375 C CA . GLU A 1 706 ? -25.234 49.031 22.906 1 92.12 706 GLU A CA 1
ATOM 5376 C C . GLU A 1 706 ? -24.062 48.312 23.562 1 92.12 706 GLU A C 1
ATOM 5378 O O . GLU A 1 706 ? -23.766 48.531 24.734 1 92.12 706 GLU A O 1
ATOM 5383 N N . LEU A 1 707 ? -23.422 47.5 22.797 1 91.38 707 LEU A N 1
ATOM 5384 C CA . LEU A 1 707 ? -22.375 46.656 23.359 1 91.38 707 LEU A CA 1
ATOM 5385 C C . LEU A 1 707 ? -21.094 47.469 23.578 1 91.38 707 LEU A C 1
ATOM 5387 O O . LEU A 1 707 ? -20.328 47.188 24.516 1 91.38 707 LEU A O 1
ATOM 5391 N N . MET A 1 708 ? -20.875 48.438 22.75 1 90.12 708 MET A N 1
ATOM 5392 C CA . MET A 1 708 ? -19.734 49.344 22.953 1 90.12 708 MET A CA 1
ATOM 5393 C C . MET A 1 708 ? -19.906 50.156 24.219 1 90.12 708 MET A C 1
ATOM 5395 O O . MET A 1 708 ? -18.938 50.438 24.938 1 90.12 708 MET A O 1
ATOM 5399 N N . GLY A 1 709 ? -21.141 50.5 24.438 1 87.44 709 GLY A N 1
ATOM 5400 C CA . GLY A 1 709 ? -21.453 51.312 25.625 1 87.44 709 GLY A CA 1
ATOM 5401 C C . GLY A 1 709 ? -21.297 50.5 26.922 1 87.44 709 GLY A C 1
ATOM 5402 O O . GLY A 1 709 ? -20.922 51.062 27.953 1 87.44 709 GLY A O 1
ATOM 5403 N N . ARG A 1 710 ? -21.484 49.219 26.844 1 90 710 ARG A N 1
ATOM 5404 C CA . A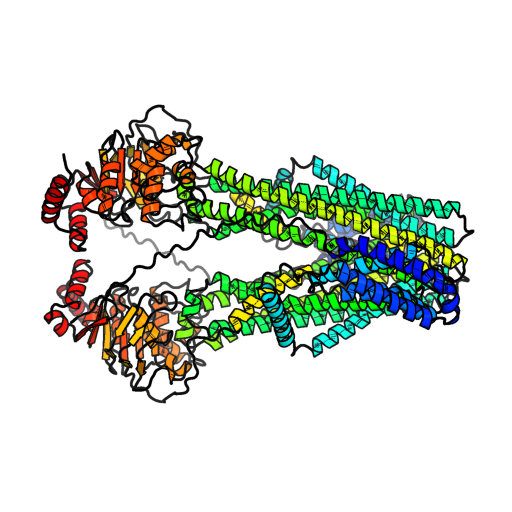RG A 1 710 ? -21.438 48.375 28.031 1 90 710 ARG A CA 1
ATOM 5405 C C . ARG A 1 710 ? -20 48.062 28.422 1 90 710 ARG A C 1
ATOM 5407 O O . ARG A 1 710 ? -19.734 47.625 29.547 1 90 710 ARG A O 1
ATOM 5414 N N . LYS A 1 711 ? -18.938 48.312 27.609 1 86.12 711 LYS A N 1
ATOM 5415 C CA . LYS A 1 711 ? -17.516 48.094 27.828 1 86.12 711 LYS A CA 1
ATOM 5416 C C . LYS A 1 711 ? -17.25 46.688 28.328 1 86.12 711 LYS A C 1
ATOM 5418 O O . LYS A 1 711 ? -16.547 46.5 29.328 1 86.12 711 LYS A O 1
ATOM 5423 N N . GLY A 1 712 ? -17.938 45.781 27.875 1 87.69 712 GLY A N 1
ATOM 5424 C CA . GLY A 1 712 ? -17.766 44.375 28.25 1 87.69 712 GLY A CA 1
ATOM 5425 C C . GLY A 1 712 ? -16.828 43.625 27.328 1 87.69 712 GLY A C 1
ATOM 5426 O O . GLY A 1 712 ? -15.852 44.188 26.828 1 87.69 712 GLY A O 1
ATOM 5427 N N . PRO A 1 713 ? -17.047 42.281 27.172 1 87.31 713 PRO A N 1
ATOM 5428 C CA . PRO A 1 713 ? -16.156 41.469 26.344 1 87.31 713 PRO A CA 1
ATOM 5429 C C . PRO A 1 713 ? -16.078 41.938 24.891 1 87.31 713 PRO A C 1
ATOM 5431 O O . PRO A 1 713 ? -15.031 41.812 24.266 1 87.31 713 PRO A O 1
ATOM 5434 N N . TYR A 1 714 ? -17.109 42.406 24.375 1 89.25 714 TYR A N 1
ATOM 5435 C CA . TYR A 1 714 ? -17.125 42.906 23.016 1 89.25 714 TYR A CA 1
ATOM 5436 C C . TYR A 1 714 ? -16.188 44.094 22.859 1 89.25 714 TYR A C 1
ATOM 5438 O O . TYR A 1 714 ? -15.461 44.188 21.875 1 89.25 714 TYR A O 1
ATOM 5446 N N . TYR A 1 715 ? -16.328 44.938 23.797 1 85.56 715 TYR A N 1
ATOM 5447 C CA . TYR A 1 715 ? -15.469 46.125 23.797 1 85.56 715 TYR A CA 1
ATOM 5448 C C . TYR A 1 715 ? -14 45.719 23.828 1 85.56 715 TYR A C 1
ATOM 5450 O O . TYR A 1 715 ? -13.18 46.312 23.109 1 85.56 715 TYR A O 1
ATOM 5458 N N . ARG A 1 716 ? -13.734 44.75 24.531 1 81.81 716 ARG A N 1
ATOM 5459 C CA . ARG A 1 716 ? -12.367 44.25 24.625 1 81.81 716 ARG A CA 1
ATOM 5460 C C . ARG A 1 716 ? -11.906 43.656 23.312 1 81.81 716 ARG A C 1
ATOM 5462 O O . ARG A 1 716 ? -10.742 43.781 22.922 1 81.81 716 ARG A O 1
ATOM 5469 N N . LEU A 1 717 ? -12.773 42.969 22.703 1 81.88 717 LEU A N 1
ATOM 5470 C CA . LEU A 1 717 ? -12.445 42.344 21.422 1 81.88 717 LEU A CA 1
ATOM 5471 C C . LEU A 1 717 ? -12.156 43.406 20.359 1 81.88 717 LEU A C 1
ATOM 5473 O O . LEU A 1 717 ? -11.242 43.25 19.547 1 81.88 717 LEU A O 1
ATOM 5477 N N . VAL A 1 718 ? -12.969 44.438 20.312 1 79.62 718 VAL A N 1
ATOM 5478 C CA . VAL A 1 718 ? -12.812 45.531 19.344 1 79.62 718 VAL A CA 1
ATOM 5479 C C . VAL A 1 718 ? -11.5 46.25 19.609 1 79.62 718 VAL A C 1
ATOM 5481 O O . VAL A 1 718 ? -10.797 46.625 18.672 1 79.62 718 VAL A O 1
ATOM 5484 N N . GLN A 1 719 ? -11.219 46.406 20.812 1 70.75 719 GLN A N 1
ATOM 5485 C CA . GLN A 1 719 ? -9.984 47.094 21.156 1 70.75 719 GLN A CA 1
ATOM 5486 C C . GLN A 1 719 ? -8.766 46.281 20.766 1 70.75 719 GLN A C 1
ATOM 5488 O O . GLN A 1 719 ? -7.758 46.812 20.297 1 70.75 719 GLN A O 1
ATOM 5493 N N . ARG A 1 720 ? -8.945 45.031 20.953 1 67.56 720 ARG A N 1
ATOM 5494 C CA . ARG A 1 720 ? -7.867 44.125 20.562 1 67.56 720 ARG A CA 1
ATOM 5495 C C . ARG A 1 720 ? -7.648 44.156 19.047 1 67.56 720 ARG A C 1
ATOM 5497 O O . ARG A 1 720 ? -6.508 44.094 18.594 1 67.56 720 ARG A O 1
ATOM 5504 N N . ASP A 1 721 ? -8.727 44.125 18.359 1 64.81 721 ASP A N 1
ATOM 5505 C CA . ASP A 1 721 ? -8.648 44.188 16.891 1 64.81 721 ASP A CA 1
ATOM 5506 C C . ASP A 1 721 ? -8.094 45.531 16.422 1 64.81 721 ASP A C 1
ATOM 5508 O O . ASP A 1 721 ? -7.348 45.594 15.445 1 64.81 721 ASP A O 1
ATOM 5512 N N . LEU A 1 722 ? -8.602 46.625 17.016 1 52.16 722 LEU A N 1
ATOM 5513 C CA . LEU A 1 722 ? -8.086 47.969 16.719 1 52.16 722 LEU A CA 1
ATOM 5514 C C . LEU A 1 722 ? -6.586 48.031 17 1 52.16 722 LEU A C 1
ATOM 5516 O O . LEU A 1 722 ? -5.84 48.656 16.25 1 52.16 722 LEU A O 1
ATOM 5520 N N . ALA A 1 723 ? -6.355 47.375 17.953 1 49.5 723 ALA A N 1
ATOM 5521 C CA . ALA A 1 723 ? -4.945 47.406 18.344 1 49.5 723 ALA A CA 1
ATOM 5522 C C . ALA A 1 723 ? -4.09 46.625 17.359 1 49.5 723 ALA A C 1
ATOM 5524 O O . ALA A 1 723 ? -2.908 46.906 17.172 1 49.5 723 ALA A O 1
ATOM 5525 N N . LYS A 1 724 ? -4.559 45.594 16.734 1 51.78 724 LYS A N 1
ATOM 5526 C CA . LYS A 1 724 ? -3.83 44.781 15.742 1 51.78 724 LYS A CA 1
ATOM 5527 C C . LYS A 1 724 ? -3.734 45.531 14.406 1 51.78 724 LYS A C 1
ATOM 5529 O O . LYS A 1 724 ? -3.053 45.062 13.492 1 51.78 724 LYS A O 1
ATOM 5534 N N . GLY A 1 725 ? -4 46.812 14.344 1 45.56 725 GLY A N 1
ATOM 5535 C CA . GLY A 1 725 ? -3.812 47.656 13.172 1 45.56 725 GLY A CA 1
ATOM 5536 C C . GLY A 1 725 ? -4.84 47.406 12.078 1 45.56 725 GLY A C 1
ATOM 5537 O O . GLY A 1 725 ? -4.688 47.875 10.953 1 45.56 725 GLY A O 1
ATOM 5538 N N . ASN A 1 726 ? -5.703 46.594 12.227 1 42.97 726 ASN A N 1
ATOM 5539 C CA . ASN A 1 726 ? -6.609 46.281 11.133 1 42.97 726 ASN A CA 1
ATOM 5540 C C . ASN A 1 726 ? -7.684 47.344 10.953 1 42.97 726 ASN A C 1
ATOM 5542 O O . ASN A 1 726 ? -8.578 47.188 10.117 1 42.97 726 ASN A O 1
ATOM 5546 N N . LEU A 1 727 ? -8.023 48.219 11.859 1 38.03 727 LEU A N 1
ATOM 5547 C CA . LEU A 1 727 ? -9.078 49.188 11.68 1 38.03 727 LEU A CA 1
ATOM 5548 C C . LEU A 1 727 ? -8.539 50.469 11.008 1 38.03 727 LEU A C 1
ATOM 5550 O O . LEU A 1 727 ? -7.711 51.156 11.586 1 38.03 727 LEU A O 1
ATOM 5554 N N . ALA A 1 728 ? -8.391 50.625 9.711 1 38.53 728 ALA A N 1
ATOM 5555 C CA . ALA A 1 728 ? -8.352 51.969 9.102 1 38.53 728 ALA A CA 1
ATOM 5556 C C . ALA A 1 728 ? -9.477 52.844 9.633 1 38.53 728 ALA A C 1
ATOM 5558 O O . ALA A 1 728 ? -10.609 52.375 9.797 1 38.53 728 ALA A O 1
ATOM 5559 N N . PRO A 1 729 ? -9.266 53.875 10.219 1 35.16 729 PRO A N 1
ATOM 5560 C CA . PRO A 1 729 ? -10.336 54.781 10.672 1 35.16 729 PRO A CA 1
ATOM 5561 C C . PRO A 1 729 ? -11.398 55.031 9.602 1 35.16 729 PRO A C 1
ATOM 5563 O O . PRO A 1 729 ? -11.07 55.094 8.414 1 35.16 729 PRO A O 1
ATOM 5566 N N . VAL A 1 730 ? -12.695 54.781 9.891 1 37.31 730 VAL A N 1
ATOM 5567 C CA . VAL A 1 730 ? -13.93 54.969 9.125 1 37.31 730 VAL A CA 1
ATOM 5568 C C . VAL A 1 730 ? -13.922 56.344 8.477 1 37.31 730 VAL A C 1
ATOM 5570 O O . VAL A 1 730 ? -14.594 56.562 7.461 1 37.31 730 VAL A O 1
ATOM 5573 N N . ALA A 1 731 ? -13.375 57.406 9.023 1 37.22 731 ALA A N 1
ATOM 5574 C CA . ALA A 1 731 ? -13.617 58.75 8.531 1 37.22 731 ALA A CA 1
ATOM 5575 C C . ALA A 1 731 ? -13 58.969 7.156 1 37.22 731 ALA A C 1
ATOM 5577 O O . ALA A 1 731 ? -13.586 59.625 6.293 1 37.22 731 ALA A O 1
ATOM 5578 N N . GLU A 1 732 ? -11.867 58.5 6.91 1 35.47 732 GLU A N 1
ATOM 5579 C CA . GLU A 1 732 ? -11.25 58.875 5.637 1 35.47 732 GLU A CA 1
ATOM 5580 C C . GLU A 1 732 ? -11.836 58.062 4.488 1 35.47 732 GLU A C 1
ATOM 5582 O O . GLU A 1 732 ? -11.938 58.531 3.363 1 35.47 732 GLU A O 1
ATOM 5587 N N . GLU A 1 733 ? -12.344 56.906 4.688 1 35.62 733 GLU A N 1
ATOM 5588 C CA . GLU A 1 733 ? -12.906 56.094 3.621 1 35.62 733 GLU A CA 1
ATOM 5589 C C . GLU A 1 733 ? -14.328 56.5 3.271 1 35.62 733 GLU A C 1
ATOM 5591 O O . GLU A 1 733 ? -14.812 56.219 2.178 1 35.62 733 GLU A O 1
ATOM 5596 N N . ARG A 1 734 ? -15.07 57.188 4.078 1 37.75 734 ARG A N 1
ATOM 5597 C CA . ARG A 1 734 ? -16.297 57.844 3.66 1 37.75 734 ARG A CA 1
ATOM 5598 C C . ARG A 1 734 ? -16.016 58.906 2.607 1 37.75 734 ARG A C 1
ATOM 5600 O O . ARG A 1 734 ? -16.797 59.094 1.679 1 37.75 734 ARG A O 1
ATOM 5607 N N . GLU A 1 735 ? -14.93 59.656 2.721 1 36.69 735 GLU A N 1
ATOM 5608 C CA . GLU A 1 735 ? -14.648 60.719 1.74 1 36.69 735 GLU A CA 1
ATOM 5609 C C . GLU A 1 735 ? -14.266 60.125 0.39 1 36.69 735 GLU A C 1
ATOM 5611 O O . GLU A 1 735 ? -14.656 60.625 -0.658 1 36.69 735 GLU A O 1
ATOM 5616 N N . VAL A 1 736 ? -13.594 59.031 0.372 1 36.69 736 VAL A N 1
ATOM 5617 C CA . VAL A 1 736 ? -13.266 58.438 -0.923 1 36.69 736 VAL A CA 1
ATOM 5618 C C . VAL A 1 736 ? -14.516 57.812 -1.53 1 36.69 736 VAL A C 1
ATOM 5620 O O . VAL A 1 736 ? -14.766 57.938 -2.732 1 36.69 736 VAL A O 1
ATOM 5623 N N . TRP A 1 737 ? -15.398 57.25 -0.765 1 35.28 737 TRP A N 1
ATOM 5624 C CA . TRP A 1 737 ? -16.656 56.688 -1.233 1 35.28 737 TRP A CA 1
ATOM 5625 C C . TRP A 1 737 ? -17.578 57.781 -1.772 1 35.28 737 TRP A C 1
ATOM 5627 O O . TRP A 1 737 ? -18.203 57.594 -2.818 1 35.28 737 TRP A O 1
ATOM 5637 N N . SER A 1 738 ? -17.719 58.812 -1.016 1 38.91 738 SER A N 1
ATOM 5638 C CA . SER A 1 738 ? -18.516 59.938 -1.552 1 38.91 738 SER A CA 1
ATOM 5639 C C . SER A 1 738 ? -17.969 60.406 -2.895 1 38.91 738 SER A C 1
ATOM 5641 O O . SER A 1 738 ? -18.75 60.75 -3.799 1 38.91 738 SER A O 1
ATOM 5643 N N . SER A 1 739 ? -16.672 60.344 -3.055 1 38 739 SER A N 1
ATOM 5644 C CA . SER A 1 739 ? -16.094 60.75 -4.328 1 38 739 SER A CA 1
ATOM 5645 C C . SER A 1 739 ? -16.328 59.719 -5.414 1 38 739 SER A C 1
ATOM 5647 O O . SER A 1 739 ? -16.594 60.062 -6.57 1 38 739 SER A O 1
ATOM 5649 N N . LEU A 1 740 ? -16.172 58.375 -5.062 1 35.53 740 LEU A N 1
ATOM 5650 C CA . LEU A 1 740 ? -16.375 57.375 -6.082 1 35.53 740 LEU A CA 1
ATOM 5651 C C . LEU A 1 740 ? -17.844 57.219 -6.438 1 35.53 740 LEU A C 1
ATOM 5653 O O . LEU A 1 740 ? -18.203 57.031 -7.605 1 35.53 740 LEU A O 1
ATOM 5657 N N . LEU A 1 741 ? -18.766 57.25 -5.461 1 35.16 741 LEU A N 1
ATOM 5658 C CA . LEU A 1 741 ? -20.188 57.281 -5.785 1 35.16 741 LEU A CA 1
ATOM 5659 C C . LEU A 1 741 ? -20.531 58.469 -6.652 1 35.16 741 LEU A C 1
ATOM 5661 O O . LEU A 1 741 ? -21.453 58.438 -7.461 1 35.16 741 LEU A O 1
ATOM 5665 N N . SER A 1 742 ? -19.922 59.625 -6.348 1 36.72 742 SER A N 1
ATOM 5666 C CA . SER A 1 742 ? -20.25 60.781 -7.16 1 36.72 742 SER A CA 1
ATOM 5667 C C . SER A 1 742 ? -19.797 60.594 -8.609 1 36.72 742 SER A C 1
ATOM 5669 O O . SER A 1 742 ? -20.156 61.375 -9.484 1 36.72 742 SER A O 1
ATOM 5671 N N . MET A 1 743 ? -18.828 59.656 -8.852 1 35.12 743 MET A N 1
ATOM 5672 C CA . MET A 1 743 ? -18.406 59.469 -10.234 1 35.12 743 MET A CA 1
ATOM 5673 C C . MET A 1 743 ? -19.344 58.5 -10.961 1 35.12 743 MET A C 1
ATOM 5675 O O . MET A 1 743 ? -19.188 58.281 -12.164 1 35.12 743 MET A O 1
ATOM 5679 N N . LEU A 1 744 ? -20.062 57.719 -10.227 1 30.59 744 LEU A N 1
ATOM 5680 C CA . LEU A 1 744 ? -21 56.906 -11 1 30.59 744 LEU A CA 1
ATOM 5681 C C . LEU A 1 744 ? -22.125 57.781 -11.57 1 30.59 744 LEU A C 1
ATOM 5683 O O . LEU A 1 744 ? -22.656 58.625 -10.867 1 30.59 744 LEU A O 1
ATOM 5687 N N . PRO A 1 745 ? -22.125 58.031 -12.859 1 30.66 745 PRO A N 1
ATOM 5688 C CA . PRO A 1 745 ? -23.203 58.812 -13.461 1 30.66 745 PRO A CA 1
ATOM 5689 C C . PRO A 1 745 ? -24.594 58.344 -12.984 1 30.66 745 PRO A C 1
ATOM 5691 O O . PRO A 1 745 ? -24.766 57.188 -12.57 1 30.66 745 PRO A O 1
ATOM 5694 N N . SER A 1 746 ? -25.547 59.344 -12.727 1 26.52 746 SER A N 1
ATOM 5695 C CA . SER A 1 746 ? -26.984 59.156 -12.578 1 26.52 746 SER A CA 1
ATOM 5696 C C . SER A 1 746 ? -27.531 58.281 -13.695 1 26.52 746 SER A C 1
ATOM 5698 O O . SER A 1 746 ? -27.172 58.469 -14.867 1 26.52 746 SER A O 1
ATOM 5700 N N . MET B 1 1 ? 19.734 62.688 -24 1 22.72 1 MET B N 1
ATOM 5701 C CA . MET B 1 1 ? 18.406 62.812 -24.578 1 22.72 1 MET B CA 1
ATOM 5702 C C . MET B 1 1 ? 17.734 61.469 -24.75 1 22.72 1 MET B C 1
ATOM 5704 O O . MET B 1 1 ? 18.281 60.562 -25.375 1 22.72 1 MET B O 1
ATOM 5708 N N . GLY B 1 2 ? 16.984 61 -23.688 1 23.64 2 GLY B N 1
ATOM 5709 C CA . GLY B 1 2 ? 16.75 59.75 -22.969 1 23.64 2 GLY B CA 1
ATOM 5710 C C . GLY B 1 2 ? 15.742 58.844 -23.641 1 23.64 2 GLY B C 1
ATOM 5711 O O . GLY B 1 2 ? 14.562 59.188 -23.75 1 23.64 2 GLY B O 1
ATOM 5712 N N . GLY B 1 3 ? 16.266 58.219 -24.797 1 21.94 3 GLY B N 1
ATOM 5713 C CA . GLY B 1 3 ? 15.547 57.531 -25.859 1 21.94 3 GLY B CA 1
ATOM 5714 C C . GLY B 1 3 ? 14.477 56.594 -25.344 1 21.94 3 GLY B C 1
ATOM 5715 O O . GLY B 1 3 ? 14.445 56.25 -24.156 1 21.94 3 GLY B O 1
ATOM 5716 N N . SER B 1 4 ? 13.641 56.094 -26.266 1 23.42 4 SER B N 1
ATOM 5717 C CA . SER B 1 4 ? 12.273 55.719 -26.594 1 23.42 4 SER B CA 1
ATOM 5718 C C . SER B 1 4 ? 11.992 54.281 -26.172 1 23.42 4 SER B C 1
ATOM 5720 O O . SER B 1 4 ? 12.547 53.312 -26.734 1 23.42 4 SER B O 1
ATOM 5722 N N . VAL B 1 5 ? 11.977 53.969 -24.828 1 26.06 5 VAL B N 1
ATOM 5723 C CA . VAL B 1 5 ? 12.016 52.719 -24.094 1 26.06 5 VAL B CA 1
ATOM 5724 C C . VAL B 1 5 ? 10.773 51.875 -24.406 1 26.06 5 VAL B C 1
ATOM 5726 O O . VAL B 1 5 ? 9.711 52.094 -23.812 1 26.06 5 VAL B O 1
ATOM 5729 N N . GLY B 1 6 ? 10.305 51.969 -25.719 1 21.3 6 GLY B N 1
ATOM 5730 C CA . GLY B 1 6 ? 8.953 51.5 -26 1 21.3 6 GLY B CA 1
ATOM 5731 C C . GLY B 1 6 ? 8.75 50.031 -25.719 1 21.3 6 GLY B C 1
ATOM 5732 O O . GLY B 1 6 ? 9.352 49.156 -26.375 1 21.3 6 GLY B O 1
ATOM 5733 N N . ALA B 1 7 ? 8.672 49.531 -24.469 1 23.98 7 ALA B N 1
ATOM 5734 C CA . ALA B 1 7 ? 8.688 48.188 -23.922 1 23.98 7 ALA B CA 1
ATOM 5735 C C . ALA B 1 7 ? 7.523 47.375 -24.469 1 23.98 7 ALA B C 1
ATOM 5737 O O . ALA B 1 7 ? 6.359 47.688 -24.203 1 23.98 7 ALA B O 1
ATOM 5738 N N . ARG B 1 8 ? 7.586 46.906 -25.734 1 23.05 8 ARG B N 1
ATOM 5739 C CA . ARG B 1 8 ? 6.633 46.156 -26.547 1 23.05 8 ARG B CA 1
ATOM 5740 C C . ARG B 1 8 ? 6.152 44.906 -25.797 1 23.05 8 ARG B C 1
ATOM 5742 O O . ARG B 1 8 ? 6.965 44.125 -25.312 1 23.05 8 ARG B O 1
ATOM 5749 N N . THR B 1 9 ? 5.074 45 -25.078 1 23.84 9 THR B N 1
ATOM 5750 C CA . THR B 1 9 ? 4.402 44.062 -24.203 1 23.84 9 THR B CA 1
ATOM 5751 C C . THR B 1 9 ? 4.059 42.781 -24.969 1 23.84 9 THR B C 1
ATOM 5753 O O . THR B 1 9 ? 3.24 42.781 -25.891 1 23.84 9 THR B O 1
ATOM 5756 N N . PRO B 1 10 ? 5.117 42 -25.547 1 25.09 10 PRO B N 1
ATOM 5757 C CA . PRO B 1 10 ? 4.742 40.969 -26.516 1 25.09 10 PRO B CA 1
ATOM 5758 C C . PRO B 1 10 ? 3.674 40.031 -25.984 1 25.09 10 PRO B C 1
ATOM 5760 O O . PRO B 1 10 ? 3.547 39.844 -24.766 1 25.09 10 PRO B O 1
ATOM 5763 N N . GLY B 1 11 ? 2.475 39.938 -26.672 1 22.77 11 GLY B N 1
ATOM 5764 C CA . GLY B 1 11 ? 1.2 39.25 -26.641 1 22.77 11 GLY B CA 1
ATOM 5765 C C . GLY B 1 11 ? 1.347 37.719 -26.5 1 22.77 11 GLY B C 1
ATOM 5766 O O . GLY B 1 11 ? 1.938 37.094 -27.359 1 22.77 11 GLY B O 1
ATOM 5767 N N . LEU B 1 12 ? 1.707 37.188 -25.281 1 23.47 12 LEU B N 1
ATOM 5768 C CA . LEU B 1 12 ? 1.92 35.781 -24.953 1 23.47 12 LEU B CA 1
ATOM 5769 C C . LEU B 1 12 ? 0.734 34.906 -25.391 1 23.47 12 LEU B C 1
ATOM 5771 O O . LEU B 1 12 ? -0.323 34.938 -24.766 1 23.47 12 LEU B O 1
ATOM 5775 N N . THR B 1 13 ? 0.304 34.938 -26.688 1 24.22 13 THR B N 1
ATOM 5776 C CA . THR B 1 13 ? -0.781 34.125 -27.25 1 24.22 13 THR B CA 1
ATOM 5777 C C . THR B 1 13 ? -0.558 32.656 -26.969 1 24.22 13 THR B C 1
ATOM 5779 O O . THR B 1 13 ? 0.249 32 -27.641 1 24.22 13 THR B O 1
ATOM 5782 N N . ALA B 1 14 ? -0.177 32.156 -25.797 1 24.25 14 ALA B N 1
ATOM 5783 C CA . ALA B 1 14 ? 0.158 30.734 -25.797 1 24.25 14 ALA B CA 1
ATOM 5784 C C . ALA B 1 14 ? -1.009 29.891 -26.297 1 24.25 14 ALA B C 1
ATOM 5786 O O . ALA B 1 14 ? -2.137 30.031 -25.828 1 24.25 14 ALA B O 1
ATOM 5787 N N . PRO B 1 15 ? -0.99 29.5 -27.578 1 24.2 15 PRO B N 1
ATOM 5788 C CA . PRO B 1 15 ? -2.033 28.719 -28.25 1 24.2 15 PRO B CA 1
ATOM 5789 C C . PRO B 1 15 ? -2.539 27.562 -27.391 1 24.2 15 PRO B C 1
ATOM 5791 O O . PRO B 1 15 ? -1.827 27.094 -26.5 1 24.2 15 PRO B O 1
ATOM 5794 N N . LEU B 1 16 ? -3.875 27.484 -27.203 1 23.31 16 LEU B N 1
ATOM 5795 C CA . LEU B 1 16 ? -4.812 26.484 -26.703 1 23.31 16 LEU B CA 1
ATOM 5796 C C . LEU B 1 16 ? -4.473 25.094 -27.266 1 23.31 16 LEU B C 1
ATOM 5798 O O . LEU B 1 16 ? -4.57 24.875 -28.469 1 23.31 16 LEU B O 1
ATOM 5802 N N . CYS B 1 17 ? -3.344 24.531 -26.781 1 23.88 17 CYS B N 1
ATOM 5803 C CA . CYS B 1 17 ? -3.021 23.203 -27.297 1 23.88 17 CYS B CA 1
ATOM 5804 C C . CYS B 1 17 ? -4.262 22.328 -27.344 1 23.88 17 CYS B C 1
ATOM 5806 O O . CYS B 1 17 ? -4.941 22.141 -26.328 1 23.88 17 CYS B O 1
ATOM 5808 N N . SER B 1 18 ? -5.008 22.328 -28.469 1 23.95 18 SER B N 1
ATOM 5809 C CA . SER B 1 18 ? -6.047 21.438 -28.969 1 23.95 18 SER B CA 1
ATOM 5810 C C . SER B 1 18 ? -5.773 20 -28.547 1 23.95 18 SER B C 1
ATOM 5812 O O . SER B 1 18 ? -4.711 19.438 -28.859 1 23.95 18 SER B O 1
ATOM 5814 N N . LEU B 1 19 ? -6.172 19.656 -27.406 1 24.52 19 LEU B N 1
ATOM 5815 C CA . LEU B 1 19 ? -6.277 18.281 -26.969 1 24.52 19 LEU B CA 1
ATOM 5816 C C . LEU B 1 19 ? -6.859 17.391 -28.062 1 24.52 19 LEU B C 1
ATOM 5818 O O . LEU B 1 19 ? -8.07 17.391 -28.281 1 24.52 19 LEU B O 1
ATOM 5822 N N . SER B 1 20 ? -6.359 17.578 -29.297 1 23.91 20 SER B N 1
ATOM 5823 C CA . SER B 1 20 ? -6.777 16.703 -30.391 1 23.91 20 SER B CA 1
ATOM 5824 C C . SER B 1 20 ? -6.918 15.266 -29.922 1 23.91 20 SER B C 1
ATOM 5826 O O . SER B 1 20 ? -6.258 14.844 -28.969 1 23.91 20 SER B O 1
ATOM 5828 N N . ALA B 1 21 ? -8.164 14.664 -30.328 1 26.59 21 ALA B N 1
ATOM 5829 C CA . ALA B 1 21 ? -8.672 13.297 -30.359 1 26.59 21 ALA B CA 1
ATOM 5830 C C . ALA B 1 21 ? -7.57 12.312 -30.719 1 26.59 21 ALA B C 1
ATOM 5832 O O . ALA B 1 21 ? -7.02 12.359 -31.828 1 26.59 21 ALA B O 1
ATOM 5833 N N . GLY B 1 22 ? -6.621 12.242 -29.875 1 27.33 22 GLY B N 1
ATOM 5834 C CA . GLY B 1 22 ? -5.656 11.219 -30.234 1 27.33 22 GLY B CA 1
ATOM 5835 C C . GLY B 1 22 ? -6.293 9.992 -30.875 1 27.33 22 GLY B C 1
ATOM 5836 O O . GLY B 1 22 ? -7.352 9.539 -30.438 1 27.33 22 GLY B O 1
ATOM 5837 N N . PRO B 1 23 ? -6.199 9.945 -32.219 1 27.64 23 PRO B N 1
ATOM 5838 C CA . PRO B 1 23 ? -6.84 8.852 -32.969 1 27.64 23 PRO B CA 1
ATOM 5839 C C . PRO B 1 23 ? -6.824 7.531 -32.219 1 27.64 23 PRO B C 1
ATOM 5841 O O . PRO B 1 23 ? -5.961 7.316 -31.359 1 27.64 23 PRO B O 1
ATOM 5844 N N . VAL B 1 24 ? -7.973 7.062 -31.984 1 29.39 24 VAL B N 1
ATOM 5845 C CA . VAL B 1 24 ? -8.266 5.672 -31.656 1 29.39 24 VAL B CA 1
ATOM 5846 C C . VAL B 1 24 ? -7.293 4.746 -32.375 1 29.39 24 VAL B C 1
ATOM 5848 O O . VAL B 1 24 ? -7.262 4.715 -33.625 1 29.39 24 VAL B O 1
ATOM 5851 N N . ALA B 1 25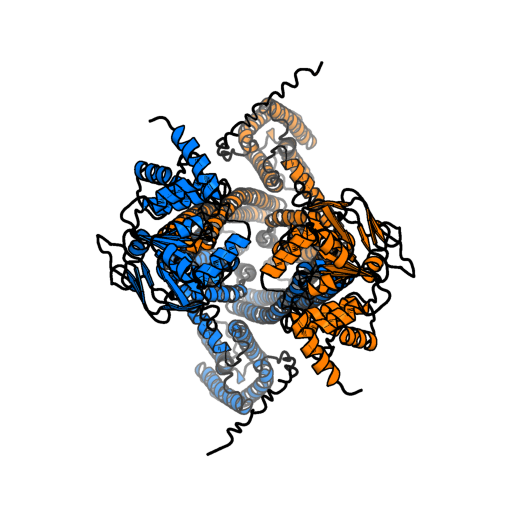 ? -6.066 4.766 -31.984 1 30.88 25 ALA B N 1
ATOM 5852 C CA . ALA B 1 25 ? -5.164 3.75 -32.5 1 30.88 25 ALA B CA 1
ATOM 5853 C C . ALA B 1 25 ? -5.914 2.453 -32.812 1 30.88 25 ALA B C 1
ATOM 5855 O O . ALA B 1 25 ? -6.406 1.795 -31.891 1 30.88 25 ALA B O 1
ATOM 5856 N N . THR B 1 26 ? -6.68 2.482 -33.844 1 31.05 26 THR B N 1
ATOM 5857 C CA . THR B 1 26 ? -7.062 1.218 -34.469 1 31.05 26 THR B CA 1
ATOM 5858 C C . THR B 1 26 ? -5.957 0.18 -34.312 1 31.05 26 THR B C 1
ATOM 5860 O O . THR B 1 26 ? -4.777 0.482 -34.5 1 31.05 26 THR B O 1
ATOM 5863 N N . MET B 1 27 ? -6.105 -0.586 -33.406 1 32.88 27 MET B N 1
ATOM 5864 C CA . MET B 1 27 ? -5.316 -1.805 -33.25 1 32.88 27 MET B CA 1
ATOM 5865 C C . MET B 1 27 ? -4.816 -2.299 -34.594 1 32.88 27 MET B C 1
ATOM 5867 O O . MET B 1 27 ? -5.52 -3.031 -35.312 1 32.88 27 MET B O 1
ATOM 5871 N N . ALA B 1 28 ? -4.258 -1.401 -35.5 1 34.66 28 ALA B N 1
ATOM 5872 C CA . ALA B 1 28 ? -3.701 -1.822 -36.781 1 34.66 28 ALA B CA 1
ATOM 5873 C C . ALA B 1 28 ? -2.869 -3.092 -36.625 1 34.66 28 ALA B C 1
ATOM 5875 O O . ALA B 1 28 ? -2.082 -3.217 -35.688 1 34.66 28 ALA B O 1
ATOM 5876 N N . LEU B 1 29 ? -3.342 -4.156 -37.094 1 41.44 29 LEU B N 1
ATOM 5877 C CA . LEU B 1 29 ? -2.582 -5.383 -37.281 1 41.44 29 LEU B CA 1
ATOM 5878 C C . LEU B 1 29 ? -1.124 -5.07 -37.625 1 41.44 29 LEU B C 1
ATOM 5880 O O . LEU B 1 29 ? -0.837 -4.152 -38.375 1 41.44 29 LEU B O 1
ATOM 5884 N N . PRO B 1 30 ? -0.214 -5.359 -36.688 1 45.81 30 PRO B N 1
ATOM 5885 C CA . PRO B 1 30 ? 1.174 -5.059 -37.031 1 45.81 30 PRO B CA 1
ATOM 5886 C C . PRO B 1 30 ? 1.437 -5.188 -38.531 1 45.81 30 PRO B C 1
ATOM 5888 O O . PRO B 1 30 ? 0.779 -5.98 -39.219 1 45.81 30 PRO B O 1
ATOM 5891 N N . LEU B 1 31 ? 1.833 -4.125 -39.188 1 48.5 31 LEU B N 1
ATOM 5892 C CA . LEU B 1 31 ? 2.18 -4.02 -40.594 1 48.5 31 LEU B CA 1
ATOM 5893 C C . LEU B 1 31 ? 2.779 -5.328 -41.094 1 48.5 31 LEU B C 1
ATOM 5895 O O . LEU B 1 31 ? 2.564 -5.703 -42.25 1 48.5 31 LEU B O 1
ATOM 5899 N N . THR B 1 32 ? 3.404 -6 -40.219 1 51.81 32 THR B N 1
ATOM 5900 C CA . THR B 1 32 ? 4.008 -7.25 -40.656 1 51.81 32 THR B CA 1
ATOM 5901 C C . THR B 1 32 ? 2.936 -8.266 -41.031 1 51.81 32 THR B C 1
ATOM 5903 O O . THR B 1 32 ? 3.125 -9.055 -41.969 1 51.81 32 THR B O 1
ATOM 5906 N N . LEU B 1 33 ? 1.895 -8.117 -40.344 1 53.84 33 LEU B N 1
ATOM 5907 C CA . LEU B 1 33 ? 0.82 -9.023 -40.719 1 53.84 33 LEU B CA 1
ATOM 5908 C C . LEU B 1 33 ? 0.098 -8.508 -41.969 1 53.84 33 LEU B C 1
ATOM 5910 O O . LEU B 1 33 ? -0.401 -9.297 -42.781 1 53.84 33 LEU B O 1
ATOM 5914 N N . ARG B 1 34 ? 0.069 -7.219 -42.125 1 57.53 34 ARG B N 1
ATOM 5915 C CA . ARG B 1 34 ? -0.594 -6.688 -43.312 1 57.53 34 ARG B CA 1
ATOM 5916 C C . ARG B 1 34 ? 0.209 -6.992 -44.562 1 57.53 34 ARG B C 1
ATOM 5918 O O . ARG B 1 34 ? -0.363 -7.23 -45.625 1 57.53 34 ARG B O 1
ATOM 5925 N N . LEU B 1 35 ? 1.504 -7.008 -44.344 1 57.22 35 LEU B N 1
ATOM 5926 C CA . LEU B 1 35 ? 2.338 -7.23 -45.531 1 57.22 35 LEU B CA 1
ATOM 5927 C C . LEU B 1 35 ? 2.637 -8.719 -45.719 1 57.22 35 LEU B C 1
ATOM 5929 O O . LEU B 1 35 ? 3.301 -9.109 -46.656 1 57.22 35 LEU B O 1
ATOM 5933 N N . GLY B 1 36 ? 2.104 -9.445 -44.844 1 61.53 36 GLY B N 1
ATOM 5934 C CA . GLY B 1 36 ? 2.297 -10.883 -44.938 1 61.53 36 GLY B CA 1
ATOM 5935 C C . GLY B 1 36 ? 1.615 -11.492 -46.156 1 61.53 36 GLY B C 1
ATOM 5936 O O . GLY B 1 36 ? 2.193 -12.344 -46.844 1 61.53 36 GLY B O 1
ATOM 5937 N N . CYS B 1 37 ? 0.504 -10.93 -46.469 1 68.19 37 CYS B N 1
ATOM 5938 C CA . CYS B 1 37 ? -0.232 -11.5 -47.562 1 68.19 37 CYS B CA 1
ATOM 5939 C C . CYS B 1 37 ? 0.417 -11.125 -48.906 1 68.19 37 CYS B C 1
ATOM 5941 O O . CYS B 1 37 ? 0.635 -11.984 -49.75 1 68.19 37 CYS B O 1
ATOM 5943 N N . PRO B 1 38 ? 0.742 -9.867 -49.125 1 69.69 38 PRO B N 1
ATOM 5944 C CA . PRO B 1 38 ? 1.404 -9.586 -50.406 1 69.69 38 PRO B CA 1
ATOM 5945 C C . PRO B 1 38 ? 2.777 -10.25 -50.531 1 69.69 38 PRO B C 1
ATOM 5947 O O . PRO B 1 38 ? 3.186 -10.648 -51.625 1 69.69 38 PRO B O 1
ATOM 5950 N N . LEU B 1 39 ? 3.412 -10.445 -49.406 1 72.94 39 LEU B N 1
ATOM 5951 C CA . LEU B 1 39 ? 4.715 -11.102 -49.438 1 72.94 39 LEU B CA 1
ATOM 5952 C C . LEU B 1 39 ? 4.57 -12.594 -49.719 1 72.94 39 LEU B C 1
ATOM 5954 O O . LEU B 1 39 ? 5.414 -13.188 -50.406 1 72.94 39 LEU B O 1
ATOM 5958 N N . LEU B 1 40 ? 3.482 -13.094 -49.312 1 75.12 40 LEU B N 1
ATOM 5959 C CA . LEU B 1 40 ? 3.199 -14.492 -49.625 1 75.12 40 LEU B CA 1
ATOM 5960 C C . LEU B 1 40 ? 2.887 -14.68 -51.094 1 75.12 40 LEU B C 1
ATOM 5962 O O . LEU B 1 40 ? 3.324 -15.656 -51.719 1 75.12 40 LEU B O 1
ATOM 5966 N N . LEU B 1 41 ? 2.225 -13.703 -51.625 1 73.94 41 LEU B N 1
ATOM 5967 C CA . LEU B 1 41 ? 1.901 -13.789 -53.062 1 73.94 41 LEU B CA 1
ATOM 5968 C C . LEU B 1 41 ? 3.15 -13.602 -53.906 1 73.94 41 LEU B C 1
ATOM 5970 O O . LEU B 1 41 ? 3.316 -14.281 -54.938 1 73.94 41 LEU B O 1
ATOM 5974 N N . CYS B 1 42 ? 4.051 -12.781 -53.5 1 76.06 42 CYS B N 1
ATOM 5975 C CA . CYS B 1 42 ? 5.309 -12.602 -54.219 1 76.06 42 CYS B CA 1
ATOM 5976 C C . CYS B 1 42 ? 6.203 -13.82 -54.094 1 76.06 42 CYS B C 1
ATOM 5978 O O . CYS B 1 42 ? 6.879 -14.219 -55.031 1 76.06 42 CYS B O 1
ATOM 5980 N N . ASP B 1 43 ? 6.113 -14.359 -52.906 1 77 43 ASP B N 1
ATOM 5981 C CA . ASP B 1 43 ? 6.902 -15.562 -52.719 1 77 43 ASP B CA 1
ATOM 5982 C C . ASP B 1 43 ? 6.363 -16.734 -53.531 1 77 43 ASP B C 1
ATOM 5984 O O . ASP B 1 43 ? 7.133 -17.531 -54.062 1 77 43 ASP B O 1
ATOM 5988 N N . LEU B 1 44 ? 5.074 -16.75 -53.719 1 75.81 44 LEU B N 1
ATOM 5989 C CA . LEU B 1 44 ? 4.469 -17.781 -54.531 1 75.81 44 LEU B CA 1
ATOM 5990 C C . LEU B 1 44 ? 4.816 -17.578 -56 1 75.81 44 LEU B C 1
ATOM 5992 O O . LEU B 1 44 ? 5.059 -18.547 -56.75 1 75.81 44 LEU B O 1
ATOM 5996 N N . ALA B 1 45 ? 4.914 -16.328 -56.406 1 76.44 45 ALA B N 1
ATOM 5997 C CA . ALA B 1 45 ? 5.312 -16.016 -57.781 1 76.44 45 ALA B CA 1
ATOM 5998 C C . ALA B 1 45 ? 6.789 -16.328 -58 1 76.44 45 ALA B C 1
ATOM 6000 O O . ALA B 1 45 ? 7.156 -16.875 -59.062 1 76.44 45 ALA B O 1
ATOM 6001 N N . LEU B 1 46 ? 7.523 -16.125 -57.031 1 77.44 46 LEU B N 1
ATOM 6002 C CA . LEU B 1 46 ? 8.953 -16.406 -57.156 1 77.44 46 LEU B CA 1
ATOM 6003 C C . LEU B 1 46 ? 9.211 -17.906 -57.125 1 77.44 46 LEU B C 1
ATOM 6005 O O . LEU B 1 46 ? 10.094 -18.391 -57.844 1 77.44 46 LEU B O 1
ATOM 6009 N N . ARG B 1 47 ? 8.414 -18.547 -56.375 1 74.88 47 ARG B N 1
ATOM 6010 C CA . ARG B 1 47 ? 8.531 -20 -56.344 1 74.88 47 ARG B CA 1
ATOM 6011 C C . ARG B 1 47 ? 8.141 -20.625 -57.688 1 74.88 47 ARG B C 1
ATOM 6013 O O . ARG B 1 47 ? 8.773 -21.578 -58.125 1 74.88 47 ARG B O 1
ATOM 6020 N N . ALA B 1 48 ? 7.152 -20.078 -58.281 1 74.38 48 ALA B N 1
ATOM 6021 C CA . ALA B 1 48 ? 6.742 -20.562 -59.594 1 74.38 48 ALA B CA 1
ATOM 6022 C C . ALA B 1 48 ? 7.816 -20.281 -60.656 1 74.38 48 ALA B C 1
ATOM 6024 O O . ALA B 1 48 ? 8.047 -21.109 -61.531 1 74.38 48 ALA B O 1
ATOM 6025 N N . LEU B 1 49 ? 8.523 -19.188 -60.469 1 73.81 49 LEU B N 1
ATOM 6026 C CA . LEU B 1 49 ? 9.594 -18.844 -61.406 1 73.81 49 LEU B CA 1
ATOM 6027 C C . LEU B 1 49 ? 10.82 -19.719 -61.156 1 73.81 49 LEU B C 1
ATOM 6029 O O . LEU B 1 49 ? 11.461 -20.156 -62.125 1 73.81 49 LEU B O 1
ATOM 6033 N N . LEU B 1 50 ? 10.953 -19.984 -59.906 1 72.62 50 LEU B N 1
ATOM 6034 C CA . LEU B 1 50 ? 12.117 -20.812 -59.594 1 72.62 50 LEU B CA 1
ATOM 6035 C C . LEU B 1 50 ? 11.828 -22.281 -59.844 1 72.62 50 LEU B C 1
ATOM 6037 O O . LEU B 1 50 ? 12.75 -23.078 -60.062 1 72.62 50 LEU B O 1
ATOM 6041 N N . GLY B 1 51 ? 10.609 -22.688 -59.844 1 69.31 51 GLY B N 1
ATOM 6042 C CA . GLY B 1 51 ? 10.203 -24.031 -60.188 1 69.31 51 GLY B CA 1
ATOM 6043 C C . GLY B 1 51 ? 10.555 -24.406 -61.625 1 69.31 51 GLY B C 1
ATOM 6044 O O . GLY B 1 51 ? 10.82 -25.578 -61.906 1 69.31 51 GLY B O 1
ATOM 6045 N N . TRP B 1 52 ? 10.562 -23.422 -62.5 1 67.06 52 TRP B N 1
ATOM 6046 C CA . TRP B 1 52 ? 10.922 -23.672 -63.875 1 67.06 52 TRP B CA 1
ATOM 6047 C C . TRP B 1 52 ? 12.406 -24 -64 1 67.06 52 TRP B C 1
ATOM 6049 O O . TRP B 1 52 ? 12.805 -24.781 -64.875 1 67.06 52 TRP B O 1
ATOM 6059 N N . GLY B 1 53 ? 13.219 -23.57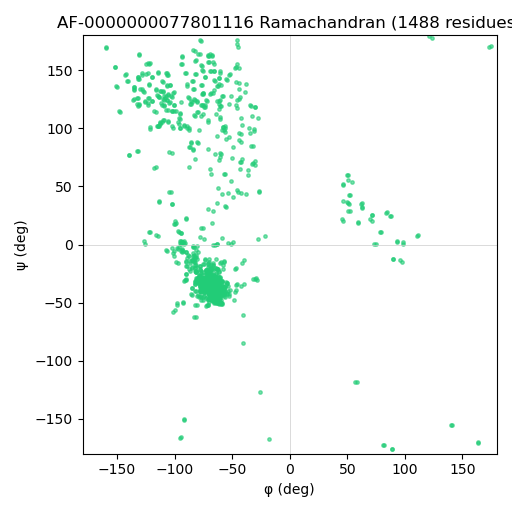8 -63.125 1 63.25 53 GLY B N 1
ATOM 6060 C CA . GLY B 1 53 ? 14.648 -23.859 -63.156 1 63.25 53 GLY B CA 1
ATOM 6061 C C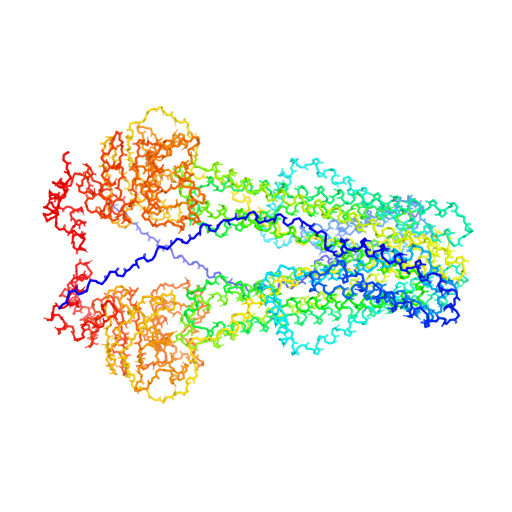 . GLY B 1 53 ? 15.055 -24.953 -62.188 1 63.25 53 GLY B C 1
ATOM 6062 O O . GLY B 1 53 ? 16.234 -25.266 -62.062 1 63.25 53 GLY B O 1
ATOM 6063 N N . ALA B 1 54 ? 14.156 -25.484 -61.406 1 62.78 54 ALA B N 1
ATOM 6064 C CA . ALA B 1 54 ? 14.375 -26.422 -60.312 1 62.78 54 ALA B CA 1
ATOM 6065 C C . ALA B 1 54 ? 15.016 -27.703 -60.812 1 62.78 54 ALA B C 1
ATOM 6067 O O . ALA B 1 54 ? 15.898 -28.266 -60.156 1 62.78 54 ALA B O 1
ATOM 6068 N N . PRO B 1 55 ? 14.602 -28.234 -61.938 1 61.72 55 PRO B N 1
ATOM 6069 C CA . PRO B 1 55 ? 15.266 -29.484 -62.344 1 61.72 55 PRO B CA 1
ATOM 6070 C C . PRO B 1 55 ? 16.75 -29.297 -62.656 1 61.72 55 PRO B C 1
ATOM 6072 O O . PRO B 1 55 ? 17.531 -30.219 -62.469 1 61.72 55 PRO B O 1
ATOM 6075 N N . SER B 1 56 ? 17.219 -28.141 -63.094 1 62.41 56 SER B N 1
ATOM 6076 C CA . SER B 1 56 ? 18.625 -27.938 -63.375 1 62.41 56 SER B CA 1
ATOM 6077 C C . SER B 1 56 ? 19.438 -27.734 -62.125 1 62.41 56 SER B C 1
ATOM 6079 O O . SER B 1 56 ? 20.641 -28 -62.094 1 62.41 56 SER B O 1
ATOM 6081 N N . LEU B 1 57 ? 18.766 -27.312 -61.031 1 62 57 LEU B N 1
ATOM 6082 C CA . LEU B 1 57 ? 19.484 -27.031 -59.781 1 62 57 LEU B CA 1
ATOM 6083 C C . LEU B 1 57 ? 19.344 -28.188 -58.812 1 62 57 LEU B C 1
ATOM 6085 O O . LEU B 1 57 ? 20.047 -28.234 -57.781 1 62 57 LEU B O 1
ATOM 6089 N N . ALA B 1 58 ? 18.531 -29.094 -59.094 1 62.69 58 ALA B N 1
ATOM 6090 C CA . ALA B 1 58 ? 18.25 -30.219 -58.188 1 62.69 58 ALA B CA 1
ATOM 6091 C C . ALA B 1 58 ? 19.516 -31.047 -57.969 1 62.69 58 ALA B C 1
ATOM 6093 O O . ALA B 1 58 ? 19.75 -31.516 -56.844 1 62.69 58 ALA B O 1
ATOM 6094 N N . PRO B 1 59 ? 20.297 -31.25 -59.062 1 62.16 59 PRO B N 1
ATOM 6095 C CA . PRO B 1 59 ? 21.453 -32.094 -58.781 1 62.16 59 PRO B CA 1
ATOM 6096 C C . PRO B 1 59 ? 22.453 -31.453 -57.844 1 62.16 59 PRO B C 1
ATOM 6098 O O . PRO B 1 59 ? 23.359 -32.125 -57.344 1 62.16 59 PRO B O 1
ATOM 6101 N N . LEU B 1 60 ? 22.438 -30.141 -57.594 1 64.94 60 LEU B N 1
ATOM 6102 C CA . LEU B 1 60 ? 23.422 -29.469 -56.781 1 64.94 60 LEU B CA 1
ATOM 6103 C C . LEU B 1 60 ? 23.141 -29.703 -55.281 1 64.94 60 LEU B C 1
ATOM 6105 O O . LEU B 1 60 ? 23.984 -29.453 -54.438 1 64.94 60 LEU B O 1
ATOM 6109 N N . GLY B 1 61 ? 22.312 -30.422 -54.938 1 61.84 61 GLY B N 1
ATOM 6110 C CA . GLY B 1 61 ? 21.984 -30.906 -53.625 1 61.84 61 GLY B CA 1
ATOM 6111 C C . GLY B 1 61 ? 21.656 -29.781 -52.656 1 61.84 61 GLY B C 1
ATOM 6112 O O . GLY B 1 61 ? 20.812 -28.922 -52.938 1 61.84 61 GLY B O 1
ATOM 6113 N N . LEU B 1 62 ? 22.484 -29.688 -51.594 1 68.5 62 LEU B N 1
ATOM 6114 C CA . LEU B 1 62 ? 22.312 -28.766 -50.5 1 68.5 62 LEU B CA 1
ATOM 6115 C C . LEU B 1 62 ? 22.641 -27.328 -50.906 1 68.5 62 LEU B C 1
ATOM 6117 O O . LEU B 1 62 ? 21.938 -26.391 -50.531 1 68.5 62 LEU B O 1
ATOM 6121 N N . PRO B 1 63 ? 23.594 -27.188 -51.688 1 72 63 PRO B N 1
ATOM 6122 C CA . PRO B 1 63 ? 23.891 -25.797 -52.094 1 72 63 PRO B CA 1
ATOM 6123 C C . PRO B 1 63 ? 22.797 -25.188 -52.969 1 72 63 PRO B C 1
ATOM 6125 O O . PRO B 1 63 ? 22.625 -23.969 -52.969 1 72 63 PRO B O 1
ATOM 6128 N N . ALA B 1 64 ? 22.031 -25.938 -53.562 1 73.31 64 ALA B N 1
ATOM 6129 C CA . ALA B 1 64 ? 20.938 -25.422 -54.406 1 73.31 64 ALA B CA 1
ATOM 6130 C C . ALA B 1 64 ? 19.828 -24.828 -53.531 1 73.31 64 ALA B C 1
ATOM 6132 O O . ALA B 1 64 ? 19.203 -23.828 -53.906 1 73.31 64 ALA B O 1
ATOM 6133 N N . THR B 1 65 ? 19.656 -25.375 -52.406 1 73.62 65 THR B N 1
ATOM 6134 C CA . THR B 1 65 ? 18.625 -24.859 -51.5 1 73.62 65 THR B CA 1
ATOM 6135 C C . THR B 1 65 ? 19.062 -23.531 -50.875 1 73.62 65 THR B C 1
ATOM 6137 O O . THR B 1 65 ? 18.234 -22.641 -50.719 1 73.62 65 THR B O 1
ATOM 6140 N N . TRP B 1 66 ? 20.344 -23.453 -50.719 1 74.44 66 TRP B N 1
ATOM 6141 C CA . TRP B 1 66 ? 20.844 -22.188 -50.156 1 74.44 66 TRP B CA 1
ATOM 6142 C C . TRP B 1 66 ? 20.859 -21.109 -51.25 1 74.44 66 TRP B C 1
ATOM 6144 O O . TRP B 1 66 ? 20.641 -19.938 -50.938 1 74.44 66 TRP B O 1
ATOM 6154 N N . LEU B 1 67 ? 21.172 -21.578 -52.438 1 73.88 67 LEU B N 1
ATOM 6155 C CA . LEU B 1 67 ? 21.125 -20.625 -53.562 1 73.88 67 LEU B CA 1
ATOM 6156 C C . LEU B 1 67 ? 19.688 -20.172 -53.812 1 73.88 67 LEU B C 1
ATOM 6158 O O . LEU B 1 67 ? 19.453 -19 -54.094 1 73.88 67 LEU B O 1
ATOM 6162 N N . GLU B 1 68 ? 18.797 -21.047 -53.625 1 75.75 68 GLU B N 1
ATOM 6163 C CA . GLU B 1 68 ? 17.391 -20.672 -53.75 1 75.75 68 GLU B CA 1
ATOM 6164 C C . GLU B 1 68 ? 16.969 -19.703 -52.656 1 75.75 68 GLU B C 1
ATOM 6166 O O . GLU B 1 68 ? 16.219 -18.766 -52.906 1 75.75 68 GLU B O 1
ATOM 6171 N N . ALA B 1 69 ? 17.469 -19.938 -51.531 1 75.62 69 ALA B N 1
ATOM 6172 C CA . ALA B 1 69 ? 17.156 -19.047 -50.406 1 75.62 69 ALA B CA 1
ATOM 6173 C C . ALA B 1 69 ? 17.734 -17.656 -50.625 1 75.62 69 ALA B C 1
ATOM 6175 O O . ALA B 1 69 ? 17.109 -16.656 -50.281 1 75.62 69 ALA B O 1
ATOM 6176 N N . ALA B 1 70 ? 18.875 -17.672 -51.188 1 75.75 70 ALA B N 1
ATOM 6177 C CA . ALA B 1 70 ? 19.516 -16.391 -51.438 1 75.75 70 ALA B CA 1
ATOM 6178 C C . ALA B 1 70 ? 18.766 -15.609 -52.5 1 75.75 70 ALA B C 1
ATOM 6180 O O . ALA B 1 70 ? 18.562 -14.398 -52.375 1 75.75 70 ALA B O 1
ATOM 6181 N N . VAL B 1 71 ? 18.359 -16.328 -53.531 1 75.81 71 VAL B N 1
ATOM 6182 C CA . VAL B 1 71 ? 17.625 -15.672 -54.594 1 75.81 71 VAL B CA 1
ATOM 6183 C C . VAL B 1 71 ? 16.25 -15.227 -54.062 1 75.81 71 VAL B C 1
ATOM 6185 O O . VAL B 1 71 ? 15.781 -14.133 -54.406 1 75.81 71 VAL B O 1
ATOM 6188 N N . ARG B 1 72 ? 15.672 -16.078 -53.219 1 76.62 72 ARG B N 1
ATOM 6189 C CA . ARG B 1 72 ? 14.391 -15.734 -52.625 1 76.62 72 ARG B CA 1
ATOM 6190 C C . ARG B 1 72 ? 14.523 -14.531 -51.688 1 76.62 72 ARG B C 1
ATOM 6192 O O . ARG B 1 72 ? 13.648 -13.672 -51.625 1 76.62 72 ARG B O 1
ATOM 6199 N N . PHE B 1 73 ? 15.602 -14.516 -51 1 77.56 73 PHE B N 1
ATOM 6200 C CA . PHE B 1 73 ? 15.844 -13.406 -50.094 1 77.56 73 PHE B CA 1
ATOM 6201 C C . PHE B 1 73 ? 16.016 -12.102 -50.844 1 77.56 73 PHE B C 1
ATOM 6203 O O . PHE B 1 73 ? 15.453 -11.078 -50.469 1 77.56 73 PHE B O 1
ATOM 6210 N N . LEU B 1 74 ? 16.766 -12.227 -51.906 1 73.5 74 LEU B N 1
ATOM 6211 C CA . LEU B 1 74 ? 17 -11.031 -52.719 1 73.5 74 LEU B CA 1
ATOM 6212 C C . LEU B 1 74 ? 15.711 -10.602 -53.406 1 73.5 74 LEU B C 1
ATOM 6214 O O . LEU B 1 74 ? 15.43 -9.406 -53.531 1 73.5 74 LEU B O 1
ATOM 6218 N N . GLY B 1 75 ? 14.961 -11.523 -53.844 1 76.25 75 GLY B N 1
ATOM 6219 C CA . GLY B 1 75 ? 13.695 -11.195 -54.5 1 76.25 75 GLY B CA 1
ATOM 6220 C C . GLY B 1 75 ? 12.672 -10.609 -53.531 1 76.25 75 GLY B C 1
ATOM 6221 O O . GLY B 1 75 ? 12.008 -9.625 -53.875 1 76.25 75 GLY B O 1
ATOM 6222 N N . LEU B 1 76 ? 12.617 -11.227 -52.312 1 77.31 76 LEU B N 1
ATOM 6223 C CA . LEU B 1 76 ? 11.633 -10.766 -51.344 1 77.31 76 LEU B CA 1
ATOM 6224 C C . LEU B 1 76 ? 12.07 -9.445 -50.719 1 77.31 76 LEU B C 1
ATOM 6226 O O . LEU B 1 76 ? 11.227 -8.617 -50.344 1 77.31 76 LEU B O 1
ATOM 6230 N N . TRP B 1 77 ? 13.32 -9.297 -50.562 1 71.81 77 TRP B N 1
ATOM 6231 C CA . TRP B 1 77 ? 13.859 -8.023 -50.094 1 71.81 77 TRP B CA 1
ATOM 6232 C C . TRP B 1 77 ? 13.57 -6.91 -51.094 1 71.81 77 TRP B C 1
ATOM 6234 O O . TRP B 1 77 ? 13.227 -5.789 -50.719 1 71.81 77 TRP B O 1
ATOM 6244 N N . GLY B 1 78 ? 13.758 -7.281 -52.375 1 71.25 78 GLY B N 1
ATOM 6245 C CA . GLY B 1 78 ? 13.391 -6.332 -53.406 1 71.25 78 GLY B CA 1
ATOM 6246 C C . GLY B 1 78 ? 11.906 -6.023 -53.406 1 71.25 78 GLY B C 1
ATOM 6247 O O . GLY B 1 78 ? 11.508 -4.867 -53.562 1 71.25 78 GLY B O 1
ATOM 6248 N N . ALA B 1 79 ? 11.141 -7.07 -53.188 1 72.94 79 ALA B N 1
ATOM 6249 C CA . ALA B 1 79 ? 9.695 -6.867 -53.188 1 72.94 79 ALA B CA 1
ATOM 6250 C C . ALA B 1 79 ? 9.266 -6.039 -51.969 1 72.94 79 ALA B C 1
ATOM 6252 O O . ALA B 1 79 ? 8.359 -5.211 -52.062 1 72.94 79 ALA B O 1
ATOM 6253 N N . TRP B 1 80 ? 9.875 -6.316 -50.844 1 68.25 80 TRP B N 1
ATOM 6254 C CA . TRP B 1 80 ? 9.602 -5.539 -49.625 1 68.25 80 TRP B CA 1
ATOM 6255 C C . TRP B 1 80 ? 9.969 -4.074 -49.844 1 68.25 80 TRP B C 1
ATOM 6257 O O . TRP B 1 80 ? 9.242 -3.178 -49.406 1 68.25 80 TRP B O 1
ATOM 6267 N N . GLY B 1 81 ? 11.117 -3.91 -50.406 1 64.69 81 GLY B N 1
ATOM 6268 C CA . GLY B 1 81 ? 11.508 -2.545 -50.719 1 64.69 81 GLY B CA 1
ATOM 6269 C C . GLY B 1 81 ? 10.539 -1.844 -51.656 1 64.69 81 GLY B C 1
ATOM 6270 O O . GLY B 1 81 ? 10.32 -0.635 -51.531 1 64.69 81 GLY B O 1
ATOM 6271 N N . LEU B 1 82 ? 9.969 -2.6 -52.469 1 65.62 82 LEU B N 1
ATOM 6272 C CA . LEU B 1 82 ? 9.047 -2.004 -53.438 1 65.62 82 LEU B CA 1
ATOM 6273 C C . LEU B 1 82 ? 7.676 -1.787 -52.812 1 65.62 82 LEU B C 1
ATOM 6275 O O . LEU B 1 82 ? 6.973 -0.834 -53.125 1 65.62 82 LEU B O 1
ATOM 6279 N N . LEU B 1 83 ? 7.281 -2.695 -51.906 1 62.84 83 LEU B N 1
ATOM 6280 C CA . LEU B 1 83 ? 5.934 -2.598 -51.344 1 62.84 83 LEU B CA 1
ATOM 6281 C C . LEU B 1 83 ? 5.906 -1.63 -50.156 1 62.84 83 LEU B C 1
ATOM 6283 O O . LEU B 1 83 ? 4.871 -1.024 -49.875 1 62.84 83 LEU B O 1
ATOM 6287 N N . ALA B 1 84 ? 6.855 -1.577 -49.375 1 56.38 84 ALA B N 1
ATOM 6288 C CA . ALA B 1 84 ? 6.855 -0.633 -48.25 1 56.38 84 ALA B CA 1
ATOM 6289 C C . ALA B 1 84 ? 8.008 0.364 -48.375 1 56.38 84 ALA B C 1
ATOM 6291 O O . ALA B 1 84 ? 8.984 0.288 -47.625 1 56.38 84 ALA B O 1
ATOM 6292 N N . PRO B 1 85 ? 8.047 1.221 -49.344 1 50.44 85 PRO B N 1
ATOM 6293 C CA . PRO B 1 85 ? 9.141 2.18 -49.531 1 50.44 85 PRO B CA 1
ATOM 6294 C C . PRO B 1 85 ? 9.328 3.111 -48.344 1 50.44 85 PRO B C 1
ATOM 6296 O O . PRO B 1 85 ? 10.453 3.553 -48.062 1 50.44 85 PRO B O 1
ATOM 6299 N N . ASP B 1 86 ? 8.32 3.738 -47.781 1 47.66 86 ASP B N 1
ATOM 6300 C CA . ASP B 1 86 ? 8.453 4.934 -46.969 1 47.66 86 ASP B CA 1
ATOM 6301 C C . ASP B 1 86 ? 8.945 4.578 -45.562 1 47.66 86 ASP B C 1
ATOM 6303 O O . ASP B 1 86 ? 9.172 5.461 -44.719 1 47.66 86 ASP B O 1
ATOM 6307 N N . ARG B 1 87 ? 8.648 3.549 -44.781 1 46.44 87 ARG B N 1
ATOM 6308 C CA . ARG B 1 87 ? 9 3.422 -43.375 1 46.44 87 ARG B CA 1
ATOM 6309 C C . ARG B 1 87 ? 10.148 2.438 -43.188 1 46.44 87 ARG B C 1
ATOM 6311 O O . ARG B 1 87 ? 9.922 1.236 -43 1 46.44 87 ARG B O 1
ATOM 6318 N N . PRO B 1 88 ? 11.375 2.91 -43.438 1 43.81 88 PRO B N 1
ATOM 6319 C CA . PRO B 1 88 ? 12.617 2.129 -43.406 1 43.81 88 PRO B CA 1
ATOM 6320 C C . PRO B 1 88 ? 12.82 1.381 -42.094 1 43.81 88 PRO B C 1
ATOM 6322 O O . PRO B 1 88 ? 13.555 0.389 -42.062 1 43.81 88 PRO B O 1
ATOM 6325 N N . CYS B 1 89 ? 12.438 2.125 -41 1 41.06 89 CYS B N 1
ATOM 6326 C CA . CYS B 1 89 ? 12.938 1.688 -39.688 1 41.06 89 CYS B CA 1
ATOM 6327 C C . CYS B 1 89 ? 12.414 0.3 -39.344 1 41.06 89 CYS B C 1
ATOM 6329 O O . CYS B 1 89 ? 12.734 -0.245 -38.281 1 41.06 89 CYS B O 1
ATOM 6331 N N . LEU B 1 90 ? 11.305 -0.036 -39.75 1 43.47 90 LEU B N 1
ATOM 6332 C CA . LEU B 1 90 ? 10.82 -1.338 -39.312 1 43.47 90 LEU B CA 1
ATOM 6333 C C . LEU B 1 90 ? 11.641 -2.465 -39.938 1 43.47 90 LEU B C 1
ATOM 6335 O O . LEU B 1 90 ? 11.586 -2.676 -41.156 1 43.47 90 LEU B O 1
ATOM 6339 N N . SER B 1 91 ? 12.945 -2.572 -39.719 1 46.28 91 SER B N 1
ATOM 6340 C CA . SER B 1 91 ? 13.891 -3.502 -40.312 1 46.28 91 SER B CA 1
ATOM 6341 C C . SER B 1 91 ? 13.297 -4.902 -40.406 1 46.28 91 SER B C 1
ATOM 6343 O O . SER B 1 91 ? 13.109 -5.586 -39.406 1 46.28 91 SER B O 1
ATOM 6345 N N . PRO B 1 92 ? 12.367 -5.195 -41.312 1 52.94 92 PRO B N 1
ATOM 6346 C CA . PRO B 1 92 ? 11.82 -6.52 -41.594 1 52.94 92 PRO B CA 1
ATOM 6347 C C . PRO B 1 92 ? 12.906 -7.551 -41.906 1 52.94 92 PRO B C 1
ATOM 6349 O O . PRO B 1 92 ? 12.602 -8.703 -42.219 1 52.94 92 PRO B O 1
ATOM 6352 N N . ARG B 1 93 ? 14.117 -7.109 -41.844 1 58.44 93 ARG B N 1
ATOM 6353 C CA . ARG B 1 93 ? 15.211 -7.938 -42.344 1 58.44 93 ARG B CA 1
ATOM 6354 C C . ARG B 1 93 ? 15.281 -9.258 -41.562 1 58.44 93 ARG B C 1
ATOM 6356 O O . ARG B 1 93 ? 15.508 -10.312 -42.188 1 58.44 93 ARG B O 1
ATOM 6363 N N . ARG B 1 94 ? 14.836 -9.07 -40.438 1 61.41 94 ARG B N 1
ATOM 6364 C CA . ARG B 1 94 ? 15.016 -10.305 -39.688 1 61.41 94 ARG B CA 1
ATOM 6365 C C . ARG B 1 94 ? 13.93 -11.32 -40 1 61.41 94 ARG B C 1
ATOM 6367 O O . ARG B 1 94 ? 14.195 -12.516 -40.125 1 61.41 94 ARG B O 1
ATOM 6374 N N . ALA B 1 95 ? 12.711 -10.664 -40.344 1 66.06 95 ALA B N 1
ATOM 6375 C CA . ALA B 1 95 ? 11.617 -11.586 -40.656 1 66.06 95 ALA B CA 1
ATOM 6376 C C . ALA B 1 95 ? 11.805 -12.195 -42.031 1 66.06 95 ALA B C 1
ATOM 6378 O O . ALA B 1 95 ? 11.562 -13.391 -42.219 1 66.06 95 ALA B O 1
ATOM 6379 N N . LEU B 1 96 ? 12.344 -11.367 -42.969 1 70.19 96 LEU B N 1
ATOM 6380 C CA . LEU B 1 96 ? 12.562 -11.867 -44.312 1 70.19 96 LEU B CA 1
ATOM 6381 C C . LEU B 1 96 ? 13.727 -12.852 -44.344 1 70.19 96 LEU B C 1
ATOM 6383 O O . LEU B 1 96 ? 13.672 -13.852 -45.062 1 70.19 96 LEU B O 1
ATOM 6387 N N . ALA B 1 97 ? 14.68 -12.57 -43.5 1 68.62 97 ALA B N 1
ATOM 6388 C CA . ALA B 1 97 ? 15.805 -13.5 -43.438 1 68.62 97 ALA B CA 1
ATOM 6389 C C . ALA B 1 97 ? 15.375 -14.82 -42.781 1 68.62 97 ALA B C 1
ATOM 6391 O O . ALA B 1 97 ? 15.773 -15.891 -43.25 1 68.62 97 ALA B O 1
ATOM 6392 N N . ALA B 1 98 ? 14.484 -14.633 -41.906 1 67.69 98 ALA B N 1
ATOM 6393 C CA . ALA B 1 98 ? 14.031 -15.859 -41.25 1 67.69 98 ALA B CA 1
ATOM 6394 C C . ALA B 1 98 ? 13.141 -16.672 -42.188 1 67.69 98 ALA B C 1
ATOM 6396 O O . ALA B 1 98 ? 13.195 -17.906 -42.188 1 67.69 98 ALA B O 1
ATOM 6397 N N . LEU B 1 99 ? 12.375 -15.961 -42.969 1 72.38 99 LEU B N 1
ATOM 6398 C CA . LEU B 1 99 ? 11.492 -16.625 -43.938 1 72.38 99 LEU B CA 1
ATOM 6399 C C . LEU B 1 99 ? 12.297 -17.391 -44.969 1 72.38 99 LEU B C 1
ATOM 6401 O O . LEU B 1 99 ? 11.922 -18.484 -45.375 1 72.38 99 LEU B O 1
ATOM 6405 N N . CYS B 1 100 ? 13.484 -16.828 -45.375 1 72.25 100 CYS B N 1
ATOM 6406 C CA . CYS B 1 100 ? 14.258 -17.438 -46.469 1 72.25 100 CYS B CA 1
ATOM 6407 C C . CYS B 1 100 ? 15.25 -18.453 -45.906 1 72.25 100 CYS B C 1
ATOM 6409 O O . CYS B 1 100 ? 15.602 -19.406 -46.594 1 72.25 100 CYS B O 1
ATOM 6411 N N . LEU B 1 101 ? 15.602 -18.219 -44.625 1 68 101 LEU B N 1
ATOM 6412 C CA . LEU B 1 101 ? 16.656 -19.094 -44.125 1 68 101 LEU B CA 1
ATOM 6413 C C . LEU B 1 101 ? 16.062 -20.328 -43.5 1 68 101 LEU B C 1
ATOM 6415 O O . LEU B 1 101 ? 16.75 -21.344 -43.312 1 68 101 LEU B O 1
ATOM 6419 N N . LEU B 1 102 ? 14.812 -20.312 -43.219 1 69.12 102 LEU B N 1
ATOM 6420 C CA . LEU B 1 102 ? 14.242 -21.422 -42.469 1 69.12 102 LEU B CA 1
ATOM 6421 C C . LEU B 1 102 ? 14.219 -22.688 -43.312 1 69.12 102 LEU B C 1
ATOM 6423 O O . LEU B 1 102 ? 14.594 -23.766 -42.812 1 69.12 102 LEU B O 1
ATOM 6427 N N . PRO B 1 103 ? 13.852 -22.594 -44.625 1 67.69 103 PRO B N 1
ATOM 6428 C CA . PRO B 1 103 ? 13.789 -23.859 -45.344 1 67.69 103 PRO B CA 1
ATOM 6429 C C . PRO B 1 103 ? 15.172 -24.453 -45.625 1 67.69 103 PRO B C 1
ATOM 6431 O O . PRO B 1 103 ? 15.398 -25.641 -45.406 1 67.69 103 PRO B O 1
ATOM 6434 N N . PRO B 1 104 ? 16.172 -23.656 -46.094 1 67.75 104 PRO B N 1
ATOM 6435 C CA . PRO B 1 104 ? 17.484 -24.281 -46.25 1 67.75 104 PRO B CA 1
ATOM 6436 C C . PRO B 1 104 ? 18.109 -24.734 -44.938 1 67.75 104 PRO B C 1
ATOM 6438 O O . PRO B 1 104 ? 18.828 -25.734 -44.906 1 67.75 104 PRO B O 1
ATOM 6441 N N . LEU B 1 105 ? 17.766 -24.016 -43.938 1 65.5 105 LEU B N 1
ATOM 6442 C CA . LEU B 1 105 ? 18.281 -24.453 -42.656 1 65.5 105 LEU B CA 1
ATOM 6443 C C . LEU B 1 105 ? 17.656 -25.766 -42.219 1 65.5 105 LEU B C 1
ATOM 6445 O O . LEU B 1 105 ? 18.328 -26.641 -41.656 1 65.5 105 LEU B O 1
ATOM 6449 N N . TYR B 1 106 ? 16.422 -25.828 -42.5 1 63.59 106 TYR B N 1
ATOM 6450 C CA . TYR B 1 106 ? 15.734 -27.078 -42.188 1 63.59 106 TYR B CA 1
ATOM 6451 C C . TYR B 1 106 ? 16.312 -28.219 -43.031 1 63.59 106 TYR B C 1
ATOM 6453 O O . TYR B 1 106 ? 16.562 -29.312 -42.5 1 63.59 106 TYR B O 1
ATOM 6461 N N . LEU B 1 107 ? 16.594 -27.984 -44.312 1 62.41 107 LEU B N 1
ATOM 6462 C CA . LEU B 1 107 ? 17.125 -29.031 -45.188 1 62.41 107 LEU B CA 1
ATOM 6463 C C . LEU B 1 107 ? 18.562 -29.359 -44.844 1 62.41 107 LEU B C 1
ATOM 6465 O O . LEU B 1 107 ? 18.969 -30.531 -44.906 1 62.41 107 LEU B O 1
ATOM 6469 N N . THR B 1 108 ? 19.25 -28.297 -44.469 1 60.84 108 THR B N 1
ATOM 6470 C CA . THR B 1 108 ? 20.625 -28.578 -44.062 1 60.84 108 THR B CA 1
ATOM 6471 C C . THR B 1 108 ? 20.641 -29.344 -42.75 1 60.84 108 THR B C 1
ATOM 6473 O O . THR B 1 108 ? 21.453 -30.266 -42.562 1 60.84 108 THR B O 1
ATOM 6476 N N . LEU B 1 109 ? 19.781 -28.922 -41.906 1 57.75 109 LEU B N 1
ATOM 6477 C CA . LEU B 1 109 ? 19.719 -29.641 -40.656 1 57.75 109 LEU B CA 1
ATOM 6478 C C . LEU B 1 109 ? 19.234 -31.062 -40.844 1 57.75 109 LEU B C 1
ATOM 6480 O O . LEU B 1 109 ? 19.719 -31.984 -40.156 1 57.75 109 LEU B O 1
ATOM 6484 N N . ARG B 1 110 ? 18.359 -31.156 -41.75 1 57.62 110 ARG B N 1
ATOM 6485 C CA . ARG B 1 110 ? 17.859 -32.5 -42.094 1 57.62 110 ARG B CA 1
ATOM 6486 C C . ARG B 1 110 ? 18.969 -33.344 -42.688 1 57.62 110 ARG B C 1
ATOM 6488 O O . ARG B 1 110 ? 19.047 -34.531 -42.438 1 57.62 110 ARG B O 1
ATOM 6495 N N . ARG B 1 111 ? 19.672 -32.781 -43.625 1 55.44 111 ARG B N 1
ATOM 6496 C CA . ARG B 1 111 ? 20.781 -33.531 -44.188 1 55.44 111 ARG B CA 1
ATOM 6497 C C . ARG B 1 111 ? 21.766 -33.938 -43.094 1 55.44 111 ARG B C 1
ATOM 6499 O O . ARG B 1 111 ? 22.391 -35 -43.156 1 55.44 111 ARG B O 1
ATOM 6506 N N . CYS B 1 112 ? 21.891 -33.031 -42.188 1 52.28 112 CYS B N 1
ATOM 6507 C CA . CYS B 1 112 ? 22.812 -33.406 -41.094 1 52.28 112 CYS B CA 1
ATOM 6508 C C . CYS B 1 112 ? 22.172 -34.406 -40.156 1 52.28 112 CYS B C 1
ATOM 6510 O O . CYS B 1 112 ? 22.875 -35.188 -39.5 1 52.28 112 CYS B O 1
ATOM 6512 N N . LEU B 1 113 ? 20.859 -34.25 -39.906 1 44.16 113 LEU B N 1
ATOM 6513 C CA . LEU B 1 113 ? 20.172 -35.156 -39 1 44.16 113 LEU B CA 1
ATOM 6514 C C . LEU B 1 113 ? 19.484 -36.281 -39.781 1 44.16 113 LEU B C 1
ATOM 6516 O O . LEU B 1 113 ? 18.953 -36.062 -40.844 1 44.16 113 LEU B O 1
ATOM 6520 N N . PRO B 1 114 ? 19.938 -37.469 -39.75 1 42.41 114 PRO B N 1
ATOM 6521 C CA . PRO B 1 114 ? 19.469 -38.594 -40.562 1 42.41 114 PRO B CA 1
ATOM 6522 C C . PRO B 1 114 ? 17.938 -38.688 -40.594 1 42.41 114 PRO B C 1
ATOM 6524 O O . PRO B 1 114 ? 17.344 -39.375 -39.75 1 42.41 114 PRO B O 1
ATOM 6527 N N . LEU B 1 115 ? 17.188 -37.625 -40.812 1 42.41 115 LEU B N 1
ATOM 6528 C CA . LEU B 1 115 ? 15.734 -37.688 -40.875 1 42.41 115 LEU B CA 1
ATOM 6529 C C . LEU B 1 115 ? 15.273 -38.5 -42.094 1 42.41 115 LEU B C 1
ATOM 6531 O O . LEU B 1 115 ? 15.977 -38.562 -43.094 1 42.41 115 LEU B O 1
ATOM 6535 N N . PRO B 1 116 ? 14.273 -39.469 -41.875 1 39.94 116 PRO B N 1
ATOM 6536 C CA . PRO B 1 116 ? 13.859 -40.281 -43.031 1 39.94 116 PRO B CA 1
ATOM 6537 C C . PRO B 1 116 ? 13.625 -39.469 -44.281 1 39.94 116 PRO B C 1
ATOM 6539 O O . PRO B 1 116 ? 13.422 -38.25 -44.188 1 39.94 116 PRO B O 1
ATOM 6542 N N . ASP B 1 117 ? 13.758 -40.125 -45.5 1 41.47 117 ASP B N 1
ATOM 6543 C CA . ASP B 1 117 ? 13.805 -39.719 -46.906 1 41.47 117 ASP B CA 1
ATOM 6544 C C . ASP B 1 117 ? 12.57 -38.906 -47.281 1 41.47 117 ASP B C 1
ATOM 6546 O O . ASP B 1 117 ? 11.57 -39.438 -47.719 1 41.47 117 ASP B O 1
ATOM 6550 N N . VAL B 1 118 ? 11.977 -38.094 -46.344 1 45.5 118 VAL B N 1
ATOM 6551 C CA . VAL B 1 118 ? 10.93 -37.344 -47.062 1 45.5 118 VAL B CA 1
ATOM 6552 C C . VAL B 1 118 ? 11.555 -36.531 -48.188 1 45.5 118 VAL B C 1
ATOM 6554 O O . VAL B 1 118 ? 12.531 -35.812 -47.938 1 45.5 118 VAL B O 1
ATOM 6557 N N . PRO B 1 119 ? 11.18 -36.781 -49.438 1 41.56 119 PRO B N 1
ATOM 6558 C CA . PRO B 1 119 ? 11.75 -36.281 -50.688 1 41.56 119 PRO B CA 1
ATOM 6559 C C . PRO B 1 119 ? 11.961 -34.781 -50.688 1 41.56 119 PRO B C 1
ATOM 6561 O O . PRO B 1 119 ? 12.922 -34.281 -51.281 1 41.56 119 PRO B O 1
ATOM 6564 N N . PRO B 1 120 ? 11.117 -33.594 -50.312 1 48.53 120 PRO B N 1
ATOM 6565 C CA . PRO B 1 120 ? 11.203 -32.656 -51.406 1 48.53 120 PRO B CA 1
ATOM 6566 C C . PRO B 1 120 ? 12.5 -31.828 -51.406 1 48.53 120 PRO B C 1
ATOM 6568 O O . PRO B 1 120 ? 12.93 -31.375 -50.344 1 48.53 120 PRO B O 1
ATOM 6571 N N . ALA B 1 121 ? 13.594 -32.062 -52.125 1 50.19 121 ALA B N 1
ATOM 6572 C CA . ALA B 1 121 ? 14.906 -31.453 -52.281 1 50.19 121 ALA B CA 1
ATOM 6573 C C . ALA B 1 121 ? 14.805 -29.922 -52.281 1 50.19 121 ALA B C 1
ATOM 6575 O O . ALA B 1 121 ? 15.68 -29.25 -51.719 1 50.19 121 ALA B O 1
ATOM 6576 N N . LEU B 1 122 ? 14.039 -29.297 -53.281 1 52.31 122 LEU B N 1
ATOM 6577 C CA . LEU B 1 122 ? 13.969 -27.859 -53.5 1 52.31 122 LEU B CA 1
ATOM 6578 C C . LEU B 1 122 ? 12.625 -27.297 -53.062 1 52.31 122 LEU B C 1
ATOM 6580 O O . LEU B 1 122 ? 11.602 -27.984 -53.125 1 52.31 122 LEU B O 1
ATOM 6584 N N . LEU B 1 123 ? 12.5 -26.203 -52.188 1 55.69 123 LEU B N 1
ATOM 6585 C CA . LEU B 1 123 ? 11.266 -25.516 -51.812 1 55.69 123 LEU B CA 1
ATOM 6586 C C . LEU B 1 123 ? 10.367 -25.312 -53 1 55.69 123 LEU B C 1
ATOM 6588 O O . LEU B 1 123 ? 9.141 -25.328 -52.875 1 55.69 123 LEU B O 1
ATOM 6592 N N . ALA B 1 124 ? 10.977 -25.047 -54.219 1 54.84 124 ALA B N 1
ATOM 6593 C CA . ALA B 1 124 ? 10.18 -24.875 -55.438 1 54.84 124 ALA B CA 1
ATOM 6594 C C . ALA B 1 124 ? 9.375 -26.125 -55.75 1 54.84 124 ALA B C 1
ATOM 6596 O O . ALA B 1 124 ? 8.305 -26.047 -56.344 1 54.84 124 ALA B O 1
ATOM 6597 N N . GLY B 1 125 ? 9.859 -27.344 -55.344 1 55.34 125 GLY B N 1
ATOM 6598 C CA . GLY B 1 125 ? 9.125 -28.578 -55.594 1 55.34 125 GLY B CA 1
ATOM 6599 C C . GLY B 1 125 ? 8.305 -29.031 -54.406 1 55.34 125 GLY B C 1
ATOM 6600 O O . GLY B 1 125 ? 7.637 -30.078 -54.469 1 55.34 125 GLY B O 1
ATOM 6601 N N . ALA B 1 126 ? 8.383 -28.344 -53.281 1 57.81 126 ALA B N 1
ATOM 6602 C CA . ALA B 1 126 ? 7.688 -28.75 -52.062 1 57.81 126 ALA B CA 1
ATOM 6603 C C . ALA B 1 126 ? 6.242 -28.266 -52.062 1 57.81 126 ALA B C 1
ATOM 6605 O O . ALA B 1 126 ? 5.914 -27.281 -52.719 1 57.81 126 ALA B O 1
ATOM 6606 N N . PRO B 1 127 ? 5.254 -29.031 -51.594 1 58.09 127 PRO B N 1
ATOM 6607 C CA . PRO B 1 127 ? 3.848 -28.625 -51.562 1 58.09 127 PRO B CA 1
ATOM 6608 C C . PRO B 1 127 ? 3.633 -27.297 -50.875 1 58.09 127 PRO B C 1
ATOM 6610 O O . PRO B 1 127 ? 4.484 -26.859 -50.094 1 58.09 127 PRO B O 1
ATOM 6613 N N . TRP B 1 128 ? 2.641 -26.469 -51.344 1 60.75 128 TRP B N 1
ATOM 6614 C CA . TRP B 1 128 ? 2.229 -25.156 -50.875 1 60.75 128 TRP B CA 1
ATOM 6615 C C . TRP B 1 128 ? 2.088 -25.141 -49.375 1 60.75 128 TRP B C 1
ATOM 6617 O O . TRP B 1 128 ? 2.244 -24.109 -48.719 1 60.75 128 TRP B O 1
ATOM 6627 N N . ALA B 1 129 ? 1.953 -26.25 -48.875 1 62.09 129 ALA B N 1
ATOM 6628 C CA . ALA B 1 129 ? 1.754 -26.312 -47.406 1 62.09 129 ALA B CA 1
ATOM 6629 C C . ALA B 1 129 ? 3.029 -25.953 -46.656 1 62.09 129 ALA B C 1
ATOM 6631 O O . ALA B 1 129 ? 2.971 -25.359 -45.594 1 62.09 129 ALA B O 1
ATOM 6632 N N . TRP B 1 130 ? 4.168 -26.141 -47.344 1 62.59 130 TRP B N 1
ATOM 6633 C CA . TRP B 1 130 ? 5.441 -25.828 -46.688 1 62.59 130 TRP B CA 1
ATOM 6634 C C . TRP B 1 130 ? 5.688 -24.328 -46.656 1 62.59 130 TRP B C 1
ATOM 6636 O O . TRP B 1 130 ? 6.25 -23.797 -45.688 1 62.59 130 TRP B O 1
ATOM 6646 N N . LEU B 1 131 ? 5.281 -23.703 -47.75 1 65.44 131 LEU B N 1
ATOM 6647 C CA . LEU B 1 131 ? 5.43 -22.266 -47.781 1 65.44 131 LEU B CA 1
ATOM 6648 C C . LEU B 1 131 ? 4.555 -21.578 -46.75 1 65.44 131 LEU B C 1
ATOM 6650 O O . LEU B 1 131 ? 4.992 -20.641 -46.062 1 65.44 131 LEU B O 1
ATOM 6654 N N . LEU B 1 132 ? 3.418 -22.109 -46.594 1 65.12 132 LEU B N 1
ATOM 6655 C CA . LEU B 1 132 ? 2.514 -21.531 -45.625 1 65.12 132 LEU B CA 1
ATOM 6656 C C . LEU B 1 132 ? 3.014 -21.797 -44.188 1 65.12 132 LEU B C 1
ATOM 6658 O O . LEU B 1 132 ? 2.893 -20.938 -43.312 1 65.12 132 LEU B O 1
ATOM 6662 N N . MET B 1 133 ? 3.611 -22.875 -44.094 1 63.53 133 MET B N 1
ATOM 6663 C CA . MET B 1 133 ? 4.168 -23.203 -42.781 1 63.53 133 MET B CA 1
ATOM 6664 C C . MET B 1 133 ? 5.348 -22.281 -42.469 1 63.53 133 MET B C 1
ATOM 6666 O O . MET B 1 133 ? 5.512 -21.875 -41.312 1 63.53 133 MET B O 1
ATOM 6670 N N . ASN B 1 134 ? 6.133 -21.969 -43.469 1 63.94 134 ASN B N 1
ATOM 6671 C CA . ASN B 1 134 ? 7.254 -21.062 -43.281 1 63.94 134 ASN B CA 1
ATOM 6672 C C . ASN B 1 134 ? 6.785 -19.672 -42.906 1 63.94 134 ASN B C 1
ATOM 6674 O O . ASN B 1 134 ? 7.344 -19.047 -42 1 63.94 134 ASN B O 1
ATOM 6678 N N . TYR B 1 135 ? 5.848 -19.297 -43.594 1 65.69 135 TYR B N 1
ATOM 6679 C CA . TYR B 1 135 ? 5.312 -17.969 -43.312 1 65.69 135 TYR B CA 1
ATOM 6680 C C . TYR B 1 135 ? 4.625 -17.953 -41.938 1 65.69 135 TYR B C 1
ATOM 6682 O O . TYR B 1 135 ? 4.723 -16.969 -41.219 1 65.69 135 TYR B O 1
ATOM 6690 N N . GLY B 1 136 ? 4.012 -18.969 -41.656 1 63.59 136 GLY B N 1
ATOM 6691 C CA . GLY B 1 136 ? 3.406 -19.062 -40.344 1 63.59 136 GLY B CA 1
ATOM 6692 C C . GLY B 1 136 ? 4.426 -19.094 -39.219 1 63.59 136 GLY B C 1
ATOM 6693 O O . GLY B 1 136 ? 4.25 -18.422 -38.188 1 63.59 136 GLY B O 1
ATOM 6694 N N . ALA B 1 137 ? 5.469 -19.781 -39.562 1 63.66 137 ALA B N 1
ATOM 6695 C CA . ALA B 1 137 ? 6.516 -19.875 -38.531 1 63.66 137 ALA B CA 1
ATOM 6696 C C . ALA B 1 137 ? 7.188 -18.516 -38.312 1 63.66 137 ALA B C 1
ATOM 6698 O O . ALA B 1 137 ? 7.445 -18.141 -37.156 1 63.66 137 ALA B O 1
ATOM 6699 N N . VAL B 1 138 ? 7.52 -17.891 -39.406 1 63.56 138 VAL B N 1
ATOM 6700 C CA . VAL B 1 138 ? 8.172 -16.594 -39.281 1 63.56 138 VAL B CA 1
ATOM 6701 C C . VAL B 1 138 ? 7.203 -15.586 -38.688 1 63.56 138 VAL B C 1
ATOM 6703 O O . VAL B 1 138 ? 7.59 -14.75 -37.875 1 63.56 138 VAL B O 1
ATOM 6706 N N . GLY B 1 139 ? 6.086 -15.688 -39.219 1 61.31 139 GLY B N 1
ATOM 6707 C CA . GLY B 1 139 ? 5.082 -14.812 -38.625 1 61.31 139 GLY B CA 1
ATOM 6708 C C . GLY B 1 139 ? 4.902 -15.008 -37.125 1 61.31 139 GLY B C 1
ATOM 6709 O O . GLY B 1 139 ? 4.828 -14.031 -36.375 1 61.31 139 GLY B O 1
ATOM 6710 N N . LEU B 1 140 ? 4.945 -16.156 -36.875 1 58.19 140 LEU B N 1
ATOM 6711 C CA . LEU B 1 140 ? 4.816 -16.469 -35.469 1 58.19 140 LEU B CA 1
ATOM 6712 C C . LEU B 1 140 ? 6.035 -15.992 -34.688 1 58.19 140 LEU B C 1
ATOM 6714 O O . LEU B 1 140 ? 5.902 -15.5 -33.562 1 58.19 140 LEU B O 1
ATOM 6718 N N . ALA B 1 141 ? 7.164 -16.25 -35.281 1 59.62 141 ALA B N 1
ATOM 6719 C CA . ALA B 1 141 ? 8.391 -15.781 -34.625 1 59.62 141 ALA B CA 1
ATOM 6720 C C . ALA B 1 141 ? 8.367 -14.258 -34.469 1 59.62 141 ALA B C 1
ATOM 6722 O O . ALA B 1 141 ? 8.789 -13.742 -33.438 1 59.62 141 ALA B O 1
ATOM 6723 N N . GLN B 1 142 ? 7.938 -13.719 -35.531 1 57.44 142 GLN B N 1
ATOM 6724 C CA . GLN B 1 142 ? 7.891 -12.266 -35.438 1 57.44 142 GLN B CA 1
ATOM 6725 C C . GLN B 1 142 ? 6.875 -11.797 -34.406 1 57.44 142 GLN B C 1
ATOM 6727 O O . GLN B 1 142 ? 7.117 -10.828 -33.688 1 57.44 142 GLN B O 1
ATOM 6732 N N . LEU B 1 143 ? 5.945 -12.453 -34.469 1 52.38 143 LEU B N 1
ATOM 6733 C CA . LEU B 1 143 ? 4.945 -12.094 -33.469 1 52.38 143 LEU B CA 1
ATOM 6734 C C . LEU B 1 143 ? 5.469 -12.336 -32.062 1 52.38 143 LEU B C 1
ATOM 6736 O O . LEU B 1 143 ? 5.238 -11.523 -31.156 1 52.38 143 LEU B O 1
ATOM 6740 N N . THR B 1 144 ? 6.117 -13.375 -31.984 1 52.41 144 THR B N 1
ATOM 6741 C CA . THR B 1 144 ? 6.691 -13.664 -30.688 1 52.41 144 THR B CA 1
ATOM 6742 C C . THR B 1 144 ? 7.758 -12.633 -30.328 1 52.41 144 THR B C 1
ATOM 6744 O O . THR B 1 144 ? 7.828 -12.18 -29.172 1 52.41 144 THR B O 1
ATOM 6747 N N . TRP B 1 145 ? 8.555 -12.484 -31.297 1 51.53 145 TRP B N 1
ATOM 6748 C CA . TRP B 1 145 ? 9.609 -11.508 -31.047 1 51.53 145 TRP B CA 1
ATOM 6749 C C . TRP B 1 145 ? 9.016 -10.125 -30.766 1 51.53 145 TRP B C 1
ATOM 6751 O O . TRP B 1 145 ? 9.516 -9.391 -29.922 1 51.53 145 TRP B O 1
ATOM 6761 N N . GLY B 1 146 ? 8.188 -9.828 -31.625 1 49.12 146 GLY B N 1
ATOM 6762 C CA . GLY B 1 146 ? 7.516 -8.562 -31.375 1 49.12 146 GLY B CA 1
ATOM 6763 C C . GLY B 1 146 ? 6.859 -8.484 -30.016 1 49.12 146 GLY B C 1
ATOM 6764 O O . GLY B 1 146 ? 6.898 -7.441 -29.359 1 49.12 146 GLY B O 1
ATOM 6765 N N . ALA B 1 147 ? 6.285 -9.516 -29.719 1 46.59 147 ALA B N 1
ATOM 6766 C CA . ALA B 1 147 ? 5.641 -9.578 -28.406 1 46.59 147 ALA B CA 1
ATOM 6767 C C . ALA B 1 147 ? 6.668 -9.484 -27.281 1 46.59 147 ALA B C 1
ATOM 6769 O O . ALA B 1 147 ? 6.406 -8.867 -26.25 1 46.59 147 ALA B O 1
ATOM 6770 N N . LEU B 1 148 ? 7.641 -10.258 -27.469 1 44.59 148 LEU B N 1
ATOM 6771 C CA . LEU B 1 148 ? 8.703 -10.172 -26.469 1 44.59 148 LEU B CA 1
ATOM 6772 C C . LEU B 1 148 ? 9.336 -8.789 -26.469 1 44.59 148 LEU B C 1
ATOM 6774 O O . LEU B 1 148 ? 9.766 -8.297 -25.422 1 44.59 148 LEU B O 1
ATOM 6778 N N . GLY B 1 149 ? 9.617 -8.305 -27.609 1 43.12 149 GLY B N 1
ATOM 6779 C CA . GLY B 1 149 ? 10.312 -7.039 -27.781 1 43.12 149 GLY B CA 1
ATOM 6780 C C . GLY B 1 149 ? 9.414 -5.836 -27.562 1 43.12 149 GLY B C 1
ATOM 6781 O O . GLY B 1 149 ? 9.875 -4.695 -27.578 1 43.12 149 GLY B O 1
ATOM 6782 N N . GLN B 1 150 ? 8.148 -6.082 -27.766 1 42.16 150 GLN B N 1
ATOM 6783 C CA . GLN B 1 150 ? 7.328 -4.879 -27.828 1 42.16 150 GLN B CA 1
ATOM 6784 C C . GLN B 1 150 ? 7.34 -4.133 -26.5 1 42.16 150 GLN B C 1
ATOM 6786 O O . GLN B 1 150 ? 6.516 -3.244 -26.266 1 42.16 150 GLN B O 1
ATOM 6791 N N . GLY B 1 151 ? 8.008 -4.59 -25.562 1 37.34 151 GLY B N 1
ATOM 6792 C CA . GLY B 1 151 ? 8.211 -3.422 -24.719 1 37.34 151 GLY B CA 1
ATOM 6793 C C . GLY B 1 151 ? 8.484 -2.156 -25.516 1 37.34 151 GLY B C 1
ATOM 6794 O O . GLY B 1 151 ? 8.922 -1.148 -24.953 1 37.34 151 GLY B O 1
ATOM 6795 N N . ASP B 1 152 ? 8.781 -2.324 -26.812 1 34.88 152 ASP B N 1
ATOM 6796 C CA . ASP B 1 152 ? 9.016 -1.182 -27.688 1 34.88 152 ASP B CA 1
ATOM 6797 C C . ASP B 1 152 ? 7.797 -0.267 -27.734 1 34.88 152 ASP B C 1
ATOM 6799 O O . ASP B 1 152 ? 7.062 -0.261 -28.734 1 34.88 152 ASP B O 1
ATOM 6803 N N . ARG B 1 153 ? 6.84 -0.465 -27.016 1 35.53 153 ARG B N 1
ATOM 6804 C CA . ARG B 1 153 ? 5.734 0.458 -27.25 1 35.53 153 ARG B CA 1
ATOM 6805 C C . ARG B 1 153 ? 6.207 1.7 -28 1 35.53 153 ARG B C 1
ATOM 6807 O O . ARG B 1 153 ? 7.406 1.98 -28.047 1 35.53 153 ARG B O 1
ATOM 6814 N N . ALA B 1 154 ? 5.348 2.814 -28.078 1 33.03 154 ALA B N 1
ATOM 6815 C CA . ALA B 1 154 ? 5.121 4.047 -28.828 1 33.03 154 ALA B CA 1
ATOM 6816 C C . ALA B 1 154 ? 6.363 4.93 -28.812 1 33.03 154 ALA B C 1
ATOM 6818 O O . ALA B 1 154 ? 6.871 5.285 -27.75 1 33.03 154 ALA B O 1
ATOM 6819 N N . GLY B 1 155 ? 7.242 4.863 -29.688 1 33.41 155 GLY B N 1
ATOM 6820 C CA . GLY B 1 155 ? 8.258 5.734 -30.25 1 33.41 155 GLY B CA 1
ATOM 6821 C C . GLY B 1 155 ? 7.973 7.211 -30.031 1 33.41 155 GLY B C 1
ATOM 6822 O O . GLY B 1 155 ? 7.828 7.969 -31 1 33.41 155 GLY B O 1
ATOM 6823 N N . GLY B 1 156 ? 7.031 7.586 -29.312 1 33.69 156 GLY B N 1
ATOM 6824 C CA . GLY B 1 156 ? 7.285 9.016 -29.438 1 33.69 156 GLY B CA 1
ATOM 6825 C C . GLY B 1 156 ? 8.742 9.383 -29.219 1 33.69 156 GLY B C 1
ATOM 6826 O O . GLY B 1 156 ? 9.531 8.562 -28.75 1 33.69 156 GLY B O 1
ATOM 6827 N N . PRO B 1 157 ? 9.281 10.375 -29.75 1 40.44 157 PRO B N 1
ATOM 6828 C CA . PRO B 1 157 ? 10.695 10.766 -29.641 1 40.44 157 PRO B CA 1
ATOM 6829 C C . PRO B 1 157 ? 11.328 10.328 -28.328 1 40.44 157 PRO B C 1
ATOM 6831 O O . PRO B 1 157 ? 12.539 10.086 -28.266 1 40.44 157 PRO B O 1
ATOM 6834 N N . GLY B 1 158 ? 10.594 10.203 -27.25 1 39.44 158 GLY B N 1
ATOM 6835 C CA . GLY B 1 158 ? 11.117 10.039 -25.906 1 39.44 158 GLY B CA 1
ATOM 6836 C C . GLY B 1 158 ? 11.18 8.586 -25.469 1 39.44 158 GLY B C 1
ATOM 6837 O O . GLY B 1 158 ? 11.57 8.297 -24.344 1 39.44 158 GLY B O 1
ATOM 6838 N N . ALA B 1 159 ? 10.781 7.625 -26.188 1 43.66 159 ALA B N 1
ATOM 6839 C CA . ALA B 1 159 ? 10.695 6.207 -25.844 1 43.66 159 ALA B CA 1
ATOM 6840 C C . ALA B 1 159 ? 12.07 5.551 -25.891 1 43.66 159 ALA B C 1
ATOM 6842 O O . ALA B 1 159 ? 12.398 4.711 -25.047 1 43.66 159 ALA B O 1
ATOM 6843 N N . GLU B 1 160 ? 12.75 5.859 -26.922 1 48.12 160 GLU B N 1
ATOM 6844 C CA . GLU B 1 160 ? 14.117 5.352 -26.984 1 48.12 160 GLU B CA 1
ATOM 6845 C C . GLU B 1 160 ? 14.898 5.699 -25.719 1 48.12 160 GLU B C 1
ATOM 6847 O O . GLU B 1 160 ? 15.664 4.879 -25.219 1 48.12 160 GLU B O 1
ATOM 6852 N N . ASP B 1 161 ? 14.68 6.934 -25.328 1 50.69 161 ASP B N 1
ATOM 6853 C CA . ASP B 1 161 ? 15.391 7.367 -24.125 1 50.69 161 ASP B CA 1
ATOM 6854 C C . ASP B 1 161 ? 14.938 6.574 -22.906 1 50.69 161 ASP B C 1
ATOM 6856 O O . ASP B 1 161 ? 15.758 6.219 -22.047 1 50.69 161 ASP B O 1
ATOM 6860 N N . THR B 1 162 ? 13.68 6.27 -23.031 1 54.72 162 THR B N 1
ATOM 6861 C CA . THR B 1 162 ? 13.156 5.539 -21.891 1 54.72 162 THR B CA 1
ATOM 6862 C C . THR B 1 162 ? 13.68 4.105 -21.875 1 54.72 162 THR B C 1
ATOM 6864 O O . THR B 1 162 ? 13.992 3.561 -20.812 1 54.72 162 THR B O 1
ATOM 6867 N N . GLU B 1 163 ? 13.828 3.555 -23.062 1 56.44 163 GLU B N 1
ATOM 6868 C CA . GLU B 1 163 ? 14.367 2.199 -23.125 1 56.44 163 GLU B CA 1
ATOM 6869 C C . GLU B 1 163 ? 15.844 2.168 -22.734 1 56.44 163 GLU B C 1
ATOM 6871 O O . GLU B 1 163 ? 16.281 1.231 -22.062 1 56.44 163 GLU B O 1
ATOM 6876 N N . ARG B 1 164 ? 16.578 3.107 -23.391 1 56.69 164 ARG B N 1
ATOM 6877 C CA . ARG B 1 164 ? 18 3.193 -23.016 1 56.69 164 ARG B CA 1
ATOM 6878 C C . ARG B 1 164 ? 18.141 3.373 -21.5 1 56.69 164 ARG B C 1
ATOM 6880 O O . ARG B 1 164 ? 19.047 2.787 -20.891 1 56.69 164 ARG B O 1
ATOM 6887 N N . GLU B 1 165 ? 17.219 4.102 -20.984 1 64.19 165 GLU B N 1
ATOM 6888 C CA . GLU B 1 165 ? 17.297 4.336 -19.547 1 64.19 165 GLU B CA 1
ATOM 6889 C C . GLU B 1 165 ? 16.953 3.072 -18.766 1 64.19 165 GLU B C 1
ATOM 6891 O O . GLU B 1 165 ? 17.562 2.781 -17.734 1 64.19 165 GLU B O 1
ATOM 6896 N N . SER B 1 166 ? 16.094 2.361 -19.344 1 67.5 166 SER B N 1
ATOM 6897 C CA . SER B 1 166 ? 15.703 1.118 -18.688 1 67.5 166 SER B CA 1
ATOM 6898 C C . SER B 1 166 ? 16.828 0.085 -18.75 1 67.5 166 SER B C 1
ATOM 6900 O O . SER B 1 166 ? 17.078 -0.634 -17.781 1 67.5 166 SER B O 1
ATOM 6902 N N . ARG B 1 167 ? 17.5 0.06 -19.906 1 67.06 167 ARG B N 1
ATOM 6903 C CA . ARG B 1 167 ? 18.625 -0.863 -20.062 1 67.06 167 ARG B CA 1
ATOM 6904 C C . ARG B 1 167 ? 19.781 -0.476 -19.141 1 67.06 167 ARG B C 1
ATOM 6906 O O . ARG B 1 167 ? 20.453 -1.344 -18.594 1 67.06 167 ARG B O 1
ATOM 6913 N N . ALA B 1 168 ? 19.922 0.797 -19.078 1 72.19 168 ALA B N 1
ATOM 6914 C CA . ALA B 1 168 ? 20.969 1.271 -18.188 1 72.19 168 ALA B CA 1
ATOM 6915 C C . ALA B 1 168 ? 20.656 0.933 -16.734 1 72.19 168 ALA B C 1
ATOM 6917 O O . ALA B 1 168 ? 21.547 0.552 -15.977 1 72.19 168 ALA B O 1
ATOM 6918 N N . THR B 1 169 ? 19.422 0.993 -16.453 1 75.81 169 THR B N 1
ATOM 6919 C CA . THR B 1 169 ? 19 0.675 -15.086 1 75.81 169 THR B CA 1
ATOM 6920 C C . THR B 1 169 ? 19.188 -0.813 -14.797 1 75.81 169 THR B C 1
ATOM 6922 O O . THR B 1 169 ? 19.609 -1.191 -13.703 1 75.81 169 THR B O 1
ATOM 6925 N N . LEU B 1 170 ? 18.969 -1.579 -15.852 1 74.12 170 LEU B N 1
ATOM 6926 C CA . LEU B 1 170 ? 19.141 -3.018 -15.68 1 74.12 170 LEU B CA 1
ATOM 6927 C C . LEU B 1 170 ? 20.609 -3.381 -15.539 1 74.12 170 LEU B C 1
ATOM 6929 O O . LEU B 1 170 ? 20.969 -4.258 -14.75 1 74.12 170 LEU B O 1
ATOM 6933 N N . ARG B 1 171 ? 21.391 -2.701 -16.297 1 77 171 ARG B N 1
ATOM 6934 C CA . ARG B 1 171 ? 22.828 -2.951 -16.219 1 77 171 ARG B CA 1
ATOM 6935 C C . ARG B 1 171 ? 23.391 -2.561 -14.852 1 77 171 ARG B C 1
ATOM 6937 O O . ARG B 1 171 ? 24.266 -3.242 -14.312 1 77 171 ARG B O 1
ATOM 6944 N N . ARG B 1 172 ? 22.812 -1.564 -14.336 1 81.44 172 ARG B N 1
ATOM 6945 C CA . ARG B 1 172 ? 23.234 -1.126 -13.016 1 81.44 172 ARG B CA 1
ATOM 6946 C C . ARG B 1 172 ? 22.766 -2.105 -11.938 1 81.44 172 ARG B C 1
ATOM 6948 O O . ARG B 1 172 ? 23.484 -2.344 -10.961 1 81.44 172 ARG B O 1
ATOM 6955 N N . LEU B 1 173 ? 21.641 -2.598 -12.203 1 79 173 LEU B N 1
ATOM 6956 C CA . LEU B 1 173 ? 21.109 -3.572 -11.25 1 79 173 LEU B CA 1
ATOM 6957 C C . LEU B 1 173 ? 21.953 -4.848 -11.258 1 79 173 LEU B C 1
ATOM 6959 O O . LEU B 1 173 ? 22.188 -5.438 -10.203 1 79 173 LEU B O 1
ATOM 6963 N N . VAL B 1 174 ? 22.375 -5.234 -12.469 1 79.31 174 VAL B N 1
ATOM 6964 C CA . VAL B 1 174 ? 23.234 -6.414 -12.594 1 79.31 174 VAL B CA 1
ATOM 6965 C C . VAL B 1 174 ? 24.594 -6.125 -11.977 1 79.31 174 VAL B C 1
ATOM 6967 O O . VAL B 1 174 ? 25.234 -7.02 -11.414 1 79.31 174 VAL B O 1
ATOM 6970 N N . GLY B 1 175 ? 24.953 -4.828 -12.023 1 80.88 175 GLY B N 1
ATOM 6971 C CA . GLY B 1 175 ? 26.203 -4.422 -11.406 1 80.88 175 GLY B CA 1
ATOM 6972 C C . GLY B 1 175 ? 26.188 -4.523 -9.891 1 80.88 175 GLY B C 1
ATOM 6973 O O . GLY B 1 175 ? 27.172 -4.914 -9.273 1 80.88 175 GLY B O 1
ATOM 6974 N N . LEU B 1 176 ? 25.031 -4.309 -9.289 1 82 176 LEU B N 1
ATOM 6975 C CA . LEU B 1 176 ? 24.891 -4.391 -7.844 1 82 176 LEU B CA 1
ATOM 6976 C C . LEU B 1 176 ? 24.891 -5.844 -7.375 1 82 176 LEU B C 1
ATOM 6978 O O . LEU B 1 176 ? 25.141 -6.121 -6.199 1 82 176 LEU B O 1
ATOM 6982 N N . SER B 1 177 ? 24.672 -6.758 -8.297 1 82.25 177 SER B N 1
ATOM 6983 C CA . SER B 1 177 ? 24.672 -8.18 -7.969 1 82.25 177 SER B CA 1
ATOM 6984 C C . SER B 1 177 ? 26.031 -8.812 -8.211 1 82.25 177 SER B C 1
ATOM 6986 O O . SER B 1 177 ? 26.188 -10.031 -8.086 1 82.25 177 SER B O 1
ATOM 6988 N N . ARG B 1 178 ? 27.109 -8.031 -8.484 1 82.38 178 ARG B N 1
ATOM 6989 C CA . ARG B 1 178 ? 28.453 -8.516 -8.836 1 82.38 178 ARG B CA 1
ATOM 6990 C C . ARG B 1 178 ? 29.062 -9.297 -7.68 1 82.38 178 ARG B C 1
ATOM 6992 O O . ARG B 1 178 ? 29.656 -10.367 -7.891 1 82.38 178 ARG B O 1
ATOM 6999 N N . PRO B 1 179 ? 28.828 -8.836 -6.434 1 82.12 179 PRO B N 1
ATOM 7000 C CA . PRO B 1 179 ? 29.438 -9.609 -5.352 1 82.12 179 PRO B CA 1
ATOM 7001 C C . PRO B 1 179 ? 28.781 -10.969 -5.152 1 82.12 179 PRO B C 1
ATOM 7003 O O . PRO B 1 179 ? 29.375 -11.867 -4.559 1 82.12 179 PRO B O 1
ATOM 7006 N N . ASP B 1 180 ? 27.641 -11.172 -5.609 1 82.25 180 ASP B N 1
ATOM 7007 C CA . ASP B 1 180 ? 26.906 -12.414 -5.418 1 82.25 180 ASP B CA 1
ATOM 7008 C C . ASP B 1 180 ? 27 -13.305 -6.652 1 82.25 180 ASP B C 1
ATOM 7010 O O . ASP B 1 180 ? 26.25 -14.281 -6.781 1 82.25 180 ASP B O 1
ATOM 7014 N N . VAL B 1 181 ? 27.969 -13.078 -7.578 1 85.06 181 VAL B N 1
ATOM 7015 C CA . VAL B 1 181 ? 28.094 -13.82 -8.828 1 85.06 181 VAL B CA 1
ATOM 7016 C C . VAL B 1 181 ? 28.5 -15.266 -8.539 1 85.06 181 VAL B C 1
ATOM 7018 O O . VAL B 1 181 ? 27.984 -16.203 -9.156 1 85.06 181 VAL B O 1
ATOM 7021 N N . PRO B 1 182 ? 29.328 -15.445 -7.504 1 86.62 182 PRO B N 1
ATOM 7022 C CA . PRO B 1 182 ? 29.672 -16.844 -7.238 1 86.62 182 PRO B CA 1
ATOM 7023 C C . PRO B 1 182 ? 28.5 -17.656 -6.707 1 86.62 182 PRO B C 1
ATOM 7025 O O . PRO B 1 182 ? 28.328 -18.812 -7.086 1 86.62 182 PRO B O 1
ATOM 7028 N N . VAL B 1 183 ? 27.734 -17.047 -5.906 1 85.94 183 VAL B N 1
ATOM 7029 C CA . VAL B 1 183 ? 26.562 -17.75 -5.367 1 85.94 183 VAL B CA 1
ATOM 7030 C C . VAL B 1 183 ? 25.531 -17.953 -6.469 1 85.94 183 VAL B C 1
ATOM 7032 O O . VAL B 1 183 ? 24.906 -19.016 -6.547 1 85.94 183 VAL B O 1
ATOM 7035 N N . LEU B 1 184 ? 25.438 -17 -7.324 1 84.31 184 LEU B N 1
ATOM 7036 C CA . LEU B 1 184 ? 24.516 -17.109 -8.445 1 84.31 184 LEU B CA 1
ATOM 7037 C C . LEU B 1 184 ? 24.984 -18.172 -9.438 1 84.31 184 LEU B C 1
ATOM 7039 O O . LEU B 1 184 ? 24.172 -18.891 -10.008 1 84.31 184 LEU B O 1
ATOM 7043 N N . SER B 1 185 ? 26.266 -18.219 -9.672 1 85.62 185 SER B N 1
ATOM 7044 C CA . SER B 1 185 ? 26.797 -19.25 -10.547 1 85.62 185 SER B CA 1
ATOM 7045 C C . SER B 1 185 ? 26.562 -20.641 -9.977 1 85.62 185 SER B C 1
ATOM 7047 O O . SER B 1 185 ? 26.266 -21.578 -10.727 1 85.62 185 SER B O 1
ATOM 7049 N N . GLY B 1 186 ? 26.734 -20.719 -8.656 1 86.62 186 GLY B N 1
ATOM 7050 C CA . GLY B 1 186 ? 26.391 -21.984 -8.023 1 86.62 186 GLY B CA 1
ATOM 7051 C C . GLY B 1 186 ? 24.938 -22.359 -8.18 1 86.62 186 GLY B C 1
ATOM 7052 O O . GLY B 1 186 ? 24.609 -23.516 -8.445 1 86.62 186 GLY B O 1
ATOM 7053 N N . ALA B 1 187 ? 24.078 -21.375 -8.07 1 85.06 187 ALA B N 1
ATOM 7054 C CA . ALA B 1 187 ? 22.656 -21.609 -8.25 1 85.06 187 ALA B CA 1
ATOM 7055 C C . ALA B 1 187 ? 22.344 -22.047 -9.672 1 85.06 187 ALA B C 1
ATOM 7057 O O . ALA B 1 187 ? 21.5 -22.922 -9.898 1 85.06 187 ALA B O 1
ATOM 7058 N N . PHE B 1 188 ? 23.109 -21.594 -10.641 1 84.69 188 PHE B N 1
ATOM 7059 C CA . PHE B 1 188 ? 22.906 -21.938 -12.047 1 84.69 188 PHE B CA 1
ATOM 7060 C C . PHE B 1 188 ? 23.359 -23.359 -12.32 1 84.69 188 PHE B C 1
ATOM 7062 O O . PHE B 1 188 ? 22.734 -24.078 -13.109 1 84.69 188 PHE B O 1
ATOM 7069 N N . VAL B 1 189 ? 24.406 -23.719 -11.711 1 87.81 189 VAL B N 1
ATOM 7070 C CA . VAL B 1 189 ? 24.906 -25.078 -11.883 1 87.81 189 VAL B CA 1
ATOM 7071 C C . VAL B 1 189 ? 23.891 -26.078 -11.32 1 87.81 189 VAL B C 1
ATOM 7073 O O . VAL B 1 189 ? 23.594 -27.094 -11.953 1 87.81 189 VAL B O 1
ATOM 7076 N N . PHE B 1 190 ? 23.375 -25.703 -10.188 1 88.06 190 PHE B N 1
ATOM 7077 C CA . PHE B 1 190 ? 22.391 -26.594 -9.586 1 88.06 190 PHE B CA 1
ATOM 7078 C C . PHE B 1 190 ? 21.094 -26.594 -10.375 1 88.06 190 PHE B C 1
ATOM 7080 O O . PHE B 1 190 ? 20.375 -27.594 -10.43 1 88.06 190 PHE B O 1
ATOM 7087 N N . LEU B 1 191 ? 20.844 -25.469 -10.977 1 86.38 191 LEU B N 1
ATOM 7088 C CA . LEU B 1 191 ? 19.672 -25.391 -11.844 1 86.38 191 LEU B CA 1
ATOM 7089 C C . LEU B 1 191 ? 19.828 -26.328 -13.047 1 86.38 191 LEU B C 1
ATOM 7091 O O . LEU B 1 191 ? 18.891 -27.062 -13.391 1 86.38 191 LEU B O 1
ATOM 7095 N N . THR B 1 192 ? 20.984 -26.312 -13.688 1 84.62 192 THR B N 1
ATOM 7096 C CA . THR B 1 192 ? 21.25 -27.156 -14.844 1 84.62 192 THR B CA 1
ATOM 7097 C C . THR B 1 192 ? 21.172 -28.625 -14.461 1 84.62 192 THR B C 1
ATOM 7099 O O . THR B 1 192 ? 20.594 -29.438 -15.18 1 84.62 192 THR B O 1
ATOM 7102 N N . LEU B 1 193 ? 21.672 -28.859 -13.305 1 86.75 193 LEU B N 1
ATOM 7103 C CA . LEU B 1 193 ? 21.656 -30.234 -12.828 1 86.75 193 LEU B CA 1
ATOM 7104 C C . LEU B 1 193 ? 20.234 -30.688 -12.516 1 86.75 193 LEU B C 1
ATOM 7106 O O . LEU B 1 193 ? 19.875 -31.844 -12.773 1 86.75 193 LEU B O 1
ATOM 7110 N N . ALA B 1 194 ? 19.516 -29.797 -11.93 1 84.69 194 ALA B N 1
ATOM 7111 C CA . ALA B 1 194 ? 18.125 -30.109 -11.602 1 84.69 194 ALA B CA 1
ATOM 7112 C C . ALA B 1 194 ? 17.297 -30.375 -12.859 1 84.69 194 ALA B C 1
ATOM 7114 O O . ALA B 1 194 ? 16.516 -31.328 -12.914 1 84.69 194 ALA B O 1
ATOM 7115 N N . VAL B 1 195 ? 17.531 -29.594 -13.852 1 81.62 195 VAL B N 1
ATOM 7116 C CA . VAL B 1 195 ? 16.766 -29.719 -15.086 1 81.62 195 VAL B CA 1
ATOM 7117 C C . VAL B 1 195 ? 17.172 -31 -15.82 1 81.62 195 VAL B C 1
ATOM 7119 O O . VAL B 1 195 ? 16.328 -31.703 -16.375 1 81.62 195 VAL B O 1
ATOM 7122 N N . ILE B 1 196 ? 18.438 -31.266 -15.773 1 80.38 196 ILE B N 1
ATOM 7123 C CA . ILE B 1 196 ? 18.906 -32.5 -16.406 1 80.38 196 ILE B CA 1
ATOM 7124 C C . ILE B 1 196 ? 18.297 -33.719 -15.711 1 80.38 196 ILE B C 1
ATOM 7126 O O . ILE B 1 196 ? 17.844 -34.656 -16.375 1 80.38 196 ILE B O 1
ATOM 7130 N N . GLY B 1 197 ? 18.328 -33.625 -14.398 1 79.44 197 GLY B N 1
ATOM 7131 C CA . GLY B 1 197 ? 17.719 -34.719 -13.648 1 79.44 197 GLY B CA 1
ATOM 7132 C C . GLY B 1 197 ? 16.219 -34.844 -13.906 1 79.44 197 GLY B C 1
ATOM 7133 O O . GLY B 1 197 ? 15.711 -35.969 -14.039 1 79.44 197 GLY B O 1
ATOM 7134 N N . GLU B 1 198 ? 15.562 -33.781 -14.086 1 78.81 198 GLU B N 1
ATOM 7135 C CA . GLU B 1 198 ? 14.117 -33.781 -14.336 1 78.81 198 GLU B CA 1
ATOM 7136 C C . GLU B 1 198 ? 13.797 -34.312 -15.727 1 78.81 198 GLU B C 1
ATOM 7138 O O . GLU B 1 198 ? 12.734 -34.906 -15.938 1 78.81 198 GLU B O 1
ATOM 7143 N N . THR B 1 199 ? 14.711 -34.062 -16.672 1 78.25 199 THR B N 1
ATOM 7144 C CA . THR B 1 199 ? 14.508 -34.5 -18.047 1 78.25 199 THR B CA 1
ATOM 7145 C C . THR B 1 199 ? 14.672 -36.031 -18.156 1 78.25 199 THR B C 1
ATOM 7147 O O . THR B 1 199 ? 14.07 -36.656 -19.031 1 78.25 199 THR B O 1
ATOM 7150 N N . PHE B 1 200 ? 15.391 -36.625 -17.188 1 78.56 200 PHE B N 1
ATOM 7151 C CA . PHE B 1 200 ? 15.656 -38.062 -17.25 1 78.56 200 PHE B CA 1
ATOM 7152 C C . PHE B 1 200 ? 14.492 -38.844 -16.656 1 78.56 200 PHE B C 1
ATOM 7154 O O . PHE B 1 200 ? 14.344 -40.031 -16.938 1 78.56 200 PHE B O 1
ATOM 7161 N N . ILE B 1 201 ? 13.633 -38.156 -15.984 1 76.44 201 ILE B N 1
ATOM 7162 C CA . ILE B 1 201 ? 12.547 -38.875 -15.312 1 76.44 201 ILE B CA 1
ATOM 7163 C C . ILE B 1 201 ? 11.57 -39.406 -16.359 1 76.44 201 ILE B C 1
ATOM 7165 O O . ILE B 1 201 ? 11.281 -40.594 -16.391 1 76.44 201 ILE B O 1
ATOM 7169 N N . PRO B 1 202 ? 11.078 -38.531 -17.266 1 73.94 202 PRO B N 1
ATOM 7170 C CA . PRO B 1 202 ? 10.188 -39.062 -18.297 1 73.94 202 PRO B CA 1
ATOM 7171 C C . PRO B 1 202 ? 10.867 -40.094 -19.203 1 73.94 202 PRO B C 1
ATOM 7173 O O . PRO B 1 202 ? 10.219 -41.031 -19.656 1 73.94 202 PRO B O 1
ATOM 7176 N N . TYR B 1 203 ? 12.172 -40.031 -19.422 1 75.44 203 TYR B N 1
ATOM 7177 C CA . TYR B 1 203 ? 12.906 -40.969 -20.25 1 75.44 203 TYR B CA 1
ATOM 7178 C C . TYR B 1 203 ? 12.914 -42.375 -19.609 1 75.44 203 TYR B C 1
ATOM 7180 O O . TYR B 1 203 ? 12.625 -43.375 -20.281 1 75.44 203 TYR B O 1
ATOM 7188 N N . TYR B 1 204 ? 13.234 -42.375 -18.328 1 75.81 204 TYR B N 1
ATOM 7189 C CA . TYR B 1 204 ? 13.305 -43.656 -17.656 1 75.81 204 TYR B CA 1
ATOM 7190 C C . TYR B 1 204 ? 11.914 -44.25 -17.453 1 75.81 204 TYR B C 1
ATOM 7192 O O . TYR B 1 204 ? 11.742 -45.469 -17.406 1 75.81 204 TYR B O 1
ATOM 7200 N N . THR B 1 205 ? 10.93 -43.344 -17.359 1 73.38 205 THR B N 1
ATOM 7201 C CA . THR B 1 205 ? 9.562 -43.844 -17.281 1 73.38 205 THR B CA 1
ATOM 7202 C C . THR B 1 205 ? 9.164 -44.531 -18.594 1 73.38 205 THR B C 1
ATOM 7204 O O . THR B 1 205 ? 8.508 -45.562 -18.562 1 73.38 205 THR B O 1
ATOM 7207 N N . GLY B 1 206 ? 9.531 -43.969 -19.734 1 72.81 206 GLY B N 1
ATOM 7208 C CA . GLY B 1 206 ? 9.289 -44.625 -21.016 1 72.81 206 GLY B CA 1
ATOM 7209 C C . GLY B 1 206 ? 10.016 -45.938 -21.172 1 72.81 206 GLY B C 1
ATOM 7210 O O . GLY B 1 206 ? 9.453 -46.906 -21.688 1 72.81 206 GLY B O 1
ATOM 7211 N N . ARG B 1 207 ? 11.227 -45.969 -20.625 1 74.69 207 ARG B N 1
ATOM 7212 C CA . ARG B 1 207 ? 12.008 -47.219 -20.719 1 74.69 207 ARG B CA 1
ATOM 7213 C C . ARG B 1 207 ? 11.391 -48.312 -19.875 1 74.69 207 ARG B C 1
ATOM 7215 O O . ARG B 1 207 ? 11.406 -49.5 -20.266 1 74.69 207 ARG B O 1
ATOM 7222 N N . VAL B 1 208 ? 10.875 -47.938 -18.75 1 73.81 208 VAL B N 1
ATOM 7223 C CA . VAL B 1 208 ? 10.219 -48.906 -17.875 1 73.81 208 VAL B CA 1
ATOM 7224 C C . VAL B 1 208 ? 9 -49.5 -18.578 1 73.81 208 VAL B C 1
ATOM 7226 O O . VAL B 1 208 ? 8.758 -50.719 -18.5 1 73.81 208 VAL B O 1
ATOM 7229 N N . ILE B 1 209 ? 8.305 -48.656 -19.312 1 70.25 209 ILE B N 1
ATOM 7230 C CA . ILE B 1 209 ? 7.113 -49.125 -20.016 1 70.25 209 ILE B CA 1
ATOM 7231 C C . ILE B 1 209 ? 7.512 -50.031 -21.172 1 70.25 209 ILE B C 1
ATOM 7233 O O . ILE B 1 209 ? 6.824 -51 -21.453 1 70.25 209 ILE B O 1
ATOM 7237 N N . ASP B 1 210 ? 8.641 -49.75 -21.812 1 72.75 210 ASP B N 1
ATOM 7238 C CA . ASP B 1 210 ? 9.125 -50.625 -22.891 1 72.75 210 ASP B CA 1
ATOM 7239 C C . ASP B 1 210 ? 9.516 -52 -22.359 1 72.75 210 ASP B C 1
ATOM 7241 O O . ASP B 1 210 ? 9.234 -53.031 -22.984 1 72.75 210 ASP B O 1
ATOM 7245 N N . ILE B 1 211 ? 10.133 -51.969 -21.172 1 69.88 211 ILE B N 1
ATOM 7246 C CA . ILE B 1 211 ? 10.609 -53.219 -20.594 1 69.88 211 ILE B CA 1
ATOM 7247 C C . ILE B 1 211 ? 9.414 -54.062 -20.141 1 69.88 211 ILE B C 1
ATOM 7249 O O . ILE B 1 211 ? 9.43 -55.281 -20.266 1 69.88 211 ILE B O 1
ATOM 7253 N N . LEU B 1 212 ? 8.414 -53.344 -19.688 1 62.41 212 LEU B N 1
ATOM 7254 C CA . LEU B 1 212 ? 7.223 -54.062 -19.234 1 62.41 212 LEU B CA 1
ATOM 7255 C C . LEU B 1 212 ? 6.48 -54.656 -20.422 1 62.41 212 LEU B C 1
ATOM 7257 O O . LEU B 1 212 ? 5.793 -55.688 -20.266 1 62.41 212 LEU B O 1
ATOM 7261 N N . GLY B 1 213 ? 6.559 -54.094 -21.609 1 59.31 213 GLY B N 1
ATOM 7262 C CA . GLY B 1 213 ? 5.879 -54.562 -22.812 1 59.31 213 GLY B CA 1
ATOM 7263 C C . GLY B 1 213 ? 6.609 -55.719 -23.5 1 59.31 213 GLY B C 1
ATOM 7264 O O . GLY B 1 213 ? 5.992 -56.531 -24.188 1 59.31 213 GLY B O 1
ATOM 7265 N N . SER B 1 214 ? 7.977 -55.719 -23.359 1 60.75 214 SER B N 1
ATOM 7266 C CA . SER B 1 214 ? 8.734 -56.812 -23.969 1 60.75 214 SER B CA 1
ATOM 7267 C C . SER B 1 214 ? 9 -57.938 -22.969 1 60.75 214 SER B C 1
ATOM 7269 O O . SER B 1 214 ? 8.414 -57.938 -21.891 1 60.75 214 SER B O 1
ATOM 7271 N N . ALA B 1 215 ? 9.945 -58.906 -23.266 1 57.59 215 ALA B N 1
ATOM 7272 C CA . ALA B 1 215 ? 10.359 -60.031 -22.406 1 57.59 215 ALA B CA 1
ATOM 7273 C C . ALA B 1 215 ? 10.898 -59.5 -21.078 1 57.59 215 ALA B C 1
ATOM 7275 O O . ALA B 1 215 ? 11.789 -58.656 -21.047 1 57.59 215 ALA B O 1
ATOM 7276 N N . TYR B 1 216 ? 9.992 -59.531 -20.031 1 64.5 216 TYR B N 1
ATOM 7277 C CA . TYR B 1 216 ? 10.242 -59 -18.703 1 64.5 216 TYR B CA 1
ATOM 7278 C C . TYR B 1 216 ? 11.633 -59.406 -18.219 1 64.5 216 TYR B C 1
ATOM 7280 O O . TYR B 1 216 ? 11.953 -60.594 -18.125 1 64.5 216 TYR B O 1
ATOM 7288 N N . ASP B 1 217 ? 12.617 -58.562 -18.375 1 69.62 217 ASP B N 1
ATOM 7289 C CA . ASP B 1 217 ? 13.93 -58.719 -17.75 1 69.62 217 ASP B CA 1
ATOM 7290 C C . ASP B 1 217 ? 13.992 -58 -16.406 1 69.62 217 ASP B C 1
ATOM 7292 O O . ASP B 1 217 ? 13.992 -56.781 -16.359 1 69.62 217 ASP B O 1
ATOM 7296 N N . PRO B 1 218 ? 13.883 -58.812 -15.312 1 72.5 218 PRO B N 1
ATOM 7297 C CA . PRO B 1 218 ? 13.859 -58.219 -13.969 1 72.5 218 PRO B CA 1
ATOM 7298 C C . PRO B 1 218 ? 15.062 -57.312 -13.703 1 72.5 218 PRO B C 1
ATOM 7300 O O . PRO B 1 218 ? 14.93 -56.312 -13 1 72.5 218 PRO B O 1
ATOM 7303 N N . ASP B 1 219 ? 16.172 -57.688 -14.289 1 75.38 219 ASP B N 1
ATOM 7304 C CA . ASP B 1 219 ? 17.359 -56.875 -14.039 1 75.38 219 ASP B CA 1
ATOM 7305 C C . ASP B 1 219 ? 17.234 -55.531 -14.734 1 75.38 219 ASP B C 1
ATOM 7307 O O . ASP B 1 219 ? 17.594 -54.5 -14.148 1 75.38 219 ASP B O 1
ATOM 7311 N N . ALA B 1 220 ? 16.688 -55.562 -15.914 1 77.69 220 ALA B N 1
ATOM 7312 C CA . ALA B 1 220 ? 16.531 -54.312 -16.641 1 77.69 220 ALA B CA 1
ATOM 7313 C C . ALA B 1 220 ? 15.492 -53.406 -15.961 1 77.69 220 ALA B C 1
ATOM 7315 O O . ALA B 1 220 ? 15.648 -52.188 -15.922 1 77.69 220 ALA B O 1
ATOM 7316 N N . PHE B 1 221 ? 14.578 -54.062 -15.344 1 76.81 221 PHE B N 1
ATOM 7317 C CA . PHE B 1 221 ? 13.531 -53.312 -14.656 1 76.81 221 PHE B CA 1
ATOM 7318 C C . PHE B 1 221 ? 14.078 -52.656 -13.398 1 76.81 221 PHE B C 1
ATOM 7320 O O . PHE B 1 221 ? 13.859 -51.469 -13.172 1 76.81 221 PHE B O 1
ATOM 7327 N N . SER B 1 222 ? 14.836 -53.438 -12.617 1 76.75 222 SER B N 1
ATOM 7328 C CA . SER B 1 222 ? 15.375 -52.906 -11.367 1 76.75 222 SER B CA 1
ATOM 7329 C C . SER B 1 222 ? 16.406 -51.812 -11.633 1 76.75 222 SER B C 1
ATOM 7331 O O . SER B 1 222 ? 16.5 -50.844 -10.883 1 76.75 222 SER B O 1
ATOM 7333 N N . THR B 1 223 ? 17.125 -51.938 -12.703 1 79.69 223 THR B N 1
ATOM 7334 C CA . THR B 1 223 ? 18.125 -50.938 -13.047 1 79.69 223 THR B CA 1
ATOM 7335 C C . THR B 1 223 ? 17.453 -49.625 -13.523 1 79.69 223 THR B C 1
ATOM 7337 O O . THR B 1 223 ? 17.891 -48.531 -13.18 1 79.69 223 THR B O 1
ATOM 7340 N N . ALA B 1 224 ? 16.391 -49.75 -14.25 1 79.25 224 ALA B N 1
ATOM 7341 C CA . ALA B 1 224 ? 15.688 -48.562 -14.734 1 79.25 224 ALA B CA 1
ATOM 7342 C C . ALA B 1 224 ? 15.031 -47.812 -13.586 1 79.25 224 ALA B C 1
ATOM 7344 O O . ALA B 1 224 ? 15.094 -46.594 -13.531 1 79.25 224 ALA B O 1
ATOM 7345 N N . ILE B 1 225 ? 14.484 -48.5 -12.703 1 77.44 225 ILE B N 1
ATOM 7346 C CA . ILE B 1 225 ? 13.836 -47.875 -11.555 1 77.44 225 ILE B CA 1
ATOM 7347 C C . ILE B 1 225 ? 14.898 -47.25 -10.648 1 77.44 225 ILE B C 1
ATOM 7349 O O . ILE B 1 225 ? 14.68 -46.188 -10.094 1 77.44 225 ILE B O 1
ATOM 7353 N N . GLY B 1 226 ? 15.992 -48.031 -10.422 1 77.94 226 GLY B N 1
ATOM 7354 C CA . GLY B 1 226 ? 17.078 -47.469 -9.633 1 77.94 226 GLY B CA 1
ATOM 7355 C C . GLY B 1 226 ? 17.641 -46.188 -10.203 1 77.94 226 GLY B C 1
ATOM 7356 O O . GLY B 1 226 ? 17.875 -45.219 -9.469 1 77.94 226 GLY B O 1
ATOM 7357 N N . LEU B 1 227 ? 17.75 -46.094 -11.555 1 82.31 227 LEU B N 1
ATOM 7358 C CA . LEU B 1 227 ? 18.266 -44.906 -12.203 1 82.31 227 LEU B CA 1
ATOM 7359 C C . LEU B 1 227 ? 17.234 -43.781 -12.156 1 82.31 227 LEU B C 1
ATOM 7361 O O . LEU B 1 227 ? 17.594 -42.594 -12.031 1 82.31 227 LEU B O 1
ATOM 7365 N N . MET B 1 228 ? 16.016 -44.156 -12.266 1 81.81 228 MET B N 1
ATOM 7366 C CA . MET B 1 228 ? 14.953 -43.156 -12.141 1 81.81 228 MET B CA 1
ATOM 7367 C C . MET B 1 228 ? 14.953 -42.531 -10.75 1 81.81 228 MET B C 1
ATOM 7369 O O . MET B 1 228 ? 14.805 -41.312 -10.609 1 81.81 228 MET B O 1
ATOM 7373 N N . CYS B 1 229 ? 15.102 -43.344 -9.742 1 77.56 229 CYS B N 1
ATOM 7374 C CA . CYS B 1 229 ? 15.148 -42.844 -8.367 1 77.56 229 CYS B CA 1
ATOM 7375 C C . CYS B 1 229 ? 16.359 -41.969 -8.148 1 77.56 229 CYS B C 1
ATOM 7377 O O . CYS B 1 229 ? 16.25 -40.906 -7.496 1 77.56 229 CYS B O 1
ATOM 7379 N N . LEU B 1 230 ? 17.422 -42.406 -8.703 1 81.81 230 LEU B N 1
ATOM 7380 C CA . LEU B 1 230 ? 18.641 -41.625 -8.57 1 81.81 230 LEU B CA 1
ATOM 7381 C C . LEU B 1 230 ? 18.484 -40.281 -9.273 1 81.81 230 LEU B C 1
ATOM 7383 O O . LEU B 1 230 ? 18.906 -39.25 -8.75 1 81.81 230 LEU B O 1
ATOM 7387 N N . ALA B 1 231 ? 17.922 -40.25 -10.438 1 82.56 231 ALA B N 1
ATOM 7388 C CA . ALA B 1 231 ? 17.719 -39.031 -11.188 1 82.56 231 ALA B CA 1
ATOM 7389 C C . ALA B 1 231 ? 16.719 -38.125 -10.469 1 82.56 231 ALA B C 1
ATOM 7391 O O . ALA B 1 231 ? 16.906 -36.906 -10.422 1 82.56 231 ALA B O 1
ATOM 7392 N N . SER B 1 232 ? 15.719 -38.688 -9.977 1 80.5 232 SER B N 1
ATOM 7393 C CA . SER B 1 232 ? 14.711 -37.906 -9.266 1 80.5 232 SER B CA 1
ATOM 7394 C C . SER B 1 232 ? 15.273 -37.312 -7.98 1 80.5 232 SER B C 1
ATOM 7396 O O . SER B 1 232 ? 15.023 -36.156 -7.664 1 80.5 232 SER B O 1
ATOM 7398 N N . PHE B 1 233 ? 15.977 -38.156 -7.293 1 79.06 233 PHE B N 1
ATOM 7399 C CA . PHE B 1 233 ? 16.594 -37.688 -6.059 1 79.06 233 PHE B CA 1
ATOM 7400 C C . PHE B 1 233 ? 17.625 -36.594 -6.355 1 79.06 233 PHE B C 1
ATOM 7402 O O . PHE B 1 233 ? 17.672 -35.594 -5.668 1 79.06 233 PHE B O 1
ATOM 7409 N N . GLY B 1 234 ? 18.469 -36.938 -7.301 1 81.81 234 GLY B N 1
ATOM 7410 C CA . GLY B 1 234 ? 19.453 -35.938 -7.695 1 81.81 234 GLY B CA 1
ATOM 7411 C C . GLY B 1 234 ? 18.828 -34.656 -8.164 1 81.81 234 GLY B C 1
ATOM 7412 O O . GLY B 1 234 ? 19.297 -33.562 -7.805 1 81.81 234 GLY B O 1
ATOM 7413 N N . SER B 1 235 ? 17.766 -34.688 -8.844 1 84.88 235 SER B N 1
ATOM 7414 C CA . SER B 1 235 ? 17.078 -33.5 -9.344 1 84.88 235 SER B CA 1
ATOM 7415 C C . SER B 1 235 ? 16.422 -32.719 -8.203 1 84.88 235 SER B C 1
ATOM 7417 O O . SER B 1 235 ? 16.453 -31.484 -8.18 1 84.88 235 SER B O 1
ATOM 7419 N N . SER B 1 236 ? 15.883 -33.438 -7.293 1 80.06 236 SER B N 1
ATOM 7420 C CA . SER B 1 236 ? 15.219 -32.781 -6.164 1 80.06 236 SER B CA 1
ATOM 7421 C C . SER B 1 236 ? 16.234 -32.062 -5.266 1 80.06 236 SER B C 1
ATOM 7423 O O . SER B 1 236 ? 15.977 -30.969 -4.793 1 80.06 236 SER B O 1
ATOM 7425 N N . LEU B 1 237 ? 17.266 -32.75 -5.07 1 80.06 237 LEU B N 1
ATOM 7426 C CA . LEU B 1 237 ? 18.312 -32.156 -4.258 1 80.06 237 LEU B CA 1
ATOM 7427 C C . LEU B 1 237 ? 18.891 -30.906 -4.949 1 80.06 237 LEU B C 1
ATOM 7429 O O . LEU B 1 237 ? 19.141 -29.891 -4.305 1 80.06 237 LEU B O 1
ATOM 7433 N N . ALA B 1 238 ? 19.094 -31.047 -6.195 1 85.38 238 ALA B N 1
ATOM 7434 C CA . ALA B 1 238 ? 19.641 -29.922 -6.953 1 85.38 238 ALA B CA 1
ATOM 7435 C C . ALA B 1 238 ? 18.641 -28.766 -7.008 1 85.38 238 ALA B C 1
ATOM 7437 O O . ALA B 1 238 ? 19.016 -27.609 -6.938 1 85.38 238 ALA B O 1
ATOM 7438 N N . ALA B 1 239 ? 17.438 -29.078 -7.113 1 80.69 239 ALA B N 1
ATOM 7439 C CA . ALA B 1 239 ? 16.406 -28.047 -7.137 1 80.69 239 ALA B CA 1
ATOM 7440 C C . ALA B 1 239 ? 16.297 -27.344 -5.789 1 80.69 239 ALA B C 1
ATOM 7442 O O . ALA B 1 239 ? 16.094 -26.125 -5.734 1 80.69 239 ALA B O 1
ATOM 7443 N N . GLY B 1 240 ? 16.406 -28.125 -4.707 1 76.44 240 GLY B N 1
ATOM 7444 C CA . GLY B 1 240 ? 16.406 -27.531 -3.381 1 76.44 240 GLY B CA 1
ATOM 7445 C C . GLY B 1 240 ? 17.594 -26.609 -3.146 1 76.44 240 GLY B C 1
ATOM 7446 O O . GLY B 1 240 ? 17.438 -25.5 -2.617 1 76.44 240 GLY B O 1
ATOM 7447 N N . CYS B 1 241 ? 18.688 -27.078 -3.604 1 80.81 241 CYS B N 1
ATOM 7448 C CA . CYS B 1 241 ? 19.875 -26.266 -3.449 1 80.81 241 CYS B CA 1
ATOM 7449 C C . CYS B 1 241 ? 19.781 -25 -4.293 1 80.81 241 CYS B C 1
ATOM 7451 O O . CYS B 1 241 ? 20.188 -23.922 -3.85 1 80.81 241 CYS B O 1
ATOM 7453 N N . ARG B 1 242 ? 19.281 -25.156 -5.422 1 82.44 242 ARG B N 1
ATOM 7454 C CA . ARG B 1 242 ? 19.078 -24 -6.285 1 82.44 242 ARG B CA 1
ATOM 7455 C C . ARG B 1 242 ? 18.125 -23 -5.629 1 82.44 242 ARG B C 1
ATOM 7457 O O . ARG B 1 242 ? 18.422 -21.797 -5.598 1 82.44 242 ARG B O 1
ATOM 7464 N N . GLY B 1 243 ? 17.078 -23.469 -5.188 1 76.38 243 GLY B N 1
ATOM 7465 C CA . GLY B 1 243 ? 16.109 -22.609 -4.531 1 76.38 243 GLY B CA 1
ATOM 7466 C C . GLY B 1 243 ? 16.672 -21.906 -3.314 1 76.38 243 GLY B C 1
ATOM 7467 O O . GLY B 1 243 ? 16.438 -20.703 -3.119 1 76.38 243 GLY B O 1
ATOM 7468 N N . GLY B 1 244 ? 17.391 -22.625 -2.557 1 75.06 244 GLY B N 1
ATOM 7469 C CA . GLY B 1 244 ? 18.016 -22.047 -1.382 1 75.06 244 GLY B CA 1
ATOM 7470 C C . GLY B 1 244 ? 19.031 -20.969 -1.722 1 75.06 244 GLY B C 1
ATOM 7471 O O . GLY B 1 244 ? 19.062 -19.906 -1.112 1 75.06 244 GLY B O 1
ATOM 7472 N N . LEU B 1 245 ? 19.828 -21.25 -2.727 1 81.25 245 LEU B N 1
ATOM 7473 C CA . LEU B 1 245 ? 20.875 -20.297 -3.105 1 81.25 245 LEU B CA 1
ATOM 7474 C C . LEU B 1 245 ? 20.266 -19.047 -3.723 1 81.25 245 LEU B C 1
ATOM 7476 O O . LEU B 1 245 ? 20.734 -17.922 -3.48 1 81.25 245 LEU B O 1
ATOM 7480 N N . PHE B 1 246 ? 19.203 -19.219 -4.449 1 80.31 246 PHE B N 1
ATOM 7481 C CA . PHE B 1 246 ? 18.547 -18.062 -5.059 1 80.31 246 PHE B CA 1
ATOM 7482 C C . PHE B 1 246 ? 17.875 -17.203 -3.996 1 80.31 246 PHE B C 1
ATOM 7484 O O . PHE B 1 246 ? 17.938 -15.977 -4.055 1 80.31 246 PHE B O 1
ATOM 7491 N N . MET B 1 247 ? 17.266 -17.797 -3.113 1 78.06 247 MET B N 1
ATOM 7492 C CA . MET B 1 247 ? 16.609 -17.062 -2.037 1 78.06 247 MET B CA 1
ATOM 7493 C C . MET B 1 247 ? 17.625 -16.312 -1.192 1 78.06 247 MET B C 1
ATOM 7495 O O . MET B 1 247 ? 17.375 -15.18 -0.761 1 78.06 247 MET B O 1
ATOM 7499 N N . PHE B 1 248 ? 18.75 -16.984 -1.047 1 79.75 248 PHE B N 1
ATOM 7500 C CA . PHE B 1 248 ? 19.844 -16.375 -0.296 1 79.75 248 PHE B CA 1
ATOM 7501 C C . PHE B 1 248 ? 20.359 -15.141 -1.019 1 79.75 248 PHE B C 1
ATOM 7503 O O . PHE B 1 248 ? 20.594 -14.102 -0.395 1 79.75 248 PHE B O 1
ATOM 7510 N N . THR B 1 249 ? 20.516 -15.25 -2.234 1 81.44 249 THR B N 1
ATOM 7511 C CA . THR B 1 249 ? 21.031 -14.133 -3.018 1 81.44 249 THR B CA 1
ATOM 7512 C C . THR B 1 249 ? 20.016 -13 -3.078 1 81.44 249 THR B C 1
ATOM 7514 O O . THR B 1 249 ? 20.391 -11.82 -3.031 1 81.44 249 THR B O 1
ATOM 7517 N N . LEU B 1 250 ? 18.766 -13.328 -3.18 1 82.62 250 LEU B N 1
ATOM 7518 C CA . LEU B 1 250 ? 17.703 -12.32 -3.232 1 82.62 250 LEU B CA 1
ATOM 7519 C C . LEU B 1 250 ? 17.641 -11.531 -1.933 1 82.62 250 LEU B C 1
ATOM 7521 O O . LEU B 1 250 ? 17.516 -10.305 -1.953 1 82.62 250 LEU B O 1
ATOM 7525 N N . SER B 1 251 ? 17.766 -12.219 -0.883 1 81.88 251 SER B N 1
ATOM 7526 C CA . SER B 1 251 ? 17.703 -11.57 0.423 1 81.88 251 SER B CA 1
ATOM 7527 C C . SER B 1 251 ? 18.922 -10.688 0.661 1 81.88 251 SER B C 1
ATOM 7529 O O . SER B 1 251 ? 18.781 -9.578 1.184 1 81.88 251 SER B O 1
ATOM 7531 N N . ARG B 1 252 ? 20.047 -11.219 0.281 1 82.75 252 ARG B N 1
ATOM 7532 C CA . ARG B 1 252 ? 21.281 -10.445 0.443 1 82.75 252 ARG B CA 1
ATOM 7533 C C . ARG B 1 252 ? 21.25 -9.18 -0.406 1 82.75 252 ARG B C 1
ATOM 7535 O O . ARG B 1 252 ? 21.688 -8.117 0.036 1 82.75 252 ARG B O 1
ATOM 7542 N N . LEU B 1 253 ? 20.766 -9.32 -1.55 1 85.88 253 LEU B N 1
ATOM 7543 C CA . LEU B 1 253 ? 20.672 -8.164 -2.434 1 85.88 253 LEU B CA 1
ATOM 7544 C C . LEU B 1 253 ? 19.688 -7.141 -1.895 1 85.88 253 LEU B C 1
ATOM 7546 O O . LEU B 1 253 ? 19.922 -5.934 -1.958 1 85.88 253 LEU B O 1
ATOM 7550 N N . ASN B 1 254 ? 18.594 -7.57 -1.424 1 87.44 254 ASN B N 1
ATOM 7551 C CA . ASN B 1 254 ? 17.578 -6.684 -0.863 1 87.44 254 ASN B CA 1
ATOM 7552 C C . ASN B 1 254 ? 18.125 -5.875 0.311 1 87.44 254 ASN B C 1
ATOM 7554 O O . ASN B 1 254 ? 17.891 -4.672 0.405 1 87.44 254 ASN B O 1
ATOM 7558 N N . ILE B 1 255 ? 18.875 -6.539 1.142 1 85.56 255 ILE B N 1
ATOM 7559 C CA . ILE B 1 255 ? 19.438 -5.879 2.314 1 85.56 255 ILE B CA 1
ATOM 7560 C C . ILE B 1 255 ? 20.5 -4.867 1.878 1 85.56 255 ILE B C 1
ATOM 7562 O O . ILE B 1 255 ? 20.562 -3.762 2.418 1 85.56 255 ILE B O 1
ATOM 7566 N N . ARG B 1 256 ? 21.25 -5.242 0.96 1 87.19 256 ARG B N 1
ATOM 7567 C CA . ARG B 1 256 ? 22.297 -4.348 0.467 1 87.19 256 ARG B CA 1
ATOM 7568 C C . ARG B 1 256 ? 21.703 -3.09 -0.151 1 87.19 256 ARG B C 1
ATOM 7570 O O . ARG B 1 256 ? 22.172 -1.981 0.099 1 87.19 256 ARG B O 1
ATOM 7577 N N . ILE B 1 257 ? 20.672 -3.279 -0.899 1 88.88 257 ILE B N 1
ATOM 7578 C CA . ILE B 1 257 ? 20.047 -2.139 -1.566 1 88.88 257 ILE B CA 1
ATOM 7579 C C . ILE B 1 257 ? 19.375 -1.24 -0.533 1 88.88 257 ILE B C 1
ATOM 7581 O O . ILE B 1 257 ? 19.453 -0.012 -0.624 1 88.88 257 ILE B O 1
ATOM 7585 N N . ARG B 1 258 ? 18.719 -1.867 0.369 1 88.88 258 ARG B N 1
ATOM 7586 C CA . ARG B 1 258 ? 18.047 -1.1 1.41 1 88.88 258 ARG B CA 1
ATOM 7587 C C . ARG B 1 258 ? 19.047 -0.303 2.24 1 88.88 258 ARG B C 1
ATOM 7589 O O . ARG B 1 258 ? 18.812 0.864 2.559 1 88.88 258 ARG B O 1
ATOM 7596 N N . GLN B 1 259 ? 20.125 -0.939 2.543 1 88.25 259 GLN B N 1
ATOM 7597 C CA . GLN B 1 259 ? 21.156 -0.27 3.314 1 88.25 259 GLN B CA 1
ATOM 7598 C C . GLN B 1 259 ? 21.766 0.89 2.531 1 88.25 259 GLN B C 1
ATOM 7600 O O . GLN B 1 259 ? 22 1.967 3.084 1 88.25 259 GLN B O 1
ATOM 7605 N N . LEU B 1 260 ? 22.031 0.665 1.323 1 88.56 260 LEU B N 1
ATOM 7606 C CA . LEU B 1 260 ? 22.625 1.695 0.48 1 88.56 260 LEU B CA 1
ATOM 7607 C C . LEU B 1 260 ? 21.672 2.873 0.306 1 88.56 260 LEU B C 1
ATOM 7609 O O . LEU B 1 260 ? 22.094 4.031 0.36 1 88.56 260 LEU B O 1
ATOM 7613 N N . LEU B 1 261 ? 20.422 2.502 0.054 1 90.06 261 LEU B N 1
ATOM 7614 C CA . LEU B 1 261 ? 19.438 3.559 -0.149 1 90.06 261 LEU B CA 1
ATOM 7615 C C . LEU B 1 261 ? 19.25 4.371 1.127 1 90.06 261 LEU B C 1
ATOM 7617 O O . LEU B 1 261 ? 19.172 5.602 1.081 1 90.06 261 LEU B O 1
ATOM 7621 N N . PHE B 1 262 ? 19.188 3.732 2.211 1 90.62 262 PHE B N 1
ATOM 7622 C CA . PHE B 1 262 ? 18.969 4.438 3.469 1 90.62 262 PHE B CA 1
ATOM 7623 C C . PHE B 1 262 ? 20.188 5.285 3.826 1 90.62 262 PHE B C 1
ATOM 7625 O O . PHE B 1 262 ? 20.031 6.41 4.312 1 90.62 262 PHE B O 1
ATOM 7632 N N . SER B 1 263 ? 21.281 4.73 3.676 1 88.25 263 SER B N 1
ATOM 7633 C CA . SER B 1 263 ? 22.5 5.484 3.939 1 88.25 263 SER B CA 1
ATOM 7634 C C . SER B 1 263 ? 22.594 6.727 3.057 1 88.25 263 SER B C 1
ATOM 7636 O O . SER B 1 263 ? 23.016 7.793 3.514 1 88.25 263 SER B O 1
ATOM 7638 N N . SER B 1 264 ? 22.156 6.574 1.864 1 87.88 264 SER B N 1
ATOM 7639 C CA . SER B 1 264 ? 22.156 7.715 0.952 1 87.88 264 SER B CA 1
ATOM 7640 C C . SER B 1 264 ? 21.109 8.742 1.336 1 87.88 264 SER B C 1
ATOM 7642 O O . SER B 1 264 ? 21.328 9.945 1.204 1 87.88 264 SER B O 1
ATOM 7644 N N . LEU B 1 265 ? 20 8.305 1.77 1 88.31 265 LEU B N 1
ATOM 7645 C CA . LEU B 1 265 ? 18.906 9.195 2.137 1 88.31 265 LEU B CA 1
ATOM 7646 C C . LEU B 1 265 ? 19.25 10.008 3.375 1 88.31 265 LEU B C 1
ATOM 7648 O O . LEU B 1 265 ? 18.938 11.203 3.443 1 88.31 265 LEU B O 1
ATOM 7652 N N . VAL B 1 266 ? 19.906 9.336 4.297 1 87.19 266 VAL B N 1
ATOM 7653 C CA . VAL B 1 266 ? 20.234 10.023 5.543 1 87.19 266 VAL B CA 1
ATOM 7654 C C . VAL B 1 266 ? 21.266 11.117 5.277 1 87.19 266 VAL B C 1
ATOM 7656 O O . VAL B 1 266 ? 21.297 12.125 5.984 1 87.19 266 VAL B O 1
ATOM 7659 N N . HIS B 1 267 ? 21.969 11 4.191 1 86.19 267 HIS B N 1
ATOM 7660 C CA . HIS B 1 267 ? 23.016 11.969 3.883 1 86.19 267 HIS B CA 1
ATOM 7661 C C . HIS B 1 267 ? 22.5 13.062 2.951 1 86.19 267 HIS B C 1
ATOM 7663 O O . HIS B 1 267 ? 23.234 13.977 2.59 1 86.19 267 HIS B O 1
ATOM 7669 N N . GLN B 1 268 ? 21.25 12.984 2.654 1 85.38 268 GLN B N 1
ATOM 7670 C CA . GLN B 1 268 ? 20.656 14 1.784 1 85.38 268 GLN B CA 1
ATOM 7671 C C . GLN B 1 268 ? 20.375 15.289 2.557 1 85.38 268 GLN B C 1
ATOM 7673 O O . GLN B 1 268 ? 20.406 15.297 3.789 1 85.38 268 GLN B O 1
ATOM 7678 N N . ASP B 1 269 ? 20.156 16.344 1.814 1 84.19 269 ASP B N 1
ATOM 7679 C CA . ASP B 1 269 ? 19.922 17.656 2.41 1 84.19 269 ASP B CA 1
ATOM 7680 C C . ASP B 1 269 ? 18.5 17.766 2.967 1 84.19 269 ASP B C 1
ATOM 7682 O O . ASP B 1 269 ? 17.625 17 2.578 1 84.19 269 ASP B O 1
ATOM 7686 N N . LEU B 1 270 ? 18.391 18.594 3.889 1 83.31 270 LEU B N 1
ATOM 7687 C CA . LEU B 1 270 ? 17.109 18.797 4.547 1 83.31 270 LEU B CA 1
ATOM 7688 C C . LEU B 1 270 ? 16.062 19.312 3.555 1 83.31 270 LEU B C 1
ATOM 7690 O O . LEU B 1 270 ? 14.875 19.047 3.711 1 83.31 270 LEU B O 1
ATOM 7694 N N . ALA B 1 271 ? 16.531 20.109 2.568 1 79.81 271 ALA B N 1
ATOM 7695 C CA . ALA B 1 271 ? 15.617 20.656 1.562 1 79.81 271 ALA B CA 1
ATOM 7696 C C . ALA B 1 271 ? 14.898 19.531 0.822 1 79.81 271 ALA B C 1
ATOM 7698 O O . ALA B 1 271 ? 13.727 19.672 0.462 1 79.81 271 ALA B O 1
ATOM 7699 N N . PHE B 1 272 ? 15.57 18.516 0.712 1 81.25 272 PHE B N 1
ATOM 7700 C CA . PHE B 1 272 ? 15.008 17.344 0.046 1 81.25 272 PHE B CA 1
ATOM 7701 C C . PHE B 1 272 ? 13.844 16.781 0.847 1 81.25 272 PHE B C 1
ATOM 7703 O O . PHE B 1 272 ? 12.805 16.422 0.281 1 81.25 272 PHE B O 1
ATOM 7710 N N . PHE B 1 273 ? 14 16.641 2.145 1 81.31 273 PHE B N 1
ATOM 7711 C CA . PHE B 1 273 ? 13 16.016 3.002 1 81.31 273 PHE B CA 1
ATOM 7712 C C . PHE B 1 273 ? 11.773 16.906 3.143 1 81.31 273 PHE B C 1
ATOM 7714 O O . PHE B 1 273 ? 10.688 16.438 3.479 1 81.31 273 PHE B O 1
ATOM 7721 N N . GLN B 1 274 ? 12 18.172 2.918 1 75.38 274 GLN B N 1
ATOM 7722 C CA . GLN B 1 274 ? 10.867 19.094 2.965 1 75.38 274 GLN B CA 1
ATOM 7723 C C . GLN B 1 274 ? 10.008 18.969 1.709 1 75.38 274 GLN B C 1
ATOM 7725 O O . GLN B 1 274 ? 8.812 19.266 1.737 1 75.38 274 GLN B O 1
ATOM 7730 N N . GLN B 1 275 ? 10.625 18.5 0.702 1 73.69 275 GLN B N 1
ATOM 7731 C CA . GLN B 1 275 ? 9.922 18.391 -0.575 1 73.69 275 GLN B CA 1
ATOM 7732 C C . GLN B 1 275 ? 9.258 17.031 -0.726 1 73.69 275 GLN B C 1
ATOM 7734 O O . GLN B 1 275 ? 8.242 16.906 -1.412 1 73.69 275 GLN B O 1
ATOM 7739 N N . VAL B 1 276 ? 9.906 16.047 -0.107 1 76.69 276 VAL B N 1
ATOM 7740 C CA . VAL B 1 276 ? 9.406 14.68 -0.291 1 76.69 276 VAL B CA 1
ATOM 7741 C C . VAL B 1 276 ? 8.656 14.234 0.959 1 76.69 276 VAL B C 1
ATOM 7743 O O . VAL B 1 276 ? 9.133 14.422 2.08 1 76.69 276 VAL B O 1
ATOM 7746 N N . LYS B 1 277 ? 7.527 13.594 0.792 1 72.75 277 LYS B N 1
ATOM 7747 C CA . LYS B 1 277 ? 6.719 13.109 1.904 1 72.75 277 LYS B CA 1
ATOM 7748 C C . LYS B 1 277 ? 7.359 11.883 2.557 1 72.75 277 LYS B C 1
ATOM 7750 O O . LYS B 1 277 ? 7.961 11.055 1.873 1 72.75 277 LYS B O 1
ATOM 7755 N N . THR B 1 278 ? 7.223 11.773 3.875 1 75.5 278 THR B N 1
ATOM 7756 C CA . THR B 1 278 ? 7.785 10.68 4.652 1 75.5 278 THR B CA 1
ATOM 7757 C C . THR B 1 278 ? 7.223 9.336 4.184 1 75.5 278 THR B C 1
ATOM 7759 O O . THR B 1 278 ? 7.949 8.344 4.113 1 75.5 278 THR B O 1
ATOM 7762 N N . GLY B 1 279 ? 5.969 9.32 3.846 1 66.5 279 GLY B N 1
ATOM 7763 C CA . GLY B 1 279 ? 5.348 8.094 3.369 1 66.5 279 GLY B CA 1
ATOM 7764 C C . GLY B 1 279 ? 5.961 7.574 2.082 1 66.5 279 GLY B C 1
ATOM 7765 O O . GLY B 1 279 ? 6.141 6.367 1.916 1 66.5 279 GLY B O 1
ATOM 7766 N N . ASP B 1 280 ? 6.293 8.477 1.245 1 75.38 280 ASP B N 1
ATOM 7767 C CA . ASP B 1 280 ? 6.91 8.094 -0.023 1 75.38 280 ASP B CA 1
ATOM 7768 C C . ASP B 1 280 ? 8.289 7.48 0.199 1 75.38 280 ASP B C 1
ATOM 7770 O O . ASP B 1 280 ? 8.664 6.512 -0.469 1 75.38 280 ASP B O 1
ATOM 7774 N N . LEU B 1 281 ? 8.93 8.078 1.115 1 82.69 281 LEU B N 1
ATOM 7775 C CA . LEU B 1 281 ? 10.273 7.586 1.396 1 82.69 281 LEU B CA 1
ATOM 7776 C C . LEU B 1 281 ? 10.219 6.188 1.999 1 82.69 281 LEU B C 1
ATOM 7778 O O . LEU B 1 281 ? 11.016 5.32 1.635 1 82.69 281 LEU B O 1
ATOM 7782 N N . THR B 1 282 ? 9.281 5.98 2.881 1 79.81 282 THR B N 1
ATOM 7783 C CA . THR B 1 282 ? 9.141 4.668 3.5 1 79.81 282 THR B CA 1
ATOM 7784 C C . THR B 1 282 ? 8.727 3.625 2.465 1 79.81 282 THR B C 1
ATOM 7786 O O . THR B 1 282 ? 9.211 2.49 2.492 1 79.81 282 THR B O 1
ATOM 7789 N N . SER B 1 283 ? 7.887 3.998 1.56 1 74.38 283 SER B N 1
ATOM 7790 C CA . SER B 1 283 ? 7.449 3.092 0.503 1 74.38 283 SER B CA 1
ATOM 7791 C C . SER B 1 283 ? 8.602 2.738 -0.433 1 74.38 283 SER B C 1
ATOM 7793 O O . SER B 1 283 ? 8.719 1.592 -0.87 1 74.38 283 SER B O 1
ATOM 7795 N N . ARG B 1 284 ? 9.43 3.703 -0.681 1 81.56 284 ARG B N 1
ATOM 7796 C CA . ARG B 1 284 ? 10.586 3.457 -1.537 1 81.56 284 ARG B CA 1
ATOM 7797 C C . ARG B 1 284 ? 11.555 2.475 -0.886 1 81.56 284 ARG B C 1
ATOM 7799 O O . ARG B 1 284 ? 12.094 1.592 -1.555 1 81.56 284 ARG B O 1
ATOM 7806 N N . LEU B 1 285 ? 11.633 2.629 0.379 1 85.38 285 LEU B N 1
ATOM 7807 C CA . LEU B 1 285 ? 12.594 1.804 1.102 1 85.38 285 LEU B CA 1
ATOM 7808 C C . LEU B 1 285 ? 12.047 0.396 1.316 1 85.38 285 LEU B C 1
ATOM 7810 O O . LEU B 1 285 ? 12.82 -0.566 1.4 1 85.38 285 LEU B O 1
ATOM 7814 N N . SER B 1 286 ? 10.781 0.271 1.368 1 81.56 286 SER B N 1
ATOM 7815 C CA . SER B 1 286 ? 10.211 -1.033 1.681 1 81.56 286 SER B CA 1
ATOM 7816 C C . SER B 1 286 ? 9.719 -1.737 0.421 1 81.56 286 SER B C 1
ATOM 7818 O O . SER B 1 286 ? 10.289 -2.746 0.002 1 81.56 286 SER B O 1
ATOM 7820 N N . LYS B 1 287 ? 8.844 -1.131 -0.27 1 77 287 LYS B N 1
ATOM 7821 C CA . LYS B 1 287 ? 8.164 -1.771 -1.392 1 77 287 LYS B CA 1
ATOM 7822 C C . LYS B 1 287 ? 9.039 -1.752 -2.645 1 77 287 LYS B C 1
ATOM 7824 O O . LYS B 1 287 ? 9.258 -2.793 -3.266 1 77 287 LYS B O 1
ATOM 7829 N N . ASP B 1 288 ? 9.508 -0.634 -2.975 1 81.19 288 ASP B N 1
ATOM 7830 C CA . ASP B 1 288 ? 10.234 -0.498 -4.234 1 81.19 288 ASP B CA 1
ATOM 7831 C C . ASP B 1 288 ? 11.547 -1.279 -4.199 1 81.19 288 ASP B C 1
ATOM 7833 O O . ASP B 1 288 ? 11.945 -1.879 -5.199 1 81.19 288 ASP B O 1
ATOM 7837 N N . THR B 1 289 ? 12.195 -1.224 -3.094 1 86.5 289 THR B N 1
ATOM 7838 C CA . THR B 1 289 ? 13.453 -1.959 -2.996 1 86.5 289 THR B CA 1
ATOM 7839 C C . THR B 1 289 ? 13.203 -3.463 -3.078 1 86.5 289 THR B C 1
ATOM 7841 O O . THR B 1 289 ? 14 -4.195 -3.664 1 86.5 289 THR B O 1
ATOM 7844 N N . THR B 1 290 ? 12.133 -3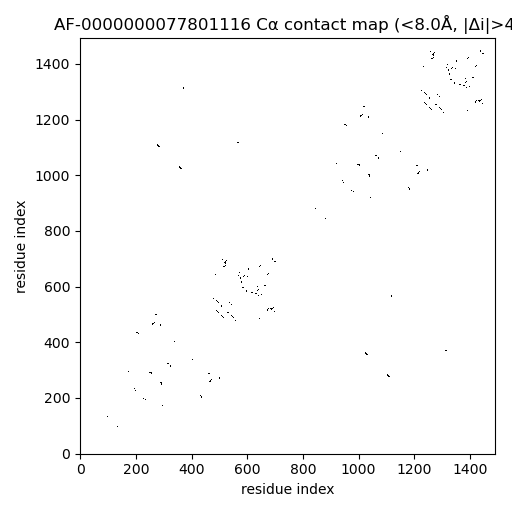.891 -2.57 1 82.56 290 THR B N 1
ATOM 7845 C CA . THR B 1 290 ? 11.789 -5.309 -2.652 1 82.56 290 THR B CA 1
ATOM 7846 C C . THR B 1 290 ? 11.477 -5.703 -4.09 1 82.56 290 THR B C 1
ATOM 7848 O O . THR B 1 290 ? 11.93 -6.746 -4.566 1 82.56 290 THR B O 1
ATOM 7851 N N . MET B 1 291 ? 10.781 -4.867 -4.68 1 77.69 291 MET B N 1
ATOM 7852 C CA . MET B 1 291 ? 10.453 -5.121 -6.078 1 77.69 291 MET B CA 1
ATOM 7853 C C . MET B 1 291 ? 11.703 -5.098 -6.949 1 77.69 291 MET B C 1
ATOM 7855 O O . MET B 1 291 ? 11.875 -5.953 -7.82 1 77.69 291 MET B O 1
ATOM 7859 N N . MET B 1 292 ? 12.477 -4.121 -6.629 1 81.12 292 MET B N 1
ATOM 7860 C CA . MET B 1 292 ? 13.727 -3.973 -7.371 1 81.12 292 MET B CA 1
ATOM 7861 C C . MET B 1 292 ? 14.617 -5.195 -7.188 1 81.12 292 MET B C 1
ATOM 7863 O O . MET B 1 292 ? 15.242 -5.664 -8.141 1 81.12 292 MET B O 1
ATOM 7867 N N . SER B 1 293 ? 14.664 -5.73 -6.043 1 81 293 SER B N 1
ATOM 7868 C CA . SER B 1 293 ? 15.555 -6.848 -5.746 1 81 293 SER B CA 1
ATOM 7869 C C . SER B 1 293 ? 15.062 -8.133 -6.402 1 81 293 SER B C 1
ATOM 7871 O O . SER B 1 293 ? 15.852 -9.039 -6.668 1 81 293 SER B O 1
ATOM 7873 N N . ARG B 1 294 ? 13.766 -8.156 -6.645 1 74.12 294 ARG B N 1
ATOM 7874 C CA . ARG B 1 294 ? 13.188 -9.352 -7.266 1 74.12 294 ARG B CA 1
ATOM 7875 C C . ARG B 1 294 ? 13.383 -9.32 -8.773 1 74.12 294 ARG B C 1
ATOM 7877 O O . ARG B 1 294 ? 13.297 -10.359 -9.438 1 74.12 294 ARG B O 1
ATOM 7884 N N . SER B 1 295 ? 13.664 -8.18 -9.297 1 70.62 295 SER B N 1
ATOM 7885 C CA . SER B 1 295 ? 13.68 -7.992 -10.742 1 70.62 295 SER B CA 1
ATOM 7886 C C . SER B 1 295 ? 14.75 -8.867 -11.398 1 70.62 295 SER B C 1
ATOM 7888 O O . SER B 1 295 ? 14.484 -9.523 -12.414 1 70.62 295 SER B O 1
ATOM 7890 N N . VAL B 1 296 ? 15.883 -8.992 -10.797 1 68.19 296 VAL B N 1
ATOM 7891 C CA . VAL B 1 296 ? 16.969 -9.648 -11.516 1 68.19 296 VAL B CA 1
ATOM 7892 C C . VAL B 1 296 ? 17.062 -11.117 -11.094 1 68.19 296 VAL B C 1
ATOM 7894 O O . VAL B 1 296 ? 16.969 -12.016 -11.938 1 68.19 296 VAL B O 1
ATOM 7897 N N . PRO B 1 297 ? 17.094 -11.391 -9.789 1 64.88 297 PRO B N 1
ATOM 7898 C CA . PRO B 1 297 ? 17.312 -12.797 -9.445 1 64.88 297 PRO B CA 1
ATOM 7899 C C . PRO B 1 297 ? 16.094 -13.672 -9.766 1 64.88 297 PRO B C 1
ATOM 7901 O O . PRO B 1 297 ? 16.25 -14.789 -10.273 1 64.88 297 PRO B O 1
ATOM 7904 N N . ALA B 1 298 ? 14.93 -13.109 -9.469 1 68.94 298 ALA B N 1
ATOM 7905 C CA . ALA B 1 298 ? 13.742 -13.93 -9.695 1 68.94 298 ALA B CA 1
ATOM 7906 C C . ALA B 1 298 ? 13.5 -14.148 -11.188 1 68.94 298 ALA B C 1
ATOM 7908 O O . ALA B 1 298 ? 13.219 -15.266 -11.617 1 68.94 298 ALA B O 1
ATOM 7909 N N . ASN B 1 299 ? 13.656 -13.078 -11.945 1 64.62 299 ASN B N 1
ATOM 7910 C CA . ASN B 1 299 ? 13.438 -13.18 -13.383 1 64.62 299 ASN B CA 1
ATOM 7911 C C . ASN B 1 299 ? 14.539 -13.977 -14.062 1 64.62 299 ASN B C 1
ATOM 7913 O O . ASN B 1 299 ? 14.281 -14.75 -14.992 1 64.62 299 ASN B O 1
ATOM 7917 N N . ALA B 1 300 ? 15.695 -13.727 -13.523 1 66.25 300 ALA B N 1
ATOM 7918 C CA . ALA B 1 300 ? 16.797 -14.492 -14.086 1 66.25 300 ALA B CA 1
ATOM 7919 C C . ALA B 1 300 ? 16.641 -15.984 -13.789 1 66.25 300 ALA B C 1
ATOM 7921 O O . ALA B 1 300 ? 16.922 -16.828 -14.648 1 66.25 300 ALA B O 1
ATOM 7922 N N . ASN B 1 301 ? 16.172 -16.219 -12.602 1 71.44 301 ASN B N 1
ATOM 7923 C CA . ASN B 1 301 ? 15.961 -17.609 -12.227 1 71.44 301 ASN B CA 1
ATOM 7924 C C . ASN B 1 301 ? 14.891 -18.266 -13.102 1 71.44 301 ASN B C 1
ATOM 7926 O O . ASN B 1 301 ? 15.094 -19.375 -13.609 1 71.44 301 ASN B O 1
ATOM 7930 N N . ILE B 1 302 ? 13.891 -17.594 -13.211 1 69.38 302 ILE B N 1
ATOM 7931 C CA . ILE B 1 302 ? 12.781 -18.156 -13.984 1 69.38 302 ILE B CA 1
ATOM 7932 C C . ILE B 1 302 ? 13.188 -18.297 -15.445 1 69.38 302 ILE B C 1
ATOM 7934 O O . ILE B 1 302 ? 12.953 -19.328 -16.062 1 69.38 302 ILE B O 1
ATOM 7938 N N . PHE B 1 303 ? 13.852 -17.297 -15.945 1 70.44 303 PHE B N 1
ATOM 7939 C CA . PHE B 1 303 ? 14.273 -17.297 -17.344 1 70.44 303 PHE B CA 1
ATOM 7940 C C . PHE B 1 303 ? 15.297 -18.391 -17.609 1 70.44 303 PHE B C 1
ATOM 7942 O O . PHE B 1 303 ? 15.18 -19.141 -18.578 1 70.44 303 PHE B O 1
ATOM 7949 N N . LEU B 1 304 ? 16.219 -18.422 -16.766 1 70.62 304 LEU B N 1
ATOM 7950 C CA . LEU B 1 304 ? 17.281 -19.406 -16.953 1 70.62 304 LEU B CA 1
ATOM 7951 C C . LEU B 1 304 ? 16.734 -20.828 -16.781 1 70.62 304 LEU B C 1
ATOM 7953 O O . LEU B 1 304 ? 17.141 -21.734 -17.5 1 70.62 304 LEU B O 1
ATOM 7957 N N . ARG B 1 305 ? 15.844 -20.906 -15.852 1 73.31 305 ARG B N 1
ATOM 7958 C CA . ARG B 1 305 ? 15.211 -22.203 -15.656 1 73.31 305 ARG B CA 1
ATOM 7959 C C . ARG B 1 305 ? 14.43 -22.625 -16.891 1 73.31 305 ARG B C 1
ATOM 7961 O O . ARG B 1 305 ? 14.539 -23.766 -17.344 1 73.31 305 ARG B O 1
ATOM 7968 N N . SER B 1 306 ? 13.734 -21.641 -17.359 1 73.75 306 SER B N 1
ATOM 7969 C CA . SER B 1 306 ? 12.938 -21.938 -18.531 1 73.75 306 SER B CA 1
ATOM 7970 C C . SER B 1 306 ? 13.82 -22.234 -19.734 1 73.75 306 SER B C 1
ATOM 7972 O O . SER B 1 306 ? 13.516 -23.141 -20.516 1 73.75 306 SER B O 1
ATOM 7974 N N . LEU B 1 307 ? 14.859 -21.562 -19.812 1 72.44 307 LEU B N 1
ATOM 7975 C CA . LEU B 1 307 ? 15.773 -21.75 -20.938 1 72.44 307 LEU B CA 1
ATOM 7976 C C . LEU B 1 307 ? 16.469 -23.094 -20.859 1 72.44 307 LEU B C 1
ATOM 7978 O O . LEU B 1 307 ? 16.531 -23.828 -21.859 1 72.44 307 LEU B O 1
ATOM 7982 N N . VAL B 1 308 ? 16.969 -23.422 -19.703 1 76.31 308 VAL B N 1
ATOM 7983 C CA . VAL B 1 308 ? 17.688 -24.672 -19.547 1 76.31 308 VAL B CA 1
ATOM 7984 C C . VAL B 1 308 ? 16.719 -25.844 -19.688 1 76.31 308 VAL B C 1
ATOM 7986 O O . VAL B 1 308 ? 17.062 -26.875 -20.281 1 76.31 308 VAL B O 1
ATOM 7989 N N . LYS B 1 309 ? 15.531 -25.625 -19.109 1 76.19 309 LYS B N 1
ATOM 7990 C CA . LYS B 1 309 ? 14.531 -26.688 -19.234 1 76.19 309 LYS B CA 1
ATOM 7991 C C . LYS B 1 309 ? 14.133 -26.891 -20.703 1 76.19 309 LYS B C 1
ATOM 7993 O O . LYS B 1 309 ? 13.984 -28.016 -21.156 1 76.19 309 LYS B O 1
ATOM 7998 N N . ALA B 1 310 ? 13.977 -25.703 -21.375 1 74.94 310 ALA B N 1
ATOM 7999 C CA . ALA B 1 310 ? 13.617 -25.797 -22.797 1 74.94 310 ALA B CA 1
ATOM 8000 C C . ALA B 1 310 ? 14.719 -26.484 -23.594 1 74.94 310 ALA B C 1
ATOM 8002 O O . ALA B 1 310 ? 14.445 -27.375 -24.391 1 74.94 310 ALA B O 1
ATOM 8003 N N . LEU B 1 311 ? 15.906 -26.109 -23.312 1 73.5 311 LEU B N 1
ATOM 8004 C CA . LEU B 1 311 ? 17.031 -26.672 -24.047 1 73.5 311 LEU B CA 1
ATOM 8005 C C . LEU B 1 311 ? 17.219 -28.141 -23.719 1 73.5 311 LEU B C 1
ATOM 8007 O O . LEU B 1 311 ? 17.516 -28.953 -24.594 1 73.5 311 LEU B O 1
ATOM 8011 N N . GLY B 1 312 ? 17.141 -28.406 -22.438 1 73 312 GLY B N 1
ATOM 8012 C CA . GLY B 1 312 ? 17.281 -29.797 -22.031 1 73 312 GLY B CA 1
ATOM 8013 C C . GLY B 1 312 ? 16.172 -30.688 -22.578 1 73 312 GLY B C 1
ATOM 8014 O O . GLY B 1 312 ? 16.438 -31.75 -23.141 1 73 312 GLY B O 1
ATOM 8015 N N . LEU B 1 313 ? 14.922 -30.219 -22.359 1 75.81 313 LEU B N 1
ATOM 8016 C CA . LEU B 1 313 ? 13.773 -31 -22.812 1 75.81 313 LEU B CA 1
ATOM 8017 C C . LEU B 1 313 ? 13.797 -31.172 -24.328 1 75.81 313 LEU B C 1
ATOM 8019 O O . LEU B 1 313 ? 13.664 -32.312 -24.828 1 75.81 313 LEU B O 1
ATOM 8023 N N . TYR B 1 314 ? 14 -30.125 -25.062 1 75.44 314 TYR B N 1
ATOM 8024 C CA . TYR B 1 314 ? 13.969 -30.219 -26.516 1 75.44 314 TYR B CA 1
ATOM 8025 C C . TYR B 1 314 ? 15.203 -30.938 -27.047 1 75.44 314 TYR B C 1
ATOM 8027 O O . TYR B 1 314 ? 15.141 -31.609 -28.078 1 75.44 314 TYR B O 1
ATOM 8035 N N . GLY B 1 315 ? 16.391 -30.719 -26.359 1 73.44 315 GLY B N 1
ATOM 8036 C CA . GLY B 1 315 ? 17.562 -31.484 -26.734 1 73.44 315 GLY B CA 1
ATOM 8037 C C . GLY B 1 315 ? 17.344 -32.969 -26.656 1 73.44 315 GLY B C 1
ATOM 8038 O O . GLY B 1 315 ? 17.719 -33.719 -27.578 1 73.44 315 GLY B O 1
ATOM 8039 N N . PHE B 1 316 ? 16.672 -33.375 -25.578 1 74.5 316 PHE B N 1
ATOM 8040 C CA . PHE B 1 316 ? 16.391 -34.812 -25.375 1 74.5 316 PHE B CA 1
ATOM 8041 C C . PHE B 1 316 ? 15.328 -35.312 -26.344 1 74.5 316 PHE B C 1
ATOM 8043 O O . PHE B 1 316 ? 15.422 -36.406 -26.875 1 74.5 316 PHE B O 1
ATOM 8050 N N . MET B 1 317 ? 14.359 -34.469 -26.609 1 77 317 MET B N 1
ATOM 8051 C CA . MET B 1 317 ? 13.297 -34.844 -27.516 1 77 317 MET B CA 1
ATOM 8052 C C . MET B 1 317 ? 13.82 -35.031 -28.938 1 77 317 MET B C 1
ATOM 8054 O O . MET B 1 317 ? 13.383 -35.906 -29.672 1 77 317 MET B O 1
ATOM 8058 N N . LEU B 1 318 ? 14.789 -34.188 -29.25 1 73.88 318 LEU B N 1
ATOM 8059 C CA . LEU B 1 318 ? 15.406 -34.281 -30.562 1 73.88 318 LEU B CA 1
ATOM 8060 C C . LEU B 1 318 ? 16.172 -35.594 -30.719 1 73.88 318 LEU B C 1
ATOM 8062 O O . LEU B 1 318 ? 16.219 -36.156 -31.812 1 73.88 318 LEU B O 1
ATOM 8066 N N . GLY B 1 319 ? 16.766 -36.031 -29.609 1 72.31 319 GLY B N 1
ATOM 8067 C CA . GLY B 1 319 ? 17.469 -37.312 -29.609 1 72.31 319 GLY B CA 1
ATOM 8068 C C . GLY B 1 319 ? 16.547 -38.5 -29.812 1 72.31 319 GLY B C 1
ATOM 8069 O O . GLY B 1 319 ? 16.953 -39.5 -30.406 1 72.31 319 GLY B O 1
ATOM 8070 N N . LEU B 1 320 ? 15.25 -38.344 -29.344 1 72.5 320 LEU B N 1
ATOM 8071 C CA . LEU B 1 320 ? 14.289 -39.438 -29.5 1 72.5 320 LEU B CA 1
ATOM 8072 C C . LEU B 1 320 ? 13.672 -39.406 -30.906 1 72.5 320 LEU B C 1
ATOM 8074 O O . LEU B 1 320 ? 13.734 -40.406 -31.625 1 72.5 320 LEU B O 1
ATOM 8078 N N . SER B 1 321 ? 12.969 -38.344 -31.234 1 74.88 321 SER B N 1
ATOM 8079 C CA . SER B 1 321 ? 12.422 -38.156 -32.594 1 74.88 321 SER B CA 1
ATOM 8080 C C . SER B 1 321 ? 12.375 -36.688 -32.969 1 74.88 321 SER B C 1
ATOM 8082 O O . SER B 1 321 ? 11.719 -35.906 -32.312 1 74.88 321 SER B O 1
ATOM 8084 N N . TRP B 1 322 ? 13.102 -36.344 -33.875 1 68.44 322 TRP B N 1
ATOM 8085 C CA . TRP B 1 322 ? 13.188 -34.938 -34.281 1 68.44 322 TRP B CA 1
ATOM 8086 C C . TRP B 1 322 ? 11.875 -34.469 -34.938 1 68.44 322 TRP B C 1
ATOM 8088 O O . TRP B 1 322 ? 11.531 -33.312 -34.875 1 68.44 322 TRP B O 1
ATOM 8098 N N . ARG B 1 323 ? 11.125 -35.5 -35.656 1 66 323 ARG B N 1
ATOM 8099 C CA . ARG B 1 323 ? 9.883 -35.156 -36.312 1 66 323 ARG B CA 1
ATOM 8100 C C . ARG B 1 323 ? 8.82 -34.719 -35.312 1 66 323 ARG B C 1
ATOM 8102 O O . ARG B 1 323 ? 8.156 -33.688 -35.5 1 66 323 ARG B O 1
ATOM 8109 N N . LEU B 1 324 ? 8.758 -35.531 -34.25 1 76.06 324 LEU B N 1
ATOM 8110 C CA . LEU B 1 324 ? 7.754 -35.219 -33.219 1 76.06 324 LEU B CA 1
ATOM 8111 C C . LEU B 1 324 ? 8.141 -33.938 -32.469 1 76.06 324 LEU B C 1
ATOM 8113 O O . LEU B 1 324 ? 7.266 -33.188 -32 1 76.06 324 LEU B O 1
ATOM 8117 N N . THR B 1 325 ? 9.43 -33.688 -32.375 1 77.12 325 THR B N 1
ATOM 8118 C CA . THR B 1 325 ? 9.891 -32.5 -31.625 1 77.12 325 THR B CA 1
ATOM 8119 C C . THR B 1 325 ? 9.523 -31.219 -32.344 1 77.12 325 THR B C 1
ATOM 8121 O O . THR B 1 325 ? 9.156 -30.234 -31.719 1 77.12 325 THR B O 1
ATOM 8124 N N . LEU B 1 326 ? 9.578 -31.203 -33.594 1 69.94 326 LEU B N 1
ATOM 8125 C CA . LEU B 1 326 ? 9.234 -30.031 -34.375 1 69.94 326 LEU B CA 1
ATOM 8126 C C . LEU B 1 326 ? 7.762 -29.672 -34.219 1 69.94 326 LEU B C 1
ATOM 8128 O O . LEU B 1 326 ? 7.406 -28.5 -34.188 1 69.94 326 LEU B O 1
ATOM 8132 N N . LEU B 1 327 ? 6.973 -30.719 -34.062 1 70.38 327 LEU B N 1
ATOM 8133 C CA . LEU B 1 327 ? 5.547 -30.484 -33.875 1 70.38 327 LEU B CA 1
ATOM 8134 C C . LEU B 1 327 ? 5.297 -29.812 -32.531 1 70.38 327 LEU B C 1
ATOM 8136 O O . LEU B 1 327 ? 4.445 -28.922 -32.406 1 70.38 327 LEU B O 1
ATOM 8140 N N . THR B 1 328 ? 6.129 -30.234 -31.516 1 74.12 328 THR B N 1
ATOM 8141 C CA . THR B 1 328 ? 5.938 -29.672 -30.188 1 74.12 328 THR B CA 1
ATOM 8142 C C . THR B 1 328 ? 6.512 -28.25 -30.125 1 74.12 328 THR B C 1
ATOM 8144 O O . THR B 1 328 ? 6.047 -27.438 -29.328 1 74.12 328 THR B O 1
ATOM 8147 N N . LEU B 1 329 ? 7.508 -27.984 -30.906 1 71.94 329 LEU B N 1
ATOM 8148 C CA . LEU B 1 329 ? 8.148 -26.688 -30.906 1 71.94 329 LEU B CA 1
ATOM 8149 C C . LEU B 1 329 ? 7.215 -25.609 -31.453 1 71.94 329 LEU B C 1
ATOM 8151 O O . LEU B 1 329 ? 7.289 -24.453 -31.062 1 71.94 329 LEU B O 1
ATOM 8155 N N . ILE B 1 330 ? 6.262 -26.016 -32.281 1 68.94 330 ILE B N 1
ATOM 8156 C CA . ILE B 1 330 ? 5.34 -25.062 -32.906 1 68.94 330 ILE B CA 1
ATOM 8157 C C . ILE B 1 330 ? 4.359 -24.547 -31.859 1 68.94 330 ILE B C 1
ATOM 8159 O O . ILE B 1 330 ? 3.881 -23.406 -31.953 1 68.94 330 ILE B O 1
ATOM 8163 N N . GLU B 1 331 ? 4.195 -25.344 -30.781 1 71.38 331 GLU B N 1
ATOM 8164 C CA . GLU B 1 331 ? 3.248 -24.969 -29.75 1 71.38 331 GLU B CA 1
ATOM 8165 C C . GLU B 1 331 ? 3.73 -23.734 -28.984 1 71.38 331 GLU B C 1
ATOM 8167 O O . GLU B 1 331 ? 2.932 -22.859 -28.641 1 71.38 331 GLU B O 1
ATOM 8172 N N . MET B 1 332 ? 4.992 -23.578 -28.812 1 69.62 332 MET B N 1
ATOM 8173 C CA . MET B 1 332 ? 5.555 -22.547 -27.953 1 69.62 332 MET B CA 1
ATOM 8174 C C . MET B 1 332 ? 5.402 -21.172 -28.594 1 69.62 332 MET B C 1
ATOM 8176 O O . MET B 1 332 ? 4.898 -20.234 -27.969 1 69.62 332 MET B O 1
ATOM 8180 N N . PRO B 1 333 ? 5.812 -20.938 -29.812 1 63.62 333 PRO B N 1
ATOM 8181 C CA . PRO B 1 333 ? 5.664 -19.625 -30.422 1 63.62 333 PRO B CA 1
ATOM 8182 C C . PRO B 1 333 ? 4.203 -19.219 -30.609 1 63.62 333 PRO B C 1
ATOM 8184 O O . PRO B 1 333 ? 3.863 -18.031 -30.5 1 63.62 333 PRO B O 1
ATOM 8187 N N . LEU B 1 334 ? 3.312 -20.219 -30.766 1 65.38 334 LEU B N 1
ATOM 8188 C CA . LEU B 1 334 ? 1.899 -19.906 -30.953 1 65.38 334 LEU B CA 1
ATOM 8189 C C . LEU B 1 334 ? 1.271 -19.438 -29.641 1 65.38 334 LEU B C 1
ATOM 8191 O O . LEU B 1 334 ? 0.465 -18.516 -29.641 1 65.38 334 LEU B O 1
ATOM 8195 N N . THR B 1 335 ? 1.724 -20.094 -28.578 1 69.31 335 THR B N 1
ATOM 8196 C CA . THR B 1 335 ? 1.198 -19.688 -27.281 1 69.31 335 THR B CA 1
ATOM 8197 C C . THR B 1 335 ? 1.753 -18.328 -26.859 1 69.31 335 THR B C 1
ATOM 8199 O O . THR B 1 335 ? 1.036 -17.516 -26.281 1 69.31 335 THR B O 1
ATOM 8202 N N . MET B 1 336 ? 2.93 -18.047 -27.156 1 65.19 336 MET B N 1
ATOM 8203 C CA . MET B 1 336 ? 3.562 -16.781 -26.797 1 65.19 336 MET B CA 1
ATOM 8204 C C . MET B 1 336 ? 2.949 -15.633 -27.594 1 65.19 336 MET B C 1
ATOM 8206 O O . MET B 1 336 ? 2.756 -14.539 -27.062 1 65.19 336 MET B O 1
ATOM 8210 N N . ALA B 1 337 ? 2.645 -15.836 -28.828 1 60.28 337 ALA B N 1
ATOM 8211 C CA . ALA B 1 337 ? 2.037 -14.82 -29.688 1 60.28 337 ALA B CA 1
ATOM 8212 C C . ALA B 1 337 ? 0.636 -14.453 -29.203 1 60.28 337 ALA B C 1
ATOM 8214 O O . ALA B 1 337 ? 0.243 -13.289 -29.234 1 60.28 337 ALA B O 1
ATOM 8215 N N . ALA B 1 338 ? -0.069 -15.461 -28.641 1 62.75 338 ALA B N 1
ATOM 8216 C CA . ALA B 1 338 ? -1.432 -15.234 -28.156 1 62.75 338 ALA B CA 1
ATOM 8217 C C . ALA B 1 338 ? -1.433 -14.461 -26.844 1 62.75 338 ALA B C 1
ATOM 8219 O O . ALA B 1 338 ? -2.367 -13.711 -26.562 1 62.75 338 ALA B O 1
ATOM 8220 N N . GLU B 1 339 ? -0.455 -14.602 -25.922 1 63.09 339 GLU B N 1
ATOM 8221 C CA . GLU B 1 339 ? -0.377 -13.961 -24.609 1 63.09 339 GLU B CA 1
ATOM 8222 C C . GLU B 1 339 ? -0.166 -12.453 -24.75 1 63.09 339 GLU B C 1
ATOM 8224 O O . GLU B 1 339 ? -0.671 -11.68 -23.938 1 63.09 339 GLU B O 1
ATOM 8229 N N . LYS B 1 340 ? 0.442 -11.859 -25.625 1 57.56 340 LYS B N 1
ATOM 8230 C CA . LYS B 1 340 ? 0.79 -10.453 -25.797 1 57.56 340 LYS B CA 1
ATOM 8231 C C . LYS B 1 340 ? -0.444 -9.617 -26.109 1 57.56 340 LYS B C 1
ATOM 8233 O O . LYS B 1 340 ? -0.528 -8.445 -25.719 1 57.56 340 LYS B O 1
ATOM 8238 N N . VAL B 1 341 ? -1.364 -10.164 -26.875 1 55.59 341 VAL B N 1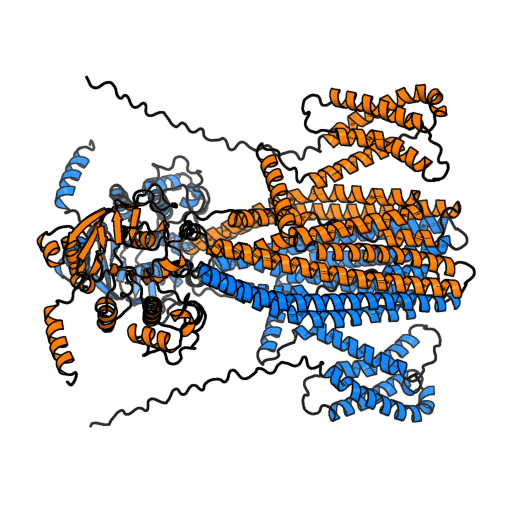
ATOM 8239 C CA . VAL B 1 341 ? -2.572 -9.414 -27.219 1 55.59 341 VAL B CA 1
ATOM 8240 C C . VAL B 1 341 ? -3.322 -9.039 -25.938 1 55.59 341 VAL B C 1
ATOM 8242 O O . VAL B 1 341 ? -3.947 -7.98 -25.875 1 55.59 341 VAL B O 1
ATOM 8245 N N . TYR B 1 342 ? -3 -9.656 -24.797 1 59.19 342 TYR B N 1
ATOM 8246 C CA . TYR B 1 342 ? -3.758 -9.523 -23.547 1 59.19 342 TYR B CA 1
ATOM 8247 C C . TYR B 1 342 ? -3.234 -8.367 -22.719 1 59.19 342 TYR B C 1
ATOM 8249 O O . TYR B 1 342 ? -4.004 -7.691 -22.031 1 59.19 342 TYR B O 1
ATOM 8257 N N . ASP B 1 343 ? -2.074 -7.734 -22.781 1 59.22 343 ASP B N 1
ATOM 8258 C CA . ASP B 1 343 ? -1.422 -6.824 -21.844 1 59.22 343 ASP B CA 1
ATOM 8259 C C . ASP B 1 343 ? -1.961 -5.402 -22 1 59.22 343 ASP B C 1
ATOM 8261 O O . ASP B 1 343 ? -1.984 -4.637 -21.031 1 59.22 343 ASP B O 1
ATOM 8265 N N . ALA B 1 344 ? -2.564 -4.883 -23.094 1 60 344 ALA B N 1
ATOM 8266 C CA . ALA B 1 344 ? -2.982 -3.5 -23.312 1 60 344 ALA B CA 1
ATOM 8267 C C . ALA B 1 344 ? -4.195 -3.15 -22.453 1 60 344 ALA B C 1
ATOM 8269 O O . ALA B 1 344 ? -4.324 -2.016 -21.984 1 60 344 ALA B O 1
ATOM 8270 N N . MET B 1 345 ? -4.934 -4.09 -22.078 1 70.94 345 MET B N 1
ATOM 8271 C CA . MET B 1 345 ? -6.18 -3.846 -21.359 1 70.94 345 MET B CA 1
ATOM 8272 C C . MET B 1 345 ? -5.91 -3.621 -19.875 1 70.94 345 MET B C 1
ATOM 8274 O O . MET B 1 345 ? -6.707 -2.982 -19.188 1 70.94 345 MET B O 1
ATOM 8278 N N . LEU B 1 346 ? -4.734 -3.885 -19.422 1 69.5 346 LEU B N 1
ATOM 8279 C CA . LEU B 1 346 ? -4.418 -3.752 -18.016 1 69.5 346 LEU B CA 1
ATOM 8280 C C . LEU B 1 346 ? -4.215 -2.289 -17.625 1 69.5 346 LEU B C 1
ATOM 8282 O O . LEU B 1 346 ? -4.633 -1.858 -16.562 1 69.5 346 LEU B O 1
ATOM 8286 N N . LYS B 1 347 ? -3.635 -1.564 -18.531 1 70.12 347 LYS B N 1
ATOM 8287 C CA . LYS B 1 347 ? -3.4 -0.149 -18.266 1 70.12 347 LYS B CA 1
ATOM 8288 C C . LYS B 1 347 ? -4.715 0.62 -18.172 1 70.12 347 LYS B C 1
ATOM 8290 O O . LYS B 1 347 ? -4.891 1.476 -17.312 1 70.12 347 LYS B O 1
ATOM 8295 N N . ALA B 1 348 ? -5.629 0.289 -19.094 1 76.06 348 ALA B N 1
ATOM 8296 C CA . ALA B 1 348 ? -6.926 0.956 -19.094 1 76.06 348 ALA B CA 1
ATOM 8297 C C . ALA B 1 348 ? -7.688 0.672 -17.797 1 76.06 348 ALA B C 1
ATOM 8299 O O . ALA B 1 348 ? -8.359 1.557 -17.266 1 76.06 348 ALA B O 1
ATOM 8300 N N . ILE B 1 349 ? -7.559 -0.469 -17.297 1 80.06 349 ILE B N 1
ATOM 8301 C CA . ILE B 1 349 ? -8.227 -0.851 -16.047 1 80.06 349 ILE B CA 1
ATOM 8302 C C . ILE B 1 349 ? -7.609 -0.095 -14.875 1 80.06 349 ILE B C 1
ATOM 8304 O O . ILE B 1 349 ? -8.328 0.415 -14.016 1 80.06 349 ILE B O 1
ATOM 8308 N N . GLN B 1 350 ? -6.359 0.077 -14.93 1 75.25 350 GLN B N 1
ATOM 8309 C CA . GLN B 1 350 ? -5.672 0.782 -13.852 1 75.25 350 GLN B CA 1
ATOM 8310 C C . GLN B 1 350 ? -6.055 2.258 -13.828 1 75.25 350 GLN B C 1
ATOM 8312 O O . GLN B 1 350 ? -6.238 2.84 -12.758 1 75.25 350 GLN B O 1
ATOM 8317 N N . ASP B 1 351 ? -6.152 2.809 -14.969 1 76.94 351 ASP B N 1
ATOM 8318 C CA . ASP B 1 351 ? -6.547 4.211 -15.07 1 76.94 351 ASP B CA 1
ATOM 8319 C C . ASP B 1 351 ? -7.969 4.418 -14.547 1 76.94 351 ASP B C 1
ATOM 8321 O O . ASP B 1 351 ? -8.242 5.406 -13.859 1 76.94 351 ASP B O 1
ATOM 8325 N N . SER B 1 352 ? -8.812 3.529 -14.898 1 83.81 352 SER B N 1
ATOM 8326 C CA . SER B 1 352 ? -10.195 3.633 -14.445 1 83.81 352 SER B CA 1
ATOM 8327 C C . SER B 1 352 ? -10.289 3.447 -12.93 1 83.81 352 SER B C 1
ATOM 8329 O O . SER B 1 352 ? -11.07 4.129 -12.266 1 83.81 352 SER B O 1
ATOM 8331 N N . LEU B 1 353 ? -9.453 2.654 -12.445 1 81.5 353 LEU B N 1
ATOM 8332 C CA . LEU B 1 353 ? -9.414 2.445 -11 1 81.5 353 LEU B CA 1
ATOM 8333 C C . LEU B 1 353 ? -8.883 3.686 -10.289 1 81.5 353 LEU B C 1
ATOM 8335 O O . LEU B 1 353 ? -9.375 4.047 -9.219 1 81.5 353 LEU B O 1
ATOM 8339 N N . ALA B 1 354 ? -7.977 4.301 -10.906 1 75.44 354 ALA B N 1
ATOM 8340 C CA . ALA B 1 354 ? -7.434 5.539 -10.352 1 75.44 354 ALA B CA 1
ATOM 8341 C C . ALA B 1 354 ? -8.5 6.629 -10.305 1 75.44 354 ALA B C 1
ATOM 8343 O O . ALA B 1 354 ? -8.578 7.383 -9.328 1 75.44 354 ALA B O 1
ATOM 8344 N N . LEU B 1 355 ? -9.258 6.648 -11.297 1 83.19 355 LEU B N 1
ATOM 8345 C CA . LEU B 1 355 ? -10.328 7.637 -11.352 1 83.19 355 LEU B CA 1
ATOM 8346 C C . LEU B 1 355 ? -11.367 7.379 -10.258 1 83.19 355 LEU B C 1
ATOM 8348 O O . LEU B 1 355 ? -11.875 8.32 -9.648 1 83.19 355 LEU B O 1
ATOM 8352 N N . SER B 1 356 ? -11.711 6.148 -10.078 1 86.06 356 SER B N 1
ATOM 8353 C CA . SER B 1 356 ? -12.648 5.805 -9.008 1 86.06 356 SER B CA 1
ATOM 8354 C C . SER B 1 356 ? -12.078 6.156 -7.637 1 86.06 356 SER B C 1
ATOM 8356 O O . SER B 1 356 ? -12.805 6.594 -6.746 1 86.06 356 SER B O 1
ATOM 8358 N N . GLY B 1 357 ? -10.828 5.977 -7.52 1 82.12 357 GLY B N 1
ATOM 8359 C CA . GLY B 1 357 ? -10.156 6.363 -6.289 1 82.12 357 GLY B CA 1
ATOM 8360 C C . GLY B 1 357 ? -10.141 7.863 -6.059 1 82.12 357 GLY B C 1
ATOM 8361 O O . GLY B 1 357 ? -10.258 8.32 -4.922 1 82.12 357 GLY B O 1
ATOM 8362 N N . GLU B 1 358 ? -10.078 8.547 -7.129 1 81.31 358 GLU B N 1
ATOM 8363 C CA . GLU B 1 358 ? -10.109 10 -7.051 1 81.31 358 GLU B CA 1
ATOM 8364 C C . GLU B 1 358 ? -11.469 10.508 -6.574 1 81.31 358 GLU B C 1
ATOM 8366 O O . GLU B 1 358 ? -11.547 11.477 -5.816 1 81.31 358 GLU B O 1
ATOM 8371 N N . VAL B 1 359 ? -12.469 9.906 -7.016 1 86.19 359 VAL B N 1
ATOM 8372 C CA . VAL B 1 359 ? -13.82 10.281 -6.602 1 86.19 359 VAL B CA 1
ATOM 8373 C C . VAL B 1 359 ? -13.969 10.078 -5.098 1 86.19 359 VAL B C 1
ATOM 8375 O O . VAL B 1 359 ? -14.539 10.93 -4.406 1 86.19 359 VAL B O 1
ATOM 8378 N N . VAL B 1 360 ? -13.438 9.047 -4.621 1 87 360 VAL B N 1
ATOM 8379 C CA . VAL B 1 360 ? -13.523 8.75 -3.195 1 87 360 VAL B CA 1
ATOM 8380 C C . VAL B 1 360 ? -12.719 9.773 -2.404 1 87 360 VAL B C 1
ATOM 8382 O O . VAL B 1 360 ? -13.188 10.289 -1.385 1 87 360 VAL B O 1
ATOM 8385 N N . ARG B 1 361 ? -11.594 10.062 -2.865 1 82.5 361 ARG B N 1
ATOM 8386 C CA . ARG B 1 361 ? -10.727 11.016 -2.174 1 82.5 361 ARG B CA 1
ATOM 8387 C C . ARG B 1 361 ? -11.367 12.398 -2.127 1 82.5 361 ARG B C 1
ATOM 8389 O O . ARG B 1 361 ? -11.305 13.078 -1.101 1 82.5 361 ARG B O 1
ATOM 8396 N N . GLU B 1 362 ? -11.945 12.766 -3.168 1 83.81 362 GLU B N 1
ATOM 8397 C CA . GLU B 1 362 ? -12.617 14.062 -3.25 1 83.81 362 GLU B CA 1
ATOM 8398 C C . GLU B 1 362 ? -13.812 14.117 -2.311 1 83.81 362 GLU B C 1
ATOM 8400 O O . GLU B 1 362 ? -14.008 15.109 -1.604 1 83.81 362 GLU B O 1
ATOM 8405 N N . SER B 1 363 ? -14.602 13.094 -2.342 1 87.5 363 SER B N 1
ATOM 8406 C CA . SER B 1 363 ? -15.812 13.062 -1.527 1 87.5 363 SER B CA 1
ATOM 8407 C C . SER B 1 363 ? -15.477 13.016 -0.041 1 87.5 363 SER B C 1
ATOM 8409 O O . SER B 1 363 ? -16.109 13.695 0.767 1 87.5 363 SER B O 1
ATOM 8411 N N . VAL B 1 364 ? -14.469 12.32 0.276 1 83.88 364 VAL B N 1
ATOM 8412 C CA . VAL B 1 364 ? -14.117 12.141 1.683 1 83.88 364 VAL B CA 1
ATOM 8413 C C . VAL B 1 364 ? -13.43 13.406 2.209 1 83.88 364 VAL B C 1
ATOM 8415 O O . VAL B 1 364 ? -13.656 13.812 3.352 1 83.88 364 VAL B O 1
ATOM 8418 N N . SER B 1 365 ? -12.594 13.953 1.396 1 80.81 365 SER B N 1
ATOM 8419 C CA . SER B 1 365 ? -11.914 15.18 1.815 1 80.81 365 SER B CA 1
ATOM 8420 C C . SER B 1 365 ? -12.898 16.344 1.951 1 80.81 365 SER B C 1
ATOM 8422 O O . SER B 1 365 ? -12.648 17.281 2.707 1 80.81 365 SER B O 1
ATOM 8424 N N . SER B 1 366 ? -13.992 16.25 1.183 1 85.5 366 SER B N 1
ATOM 8425 C CA . SER B 1 366 ? -15 17.297 1.217 1 85.5 366 SER B CA 1
ATOM 8426 C C . SER B 1 366 ? -16.312 16.797 1.812 1 85.5 366 SER B C 1
ATOM 8428 O O . SER B 1 366 ? -17.391 17.125 1.314 1 85.5 366 SER B O 1
ATOM 8430 N N . ILE B 1 367 ? -16.188 15.961 2.781 1 86.75 367 ILE B N 1
ATOM 8431 C CA . ILE B 1 367 ? -17.359 15.305 3.33 1 86.75 367 ILE B CA 1
ATOM 8432 C C . ILE B 1 367 ? -18.281 16.344 3.984 1 86.75 367 ILE B C 1
ATOM 8434 O O . ILE B 1 367 ? -19.5 16.188 3.984 1 86.75 367 ILE B O 1
ATOM 8438 N N . GLU B 1 368 ? -17.656 17.406 4.582 1 86 368 GLU B N 1
ATOM 8439 C CA . GLU B 1 368 ? -18.453 18.469 5.203 1 86 368 GLU B CA 1
ATOM 8440 C C . GLU B 1 368 ? -19.359 19.156 4.184 1 86 368 GLU B C 1
ATOM 8442 O O . GLU B 1 368 ? -20.531 19.438 4.48 1 86 368 GLU B O 1
ATOM 8447 N N . THR B 1 369 ? -18.797 19.359 3.037 1 87.31 369 THR B N 1
ATOM 8448 C CA . THR B 1 369 ? -19.578 19.969 1.97 1 87.31 369 THR B CA 1
ATOM 8449 C C . THR B 1 369 ? -20.656 19.016 1.479 1 87.31 369 THR B C 1
ATOM 8451 O O . THR B 1 369 ? -21.781 19.438 1.188 1 87.31 369 THR B O 1
ATOM 8454 N N . VAL B 1 370 ? -20.391 17.781 1.405 1 89.31 370 VAL B N 1
ATOM 8455 C CA . VAL B 1 370 ? -21.359 16.766 0.955 1 89.31 370 VAL B CA 1
ATOM 8456 C C . VAL B 1 370 ? -22.531 16.703 1.926 1 89.31 370 VAL B C 1
ATOM 8458 O O . VAL B 1 370 ? -23.688 16.641 1.506 1 89.31 370 VAL B O 1
ATOM 8461 N N . ARG B 1 371 ? -22.234 16.844 3.139 1 87.56 371 ARG B N 1
ATOM 8462 C CA . ARG B 1 371 ? -23.281 16.781 4.156 1 87.56 371 ARG B CA 1
ATOM 8463 C C . ARG B 1 371 ? -24.078 18.078 4.219 1 87.56 371 ARG B C 1
ATOM 8465 O O . ARG B 1 371 ? -25.281 18.062 4.418 1 87.56 371 ARG B O 1
ATOM 8472 N N . SER B 1 372 ? -23.328 19.125 4.086 1 87.88 372 SER B N 1
ATOM 8473 C CA . SER B 1 372 ? -23.984 20.422 4.184 1 87.88 372 SER B CA 1
ATOM 8474 C C . SER B 1 372 ? -25 20.625 3.062 1 87.88 372 SER B C 1
ATOM 8476 O O . SER B 1 372 ? -25.953 21.391 3.205 1 87.88 372 SER B O 1
ATOM 8478 N N . PHE B 1 373 ? -24.812 19.859 2.021 1 88.56 373 PHE B N 1
ATOM 8479 C CA . PHE B 1 373 ? -25.734 20.016 0.901 1 88.56 373 PHE B CA 1
ATOM 8480 C C . PHE B 1 373 ? -26.531 18.734 0.69 1 88.56 373 PHE B C 1
ATOM 8482 O O . PHE B 1 373 ? -27.266 18.594 -0.296 1 88.56 373 PHE B O 1
ATOM 8489 N N . ALA B 1 374 ? -26.438 17.781 1.56 1 86.44 374 ALA B N 1
ATOM 8490 C CA . ALA B 1 374 ? -27.188 16.531 1.562 1 86.44 374 ALA B CA 1
ATOM 8491 C C . ALA B 1 374 ? -27.078 15.828 0.214 1 86.44 374 ALA B C 1
ATOM 8493 O O . ALA B 1 374 ? -28.094 15.445 -0.376 1 86.44 374 ALA B O 1
ATOM 8494 N N . THR B 1 375 ? -25.922 15.797 -0.338 1 87.75 375 THR B N 1
ATOM 8495 C CA . THR B 1 375 ? -25.703 15.164 -1.634 1 87.75 375 THR B CA 1
ATOM 8496 C C . THR B 1 375 ? -25.047 13.797 -1.462 1 87.75 375 THR B C 1
ATOM 8498 O O . THR B 1 375 ? -24.219 13.391 -2.285 1 87.75 375 THR B O 1
ATOM 8501 N N . GLU B 1 376 ? -25.375 13.117 -0.445 1 88.88 376 GLU B N 1
ATOM 8502 C CA . GLU B 1 376 ? -24.781 11.805 -0.185 1 88.88 376 GLU B CA 1
ATOM 8503 C C . GLU B 1 376 ? -25.156 10.805 -1.274 1 88.88 376 GLU B C 1
ATOM 8505 O O . GLU B 1 376 ? -24.297 10.062 -1.762 1 88.88 376 GLU B O 1
ATOM 8510 N N . GLU B 1 377 ? -26.375 10.781 -1.737 1 87.88 377 GLU B N 1
ATOM 8511 C CA . GLU B 1 377 ? -26.844 9.836 -2.748 1 87.88 377 GLU B CA 1
ATOM 8512 C C . GLU B 1 377 ? -26.234 10.148 -4.113 1 87.88 377 GLU B C 1
ATOM 8514 O O . GLU B 1 377 ? -25.922 9.242 -4.883 1 87.88 377 GLU B O 1
ATOM 8519 N N . GLU B 1 378 ? -26.094 11.414 -4.332 1 88.25 378 GLU B N 1
ATOM 8520 C CA . GLU B 1 378 ? -25.5 11.805 -5.609 1 88.25 378 GLU B CA 1
ATOM 8521 C C . GLU B 1 378 ? -24.031 11.367 -5.691 1 88.25 378 GLU B C 1
ATOM 8523 O O . GLU B 1 378 ? -23.562 10.922 -6.742 1 88.25 378 GLU B O 1
ATOM 8528 N N . GLU B 1 379 ? -23.375 11.594 -4.617 1 89.56 379 GLU B N 1
ATOM 8529 C CA . GLU B 1 379 ? -21.984 11.164 -4.59 1 89.56 379 GLU B CA 1
ATOM 8530 C C . GLU B 1 379 ? -21.859 9.648 -4.684 1 89.56 379 GLU B C 1
ATOM 8532 O O . GLU B 1 379 ? -20.938 9.133 -5.312 1 89.56 379 GLU B O 1
ATOM 8537 N N . SER B 1 380 ? -22.797 8.945 -4.078 1 89.69 380 SER B N 1
ATOM 8538 C CA . SER B 1 380 ? -22.828 7.492 -4.191 1 89.69 380 SER B CA 1
ATOM 8539 C C . SER B 1 380 ? -23.078 7.051 -5.629 1 89.69 380 SER B C 1
ATOM 8541 O O . SER B 1 380 ? -22.469 6.082 -6.102 1 89.69 380 SER B O 1
ATOM 8543 N N . ARG B 1 381 ? -23.906 7.746 -6.309 1 88.81 381 ARG B N 1
ATOM 8544 C CA . ARG B 1 381 ? -24.203 7.426 -7.699 1 88.81 381 ARG B CA 1
ATOM 8545 C C . ARG B 1 381 ? -23.016 7.75 -8.602 1 88.81 381 ARG B C 1
ATOM 8547 O O . ARG B 1 381 ? -22.75 7.035 -9.57 1 88.81 381 ARG B O 1
ATOM 8554 N N . ARG B 1 382 ? -22.359 8.797 -8.258 1 88.44 382 ARG B N 1
ATOM 8555 C CA . ARG B 1 382 ? -21.156 9.156 -9.008 1 88.44 382 ARG B CA 1
ATOM 8556 C C . ARG B 1 382 ? -20.094 8.078 -8.883 1 88.44 382 ARG B C 1
ATOM 8558 O O . ARG B 1 382 ? -19.438 7.727 -9.875 1 88.44 382 ARG B O 1
ATOM 8565 N N . TYR B 1 383 ? -19.969 7.57 -7.746 1 90.62 383 TYR B N 1
ATOM 8566 C CA . TYR B 1 383 ? -19.016 6.492 -7.527 1 90.62 383 TYR B CA 1
ATOM 8567 C C . TYR B 1 383 ? -19.469 5.215 -8.227 1 90.62 383 TYR B C 1
ATOM 8569 O O . TYR B 1 383 ? -18.641 4.492 -8.805 1 90.62 383 TYR B O 1
ATOM 8577 N N . GLU B 1 384 ? -20.719 4.973 -8.164 1 90.06 384 GLU B N 1
ATOM 8578 C CA . GLU B 1 384 ? -21.266 3.795 -8.844 1 90.06 384 GLU B CA 1
ATOM 8579 C C . GLU B 1 384 ? -21.016 3.857 -10.344 1 90.06 384 GLU B C 1
ATOM 8581 O O . GLU B 1 384 ? -20.703 2.844 -10.969 1 90.06 384 GLU B O 1
ATOM 8586 N N . ALA B 1 385 ? -21.156 5.02 -10.844 1 89.31 385 ALA B N 1
ATOM 8587 C CA . ALA B 1 385 ? -20.922 5.191 -12.281 1 89.31 385 ALA B CA 1
ATOM 8588 C C . ALA B 1 385 ? -19.453 4.957 -12.633 1 89.31 385 ALA B C 1
ATOM 8590 O O . ALA B 1 385 ? -19.141 4.352 -13.656 1 89.31 385 ALA B O 1
ATOM 8591 N N . ALA B 1 386 ? -18.547 5.438 -11.789 1 88.69 386 ALA B N 1
ATOM 8592 C CA . ALA B 1 386 ? -17.125 5.23 -12.016 1 88.69 386 ALA B CA 1
ATOM 8593 C C . ALA B 1 386 ? -16.766 3.754 -11.906 1 88.69 386 ALA B C 1
ATOM 8595 O O . ALA B 1 386 ? -15.953 3.25 -12.688 1 88.69 386 ALA B O 1
ATOM 8596 N N . LEU B 1 387 ? -17.422 3.09 -11.023 1 88.56 387 LEU B N 1
ATOM 8597 C CA . LEU B 1 387 ? -17.156 1.666 -10.836 1 88.56 387 LEU B CA 1
ATOM 8598 C C . LEU B 1 387 ? -17.719 0.855 -12 1 88.56 387 LEU B C 1
ATOM 8600 O O . LEU B 1 387 ? -17.156 -0.177 -12.375 1 88.56 387 LEU B O 1
ATOM 8604 N N . ALA B 1 388 ? -18.875 1.309 -12.492 1 87.94 388 ALA B N 1
ATOM 8605 C CA . ALA B 1 388 ? -19.5 0.611 -13.617 1 87.94 388 ALA B CA 1
ATOM 8606 C C . ALA B 1 388 ? -18.594 0.635 -14.844 1 87.94 388 ALA B C 1
ATOM 8608 O O . ALA B 1 388 ? -18.531 -0.344 -15.594 1 87.94 388 ALA B O 1
ATOM 8609 N N . GLU B 1 389 ? -17.906 1.654 -14.977 1 88.12 389 GLU B N 1
ATOM 8610 C CA . GLU B 1 389 ? -16.969 1.736 -16.078 1 88.12 389 GLU B CA 1
ATOM 8611 C C . GLU B 1 389 ? -15.805 0.767 -15.891 1 88.12 389 GLU B C 1
ATOM 8613 O O . GLU B 1 389 ? -15.352 0.126 -16.844 1 88.12 389 GLU B O 1
ATOM 8618 N N . THR B 1 390 ? -15.297 0.672 -14.734 1 85.06 390 THR B N 1
ATOM 8619 C CA . THR B 1 390 ? -14.234 -0.277 -14.43 1 85.06 390 THR B CA 1
ATOM 8620 C C . THR B 1 390 ? -14.703 -1.711 -14.648 1 85.06 390 THR B C 1
ATOM 8622 O O . THR B 1 390 ? -13.953 -2.543 -15.164 1 85.06 390 THR B O 1
ATOM 8625 N N . HIS B 1 391 ? -15.945 -1.885 -14.273 1 84.25 391 HIS B N 1
ATOM 8626 C CA . HIS B 1 391 ? -16.516 -3.215 -14.453 1 84.25 391 HIS B CA 1
ATOM 8627 C C . HIS B 1 391 ? -16.609 -3.574 -15.938 1 84.25 391 HIS B C 1
ATOM 8629 O O . HIS B 1 391 ? -16.344 -4.715 -16.328 1 84.25 391 HIS B O 1
ATOM 8635 N N . ARG B 1 392 ? -16.953 -2.666 -16.688 1 85.44 392 ARG B N 1
ATOM 8636 C CA . ARG B 1 392 ? -17.078 -2.898 -18.125 1 85.44 392 ARG B CA 1
ATOM 8637 C C . ARG B 1 392 ? -15.734 -3.246 -18.734 1 85.44 392 ARG B C 1
ATOM 8639 O O . ARG B 1 392 ? -15.633 -4.18 -19.547 1 85.44 392 ARG B O 1
ATOM 8646 N N . LEU B 1 393 ? -14.734 -2.617 -18.344 1 82.38 393 LEU B N 1
ATOM 8647 C CA . LEU B 1 393 ? -13.391 -2.877 -18.844 1 82.38 393 LEU B CA 1
ATOM 8648 C C . LEU B 1 393 ? -12.875 -4.227 -18.359 1 82.38 393 LEU B C 1
ATOM 8650 O O . LEU B 1 393 ? -12.227 -4.957 -19.109 1 82.38 393 LEU B O 1
ATOM 8654 N N . LYS B 1 394 ? -13.156 -4.551 -17.141 1 79.81 394 LYS B N 1
ATOM 8655 C CA . LYS B 1 394 ? -12.727 -5.828 -16.578 1 79.81 394 LYS B CA 1
ATOM 8656 C C . LYS B 1 394 ? -13.43 -6.996 -17.266 1 79.81 394 LYS B C 1
ATOM 8658 O O . LYS B 1 394 ? -12.82 -8.039 -17.516 1 79.81 394 LYS B O 1
ATOM 8663 N N . ASN B 1 395 ? -14.742 -6.77 -17.562 1 79.75 395 ASN B N 1
ATOM 8664 C CA . ASN B 1 395 ? -15.477 -7.809 -18.281 1 79.75 395 ASN B CA 1
ATOM 8665 C C . ASN B 1 395 ? -14.891 -8.062 -19.672 1 79.75 395 ASN B C 1
ATOM 8667 O O . ASN B 1 395 ? -14.805 -9.211 -20.109 1 79.75 395 ASN B O 1
ATOM 8671 N N . ARG B 1 396 ? -14.539 -7.035 -20.266 1 77.62 396 ARG B N 1
ATOM 8672 C CA . ARG B 1 396 ? -13.922 -7.172 -21.578 1 77.62 396 ARG B CA 1
ATOM 8673 C C . ARG B 1 396 ? -12.578 -7.891 -21.484 1 77.62 396 ARG B C 1
ATOM 8675 O O . ARG B 1 396 ? -12.273 -8.766 -22.297 1 77.62 396 ARG B O 1
ATOM 8682 N N . ARG B 1 397 ? -11.812 -7.555 -20.531 1 74.5 397 ARG B N 1
ATOM 8683 C CA . ARG B 1 397 ? -10.523 -8.203 -20.312 1 74.5 397 ARG B CA 1
ATOM 8684 C C . ARG B 1 397 ? -10.711 -9.688 -19.984 1 74.5 397 ARG B C 1
ATOM 8686 O O . ARG B 1 397 ? -9.992 -10.539 -20.516 1 74.5 397 ARG B O 1
ATOM 8693 N N . ASP B 1 398 ? -11.664 -9.93 -19.109 1 72 398 ASP B N 1
ATOM 8694 C CA . ASP B 1 398 ? -11.883 -11.312 -18.688 1 72 398 ASP B CA 1
ATOM 8695 C C . ASP B 1 398 ? -12.375 -12.164 -19.859 1 72 398 ASP B C 1
ATOM 8697 O O . ASP B 1 398 ? -12.016 -13.344 -19.969 1 72 398 ASP B O 1
ATOM 8701 N N . LEU B 1 399 ? -13.156 -11.602 -20.719 1 74.56 399 LEU B N 1
ATOM 8702 C CA . LEU B 1 399 ? -13.602 -12.312 -21.922 1 74.56 399 LEU B CA 1
ATOM 8703 C C . LEU B 1 399 ? -12.422 -12.602 -22.844 1 74.56 399 LEU B C 1
ATOM 8705 O O . LEU B 1 399 ? -12.305 -13.711 -23.375 1 74.56 399 LEU B O 1
ATOM 8709 N N . GLU B 1 400 ? -11.602 -11.656 -22.984 1 73.56 400 GLU B N 1
ATOM 8710 C CA . GLU B 1 400 ? -10.422 -11.859 -23.812 1 73.56 400 GLU B CA 1
ATOM 8711 C C . GLU B 1 400 ? -9.5 -12.914 -23.219 1 73.56 400 GLU B C 1
ATOM 8713 O O . GLU B 1 400 ? -8.914 -13.719 -23.938 1 73.56 400 GLU B O 1
ATOM 8718 N N . ARG B 1 401 ? -9.383 -12.93 -21.969 1 71.19 401 ARG B N 1
ATOM 8719 C CA . ARG B 1 401 ? -8.555 -13.914 -21.281 1 71.19 401 ARG B CA 1
ATOM 8720 C C . ARG B 1 401 ? -9.156 -15.312 -21.406 1 71.19 401 ARG B C 1
ATOM 8722 O O . ARG B 1 401 ? -8.43 -16.281 -21.641 1 71.19 401 ARG B O 1
ATOM 8729 N N . ALA B 1 402 ? -10.445 -15.312 -21.281 1 69.62 402 ALA B N 1
ATOM 8730 C CA . ALA B 1 402 ? -11.117 -16.594 -21.438 1 69.62 402 ALA B CA 1
ATOM 8731 C C . ALA B 1 402 ? -10.914 -17.172 -22.828 1 69.62 402 ALA B C 1
ATOM 8733 O O . ALA B 1 402 ? -10.648 -18.359 -22.984 1 69.62 402 ALA B O 1
ATOM 8734 N N . LEU B 1 403 ? -11.031 -16.344 -23.766 1 70.69 403 LEU B N 1
ATOM 8735 C CA . LEU B 1 403 ? -10.836 -16.781 -25.141 1 70.69 403 LEU B CA 1
ATOM 8736 C C . LEU B 1 403 ? -9.391 -17.219 -25.375 1 70.69 403 LEU B C 1
ATOM 8738 O O . LEU B 1 403 ? -9.141 -18.172 -26.094 1 70.69 403 LEU B O 1
ATOM 8742 N N . TYR B 1 404 ? -8.516 -16.625 -24.734 1 73.38 404 TYR B N 1
ATOM 8743 C CA . TYR B 1 404 ? -7.102 -16.984 -24.828 1 73.38 404 TYR B CA 1
ATOM 8744 C C . TYR B 1 404 ? -6.848 -18.344 -24.203 1 73.38 404 TYR B C 1
ATOM 8746 O O . TYR B 1 404 ? -6.137 -19.172 -24.766 1 73.38 404 TYR B O 1
ATOM 8754 N N . LEU B 1 405 ? -7.367 -18.484 -23.094 1 71.94 405 LEU B N 1
ATOM 8755 C CA . LEU B 1 405 ? -7.168 -19.766 -22.406 1 71.94 405 LEU B CA 1
ATOM 8756 C C . LEU B 1 405 ? -7.781 -20.906 -23.219 1 71.94 405 LEU B C 1
ATOM 8758 O O . LEU B 1 405 ? -7.207 -22 -23.281 1 71.94 405 LEU B O 1
ATOM 8762 N N . LEU B 1 406 ? -8.953 -20.594 -23.844 1 69.69 406 LEU B N 1
ATOM 8763 C CA . LEU B 1 406 ? -9.586 -21.578 -24.703 1 69.69 406 LEU B CA 1
ATOM 8764 C C . LEU B 1 406 ? -8.688 -21.906 -25.891 1 69.69 406 LEU B C 1
ATOM 8766 O O . LEU B 1 406 ? -8.508 -23.078 -26.234 1 69.69 406 LEU B O 1
ATOM 8770 N N . PHE B 1 407 ? -8.148 -20.922 -26.391 1 72.94 407 PHE B N 1
ATOM 8771 C CA . PHE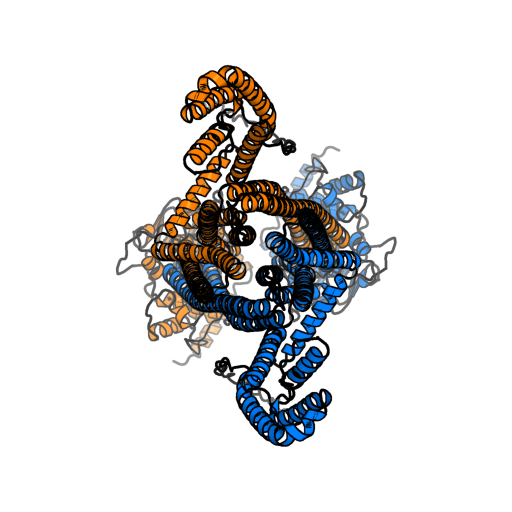 B 1 407 ? -7.258 -21.109 -27.531 1 72.94 407 PHE B CA 1
ATOM 8772 C C . PHE B 1 407 ? -6.027 -21.906 -27.125 1 72.94 407 PHE B C 1
ATOM 8774 O O . PHE B 1 407 ? -5.602 -22.812 -27.859 1 72.94 407 PHE B O 1
ATOM 8781 N N . ARG B 1 408 ? -5.508 -21.578 -26.016 1 74.06 408 ARG B N 1
ATOM 8782 C CA . ARG B 1 408 ? -4.312 -22.266 -25.531 1 74.06 408 ARG B CA 1
ATOM 8783 C C . ARG B 1 408 ? -4.594 -23.75 -25.281 1 74.06 408 ARG B C 1
ATOM 8785 O O . ARG B 1 408 ? -3.801 -24.609 -25.656 1 74.06 408 ARG B O 1
ATOM 8792 N N . ARG B 1 409 ? -5.645 -23.969 -24.766 1 70.31 409 ARG B N 1
ATOM 8793 C CA . ARG B 1 409 ? -6.012 -25.344 -24.469 1 70.31 409 ARG B CA 1
ATOM 8794 C C . ARG B 1 409 ? -6.273 -26.141 -25.734 1 70.31 409 ARG B C 1
ATOM 8796 O O . ARG B 1 409 ? -5.887 -27.297 -25.844 1 70.31 409 ARG B O 1
ATOM 8803 N N . LEU B 1 410 ? -6.961 -25.469 -26.734 1 71.12 410 LEU B N 1
ATOM 8804 C CA . LEU B 1 410 ? -7.223 -26.125 -28.016 1 71.12 410 LEU B CA 1
ATOM 8805 C C . LEU B 1 410 ? -5.918 -26.406 -28.75 1 71.12 410 LEU B C 1
ATOM 8807 O O . LEU B 1 410 ? -5.777 -27.469 -29.391 1 71.12 410 LEU B O 1
ATOM 8811 N N . LEU B 1 411 ? -5.074 -25.453 -28.594 1 74.19 411 LEU B N 1
ATOM 8812 C CA . LEU B 1 411 ? -3.783 -25.656 -29.234 1 74.19 411 LEU B CA 1
ATOM 8813 C C . LEU B 1 411 ? -3.018 -26.812 -28.609 1 74.19 411 LEU B C 1
ATOM 8815 O O . LEU B 1 411 ? -2.414 -27.625 -29.312 1 74.19 411 LEU B O 1
ATOM 8819 N N . GLN B 1 412 ? -3.049 -26.906 -27.328 1 75.56 412 GLN B N 1
ATOM 8820 C CA . GLN B 1 412 ? -2.373 -28 -26.625 1 75.56 412 GLN B CA 1
ATOM 8821 C C . GLN B 1 412 ? -2.967 -29.344 -27 1 75.56 412 GLN B C 1
ATOM 8823 O O . GLN B 1 412 ? -2.234 -30.328 -27.203 1 75.56 412 GLN B O 1
ATOM 8828 N N . LEU B 1 413 ? -4.227 -29.359 -27.156 1 71.94 413 LEU B N 1
ATOM 8829 C CA . LEU B 1 413 ? -4.902 -30.594 -27.547 1 71.94 413 LEU B CA 1
ATOM 8830 C C . LEU B 1 413 ? -4.559 -30.969 -28.984 1 71.94 413 LEU B C 1
ATOM 8832 O O . LEU B 1 413 ? -4.32 -32.156 -29.281 1 71.94 413 LEU B O 1
ATOM 8836 N N . ALA B 1 414 ? -4.57 -29.922 -29.766 1 71.06 414 ALA B N 1
ATOM 8837 C CA . ALA B 1 414 ? -4.262 -30.172 -31.156 1 71.06 414 ALA B CA 1
ATOM 8838 C C . ALA B 1 414 ? -2.857 -30.766 -31.312 1 71.06 414 ALA B C 1
ATOM 8840 O O . ALA B 1 414 ? -2.654 -31.703 -32.094 1 71.06 414 ALA B O 1
ATOM 8841 N N . VAL B 1 415 ? -1.979 -30.266 -30.578 1 75.88 415 VAL B N 1
ATOM 8842 C CA . VAL B 1 415 ? -0.601 -30.75 -30.656 1 75.88 415 VAL B CA 1
ATOM 8843 C C . VAL B 1 415 ? -0.506 -32.156 -30.094 1 75.88 415 VAL B C 1
ATOM 8845 O O . VAL B 1 415 ? 0.207 -33 -30.641 1 75.88 415 VAL B O 1
ATOM 8848 N N . GLN B 1 416 ? -1.175 -32.406 -29.047 1 75.5 416 GLN B N 1
ATOM 8849 C CA . GLN B 1 416 ? -1.16 -33.75 -28.453 1 75.5 416 GLN B CA 1
ATOM 8850 C C . GLN B 1 416 ? -1.721 -34.781 -29.406 1 75.5 416 GLN B C 1
ATOM 8852 O O . GLN B 1 416 ? -1.161 -35.875 -29.547 1 75.5 416 GLN B O 1
ATOM 8857 N N . VAL B 1 417 ? -2.846 -34.5 -30.109 1 71.62 417 VAL B N 1
ATOM 8858 C CA . VAL B 1 417 ? -3.473 -35.406 -31.047 1 71.62 417 VAL B CA 1
ATOM 8859 C C . VAL B 1 417 ? -2.551 -35.625 -32.25 1 71.62 417 VAL B C 1
ATOM 8861 O O . VAL B 1 417 ? -2.393 -36.75 -32.719 1 71.62 417 VAL B O 1
ATOM 8864 N N . LEU B 1 418 ? -2.006 -34.531 -32.625 1 72.5 418 LEU B N 1
ATOM 8865 C CA . LEU B 1 418 ? -1.089 -34.625 -33.75 1 72.5 418 LEU B CA 1
ATOM 8866 C C . LEU B 1 418 ? 0.13 -35.469 -33.406 1 72.5 418 LEU B C 1
ATOM 8868 O O . LEU B 1 418 ? 0.626 -36.25 -34.219 1 72.5 418 LEU B O 1
ATOM 8872 N N . MET B 1 419 ? 0.56 -35.344 -32.219 1 75.69 419 MET B N 1
ATOM 8873 C CA . MET B 1 419 ? 1.706 -36.125 -31.75 1 75.69 419 MET B CA 1
ATOM 8874 C C . MET B 1 419 ? 1.373 -37.594 -31.672 1 75.69 419 MET B C 1
ATOM 8876 O O . MET B 1 419 ? 2.193 -38.438 -32.031 1 75.69 419 MET B O 1
ATOM 8880 N N . LEU B 1 420 ? 0.217 -37.938 -31.188 1 74 420 LEU B N 1
ATOM 8881 C CA . LEU B 1 420 ? -0.197 -39.312 -31.094 1 74 420 LEU B CA 1
ATOM 8882 C C . LEU B 1 420 ? -0.378 -39.938 -32.469 1 74 420 LEU B C 1
ATOM 8884 O O . LEU B 1 420 ? -0.002 -41.094 -32.719 1 74 420 LEU B O 1
ATOM 8888 N N . TYR B 1 421 ? -0.981 -39.062 -33.312 1 70 421 TYR B N 1
ATOM 8889 C CA . TYR B 1 421 ? -1.192 -39.562 -34.688 1 70 421 TYR B CA 1
ATOM 8890 C C . TYR B 1 421 ? 0.137 -39.781 -35.375 1 70 421 TYR B C 1
ATOM 8892 O O . TYR B 1 421 ? 0.359 -40.844 -35.969 1 70 421 TYR B O 1
ATOM 8900 N N . CYS B 1 422 ? 1.005 -38.812 -35.344 1 72.69 422 CYS B N 1
ATOM 8901 C CA . CYS B 1 422 ? 2.312 -38.938 -35.969 1 72.69 422 CYS B CA 1
ATOM 8902 C C . CYS B 1 422 ? 3.152 -40 -35.25 1 72.69 422 CYS B C 1
ATOM 8904 O O . CYS B 1 422 ? 3.912 -40.719 -35.906 1 72.69 422 CYS B O 1
ATOM 8906 N N . GLY B 1 423 ? 3.072 -40.094 -34 1 74.56 423 GLY B N 1
ATOM 8907 C CA . GLY B 1 423 ? 3.766 -41.125 -33.25 1 74.56 423 GLY B CA 1
ATOM 8908 C C . GLY B 1 423 ? 3.357 -42.531 -33.656 1 74.56 423 GLY B C 1
ATOM 8909 O O . GLY B 1 423 ? 4.203 -43.438 -33.781 1 74.56 423 GLY B O 1
ATOM 8910 N N . HIS B 1 424 ? 2.088 -42.688 -33.938 1 72.94 424 HIS B N 1
ATOM 8911 C CA . HIS B 1 424 ? 1.595 -44 -34.375 1 72.94 424 HIS B CA 1
ATOM 8912 C C . HIS B 1 424 ? 2.215 -44.375 -35.719 1 72.94 424 HIS B C 1
ATOM 8914 O O . HIS B 1 424 ? 2.607 -45.531 -35.938 1 72.94 424 HIS B O 1
ATOM 8920 N N . GLN B 1 425 ? 2.24 -43.406 -36.594 1 69.19 425 GLN B N 1
ATOM 8921 C CA . GLN B 1 425 ? 2.818 -43.688 -37.906 1 69.19 425 GLN B CA 1
ATOM 8922 C C . GLN B 1 425 ? 4.301 -44.031 -37.812 1 69.19 425 GLN B C 1
ATOM 8924 O O . GLN B 1 425 ? 4.789 -44.938 -38.5 1 69.19 425 GLN B O 1
ATOM 8929 N N . GLN B 1 426 ? 4.922 -43.469 -36.844 1 75.88 426 GLN B N 1
ATOM 8930 C CA . GLN B 1 426 ? 6.355 -43.719 -36.688 1 75.88 426 GLN B CA 1
ATOM 8931 C C . GLN B 1 426 ? 6.617 -45.031 -35.969 1 75.88 426 GLN B C 1
ATOM 8933 O O . GLN B 1 426 ? 7.629 -45.688 -36.219 1 75.88 426 GLN B O 1
ATOM 8938 N N . ILE B 1 427 ? 5.82 -45.469 -35.094 1 75 427 ILE B N 1
ATOM 8939 C CA . ILE B 1 427 ? 5.957 -46.75 -34.438 1 75 427 ILE B CA 1
ATOM 8940 C C . ILE B 1 427 ? 5.746 -47.875 -35.438 1 75 427 ILE B C 1
ATOM 8942 O O . ILE B 1 427 ? 6.477 -48.875 -35.438 1 75 427 ILE B O 1
ATOM 8946 N N . ARG B 1 428 ? 4.742 -47.656 -36.312 1 68 428 ARG B N 1
ATOM 8947 C CA . ARG B 1 428 ? 4.48 -48.656 -37.344 1 68 428 ARG B CA 1
ATOM 8948 C C . ARG B 1 428 ? 5.66 -48.75 -38.312 1 68 428 ARG B C 1
ATOM 8950 O O . ARG B 1 428 ? 5.961 -49.844 -38.812 1 68 428 ARG B O 1
ATOM 8957 N N . ALA B 1 429 ? 6.246 -47.625 -38.438 1 66.19 429 ALA B N 1
ATOM 8958 C CA . ALA B 1 429 ? 7.402 -47.625 -39.344 1 66.19 429 ALA B CA 1
ATOM 8959 C C . ALA B 1 429 ? 8.656 -48.094 -38.625 1 66.19 429 ALA B C 1
ATOM 8961 O O . ALA B 1 429 ? 9.695 -48.312 -39.25 1 66.19 429 ALA B O 1
ATOM 8962 N N . GLY B 1 430 ? 8.594 -48.438 -37.25 1 67.5 430 GLY B N 1
ATOM 8963 C CA . GLY B 1 430 ? 9.695 -48.969 -36.438 1 67.5 430 GLY B CA 1
ATOM 8964 C C . GLY B 1 430 ? 10.672 -47.906 -36 1 67.5 430 GLY B C 1
ATOM 8965 O O . GLY B 1 430 ? 11.773 -48.219 -35.531 1 67.5 430 GLY B O 1
ATOM 8966 N N . LEU B 1 431 ? 10.344 -46.688 -36.188 1 66.69 431 LEU B N 1
ATOM 8967 C CA . LEU B 1 431 ? 11.266 -45.594 -35.906 1 66.69 431 LEU B CA 1
ATOM 8968 C C . LEU B 1 431 ? 11.156 -45.188 -34.438 1 66.69 431 LEU B C 1
ATOM 8970 O O . LEU B 1 431 ? 12.094 -44.625 -33.875 1 66.69 431 LEU B O 1
ATOM 8974 N N . LEU B 1 432 ? 10.039 -45.469 -33.781 1 73.75 432 LEU B N 1
ATOM 8975 C CA . LEU B 1 432 ? 9.805 -45.031 -32.406 1 73.75 432 LEU B CA 1
ATOM 8976 C C . LEU B 1 432 ? 9.234 -46.156 -31.562 1 73.75 432 LEU B C 1
ATOM 8978 O O . LEU B 1 432 ? 8.5 -47 -32.062 1 73.75 432 LEU B O 1
ATOM 8982 N N . THR B 1 433 ? 9.836 -46.312 -30.359 1 72.56 433 THR B N 1
ATOM 8983 C CA . THR B 1 433 ? 9.297 -47.312 -29.453 1 72.56 433 THR B CA 1
ATOM 8984 C C . THR B 1 433 ? 8.094 -46.781 -28.688 1 72.56 433 THR B C 1
ATOM 8986 O O . THR B 1 433 ? 7.844 -45.562 -28.688 1 72.56 433 THR B O 1
ATOM 8989 N N . LYS B 1 434 ? 7.223 -47.625 -28.156 1 72.31 434 LYS B N 1
ATOM 8990 C CA . LYS B 1 434 ? 6.051 -47.25 -27.375 1 72.31 434 LYS B CA 1
ATOM 8991 C C . LYS B 1 434 ? 6.449 -46.438 -26.156 1 72.31 434 LYS B C 1
ATOM 8993 O O . LYS B 1 434 ? 5.77 -45.469 -25.781 1 72.31 434 LYS B O 1
ATOM 8998 N N . GLY B 1 435 ? 7.602 -46.844 -25.609 1 69.06 435 GLY B N 1
ATOM 8999 C CA . GLY B 1 435 ? 8.086 -46.125 -24.453 1 69.06 435 GLY B CA 1
ATOM 9000 C C . GLY B 1 435 ? 8.523 -44.688 -24.766 1 69.06 435 GLY B C 1
ATOM 9001 O O . GLY B 1 435 ? 8.281 -43.781 -23.984 1 69.06 435 GLY B O 1
ATOM 9002 N N . SER B 1 436 ? 9.109 -44.594 -25.938 1 73 436 SER B N 1
ATOM 9003 C CA . SER B 1 436 ? 9.555 -43.281 -26.359 1 73 436 SER B CA 1
ATOM 9004 C C . SER B 1 436 ? 8.367 -42.344 -26.562 1 73 436 SER B C 1
ATOM 9006 O O . SER B 1 436 ? 8.469 -41.156 -26.328 1 73 436 SER B O 1
ATOM 9008 N N . LEU B 1 437 ? 7.273 -42.875 -27.031 1 74.06 437 LEU B N 1
ATOM 9009 C CA . LEU B 1 437 ? 6.082 -42.062 -27.219 1 74.06 437 LEU B CA 1
ATOM 9010 C C . LEU B 1 437 ? 5.543 -41.562 -25.875 1 74.06 437 LEU B C 1
ATOM 9012 O O . LEU B 1 437 ? 5.121 -40.438 -25.75 1 74.06 437 LEU B O 1
ATOM 9016 N N . VAL B 1 438 ? 5.566 -42.469 -24.891 1 71.94 438 VAL B N 1
ATOM 9017 C CA . VAL B 1 438 ? 5.098 -42.094 -23.562 1 71.94 438 VAL B CA 1
ATOM 9018 C C . VAL B 1 438 ? 5.988 -41 -23 1 71.94 438 VAL B C 1
ATOM 9020 O O . VAL B 1 438 ? 5.5 -40.062 -22.359 1 71.94 438 VAL B O 1
ATOM 9023 N N . SER B 1 439 ? 7.211 -41.156 -23.234 1 71.69 439 SER B N 1
ATOM 9024 C CA . SER B 1 439 ? 8.125 -40.094 -22.781 1 71.69 439 SER B CA 1
ATOM 9025 C C . SER B 1 439 ? 7.789 -38.781 -23.422 1 71.69 439 SER B C 1
ATOM 9027 O O . SER B 1 439 ? 7.828 -37.719 -22.766 1 71.69 439 SER B O 1
ATOM 9029 N N . PHE B 1 440 ? 7.477 -38.75 -24.672 1 73.56 440 PHE B N 1
ATOM 9030 C CA . PHE B 1 440 ? 7.145 -37.531 -25.391 1 73.56 440 PHE B CA 1
ATOM 9031 C C . PHE B 1 440 ? 5.887 -36.875 -24.812 1 73.56 440 PHE B C 1
ATOM 9033 O O . PHE B 1 440 ? 5.809 -35.656 -24.672 1 73.56 440 PHE B O 1
ATOM 9040 N N . ILE B 1 441 ? 4.992 -37.656 -24.422 1 72.12 441 ILE B N 1
ATOM 9041 C CA . ILE B 1 441 ? 3.734 -37.156 -23.875 1 72.12 441 ILE B CA 1
ATOM 9042 C C . ILE B 1 441 ? 3.979 -36.5 -22.516 1 72.12 441 ILE B C 1
ATOM 9044 O O . ILE B 1 441 ? 3.416 -35.469 -22.203 1 72.12 441 ILE B O 1
ATOM 9048 N N . LEU B 1 442 ? 4.789 -37.188 -21.734 1 69.38 442 LEU B N 1
ATOM 9049 C CA . LEU B 1 442 ? 5.082 -36.656 -20.391 1 69.38 442 LEU B CA 1
ATOM 9050 C C . LEU B 1 442 ? 5.844 -35.344 -20.469 1 69.38 442 LEU B C 1
ATOM 9052 O O . LEU B 1 442 ? 5.66 -34.469 -19.625 1 69.38 442 LEU B O 1
ATOM 9056 N N . TYR B 1 443 ? 6.691 -35.219 -21.484 1 68.12 443 TYR B N 1
ATOM 9057 C CA . TYR B 1 443 ? 7.469 -34 -21.672 1 68.12 443 TYR B CA 1
ATOM 9058 C C . TYR B 1 443 ? 6.578 -32.844 -22.109 1 68.12 443 TYR B C 1
ATOM 9060 O O . TYR B 1 443 ? 6.82 -31.688 -21.734 1 68.12 443 TYR B O 1
ATOM 9068 N N . GLN B 1 444 ? 5.613 -33 -22.844 1 65.62 444 GLN B N 1
ATOM 9069 C CA . GLN B 1 444 ? 4.742 -31.953 -23.359 1 65.62 444 GLN B CA 1
ATOM 9070 C C . GLN B 1 444 ? 3.953 -31.281 -22.25 1 65.62 444 GLN B C 1
ATOM 9072 O O . GLN B 1 444 ? 3.615 -30.109 -22.344 1 65.62 444 GLN B O 1
ATOM 9077 N N . GLY B 1 445 ? 3.615 -31.969 -21.219 1 58.53 445 GLY B N 1
ATOM 9078 C CA . GLY B 1 445 ? 2.816 -31.406 -20.141 1 58.53 445 GLY B CA 1
ATOM 9079 C C . GLY B 1 445 ? 3.557 -30.375 -19.312 1 58.53 445 GLY B C 1
ATOM 9080 O O . GLY B 1 445 ? 2.941 -29.609 -18.578 1 58.53 445 GLY B O 1
ATOM 9081 N N . ASP B 1 446 ? 4.801 -30.281 -19.453 1 57.62 446 ASP B N 1
ATOM 9082 C CA . ASP B 1 446 ? 5.57 -29.391 -18.594 1 57.62 446 ASP B CA 1
ATOM 9083 C C . ASP B 1 446 ? 5.59 -27.969 -19.156 1 57.62 446 ASP B C 1
ATOM 9085 O O . ASP B 1 446 ? 6.039 -27.75 -20.281 1 57.62 446 ASP B O 1
ATOM 9089 N N . THR B 1 447 ? 4.523 -27.172 -18.766 1 52.16 447 THR B N 1
ATOM 9090 C CA . THR B 1 447 ? 4.316 -25.812 -19.266 1 52.16 447 THR B CA 1
ATOM 9091 C C . THR B 1 447 ? 5.496 -24.922 -18.891 1 52.16 447 THR B C 1
ATOM 9093 O O . THR B 1 447 ? 5.938 -24.906 -17.75 1 52.16 447 THR B O 1
ATOM 9096 N N . LEU B 1 448 ? 6.316 -24.531 -19.906 1 51.75 448 LEU B N 1
ATOM 9097 C CA . LEU B 1 448 ? 7.316 -23.484 -19.766 1 51.75 448 LEU B CA 1
ATOM 9098 C C . LEU B 1 448 ? 6.664 -22.156 -19.406 1 51.75 448 LEU B C 1
ATOM 9100 O O . LEU B 1 448 ? 5.816 -21.656 -20.156 1 51.75 448 LEU B O 1
ATOM 9104 N N . VAL B 1 449 ? 6.285 -21.953 -18.141 1 50.12 449 VAL B N 1
ATOM 9105 C CA . VAL B 1 449 ? 5.66 -20.719 -17.688 1 50.12 449 VAL B CA 1
ATOM 9106 C C . VAL B 1 449 ? 6.578 -19.531 -17.984 1 50.12 449 VAL B C 1
ATOM 9108 O O . VAL B 1 449 ? 7.746 -19.531 -17.594 1 50.12 449 VAL B O 1
ATOM 9111 N N . TYR B 1 450 ? 6.312 -18.734 -19.094 1 48.62 450 TYR B N 1
ATOM 9112 C CA . TYR B 1 450 ? 7.055 -17.516 -19.375 1 48.62 450 TYR B CA 1
ATOM 9113 C C . TYR B 1 450 ? 6.543 -16.359 -18.531 1 48.62 450 TYR B C 1
ATOM 9115 O O . TYR B 1 450 ? 5.344 -16.078 -18.5 1 48.62 450 TYR B O 1
ATOM 9123 N N . MET B 1 451 ? 7.102 -16.219 -17.359 1 49.66 451 MET B N 1
ATOM 9124 C CA . MET B 1 451 ? 6.617 -15.062 -16.594 1 49.66 451 MET B CA 1
ATOM 9125 C C . MET B 1 451 ? 7.355 -13.789 -17 1 49.66 451 MET B C 1
ATOM 9127 O O . MET B 1 451 ? 8.562 -13.672 -16.781 1 49.66 451 MET B O 1
ATOM 9131 N N . TYR B 1 452 ? 7.051 -12.977 -18.141 1 48 452 TYR B N 1
ATOM 9132 C CA . TYR B 1 452 ? 7.664 -11.711 -18.516 1 48 452 TYR B CA 1
ATOM 9133 C C . TYR B 1 452 ? 7.055 -10.555 -17.734 1 48 452 TYR B C 1
ATOM 9135 O O . TYR B 1 452 ? 7.723 -9.547 -17.484 1 48 452 TYR B O 1
ATOM 9143 N N . GLY B 1 453 ? 5.914 -10.641 -17.25 1 48.91 453 GLY B N 1
ATOM 9144 C CA . GLY B 1 453 ? 5.105 -9.477 -16.922 1 48.91 453 GLY B CA 1
ATOM 9145 C C . GLY B 1 453 ? 5.656 -8.688 -15.75 1 48.91 453 GLY B C 1
ATOM 9146 O O . GLY B 1 453 ? 5.648 -7.453 -15.766 1 48.91 453 GLY B O 1
ATOM 9147 N N . ASP B 1 454 ? 6.488 -9.258 -14.867 1 57.03 454 ASP B N 1
ATOM 9148 C CA . ASP B 1 454 ? 6.797 -8.516 -13.648 1 57.03 454 ASP B CA 1
ATOM 9149 C C . ASP B 1 454 ? 8.086 -7.711 -13.805 1 57.03 454 ASP B C 1
ATOM 9151 O O . ASP B 1 454 ? 8.398 -6.867 -12.961 1 57.03 454 ASP B O 1
ATOM 9155 N N . LEU B 1 455 ? 8.711 -7.781 -14.961 1 62.22 455 LEU B N 1
ATOM 9156 C CA . LEU B 1 455 ? 10.016 -7.156 -15.125 1 62.22 455 LEU B CA 1
ATOM 9157 C C . LEU B 1 455 ? 9.883 -5.648 -15.312 1 62.22 455 LEU B C 1
ATOM 9159 O O . LEU B 1 455 ? 10.672 -4.875 -14.773 1 62.22 455 LEU B O 1
ATOM 9163 N N . LEU B 1 456 ? 8.797 -5.281 -16.016 1 56.47 456 LEU B N 1
ATOM 9164 C CA . LEU B 1 456 ? 8.648 -3.863 -16.312 1 56.47 456 LEU B CA 1
ATOM 9165 C C . LEU B 1 456 ? 8.297 -3.074 -15.062 1 56.47 456 LEU B C 1
ATOM 9167 O O . LEU B 1 456 ? 8.828 -1.983 -14.836 1 56.47 456 LEU B O 1
ATOM 9171 N N . SER B 1 457 ? 7.449 -3.693 -14.305 1 63.38 457 SER B N 1
ATOM 9172 C CA . SER B 1 457 ? 7.066 -3.025 -13.062 1 63.38 457 SER B CA 1
ATOM 9173 C C . SER B 1 457 ? 8.25 -2.916 -12.109 1 63.38 457 SER B C 1
ATOM 9175 O O . SER B 1 457 ? 8.398 -1.912 -11.406 1 63.38 457 SER B O 1
ATOM 9177 N N . ASN B 1 458 ? 9.156 -3.781 -12.203 1 73.25 458 ASN B N 1
ATOM 9178 C CA . ASN B 1 458 ? 10.32 -3.787 -11.32 1 73.25 458 ASN B CA 1
ATOM 9179 C C . ASN B 1 458 ? 11.359 -2.758 -11.758 1 73.25 458 ASN B C 1
ATOM 9181 O O . ASN B 1 458 ? 12.023 -2.143 -10.922 1 73.25 458 ASN B O 1
ATOM 9185 N N . VAL B 1 459 ? 11.336 -2.521 -13.109 1 71.81 459 VAL B N 1
ATOM 9186 C CA . VAL B 1 459 ? 12.297 -1.554 -13.625 1 71.81 459 VAL B CA 1
ATOM 9187 C C . VAL B 1 459 ? 11.859 -0.14 -13.25 1 71.81 459 VAL B C 1
ATOM 9189 O O . VAL B 1 459 ? 12.703 0.708 -12.93 1 71.81 459 VAL B O 1
ATOM 9192 N N . GLY B 1 460 ? 10.633 0.037 -13.289 1 69.81 460 GLY B N 1
ATOM 9193 C CA . GLY B 1 460 ? 10.109 1.318 -12.836 1 69.81 460 GLY B CA 1
ATOM 9194 C C . GLY B 1 460 ? 10.453 1.626 -11.391 1 69.81 460 GLY B C 1
ATOM 9195 O O . GLY B 1 460 ? 10.844 2.75 -11.07 1 69.81 460 GLY B O 1
ATOM 9196 N N . ALA B 1 461 ? 10.328 0.628 -10.578 1 76.62 461 ALA B N 1
ATOM 9197 C CA . ALA B 1 461 ? 10.68 0.794 -9.172 1 76.62 461 ALA B CA 1
ATOM 9198 C C . ALA B 1 461 ? 12.18 1.024 -9 1 76.62 461 ALA B C 1
ATOM 9200 O O . ALA B 1 461 ? 12.602 1.831 -8.172 1 76.62 461 ALA B O 1
ATOM 9201 N N . ALA B 1 462 ? 12.93 0.397 -9.82 1 81.88 462 ALA B N 1
ATOM 9202 C CA . ALA B 1 462 ? 14.383 0.543 -9.75 1 81.88 462 ALA B CA 1
ATOM 9203 C C . ALA B 1 462 ? 14.812 1.949 -10.156 1 81.88 462 ALA B C 1
ATOM 9205 O O . ALA B 1 462 ? 15.734 2.52 -9.57 1 81.88 462 ALA B O 1
ATOM 9206 N N . GLU B 1 463 ? 14.141 2.463 -11.141 1 80.75 463 GLU B N 1
ATOM 9207 C CA . GLU B 1 463 ? 14.469 3.805 -11.609 1 80.75 463 GLU B CA 1
ATOM 9208 C C . GLU B 1 463 ? 14.258 4.84 -10.508 1 80.75 463 GLU B C 1
ATOM 9210 O O . GLU B 1 463 ? 15.078 5.75 -10.344 1 80.75 463 GLU B O 1
ATOM 9215 N N . LYS B 1 464 ? 13.266 4.668 -9.75 1 80.5 464 LYS B N 1
ATOM 9216 C CA . LYS B 1 464 ? 12.984 5.59 -8.656 1 80.5 464 LYS B CA 1
ATOM 9217 C C . LYS B 1 464 ? 14.031 5.469 -7.555 1 80.5 464 LYS B C 1
ATOM 9219 O O . LYS B 1 464 ? 14.438 6.469 -6.961 1 80.5 464 LYS B O 1
ATOM 9224 N N . VAL B 1 465 ? 14.414 4.312 -7.297 1 85.44 465 VAL B N 1
ATOM 9225 C CA . VAL B 1 465 ? 15.406 4.07 -6.258 1 85.44 465 VAL B CA 1
ATOM 9226 C C . VAL B 1 465 ? 16.75 4.641 -6.688 1 85.44 465 VAL B C 1
ATOM 9228 O O . VAL B 1 465 ? 17.453 5.277 -5.895 1 85.44 465 VAL B O 1
ATOM 9231 N N . PHE B 1 466 ? 17.109 4.5 -7.977 1 85.5 466 PHE B N 1
ATOM 9232 C CA . PHE B 1 466 ? 18.406 4.992 -8.453 1 85.5 466 PHE B CA 1
ATOM 9233 C C . PHE B 1 466 ? 18.406 6.516 -8.516 1 85.5 466 PHE B C 1
ATOM 9235 O O . PHE B 1 466 ? 19.453 7.145 -8.344 1 85.5 466 PHE B O 1
ATOM 9242 N N . GLU B 1 467 ? 17.25 7.031 -8.727 1 83.5 467 GLU B N 1
ATOM 9243 C CA . GLU B 1 467 ? 17.156 8.492 -8.695 1 83.5 467 GLU B CA 1
ATOM 9244 C C . GLU B 1 467 ? 17.578 9.039 -7.332 1 83.5 467 GLU B C 1
ATOM 9246 O O . GLU B 1 467 ? 18.281 10.047 -7.254 1 83.5 467 GLU B O 1
ATOM 9251 N N . TYR B 1 468 ? 17.156 8.312 -6.312 1 85.06 468 TYR B N 1
ATOM 9252 C CA . TYR B 1 468 ? 17.516 8.75 -4.965 1 85.06 468 TYR B CA 1
ATOM 9253 C C . TYR B 1 468 ? 18.969 8.438 -4.652 1 85.06 468 TYR B C 1
ATOM 9255 O O . TYR B 1 468 ? 19.641 9.203 -3.943 1 85.06 468 TYR B O 1
ATOM 9263 N N . LEU B 1 469 ? 19.484 7.414 -5.211 1 85.38 469 LEU B N 1
ATOM 9264 C CA . LEU B 1 469 ? 20.875 7.012 -4.965 1 85.38 469 LEU B CA 1
ATOM 9265 C C . LEU B 1 469 ? 21.844 7.922 -5.711 1 85.38 469 LEU B C 1
ATOM 9267 O O . LEU B 1 469 ? 22.953 8.172 -5.234 1 85.38 469 LEU B O 1
ATOM 9271 N N . ASP B 1 470 ? 21.375 8.406 -6.84 1 83.81 470 ASP B N 1
ATOM 9272 C CA . ASP B 1 470 ? 22.266 9.211 -7.672 1 83.81 470 ASP B CA 1
ATOM 9273 C C . ASP B 1 470 ? 22.172 10.688 -7.305 1 83.81 470 ASP B C 1
ATOM 9275 O O . ASP B 1 470 ? 23 11.492 -7.758 1 83.81 470 ASP B O 1
ATOM 9279 N N . ARG B 1 471 ? 21.312 11.039 -6.484 1 83.44 471 ARG B N 1
ATOM 9280 C CA . ARG B 1 471 ? 21.188 12.438 -6.09 1 83.44 471 ARG B CA 1
ATOM 9281 C C . ARG B 1 471 ? 22.328 12.844 -5.164 1 83.44 471 ARG B C 1
ATOM 9283 O O . ARG B 1 471 ? 22.625 12.148 -4.191 1 83.44 471 ARG B O 1
ATOM 9290 N N . GLU B 1 472 ? 23.016 13.75 -5.66 1 83.88 472 GLU B N 1
ATOM 9291 C CA . GLU B 1 472 ? 24.094 14.281 -4.824 1 83.88 472 GLU B CA 1
ATOM 9292 C C . GLU B 1 472 ? 23.594 15.406 -3.928 1 83.88 472 GLU B C 1
ATOM 9294 O O . GLU B 1 472 ? 22.859 16.281 -4.379 1 83.88 472 GLU B O 1
ATOM 9299 N N . PRO B 1 473 ? 23.844 15.25 -2.646 1 84.38 473 PRO B N 1
ATOM 9300 C CA . PRO B 1 473 ? 23.406 16.312 -1.728 1 84.38 473 PRO B CA 1
ATOM 9301 C C . PRO B 1 473 ? 23.953 17.672 -2.113 1 84.38 473 PRO B C 1
ATOM 9303 O O . PRO B 1 473 ? 25.062 17.781 -2.619 1 84.38 473 PRO B O 1
ATOM 9306 N N . ALA B 1 474 ? 23.156 18.688 -1.955 1 80.81 474 ALA B N 1
ATOM 9307 C CA . ALA B 1 474 ? 23.531 20.062 -2.252 1 80.81 474 ALA B CA 1
ATOM 9308 C C . ALA B 1 474 ? 24.609 20.562 -1.279 1 80.81 474 ALA B C 1
ATOM 9310 O O . ALA B 1 474 ? 25.438 21.391 -1.637 1 80.81 474 ALA B O 1
ATOM 9311 N N . VAL B 1 475 ? 24.5 20.031 -0.085 1 83.25 475 VAL B N 1
ATOM 9312 C CA . VAL B 1 475 ? 25.469 20.422 0.929 1 83.25 475 VAL B CA 1
ATOM 9313 C C . VAL B 1 475 ? 26.516 19.312 1.107 1 83.25 475 VAL B C 1
ATOM 9315 O O . VAL B 1 475 ? 26.172 18.219 1.559 1 83.25 475 VAL B O 1
ATOM 9318 N N . ARG B 1 476 ? 27.781 19.641 0.744 1 81.5 476 ARG B N 1
ATOM 9319 C CA . ARG B 1 476 ? 28.859 18.656 0.83 1 81.5 476 ARG B CA 1
ATOM 9320 C C . ARG B 1 476 ? 29.516 18.688 2.207 1 81.5 476 ARG B C 1
ATOM 9322 O O . ARG B 1 476 ? 29.672 19.75 2.803 1 81.5 476 ARG B O 1
ATOM 9329 N N . THR B 1 477 ? 29.734 17.516 2.688 1 82.62 477 THR B N 1
ATOM 9330 C CA . THR B 1 477 ? 30.359 17.391 4 1 82.62 477 THR B CA 1
ATOM 9331 C C . THR B 1 477 ? 31.828 17 3.863 1 82.62 477 THR B C 1
ATOM 9333 O O . THR B 1 477 ? 32.344 16.188 4.629 1 82.62 477 THR B O 1
ATOM 9336 N N . ASP B 1 478 ? 32.531 17.688 2.912 1 83.19 478 ASP B N 1
ATOM 9337 C CA . ASP B 1 478 ? 33.906 17.297 2.641 1 83.19 478 ASP B CA 1
ATOM 9338 C C . ASP B 1 478 ? 34.906 18.172 3.406 1 83.19 478 ASP B C 1
ATOM 9340 O O . ASP B 1 478 ? 36.125 18.062 3.203 1 83.19 478 ASP B O 1
ATOM 9344 N N . GLY B 1 479 ? 34.406 18.938 4.332 1 88.56 479 GLY B N 1
ATOM 9345 C CA . GLY B 1 479 ? 35.344 19.75 5.109 1 88.56 479 GLY B CA 1
ATOM 9346 C C . GLY B 1 479 ? 36.219 18.922 6.031 1 88.56 479 GLY B C 1
ATOM 9347 O O . GLY B 1 479 ? 35.812 17.828 6.449 1 88.56 479 GLY B O 1
ATOM 9348 N N . THR B 1 480 ? 37.438 19.422 6.262 1 90.88 480 THR B N 1
ATOM 9349 C CA . THR B 1 480 ? 38.344 18.625 7.062 1 90.88 480 THR B CA 1
ATOM 9350 C C . THR B 1 480 ? 38.906 19.438 8.234 1 90.88 480 THR B C 1
ATOM 9352 O O . THR B 1 480 ? 39.562 18.906 9.125 1 90.88 480 THR B O 1
ATOM 9355 N N . ARG B 1 481 ? 38.438 20.625 8.32 1 92.12 481 ARG B N 1
ATOM 9356 C CA . ARG B 1 481 ? 38.969 21.469 9.383 1 92.12 481 ARG B CA 1
ATOM 9357 C C . ARG B 1 481 ? 38.375 21.094 10.734 1 92.12 481 ARG B C 1
ATOM 9359 O O . ARG B 1 481 ? 37.156 21.016 10.883 1 92.12 481 ARG B O 1
ATOM 9366 N N . ALA B 1 482 ? 39.281 20.688 11.695 1 94 482 ALA B N 1
ATOM 9367 C CA . ALA B 1 482 ? 38.875 20.359 13.062 1 94 482 ALA B CA 1
ATOM 9368 C C . ALA B 1 482 ? 39.875 20.875 14.078 1 94 482 ALA B C 1
ATOM 9370 O O . ALA B 1 482 ? 40.625 20.094 14.656 1 94 482 ALA B O 1
ATOM 9371 N N . PRO B 1 483 ? 39.75 22.141 14.258 1 92.5 483 PRO B N 1
ATOM 9372 C CA . PRO B 1 483 ? 40.688 22.688 15.242 1 92.5 483 PRO B CA 1
ATOM 9373 C C . PRO B 1 483 ? 40.438 22.172 16.656 1 92.5 483 PRO B C 1
ATOM 9375 O O . PRO B 1 483 ? 39.312 21.75 16.953 1 92.5 483 PRO B O 1
ATOM 9378 N N . GLU B 1 484 ? 41.406 22.156 17.547 1 88.19 484 GLU B N 1
ATOM 9379 C CA . GLU B 1 484 ? 41.281 21.641 18.906 1 88.19 484 GLU B CA 1
ATOM 9380 C C . GLU B 1 484 ? 40.438 22.547 19.781 1 88.19 484 GLU B C 1
ATOM 9382 O O . GLU B 1 484 ? 39.656 22.078 20.625 1 88.19 484 GLU B O 1
ATOM 9387 N N . SER B 1 485 ? 40.688 23.859 19.547 1 87.19 485 SER B N 1
ATOM 9388 C CA . SER B 1 485 ? 39.906 24.781 20.359 1 87.19 485 SER B CA 1
ATOM 9389 C C . SER B 1 485 ? 39.219 25.828 19.484 1 87.19 485 SER B C 1
ATOM 9391 O O . SER B 1 485 ? 39.812 26.328 18.516 1 87.19 485 SER B O 1
ATOM 9393 N N . LEU B 1 486 ? 37.938 26.062 19.75 1 90.88 486 LEU B N 1
ATOM 9394 C CA . LEU B 1 486 ? 37.156 27.078 19.062 1 90.88 486 LEU B CA 1
ATOM 9395 C C . LEU B 1 486 ? 36.688 28.172 20.031 1 90.88 486 LEU B C 1
ATOM 9397 O O . LEU B 1 486 ? 36.281 27.875 21.141 1 90.88 486 LEU B O 1
ATOM 9401 N N . GLN B 1 487 ? 36.812 29.406 19.688 1 90.31 487 GLN B N 1
ATOM 9402 C CA . GLN B 1 487 ? 36.344 30.531 20.5 1 90.31 487 GLN B CA 1
ATOM 9403 C C . GLN B 1 487 ? 34.844 30.688 20.391 1 90.31 487 GLN B C 1
ATOM 9405 O O . GLN B 1 487 ? 34.188 31.125 21.359 1 90.31 487 GLN B O 1
ATOM 9410 N N . GLY B 1 488 ? 34.312 30.281 19.266 1 93.62 488 GLY B N 1
ATOM 9411 C CA . GLY B 1 488 ? 32.875 30.375 19.078 1 93.62 488 GLY B CA 1
ATOM 9412 C C . GLY B 1 488 ? 32.438 31.719 18.516 1 93.62 488 GLY B C 1
ATOM 9413 O O . GLY B 1 488 ? 31.375 32.219 18.844 1 93.62 488 GLY B O 1
ATOM 9414 N N . HIS B 1 489 ? 33.344 32.438 17.797 1 95.31 489 HIS B N 1
ATOM 9415 C CA . HIS B 1 489 ? 33 33.688 17.109 1 95.31 489 HIS B CA 1
ATOM 9416 C C . HIS B 1 489 ? 32.312 33.406 15.781 1 95.31 489 HIS B C 1
ATOM 9418 O O . HIS B 1 489 ? 32.875 32.781 14.898 1 95.31 489 HIS B O 1
ATOM 9424 N N . VAL B 1 490 ? 31.047 33.781 15.664 1 96.69 490 VAL B N 1
ATOM 9425 C CA . VAL B 1 490 ? 30.266 33.562 14.445 1 96.69 490 VAL B CA 1
ATOM 9426 C C . VAL B 1 490 ? 30 34.906 13.758 1 96.69 490 VAL B C 1
ATOM 9428 O O . VAL B 1 490 ? 29.641 35.875 14.422 1 96.69 490 VAL B O 1
ATOM 9431 N N . SER B 1 491 ? 30.25 34.969 12.477 1 96.62 491 SER B N 1
ATOM 9432 C CA . SER B 1 491 ? 30 36.188 11.727 1 96.62 491 SER B CA 1
ATOM 9433 C C . SER B 1 491 ? 29.203 35.906 10.453 1 96.62 491 SER B C 1
ATOM 9435 O O . SER B 1 491 ? 29.609 35.094 9.625 1 96.62 491 SER B O 1
ATOM 9437 N N . PHE B 1 492 ? 28.062 36.5 10.344 1 96.69 492 PHE B N 1
ATOM 9438 C CA . PHE B 1 492 ? 27.297 36.5 9.109 1 96.69 492 PHE B CA 1
ATOM 9439 C C . PHE B 1 492 ? 27.734 37.656 8.203 1 96.69 492 PHE B C 1
ATOM 9441 O O . PHE B 1 492 ? 27.688 38.812 8.602 1 96.69 492 PHE B O 1
ATOM 9448 N N . HIS B 1 493 ? 28.203 37.312 6.988 1 96.25 493 HIS B N 1
ATOM 9449 C CA . HIS B 1 493 ? 28.656 38.312 6.051 1 96.25 493 HIS B CA 1
ATOM 9450 C C . HIS B 1 493 ? 27.75 38.375 4.824 1 96.25 493 HIS B C 1
ATOM 9452 O O . HIS B 1 493 ? 27.906 37.594 3.883 1 96.25 493 HIS B O 1
ATOM 9458 N N . ASN B 1 494 ? 26.828 39.406 4.746 1 95.44 494 ASN B N 1
ATOM 9459 C CA . ASN B 1 494 ? 25.969 39.656 3.605 1 95.44 494 ASN B CA 1
ATOM 9460 C C . ASN B 1 494 ? 25.312 38.375 3.09 1 95.44 494 ASN B C 1
ATOM 9462 O O . ASN B 1 494 ? 25.375 38.094 1.896 1 95.44 494 ASN B O 1
ATOM 9466 N N . VAL B 1 495 ? 24.719 37.719 3.984 1 96 495 VAL B N 1
ATOM 9467 C CA . VAL B 1 495 ? 24.141 36.438 3.666 1 96 495 VAL B CA 1
ATOM 9468 C C . VAL B 1 495 ? 22.75 36.625 3.037 1 96 495 VAL B C 1
ATOM 9470 O O . VAL B 1 495 ? 21.906 37.312 3.586 1 96 495 VAL B O 1
ATOM 9473 N N . SER B 1 496 ? 22.547 36.062 1.856 1 95.94 496 SER B N 1
ATOM 9474 C CA . SER B 1 496 ? 21.266 36 1.171 1 95.94 496 SER B CA 1
ATOM 9475 C C . SER B 1 496 ? 20.859 34.562 0.877 1 95.94 496 SER B C 1
ATOM 9477 O O . SER B 1 496 ? 21.703 33.75 0.53 1 95.94 496 SER B O 1
ATOM 9479 N N . PHE B 1 497 ? 19.594 34.281 1.104 1 94.31 497 PHE B N 1
ATOM 9480 C CA . PHE B 1 497 ? 19.172 32.906 0.964 1 94.31 497 PHE B CA 1
ATOM 9481 C C . PHE B 1 497 ? 17.703 32.812 0.533 1 94.31 497 PHE B C 1
ATOM 9483 O O . PHE B 1 497 ? 16.875 33.594 0.984 1 94.31 497 PHE B O 1
ATOM 9490 N N . SER B 1 498 ? 17.5 31.953 -0.396 1 92.56 498 SER B N 1
ATOM 9491 C CA . SER B 1 498 ? 16.172 31.531 -0.817 1 92.56 498 SER B CA 1
ATOM 9492 C C . SER B 1 498 ? 16.031 30.016 -0.782 1 92.56 498 SER B C 1
ATOM 9494 O O . SER B 1 498 ? 16.938 29.297 -1.186 1 92.56 498 SER B O 1
ATOM 9496 N N . TYR B 1 499 ? 14.945 29.578 -0.17 1 87 499 TYR B N 1
ATOM 9497 C CA . TYR B 1 499 ? 14.711 28.125 -0.143 1 87 499 TYR B CA 1
ATOM 9498 C C . TYR B 1 499 ? 14.57 27.578 -1.555 1 87 499 TYR B C 1
ATOM 9500 O O . TYR B 1 499 ? 13.969 28.219 -2.422 1 87 499 TYR B O 1
ATOM 9508 N N . PRO B 1 500 ? 15.07 26.406 -1.769 1 81.44 500 PRO B N 1
ATOM 9509 C CA . PRO B 1 500 ? 14.945 25.812 -3.102 1 81.44 500 PRO B CA 1
ATOM 9510 C C . PRO B 1 500 ? 13.492 25.547 -3.496 1 81.44 500 PRO B C 1
ATOM 9512 O O . PRO B 1 500 ? 13.164 25.516 -4.684 1 81.44 500 PRO B O 1
ATOM 9515 N N . SER B 1 501 ? 12.68 25.391 -2.545 1 76.06 501 SER B N 1
ATOM 9516 C CA . SER B 1 501 ? 11.273 25.156 -2.824 1 76.06 501 SER B CA 1
ATOM 9517 C C . SER B 1 501 ? 10.594 26.422 -3.332 1 76.06 501 SER B C 1
ATOM 9519 O O . SER B 1 501 ? 9.609 26.359 -4.07 1 76.06 501 SER B O 1
ATOM 9521 N N . ARG B 1 502 ? 11.07 27.578 -2.871 1 79.81 502 ARG B N 1
ATOM 9522 C CA . ARG B 1 502 ? 10.547 28.875 -3.309 1 79.81 502 ARG B CA 1
ATOM 9523 C C . ARG B 1 502 ? 11.68 29.828 -3.672 1 79.81 502 ARG B C 1
ATOM 9525 O O . ARG B 1 502 ? 11.93 30.797 -2.959 1 79.81 502 ARG B O 1
ATOM 9532 N N . PRO B 1 503 ? 12.172 29.656 -4.797 1 80.81 503 PRO B N 1
ATOM 9533 C CA . PRO B 1 503 ? 13.336 30.453 -5.176 1 80.81 503 PRO B CA 1
ATOM 9534 C C . PRO B 1 503 ? 12.984 31.922 -5.41 1 80.81 503 PRO B C 1
ATOM 9536 O O . PRO B 1 503 ? 13.867 32.781 -5.363 1 80.81 503 PRO B O 1
ATOM 9539 N N . ASP B 1 504 ? 11.711 32.156 -5.57 1 80.06 504 ASP B N 1
ATOM 9540 C CA . ASP B 1 504 ? 11.297 33.531 -5.898 1 80.06 504 ASP B CA 1
ATOM 9541 C C . ASP B 1 504 ? 11.203 34.375 -4.645 1 80.06 504 ASP B C 1
ATOM 9543 O O . ASP B 1 504 ? 11.188 35.625 -4.73 1 80.06 504 ASP B O 1
ATOM 9547 N N . ARG B 1 505 ? 11.195 33.688 -3.539 1 83.44 505 ARG B N 1
ATOM 9548 C CA . ARG B 1 505 ? 11.078 34.469 -2.297 1 83.44 505 ARG B CA 1
ATOM 9549 C C . ARG B 1 505 ? 12.383 34.438 -1.519 1 83.44 505 ARG B C 1
ATOM 9551 O O . ARG B 1 505 ? 12.789 33.406 -0.994 1 83.44 505 ARG B O 1
ATOM 9558 N N . GLN B 1 506 ? 12.992 35.562 -1.589 1 90 506 GLN B N 1
ATOM 9559 C CA . GLN B 1 506 ? 14.211 35.688 -0.797 1 90 506 GLN B CA 1
ATOM 9560 C C . GLN B 1 506 ? 13.891 35.875 0.683 1 90 506 GLN B C 1
ATOM 9562 O O . GLN B 1 506 ? 13.344 36.906 1.076 1 90 506 GLN B O 1
ATOM 9567 N N . VAL B 1 507 ? 14.211 34.906 1.469 1 91 507 VAL B N 1
ATOM 9568 C CA . VAL B 1 507 ? 13.875 34.938 2.889 1 91 507 VAL B CA 1
ATOM 9569 C C . VAL B 1 507 ? 14.875 35.812 3.639 1 91 507 VAL B C 1
ATOM 9571 O O . VAL B 1 507 ? 14.5 36.562 4.535 1 91 507 VAL B O 1
ATOM 9574 N N . LEU B 1 508 ? 16.203 35.656 3.316 1 94.75 508 LEU B N 1
ATOM 9575 C CA . LEU B 1 508 ? 17.234 36.531 3.885 1 94.75 508 LEU B CA 1
ATOM 9576 C C . LEU B 1 508 ? 17.844 37.406 2.811 1 94.75 508 LEU B C 1
ATOM 9578 O O . LEU B 1 508 ? 18.188 36.938 1.723 1 94.75 508 LEU B O 1
ATOM 9582 N N . LYS B 1 509 ? 17.938 38.75 3.146 1 95.06 509 LYS B N 1
ATOM 9583 C CA . LYS B 1 509 ? 18.469 39.719 2.213 1 95.06 509 LYS B CA 1
ATOM 9584 C C . LYS B 1 509 ? 19.688 40.438 2.789 1 95.06 509 LYS B C 1
ATOM 9586 O O . LYS B 1 509 ? 19.547 41.406 3.539 1 95.06 509 LYS B O 1
ATOM 9591 N N . ASP B 1 510 ? 20.781 40.062 2.404 1 93.62 510 ASP B N 1
ATOM 9592 C CA . ASP B 1 510 ? 22.047 40.688 2.76 1 93.62 510 ASP B CA 1
ATOM 9593 C C . ASP B 1 510 ? 22.172 40.875 4.273 1 93.62 510 ASP B C 1
ATOM 9595 O O . ASP B 1 510 ? 22.391 41.969 4.766 1 93.62 510 ASP B O 1
ATOM 9599 N N . VAL B 1 511 ? 22.031 39.812 4.992 1 95.06 511 VAL B N 1
ATOM 9600 C CA . VAL B 1 511 ? 22.031 39.812 6.449 1 95.06 511 VAL B CA 1
ATOM 9601 C C . VAL B 1 511 ? 23.469 39.75 6.969 1 95.06 511 VAL B C 1
ATOM 9603 O O . VAL B 1 511 ? 24.234 38.875 6.578 1 95.06 511 VAL B O 1
ATOM 9606 N N . SER B 1 512 ? 23.828 40.75 7.766 1 95.94 512 SER B N 1
ATOM 9607 C CA . SER B 1 512 ? 25.156 40.781 8.383 1 95.94 512 SER B CA 1
ATOM 9608 C C . SER B 1 512 ? 25.062 41.062 9.875 1 95.94 512 SER B C 1
ATOM 9610 O O . SER B 1 512 ? 24.469 42.062 10.281 1 95.94 512 SER B O 1
ATOM 9612 N N . PHE B 1 513 ? 25.547 40.188 10.727 1 95.06 513 PHE B N 1
ATOM 9613 C CA . PHE B 1 513 ? 25.672 40.406 12.164 1 95.06 513 PHE B CA 1
ATOM 9614 C C . PHE B 1 513 ? 26.703 39.438 12.766 1 95.06 513 PHE B C 1
ATOM 9616 O O . PHE B 1 513 ? 27.188 38.531 12.094 1 95.06 513 PHE B O 1
ATOM 9623 N N . GLU B 1 514 ? 27.047 39.688 13.992 1 94.81 514 GLU B N 1
ATOM 9624 C CA . GLU B 1 514 ? 28.094 38.875 14.609 1 94.81 514 GLU B CA 1
ATOM 9625 C C . GLU B 1 514 ? 27.672 38.375 15.984 1 94.81 514 GLU B C 1
ATOM 9627 O O . GLU B 1 514 ? 26.906 39.062 16.688 1 94.81 514 GLU B O 1
ATOM 9632 N N . LEU B 1 515 ? 28.094 37.188 16.25 1 95.12 515 LEU B N 1
ATOM 9633 C CA . LEU B 1 515 ? 27.984 36.594 17.578 1 95.12 515 LEU B CA 1
ATOM 9634 C C . LEU B 1 515 ? 29.359 36.531 18.25 1 95.12 515 LEU B C 1
ATOM 9636 O O . LEU B 1 515 ? 30.234 35.812 17.828 1 95.12 515 LEU B O 1
ATOM 9640 N N . ARG B 1 516 ? 29.438 37.25 19.297 1 93.12 516 ARG B N 1
ATOM 9641 C CA . ARG B 1 516 ? 30.719 37.344 20 1 93.12 516 ARG B CA 1
ATOM 9642 C C . ARG B 1 516 ? 30.828 36.25 21.062 1 93.12 516 ARG B C 1
ATOM 9644 O O . ARG B 1 516 ? 29.828 35.844 21.656 1 93.12 516 ARG B O 1
ATOM 9651 N N . PRO B 1 517 ? 32.062 35.781 21.281 1 92.75 517 PRO B N 1
ATOM 9652 C CA . PRO B 1 517 ? 32.281 34.75 22.281 1 92.75 517 PRO B CA 1
ATOM 9653 C C . PRO B 1 517 ? 31.859 35.188 23.688 1 92.75 517 PRO B C 1
ATOM 9655 O O . PRO B 1 517 ? 32.062 36.344 24.062 1 92.75 517 PRO B O 1
ATOM 9658 N N . ARG B 1 518 ? 31.203 34.344 24.453 1 88.12 518 ARG B N 1
ATOM 9659 C CA . ARG B 1 518 ? 30.828 34.5 25.844 1 88.12 518 ARG B CA 1
ATOM 9660 C C . ARG B 1 518 ? 29.719 35.531 26 1 88.12 518 ARG B C 1
ATOM 9662 O O . ARG B 1 518 ? 29.625 36.219 27.031 1 88.12 518 ARG B O 1
ATOM 9669 N N . GLU B 1 519 ? 29.016 35.781 24.891 1 88.88 519 GLU B N 1
ATOM 9670 C CA . GLU B 1 519 ? 27.891 36.719 24.906 1 88.88 519 GLU B CA 1
ATOM 9671 C C . GLU B 1 519 ? 26.594 36.031 24.5 1 88.88 519 GLU B C 1
ATOM 9673 O O . GLU B 1 519 ? 26.609 35.062 23.719 1 88.88 519 GLU B O 1
ATOM 9678 N N . VAL B 1 520 ? 25.578 36.469 25.125 1 89.75 520 VAL B N 1
ATOM 9679 C CA . VAL B 1 520 ? 24.25 36 24.75 1 89.75 520 VAL B CA 1
ATOM 9680 C C . VAL B 1 520 ? 23.594 36.969 23.781 1 89.75 520 VAL B C 1
ATOM 9682 O O . VAL B 1 520 ? 23.375 38.125 24.109 1 89.75 520 VAL B O 1
ATOM 9685 N N . THR B 1 521 ? 23.406 36.531 22.547 1 91.75 521 THR B N 1
ATOM 9686 C CA . THR B 1 521 ? 22.766 37.344 21.531 1 91.75 521 THR B CA 1
ATOM 9687 C C . THR B 1 521 ? 21.344 36.844 21.266 1 91.75 521 THR B C 1
ATOM 9689 O O . THR B 1 521 ? 21.125 35.656 21.047 1 91.75 521 THR B O 1
ATOM 9692 N N . ALA B 1 522 ? 20.375 37.688 21.297 1 90.69 522 ALA B N 1
ATOM 9693 C CA . ALA B 1 522 ? 18.984 37.375 21.031 1 90.69 522 ALA B CA 1
ATOM 9694 C C . ALA B 1 522 ? 18.578 37.812 19.625 1 90.69 522 ALA B C 1
ATOM 9696 O O . ALA B 1 522 ? 18.875 38.938 19.219 1 90.69 522 ALA B O 1
ATOM 9697 N N . LEU B 1 523 ? 18.062 36.938 18.938 1 91.19 523 LEU B N 1
ATOM 9698 C CA . LEU B 1 523 ? 17.5 37.219 17.625 1 91.19 523 LEU B CA 1
ATOM 9699 C C . LEU B 1 523 ? 15.984 37.344 17.688 1 91.19 523 LEU B C 1
ATOM 9701 O O . LEU B 1 523 ? 15.281 36.406 18.047 1 91.19 523 LEU B O 1
ATOM 9705 N N . VAL B 1 524 ? 15.5 38.562 17.406 1 89.25 524 VAL B N 1
ATOM 9706 C CA . VAL B 1 524 ? 14.07 38.844 17.562 1 89.25 524 VAL B CA 1
ATOM 9707 C C . VAL B 1 524 ? 13.5 39.344 16.234 1 89.25 524 VAL B C 1
ATOM 9709 O O . VAL B 1 524 ? 14.219 39.969 15.43 1 89.25 524 VAL B O 1
ATOM 9712 N N . GLY B 1 525 ? 12.305 39.031 16.016 1 85.25 525 GLY B N 1
ATOM 9713 C CA . GLY B 1 525 ? 11.586 39.469 14.812 1 85.25 525 GLY B CA 1
ATOM 9714 C C . GLY B 1 525 ? 10.211 38.812 14.695 1 85.25 525 GLY B C 1
ATOM 9715 O O . GLY B 1 525 ? 9.875 37.906 15.453 1 85.25 525 GLY B O 1
ATOM 9716 N N . LEU B 1 526 ? 9.5 39.312 13.789 1 80 526 LEU B N 1
ATOM 9717 C CA . LEU B 1 526 ? 8.172 38.75 13.547 1 80 526 LEU B CA 1
ATOM 9718 C C . LEU B 1 526 ? 8.273 37.375 12.906 1 80 526 LEU B C 1
ATOM 9720 O O . LEU B 1 526 ? 9.352 36.969 12.461 1 80 526 LEU B O 1
ATOM 9724 N N . ASN B 1 527 ? 7.211 36.656 12.984 1 77 527 ASN B N 1
ATOM 9725 C CA . ASN B 1 527 ? 7.195 35.344 12.32 1 77 527 ASN B CA 1
ATOM 9726 C C . ASN B 1 527 ? 7.477 35.469 10.82 1 77 527 ASN B C 1
ATOM 9728 O O . ASN B 1 527 ? 6.906 36.344 10.156 1 77 527 ASN B O 1
ATOM 9732 N N . GLY B 1 528 ? 8.383 34.75 10.359 1 78.12 528 GLY B N 1
ATOM 9733 C CA . GLY B 1 528 ? 8.719 34.812 8.945 1 78.12 528 GLY B CA 1
ATOM 9734 C C . GLY B 1 528 ? 9.844 35.781 8.625 1 78.12 528 GLY B C 1
ATOM 9735 O O . GLY B 1 528 ? 10.172 36 7.461 1 78.12 528 GLY B O 1
ATOM 9736 N N . SER B 1 529 ? 10.336 36.344 9.641 1 84.25 529 SER B N 1
ATOM 9737 C CA . SER B 1 529 ? 11.383 37.344 9.422 1 84.25 529 SER B CA 1
ATOM 9738 C C . SER B 1 529 ? 12.695 36.656 9.023 1 84.25 529 SER B C 1
ATOM 9740 O O . SER B 1 529 ? 13.609 37.312 8.516 1 84.25 529 SER B O 1
ATOM 9742 N N . GLY B 1 530 ? 12.773 35.344 9.195 1 88.12 530 GLY B N 1
ATOM 9743 C CA . GLY B 1 530 ? 13.977 34.656 8.773 1 88.12 530 GLY B CA 1
ATOM 9744 C C . GLY B 1 530 ? 14.797 34.125 9.93 1 88.12 530 GLY B C 1
ATOM 9745 O O . GLY B 1 530 ? 15.914 33.625 9.734 1 88.12 530 GLY B O 1
ATOM 9746 N N . LYS B 1 531 ? 14.367 34.156 11.102 1 89.62 531 LYS B N 1
ATOM 9747 C CA . LYS B 1 531 ? 15.102 33.719 12.289 1 89.62 531 LYS B CA 1
ATOM 9748 C C . LYS B 1 531 ? 15.508 32.281 12.18 1 89.62 531 LYS B C 1
ATOM 9750 O O . LYS B 1 531 ? 16.672 31.922 12.367 1 89.62 531 LYS B O 1
ATOM 9755 N N . SER B 1 532 ? 14.516 31.438 11.859 1 88.31 532 SER B N 1
ATOM 9756 C CA . SER B 1 532 ? 14.781 30.016 11.773 1 88.31 532 SER B CA 1
ATOM 9757 C C . SER B 1 532 ? 15.719 29.688 10.609 1 88.31 532 SER B C 1
ATOM 9759 O O . SER B 1 532 ? 16.469 28.719 10.664 1 88.31 532 SER B O 1
ATOM 9761 N N . THR B 1 533 ? 15.641 30.453 9.609 1 91.31 533 THR B N 1
ATOM 9762 C CA . THR B 1 533 ? 16.531 30.281 8.461 1 91.31 533 THR B CA 1
ATOM 9763 C C . THR B 1 533 ? 17.969 30.562 8.844 1 91.31 533 THR B C 1
ATOM 9765 O O . THR B 1 533 ? 18.891 29.875 8.391 1 91.31 533 THR B O 1
ATOM 9768 N N . CYS B 1 534 ? 18.141 31.594 9.688 1 93.81 534 CYS B N 1
ATOM 9769 C CA . CYS B 1 534 ? 19.484 31.906 10.164 1 93.81 534 CYS B CA 1
ATOM 9770 C C . CYS B 1 534 ? 20.062 30.734 10.938 1 93.81 534 CYS B C 1
ATOM 9772 O O . CYS B 1 534 ? 21.234 30.391 10.766 1 93.81 534 CYS B O 1
ATOM 9774 N N . VAL B 1 535 ? 19.219 30.141 11.727 1 91.88 535 VAL B N 1
ATOM 9775 C CA . VAL B 1 535 ? 19.641 28.984 12.508 1 91.88 535 VAL B CA 1
ATOM 9776 C C . VAL B 1 535 ? 20 27.828 11.578 1 91.88 535 VAL B C 1
ATOM 9778 O O . VAL B 1 535 ? 21.016 27.156 11.773 1 91.88 535 VAL B O 1
ATOM 9781 N N . GLY B 1 536 ? 19.234 27.609 10.617 1 91.88 536 GLY B N 1
ATOM 9782 C CA . GLY B 1 536 ? 19.484 26.531 9.664 1 91.88 536 GLY B CA 1
ATOM 9783 C C . GLY B 1 536 ? 20.781 26.703 8.891 1 91.88 536 GLY B C 1
ATOM 9784 O O . GLY B 1 536 ? 21.469 25.719 8.594 1 91.88 536 GLY B O 1
ATOM 9785 N N . LEU B 1 537 ? 21.047 27.938 8.547 1 93.62 537 LEU B N 1
ATOM 9786 C CA . LEU B 1 537 ? 22.281 28.219 7.812 1 93.62 537 LEU B CA 1
ATOM 9787 C C . LEU B 1 537 ? 23.5 28.062 8.711 1 93.62 537 LEU B C 1
ATOM 9789 O O . LEU B 1 537 ? 24.547 27.594 8.266 1 93.62 537 LEU B O 1
ATOM 9793 N N . LEU B 1 538 ? 23.297 28.469 9.961 1 94 538 LEU B N 1
ATOM 9794 C CA . LEU B 1 538 ? 24.391 28.328 10.922 1 94 538 LEU B CA 1
ATOM 9795 C C . LEU B 1 538 ? 24.719 26.859 11.164 1 94 538 LEU B C 1
ATOM 9797 O O . LEU B 1 538 ? 25.891 26.5 11.352 1 94 538 LEU B O 1
ATOM 9801 N N . GLU B 1 539 ? 23.719 26.031 11.133 1 92.56 539 GLU B N 1
ATOM 9802 C CA . GLU B 1 539 ? 23.891 24.594 11.289 1 92.56 539 GLU B CA 1
ATOM 9803 C C . GLU B 1 539 ? 24.266 23.938 9.969 1 92.56 539 GLU B C 1
ATOM 9805 O O . GLU B 1 539 ? 24.453 22.719 9.906 1 92.56 539 GLU B O 1
ATOM 9810 N N . ARG B 1 540 ? 24.328 24.688 8.961 1 91.19 540 ARG B N 1
ATOM 9811 C CA . ARG B 1 540 ? 24.703 24.25 7.617 1 91.19 540 ARG B CA 1
ATOM 9812 C C . ARG B 1 540 ? 23.719 23.219 7.066 1 91.19 540 ARG B C 1
ATOM 9814 O O . ARG B 1 540 ? 24.141 22.219 6.488 1 91.19 540 ARG B O 1
ATOM 9821 N N . PHE B 1 541 ? 22.531 23.453 7.441 1 89.38 541 PHE B N 1
ATOM 9822 C CA . PHE B 1 541 ? 21.5 22.656 6.789 1 89.38 541 PHE B CA 1
ATOM 9823 C C . PHE B 1 541 ? 21.375 23.031 5.316 1 89.38 541 PHE B C 1
ATOM 9825 O O . PHE B 1 541 ? 20.969 22.203 4.496 1 89.38 541 PHE B O 1
ATOM 9832 N N . TYR B 1 542 ? 21.672 24.297 5.094 1 90.19 542 TYR B N 1
ATOM 9833 C CA . TYR B 1 542 ? 21.625 24.891 3.756 1 90.19 542 TYR B CA 1
ATOM 9834 C C . TYR B 1 542 ? 22.906 25.656 3.453 1 90.19 542 TYR B C 1
ATOM 9836 O O . TYR B 1 542 ? 23.688 25.953 4.359 1 90.19 542 TYR B O 1
ATOM 9844 N N . GLU B 1 543 ? 23.031 25.875 2.146 1 90.56 543 GLU B N 1
ATOM 9845 C CA . GLU B 1 543 ? 24.125 26.734 1.705 1 90.56 543 GLU B CA 1
ATOM 9846 C C . GLU B 1 543 ? 23.609 28.078 1.196 1 90.56 543 GLU B C 1
ATOM 9848 O O . GLU B 1 543 ? 22.656 28.125 0.417 1 90.56 543 GLU B O 1
ATOM 9853 N N . PRO B 1 544 ? 24.141 29.078 1.812 1 92.62 544 PRO B N 1
ATOM 9854 C CA . PRO B 1 544 ? 23.703 30.391 1.327 1 92.62 544 PRO B CA 1
ATOM 9855 C C . PRO B 1 544 ? 24.031 30.625 -0.147 1 92.62 544 PRO B C 1
ATOM 9857 O O . PRO B 1 544 ? 25.047 30.109 -0.644 1 92.62 544 PRO B O 1
ATOM 9860 N N . GLN B 1 545 ? 23.281 31.344 -0.827 1 92.12 545 GLN B N 1
ATOM 9861 C CA . GLN B 1 545 ? 23.484 31.625 -2.242 1 92.12 545 GLN B CA 1
ATOM 9862 C C . GLN B 1 545 ? 24.484 32.75 -2.434 1 92.12 545 GLN B C 1
ATOM 9864 O O . GLN B 1 545 ? 25.25 32.781 -3.404 1 92.12 545 GLN B O 1
ATOM 9869 N N . ALA B 1 546 ? 24.328 33.719 -1.558 1 93.25 546 ALA B N 1
ATOM 9870 C CA . ALA B 1 546 ? 25.297 34.812 -1.531 1 93.25 546 ALA B CA 1
ATOM 9871 C C . ALA B 1 546 ? 25.781 35.094 -0.111 1 93.25 546 ALA B C 1
ATOM 9873 O O . ALA B 1 546 ? 25.047 34.875 0.856 1 93.25 546 ALA B O 1
ATOM 9874 N N . GLY B 1 547 ? 27.031 35.406 -0.029 1 93.88 547 GLY B N 1
ATOM 9875 C CA . GLY B 1 547 ? 27.641 35.656 1.273 1 93.88 547 GLY B CA 1
ATOM 9876 C C . GLY B 1 547 ? 28.203 34.406 1.917 1 93.88 547 GLY B C 1
ATOM 9877 O O . GLY B 1 547 ? 28.344 33.375 1.262 1 93.88 547 GLY B O 1
ATOM 9878 N N . GLU B 1 548 ? 28.688 34.594 3.143 1 94.88 548 GLU B N 1
ATOM 9879 C CA . GLU B 1 548 ? 29.266 33.438 3.84 1 94.88 548 GLU B CA 1
ATOM 9880 C C . GLU B 1 548 ? 29.125 33.594 5.352 1 94.88 548 GLU B C 1
ATOM 9882 O O . GLU B 1 548 ? 28.938 34.719 5.855 1 94.88 548 GLU B O 1
ATOM 9887 N N . ILE B 1 549 ? 29.078 32.531 5.996 1 96 549 ILE B N 1
ATOM 9888 C CA . ILE B 1 549 ? 29.078 32.469 7.457 1 96 549 ILE B CA 1
ATOM 9889 C C . ILE B 1 549 ? 30.406 31.938 7.961 1 96 549 ILE B C 1
ATOM 9891 O O . ILE B 1 549 ? 30.875 30.891 7.52 1 96 549 ILE B O 1
ATOM 9895 N N . LEU B 1 550 ? 30.938 32.75 8.836 1 96.69 550 LEU B N 1
ATOM 9896 C CA . LEU B 1 550 ? 32.25 32.406 9.344 1 96.69 550 LEU B CA 1
ATOM 9897 C C . LEU B 1 550 ? 32.188 31.984 10.805 1 96.69 550 LEU B C 1
ATOM 9899 O O . LEU B 1 550 ? 31.422 32.562 11.578 1 96.69 550 LEU B O 1
ATOM 9903 N N . LEU B 1 551 ? 32.938 30.969 11.156 1 96.06 551 LEU B N 1
ATOM 9904 C CA . LEU B 1 551 ? 33.188 30.531 12.531 1 96.06 551 LEU B CA 1
ATOM 9905 C C . LEU B 1 551 ? 34.656 30.672 12.906 1 96.06 551 LEU B C 1
ATOM 9907 O O . LEU B 1 551 ? 35.5 29.984 12.344 1 96.06 551 LEU B O 1
ATOM 9911 N N . ASP B 1 552 ? 34.938 31.484 13.781 1 95.12 552 ASP B N 1
ATOM 9912 C CA . ASP B 1 552 ? 36.281 31.828 14.172 1 95.12 552 ASP B CA 1
ATOM 9913 C C . ASP B 1 552 ? 37.125 32.188 12.953 1 95.12 552 ASP B C 1
ATOM 9915 O O . ASP B 1 552 ? 38.25 31.703 12.789 1 95.12 552 ASP B O 1
ATOM 9919 N N . GLY B 1 553 ? 36.5 32.844 11.969 1 92.62 553 GLY B N 1
ATOM 9920 C CA . GLY B 1 553 ? 37.219 33.406 10.828 1 92.62 553 GLY B CA 1
ATOM 9921 C C . GLY B 1 553 ? 37.219 32.469 9.625 1 92.62 553 GLY B C 1
ATOM 9922 O O . GLY B 1 553 ? 37.562 32.906 8.523 1 92.62 553 GLY B O 1
ATOM 9923 N N . ALA B 1 554 ? 36.875 31.297 9.789 1 94.75 554 ALA B N 1
ATOM 9924 C CA . ALA B 1 554 ? 36.844 30.344 8.672 1 94.75 554 ALA B CA 1
ATOM 9925 C C . ALA B 1 554 ? 35.406 30.047 8.258 1 94.75 554 ALA B C 1
ATOM 9927 O O . ALA B 1 554 ? 34.5 29.953 9.102 1 94.75 554 ALA B O 1
ATOM 9928 N N . PRO B 1 555 ? 35.281 29.844 6.961 1 94.88 555 PRO B N 1
ATOM 9929 C CA . PRO B 1 555 ? 33.938 29.5 6.492 1 94.88 555 PRO B CA 1
ATOM 9930 C C . PRO B 1 555 ? 33.469 28.156 7.027 1 94.88 555 PRO B C 1
ATOM 9932 O O . PRO B 1 555 ? 34.25 27.234 7.219 1 94.88 555 PRO B O 1
ATOM 9935 N N . LEU B 1 556 ? 32.188 27.969 7.238 1 94.25 556 LEU B N 1
ATOM 9936 C CA . LEU B 1 556 ? 31.594 26.766 7.809 1 94.25 556 LEU B CA 1
ATOM 9937 C C . LEU B 1 556 ? 31.859 25.547 6.934 1 94.25 556 LEU B C 1
ATOM 9939 O O . LEU B 1 556 ? 31.984 24.438 7.441 1 94.25 556 LEU B O 1
ATOM 9943 N N . ARG B 1 557 ? 31.984 25.734 5.598 1 91.62 557 ARG B N 1
ATOM 9944 C CA . ARG B 1 557 ? 32.125 24.641 4.645 1 91.62 557 ARG B CA 1
ATOM 9945 C C . ARG B 1 557 ? 33.469 23.938 4.816 1 91.62 557 ARG B C 1
ATOM 9947 O O . ARG B 1 557 ? 33.625 22.781 4.41 1 91.62 557 ARG B O 1
ATOM 9954 N N . GLU B 1 558 ? 34.375 24.594 5.465 1 93.56 558 GLU B N 1
ATOM 9955 C CA . GLU B 1 558 ? 35.688 24.031 5.613 1 93.56 558 GLU B CA 1
ATOM 9956 C C . GLU B 1 558 ? 35.781 23.109 6.828 1 93.56 558 GLU B C 1
ATOM 9958 O O . GLU B 1 558 ? 36.719 22.297 6.938 1 93.56 558 GLU B O 1
ATOM 9963 N N . TYR B 1 559 ? 34.844 23.172 7.684 1 94.25 559 TYR B N 1
ATOM 9964 C CA . TYR B 1 559 ? 34.875 22.375 8.906 1 94.25 559 TYR B CA 1
ATOM 9965 C C . TYR B 1 559 ? 34.375 20.953 8.648 1 94.25 559 TYR B C 1
ATOM 9967 O O . TYR B 1 559 ? 33.531 20.75 7.785 1 94.25 559 TYR B O 1
ATOM 9975 N N . GLU B 1 560 ? 35 20.109 9.398 1 93.75 560 GLU B N 1
ATOM 9976 C CA . GLU B 1 560 ? 34.531 18.719 9.344 1 93.75 560 GLU B CA 1
ATOM 9977 C C . GLU B 1 560 ? 33.094 18.609 9.898 1 93.75 560 GLU B C 1
ATOM 9979 O O . GLU B 1 560 ? 32.781 19.234 10.906 1 93.75 560 GLU B O 1
ATOM 9984 N N . HIS B 1 561 ? 32.312 17.812 9.289 1 91.31 561 HIS B N 1
ATOM 9985 C CA . HIS B 1 561 ? 30.891 17.75 9.531 1 91.31 561 HIS B CA 1
ATOM 9986 C C . HIS B 1 561 ? 30.594 17.359 10.977 1 91.31 561 HIS B C 1
ATOM 9988 O O . HIS B 1 561 ? 29.828 18.031 11.664 1 91.31 561 HIS B O 1
ATOM 9994 N N . ARG B 1 562 ? 31.156 16.328 11.484 1 90.5 562 ARG B N 1
ATOM 9995 C CA . ARG B 1 562 ? 30.891 15.859 12.836 1 90.5 562 ARG B CA 1
ATOM 9996 C C . ARG B 1 562 ? 31.422 16.844 13.875 1 90.5 562 ARG B C 1
ATOM 9998 O O . ARG B 1 562 ? 30.797 17.062 14.914 1 90.5 562 ARG B O 1
ATOM 10005 N N . TYR B 1 563 ? 32.531 17.391 13.5 1 92.19 563 TYR B N 1
ATOM 10006 C CA . TYR B 1 563 ? 33.156 18.359 14.391 1 92.19 563 TYR B CA 1
ATOM 10007 C C . TYR B 1 563 ? 32.281 19.609 14.523 1 92.19 563 TYR B C 1
ATOM 10009 O O . TYR B 1 563 ? 32.062 20.109 15.633 1 92.19 563 TYR B O 1
ATOM 10017 N N . LEU B 1 564 ? 31.828 20.047 13.43 1 93.38 564 LEU B N 1
ATOM 10018 C CA . LEU B 1 564 ? 31 21.25 13.422 1 93.38 564 LEU B CA 1
ATOM 10019 C C . LEU B 1 564 ? 29.766 21.078 14.289 1 93.38 564 LEU B C 1
ATOM 10021 O O . LEU B 1 564 ? 29.438 21.938 15.102 1 93.38 564 LEU B O 1
ATOM 10025 N N . HIS B 1 565 ? 29.141 19.969 14.195 1 92.31 565 HIS B N 1
ATOM 10026 C CA . HIS B 1 565 ? 27.859 19.75 14.875 1 92.31 565 HIS B CA 1
ATOM 10027 C C . HIS B 1 565 ? 28.078 19.328 16.328 1 92.31 565 HIS B C 1
ATOM 10029 O O . HIS B 1 565 ? 27.141 19.312 17.109 1 92.31 565 HIS B O 1
ATOM 10035 N N . ARG B 1 566 ? 29.297 19.047 16.625 1 90.38 566 ARG B N 1
ATOM 10036 C CA . ARG B 1 566 ? 29.656 18.859 18.031 1 90.38 566 ARG B CA 1
ATOM 10037 C C . ARG B 1 566 ? 29.891 20.203 18.719 1 90.38 566 ARG B C 1
ATOM 10039 O O . ARG B 1 566 ? 29.594 20.375 19.906 1 90.38 566 ARG B O 1
ATOM 10046 N N . GLN B 1 567 ? 30.375 21.094 17.922 1 92.31 567 GLN B N 1
ATOM 10047 C CA . GLN B 1 567 ? 30.75 22.391 18.453 1 92.31 567 GLN B CA 1
ATOM 10048 C C . GLN B 1 567 ? 29.578 23.375 18.406 1 92.31 567 GLN B C 1
ATOM 10050 O O . GLN B 1 567 ? 29.531 24.328 19.172 1 92.31 567 GLN B O 1
ATOM 10055 N N . VAL B 1 568 ? 28.781 23.172 17.453 1 93.75 568 VAL B N 1
ATOM 10056 C CA . VAL B 1 568 ? 27.578 23.984 17.328 1 93.75 568 VAL B CA 1
ATOM 10057 C C . VAL B 1 568 ? 26.344 23.141 17.609 1 93.75 568 VAL B C 1
ATOM 10059 O O . VAL B 1 568 ? 25.922 22.344 16.766 1 93.75 568 VAL B O 1
ATOM 10062 N N . ALA B 1 569 ? 25.734 23.312 18.75 1 91.69 569 ALA B N 1
ATOM 10063 C CA . ALA B 1 569 ? 24.594 22.484 19.156 1 91.69 569 ALA B CA 1
ATOM 10064 C C . ALA B 1 569 ? 23.281 23.266 19.062 1 91.69 569 ALA B C 1
ATOM 10066 O O . ALA B 1 569 ? 23.25 24.453 19.406 1 91.69 569 ALA B O 1
ATOM 10067 N N . LEU B 1 570 ? 22.297 22.594 18.531 1 91.38 570 LEU B N 1
ATOM 10068 C CA . LEU B 1 570 ? 21 23.219 18.344 1 91.38 570 LEU B CA 1
ATOM 10069 C C . LEU B 1 570 ? 19.938 22.562 19.219 1 91.38 570 LEU B C 1
ATOM 10071 O O . LEU B 1 570 ? 19.891 21.328 19.297 1 91.38 570 LEU B O 1
ATOM 10075 N N . VAL B 1 571 ? 19.234 23.344 19.969 1 88 571 VAL B N 1
ATOM 10076 C CA . VAL B 1 571 ? 18 22.906 20.609 1 88 571 VAL B CA 1
ATOM 10077 C C . VAL B 1 571 ? 16.797 23.516 19.891 1 88 571 VAL B C 1
ATOM 10079 O O . VAL B 1 571 ? 16.547 24.719 19.984 1 88 571 VAL B O 1
ATOM 10082 N N . GLY B 1 572 ? 16.141 22.719 19.172 1 83 572 GLY B N 1
ATOM 10083 C CA . GLY B 1 572 ? 15.062 23.188 18.312 1 83 572 GLY B CA 1
ATOM 10084 C C . GLY B 1 572 ? 13.773 23.469 19.078 1 83 572 GLY B C 1
ATOM 10085 O O . GLY B 1 572 ? 13.695 23.234 20.281 1 83 572 GLY B O 1
ATOM 10086 N N . GLN B 1 573 ? 12.797 24 18.266 1 73.19 573 GLN B N 1
ATOM 10087 C CA . GLN B 1 573 ? 11.492 24.406 18.797 1 73.19 573 GLN B CA 1
ATOM 10088 C C . GLN B 1 573 ? 10.703 23.188 19.281 1 73.19 573 GLN B C 1
ATOM 10090 O O . GLN B 1 573 ? 10.102 23.234 20.359 1 73.19 573 GLN B O 1
ATOM 10095 N N . GLU B 1 574 ? 10.727 22.141 18.469 1 76.06 574 GLU B N 1
ATOM 10096 C CA . GLU B 1 574 ? 10.039 20.906 18.828 1 76.06 574 GLU B CA 1
ATOM 10097 C C . GLU B 1 574 ? 11.031 19.766 19.078 1 76.06 574 GLU B C 1
ATOM 10099 O O . GLU B 1 574 ? 11.594 19.219 18.141 1 76.06 574 GLU B O 1
ATOM 10104 N N . PRO B 1 575 ? 11.18 19.531 20.391 1 80.19 575 PRO B N 1
ATOM 10105 C CA . PRO B 1 575 ? 12.164 18.469 20.672 1 80.19 575 PRO B CA 1
ATOM 10106 C C . PRO B 1 575 ? 11.688 17.094 20.234 1 80.19 575 PRO B C 1
ATOM 10108 O O . PRO B 1 575 ? 10.523 16.75 20.438 1 80.19 575 PRO B O 1
ATOM 10111 N N . VAL B 1 576 ? 12.531 16.453 19.547 1 83.69 576 VAL B N 1
ATOM 10112 C CA . VAL B 1 576 ? 12.219 15.109 19.094 1 83.69 576 VAL B CA 1
ATOM 10113 C C . VAL B 1 576 ? 13.148 14.109 19.781 1 83.69 576 VAL B C 1
ATOM 10115 O O . VAL B 1 576 ? 14.344 14.359 19.922 1 83.69 576 VAL B O 1
ATOM 10118 N N . LEU B 1 577 ? 12.57 13.102 20.391 1 84.56 577 LEU B N 1
ATOM 10119 C CA . LEU B 1 577 ? 13.336 12.016 20.984 1 84.56 577 LEU B CA 1
ATOM 10120 C C . LEU B 1 577 ? 13.227 10.742 20.156 1 84.56 577 LEU B C 1
ATOM 10122 O O . LEU B 1 577 ? 12.227 10.539 19.453 1 84.56 577 LEU B O 1
ATOM 10126 N N . PHE B 1 578 ? 14.219 10 20.141 1 85.75 578 PHE B N 1
ATOM 10127 C CA . PHE B 1 578 ? 14.25 8.727 19.438 1 85.75 578 PHE B CA 1
ATOM 10128 C C . PHE B 1 578 ? 13.883 7.578 20.359 1 85.75 578 PHE B C 1
ATOM 10130 O O . PHE B 1 578 ? 14.023 7.68 21.578 1 85.75 578 PHE B O 1
ATOM 10137 N N . SER B 1 579 ? 13.398 6.539 19.734 1 84.5 579 SER B N 1
ATOM 10138 C CA . SER B 1 579 ? 13.086 5.355 20.531 1 84.5 579 SER B CA 1
ATOM 10139 C C . SER B 1 579 ? 14.336 4.781 21.188 1 84.5 579 SER B C 1
ATOM 10141 O O . SER B 1 579 ? 15.406 4.762 20.578 1 84.5 579 SER B O 1
ATOM 10143 N N . GLY B 1 580 ? 14.141 4.422 22.484 1 82.31 580 GLY B N 1
ATOM 10144 C CA . GLY B 1 580 ? 15.266 3.926 23.266 1 82.31 580 GLY B CA 1
ATOM 10145 C C . GLY B 1 580 ? 15.281 4.438 24.688 1 82.31 580 GLY B C 1
ATOM 10146 O O . GLY B 1 580 ? 14.25 4.855 25.219 1 82.31 580 GLY B O 1
ATOM 10147 N N . SER B 1 581 ? 16.484 4.453 25.25 1 87.81 581 SER B N 1
ATOM 10148 C CA . SER B 1 581 ? 16.625 4.867 26.641 1 87.81 581 SER B CA 1
ATOM 10149 C C . SER B 1 581 ? 16.938 6.355 26.75 1 87.81 581 SER B C 1
ATOM 10151 O O . SER B 1 581 ? 17.328 6.984 25.766 1 87.81 581 SER B O 1
ATOM 10153 N N . ILE B 1 582 ? 16.734 6.922 27.906 1 89.62 582 ILE B N 1
ATOM 10154 C CA . ILE B 1 582 ? 17.062 8.312 28.172 1 89.62 582 ILE B CA 1
ATOM 10155 C C . ILE B 1 582 ? 18.562 8.539 28.016 1 89.62 582 ILE B C 1
ATOM 10157 O O . ILE B 1 582 ? 18.984 9.555 27.469 1 89.62 582 ILE B O 1
ATOM 10161 N N . ARG B 1 583 ? 19.266 7.539 28.406 1 89.88 583 ARG B N 1
ATOM 10162 C CA . ARG B 1 583 ? 20.719 7.609 28.281 1 89.88 583 ARG B CA 1
ATOM 10163 C C . ARG B 1 583 ? 21.141 7.727 26.828 1 89.88 583 ARG B C 1
ATOM 10165 O O . ARG B 1 583 ? 21.969 8.562 26.484 1 89.88 583 ARG B O 1
ATOM 10172 N N . GLU B 1 584 ? 20.547 6.961 26.016 1 88.44 584 GLU B N 1
ATOM 10173 C CA . GLU B 1 584 ? 20.891 6.949 24.594 1 88.44 584 GLU B CA 1
ATOM 10174 C C . GLU B 1 584 ? 20.484 8.258 23.922 1 88.44 584 GLU B C 1
ATOM 10176 O O . GLU B 1 584 ? 21.156 8.711 23 1 88.44 584 GLU B O 1
ATOM 10181 N N . ASN B 1 585 ? 19.391 8.812 24.391 1 90.88 585 ASN B N 1
ATOM 10182 C CA . ASN B 1 585 ? 18.922 10.07 23.812 1 90.88 585 ASN B CA 1
ATOM 10183 C C . ASN B 1 585 ? 19.828 11.234 24.219 1 90.88 585 ASN B C 1
ATOM 10185 O O . ASN B 1 585 ? 20.078 12.133 23.406 1 90.88 585 ASN B O 1
ATOM 10189 N N . ILE B 1 586 ? 20.328 11.203 25.406 1 90.31 586 ILE B N 1
ATOM 10190 C CA . ILE B 1 586 ? 21.219 12.258 25.859 1 90.31 586 ILE B CA 1
ATOM 10191 C C . ILE B 1 586 ? 22.594 12.117 25.203 1 90.31 586 ILE B C 1
ATOM 10193 O O . ILE B 1 586 ? 23.172 13.102 24.75 1 90.31 586 ILE B O 1
ATOM 10197 N N . ALA B 1 587 ? 23.031 10.906 25.094 1 90.56 587 ALA B N 1
ATOM 10198 C CA . ALA B 1 587 ? 24.328 10.641 24.484 1 90.56 587 ALA B CA 1
ATOM 10199 C C . ALA B 1 587 ? 24.203 10.43 22.984 1 90.56 587 ALA B C 1
ATOM 10201 O O . ALA B 1 587 ? 25.078 9.828 22.359 1 90.56 587 ALA B O 1
ATOM 10202 N N . TYR B 1 588 ? 23.172 10.93 22.453 1 89.5 588 TYR B N 1
ATOM 10203 C CA . TYR B 1 588 ? 22.891 10.719 21.047 1 89.5 588 TYR B CA 1
ATOM 10204 C C . TYR B 1 588 ? 24 11.281 20.172 1 89.5 588 TYR B C 1
ATOM 10206 O O . TYR B 1 588 ? 24.328 12.477 20.266 1 89.5 588 TYR B O 1
ATOM 10214 N N . GLY B 1 589 ? 24.656 10.477 19.391 1 84.12 589 GLY B N 1
ATOM 10215 C CA . GLY B 1 589 ? 25.688 10.906 18.469 1 84.12 589 GLY B CA 1
ATOM 10216 C C . GLY B 1 589 ? 27.078 10.906 19.094 1 84.12 589 GLY B C 1
ATOM 10217 O O . GLY B 1 589 ? 28.062 11.18 18.406 1 84.12 589 GLY B O 1
ATOM 10218 N N . LEU B 1 590 ? 27.031 10.758 20.453 1 85.75 590 LEU B N 1
ATOM 10219 C CA . LEU B 1 590 ? 28.312 10.773 21.141 1 85.75 590 LEU B CA 1
ATOM 10220 C C . LEU B 1 590 ? 28.75 9.359 21.5 1 85.75 590 LEU B C 1
ATOM 10222 O O . LEU B 1 590 ? 27.922 8.516 21.844 1 85.75 590 LEU B O 1
ATOM 10226 N N . GLY B 1 591 ? 29.609 8.742 20.797 1 74.88 591 GLY B N 1
ATOM 10227 C CA . GLY B 1 591 ? 30.109 7.41 21.094 1 74.88 591 GLY B CA 1
ATOM 10228 C C . GLY B 1 591 ? 30.828 7.328 22.438 1 74.88 591 GLY B C 1
ATOM 10229 O O . GLY B 1 591 ? 31.625 8.211 22.781 1 74.88 591 GLY B O 1
ATOM 10230 N N . GLY B 1 592 ? 30.375 6.43 23.344 1 73.56 592 GLY B N 1
ATOM 10231 C CA . GLY B 1 592 ? 31.188 6.051 24.484 1 73.56 592 GLY B CA 1
ATOM 10232 C C . GLY B 1 592 ? 31.078 7.012 25.656 1 73.56 592 GLY B C 1
ATOM 10233 O O . GLY B 1 592 ? 32.062 7.297 26.328 1 73.56 592 GLY B O 1
ATOM 10234 N N . CYS B 1 593 ? 29.906 7.73 25.797 1 82.12 593 CYS B N 1
ATOM 10235 C CA . CYS B 1 593 ? 29.797 8.641 26.938 1 82.12 593 CYS B CA 1
ATOM 10236 C C . CYS B 1 593 ? 29.547 7.875 28.234 1 82.12 593 CYS B C 1
ATOM 10238 O O . CYS B 1 593 ? 28.75 6.934 28.266 1 82.12 593 CYS B O 1
ATOM 10240 N N . GLY B 1 594 ? 30.375 8.203 29.25 1 82.88 594 GLY B N 1
ATOM 10241 C CA . GLY B 1 594 ? 30.219 7.586 30.547 1 82.88 594 GLY B CA 1
ATOM 10242 C C . GLY B 1 594 ? 28.953 7.992 31.25 1 82.88 594 GLY B C 1
ATOM 10243 O O . GLY B 1 594 ? 28.312 8.977 30.875 1 82.88 594 GLY B O 1
ATOM 10244 N N . GLU B 1 595 ? 28.578 7.297 32.188 1 87.56 595 GLU B N 1
ATOM 10245 C CA . GLU B 1 595 ? 27.375 7.535 32.969 1 87.56 595 GLU B CA 1
ATOM 10246 C C . GLU B 1 595 ? 27.453 8.852 33.719 1 87.56 595 GLU B C 1
ATOM 10248 O O . GLU B 1 595 ? 26.453 9.555 33.875 1 87.56 595 GLU B O 1
ATOM 10253 N N . GLU B 1 596 ? 28.609 9.125 34.094 1 88.75 596 GLU B N 1
ATOM 10254 C CA . GLU B 1 596 ? 28.797 10.344 34.875 1 88.75 596 GLU B CA 1
ATOM 10255 C C . GLU B 1 596 ? 28.562 11.586 34.031 1 88.75 596 GLU B C 1
ATOM 10257 O O . GLU B 1 596 ? 27.969 12.562 34.469 1 88.75 596 GLU B O 1
ATOM 10262 N N . GLN B 1 597 ? 29.016 11.523 32.844 1 90.44 597 GLN B N 1
ATOM 10263 C CA . GLN B 1 597 ? 28.828 12.656 31.953 1 90.44 597 GLN B CA 1
ATOM 10264 C C . GLN B 1 597 ? 27.344 12.859 31.641 1 90.44 597 GLN B C 1
ATOM 10266 O O . GLN B 1 597 ? 26.875 13.992 31.562 1 90.44 597 GLN B O 1
ATOM 10271 N N . VAL B 1 598 ? 26.672 11.789 31.531 1 92.12 598 VAL B N 1
ATOM 10272 C CA . VAL B 1 598 ? 25.25 11.844 31.219 1 92.12 598 VAL B CA 1
ATOM 10273 C C . VAL B 1 598 ? 24.484 12.406 32.406 1 92.12 598 VAL B C 1
ATOM 10275 O O . VAL B 1 598 ? 23.594 13.242 32.219 1 92.12 598 VAL B O 1
ATOM 10278 N N . THR B 1 599 ? 24.859 11.961 33.562 1 90.12 599 THR B N 1
ATOM 10279 C CA . THR B 1 599 ? 24.188 12.43 34.75 1 90.12 599 THR B CA 1
ATOM 10280 C C . THR B 1 599 ? 24.453 13.914 34.969 1 90.12 599 THR B C 1
ATOM 10282 O O . THR B 1 599 ? 23.562 14.656 35.406 1 90.12 599 THR B O 1
ATOM 10285 N N . ARG B 1 600 ? 25.625 14.336 34.688 1 87.5 600 ARG B N 1
ATOM 10286 C CA . ARG B 1 600 ? 25.984 15.742 34.812 1 87.5 600 ARG B CA 1
ATOM 10287 C C . ARG B 1 600 ? 25.172 16.609 33.844 1 87.5 600 ARG B C 1
ATOM 10289 O O . ARG B 1 600 ? 24.703 17.688 34.219 1 87.5 600 ARG B O 1
ATOM 10296 N N . ALA B 1 601 ? 25.109 16.156 32.656 1 88.81 601 ALA B N 1
ATOM 10297 C CA . ALA B 1 601 ? 24.328 16.906 31.656 1 88.81 601 ALA B CA 1
ATOM 10298 C C . ALA B 1 601 ? 22.859 16.938 32.031 1 88.81 601 ALA B C 1
ATOM 10300 O O . ALA B 1 601 ? 22.188 17.969 31.844 1 88.81 601 ALA B O 1
ATOM 10301 N N . ALA B 1 602 ? 22.344 15.867 32.562 1 89.5 602 ALA B N 1
ATOM 10302 C CA . ALA B 1 602 ? 20.953 15.805 33 1 89.5 602 ALA B CA 1
ATOM 10303 C C . ALA B 1 602 ? 20.688 16.766 34.156 1 89.5 602 ALA B C 1
ATOM 10305 O O . ALA B 1 602 ? 19.641 17.406 34.188 1 89.5 602 ALA B O 1
ATOM 10306 N N . ARG B 1 603 ? 21.625 16.828 35 1 85.25 603 ARG B N 1
ATOM 10307 C CA . ARG B 1 603 ? 21.5 17.734 36.125 1 85.25 603 ARG B CA 1
ATOM 10308 C C . ARG B 1 603 ? 21.547 19.188 35.688 1 85.25 603 ARG B C 1
ATOM 10310 O O . ARG B 1 603 ? 20.781 20.016 36.156 1 85.25 603 ARG B O 1
ATOM 10317 N N . ALA B 1 604 ? 22.391 19.406 34.75 1 82.25 604 ALA B N 1
ATOM 10318 C CA . ALA B 1 604 ? 22.516 20.766 34.219 1 82.25 604 ALA B CA 1
ATOM 10319 C C . ALA B 1 604 ? 21.234 21.219 33.5 1 82.25 604 ALA B C 1
ATOM 10321 O O . ALA B 1 604 ? 20.891 22.406 33.5 1 82.25 604 ALA B O 1
ATOM 10322 N N . ALA B 1 605 ? 20.594 20.266 32.969 1 84.69 605 ALA B N 1
ATOM 10323 C CA . ALA B 1 605 ? 19.359 20.578 32.25 1 84.69 605 ALA B CA 1
ATOM 10324 C C . ALA B 1 605 ? 18.156 20.422 33.188 1 84.69 605 ALA B C 1
ATOM 10326 O O . ALA B 1 605 ? 17 20.484 32.75 1 84.69 605 ALA B O 1
ATOM 10327 N N . HIS B 1 606 ? 18.359 20.094 34.469 1 80.19 606 HIS B N 1
ATOM 10328 C CA . HIS B 1 606 ? 17.312 19.922 35.5 1 80.19 606 HIS B CA 1
ATOM 10329 C C . HIS B 1 606 ? 16.391 18.766 35.125 1 80.19 606 HIS B C 1
ATOM 10331 O O . HIS B 1 606 ? 15.172 18.875 35.312 1 80.19 606 HIS B O 1
ATOM 10337 N N . ALA B 1 607 ? 16.938 17.859 34.5 1 82.44 607 ALA B N 1
ATOM 10338 C CA . ALA B 1 607 ? 16.141 16.703 34.094 1 82.44 607 ALA B CA 1
ATOM 10339 C C . ALA B 1 607 ? 16.234 15.586 35.156 1 82.44 607 ALA B C 1
ATOM 10341 O O . ALA B 1 607 ? 15.484 14.609 35.094 1 82.44 607 ALA B O 1
ATOM 10342 N N . SER B 1 608 ? 16.969 15.664 36.125 1 80.31 608 SER B N 1
ATOM 10343 C CA . SER B 1 608 ? 17.219 14.617 37.094 1 80.31 608 SER B CA 1
ATOM 10344 C C . SER B 1 608 ? 15.977 14.352 37.938 1 80.31 608 SER B C 1
ATOM 10346 O O . SER B 1 608 ? 15.82 13.25 38.5 1 80.31 608 SER B O 1
ATOM 10348 N N . GLY B 1 609 ? 15.18 15.281 38.031 1 75.94 609 GLY B N 1
ATOM 10349 C CA . GLY B 1 609 ? 14.016 15.148 38.875 1 75.94 609 GLY B CA 1
ATOM 10350 C C . GLY B 1 609 ? 13.047 14.078 38.406 1 75.94 609 GLY B C 1
ATOM 10351 O O . GLY B 1 609 ? 12.422 13.398 39.219 1 75.94 609 GLY B O 1
ATOM 10352 N N . PHE B 1 610 ? 12.953 13.961 37.062 1 78.62 610 PHE B N 1
ATOM 10353 C CA . PHE B 1 610 ? 11.953 13.016 36.594 1 78.62 610 PHE B CA 1
ATOM 10354 C C . PHE B 1 610 ? 12.609 11.766 36.031 1 78.62 610 PHE B C 1
ATOM 10356 O O . PHE B 1 610 ? 11.93 10.773 35.75 1 78.62 610 PHE B O 1
ATOM 10363 N N . ILE B 1 611 ? 13.93 11.859 36 1 80.75 611 ILE B N 1
ATOM 10364 C CA . ILE B 1 611 ? 14.641 10.703 35.469 1 80.75 611 ILE B CA 1
ATOM 10365 C C . ILE B 1 611 ? 14.906 9.711 36.594 1 80.75 611 ILE B C 1
ATOM 10367 O O . ILE B 1 611 ? 15.734 9.969 37.469 1 80.75 611 ILE B O 1
ATOM 10371 N N . THR B 1 612 ? 14.117 8.695 36.75 1 70.12 612 THR B N 1
ATOM 10372 C CA . THR B 1 612 ? 14.32 7.676 37.781 1 70.12 612 THR B CA 1
ATOM 10373 C C . THR B 1 612 ? 15.406 6.688 37.344 1 70.12 612 THR B C 1
ATOM 10375 O O . THR B 1 612 ? 16.266 6.332 38.156 1 70.12 612 THR B O 1
ATOM 10378 N N . GLU B 1 613 ? 15.289 6.297 36.156 1 79.56 613 GLU B N 1
ATOM 10379 C CA . GLU B 1 613 ? 16.266 5.375 35.562 1 79.56 613 GLU B CA 1
ATOM 10380 C C . GLU B 1 613 ? 16.734 5.852 34.188 1 79.56 613 GLU B C 1
ATOM 10382 O O . GLU B 1 613 ? 15.906 6.145 33.312 1 79.56 613 GLU B O 1
ATOM 10387 N N . LEU B 1 614 ? 18 5.926 34.156 1 83.06 614 LEU B N 1
ATOM 10388 C CA . LEU B 1 614 ? 18.594 6.387 32.906 1 83.06 614 LEU B CA 1
ATOM 10389 C C . LEU B 1 614 ? 18.281 5.422 31.766 1 83.06 614 LEU B C 1
ATOM 10391 O O . LEU B 1 614 ? 18.25 5.82 30.594 1 83.06 614 LEU B O 1
ATOM 10395 N N . ASP B 1 615 ? 17.969 4.281 32.156 1 82.12 615 ASP B N 1
ATOM 10396 C CA . ASP B 1 615 ? 17.766 3.275 31.141 1 82.12 615 ASP B CA 1
ATOM 10397 C C . ASP B 1 615 ? 16.281 3.086 30.844 1 82.12 615 ASP B C 1
ATOM 10399 O O . ASP B 1 615 ? 15.891 2.166 30.125 1 82.12 615 ASP B O 1
ATOM 10403 N N . SER B 1 616 ? 15.531 4.062 31.234 1 79.5 616 SER B N 1
ATOM 10404 C CA . SER B 1 616 ? 14.094 3.994 30.984 1 79.5 616 SER B CA 1
ATOM 10405 C C . SER B 1 616 ? 13.781 4.301 29.516 1 79.5 616 SER B C 1
ATOM 10407 O O . SER B 1 616 ? 14.383 5.191 28.922 1 79.5 616 SER B O 1
ATOM 10409 N N . ASP B 1 617 ? 12.914 3.529 29 1 81.94 617 ASP B N 1
ATOM 10410 C CA . ASP B 1 617 ? 12.508 3.701 27.609 1 81.94 617 ASP B CA 1
ATOM 10411 C C . ASP B 1 617 ? 11.57 4.898 27.453 1 81.94 617 ASP B C 1
ATOM 10413 O O . ASP B 1 617 ? 10.648 5.086 28.25 1 81.94 617 ASP B O 1
ATOM 10417 N N . VAL B 1 618 ? 11.852 5.746 26.516 1 80.38 618 VAL B N 1
ATOM 10418 C CA . VAL B 1 618 ? 11.07 6.961 26.312 1 80.38 618 VAL B CA 1
ATOM 10419 C C . VAL B 1 618 ? 9.906 6.676 25.359 1 80.38 618 VAL B C 1
ATOM 10421 O O . VAL B 1 618 ? 8.938 7.438 25.312 1 80.38 618 VAL B O 1
ATOM 10424 N N . GLY B 1 619 ? 9.859 5.594 24.781 1 72.56 619 GLY B N 1
ATOM 10425 C CA . GLY B 1 619 ? 8.789 5.273 23.844 1 72.56 619 GLY B CA 1
ATOM 10426 C C . GLY B 1 619 ? 9.008 5.855 22.469 1 72.56 619 GLY B C 1
ATOM 10427 O O . GLY B 1 619 ? 10.016 6.527 22.219 1 72.56 619 GLY B O 1
ATOM 10428 N N . GLU B 1 620 ? 7.996 5.727 21.609 1 71.75 620 GLU B N 1
ATOM 10429 C CA . GLU B 1 620 ? 8.07 6.262 20.25 1 71.75 620 GLU B CA 1
ATOM 10430 C C . GLU B 1 620 ? 7.977 7.781 20.25 1 71.75 620 GLU B C 1
ATOM 10432 O O . GLU B 1 620 ? 7.027 8.352 20.797 1 71.75 620 GLU B O 1
ATOM 10437 N N . LYS B 1 621 ? 8.883 8.43 19.703 1 71.19 621 LYS B N 1
ATOM 10438 C CA . LYS B 1 621 ? 8.977 9.883 19.625 1 71.19 621 LYS B CA 1
ATOM 10439 C C . LYS B 1 621 ? 8.805 10.523 21 1 71.19 621 LYS B C 1
ATOM 10441 O O . LYS B 1 621 ? 8.211 11.594 21.125 1 71.19 621 LYS B O 1
ATOM 10446 N N . GLY B 1 622 ? 9.211 9.758 22.031 1 73.81 622 GLY B N 1
ATOM 10447 C CA . GLY B 1 622 ? 9.117 10.273 23.375 1 73.81 622 GLY B CA 1
ATOM 10448 C C . GLY B 1 622 ? 7.688 10.359 23.891 1 73.81 622 GLY B C 1
ATOM 10449 O O . GLY B 1 622 ? 7.352 11.266 24.656 1 73.81 622 GLY B O 1
ATOM 10450 N N . GLY B 1 623 ? 6.871 9.57 23.359 1 70.12 623 GLY B N 1
ATOM 10451 C CA . GLY B 1 623 ? 5.453 9.641 23.672 1 70.12 623 GLY B CA 1
ATOM 10452 C C . GLY B 1 623 ? 5.164 9.484 25.156 1 70.12 623 GLY B C 1
ATOM 10453 O O . GLY B 1 623 ? 4.129 9.938 25.641 1 70.12 623 GLY B O 1
ATOM 10454 N N . GLN B 1 624 ? 6.066 9.039 25.984 1 70.75 624 GLN B N 1
ATOM 10455 C CA . GLN B 1 624 ? 5.848 8.75 27.391 1 70.75 624 GLN B CA 1
ATOM 10456 C C . GLN B 1 624 ? 6.23 9.945 28.266 1 70.75 624 GLN B C 1
ATOM 10458 O O . GLN B 1 624 ? 6.02 9.93 29.484 1 70.75 624 GLN B O 1
ATOM 10463 N N . LEU B 1 625 ? 6.797 10.969 27.625 1 78.5 625 LEU B N 1
ATOM 10464 C CA . LEU B 1 625 ? 7.281 12.141 28.359 1 78.5 625 LEU B CA 1
ATOM 10465 C C . LEU B 1 625 ? 6.469 13.375 28 1 78.5 625 LEU B C 1
ATOM 10467 O O . LEU B 1 625 ? 5.887 13.453 26.906 1 78.5 625 LEU B O 1
ATOM 10471 N N . SER B 1 626 ? 6.324 14.219 28.891 1 77 626 SER B N 1
ATOM 10472 C CA . SER B 1 626 ? 5.676 15.5 28.625 1 77 626 SER B CA 1
ATOM 10473 C C . SER B 1 626 ? 6.539 16.391 27.75 1 77 626 SER B C 1
ATOM 10475 O O . SER B 1 626 ? 7.727 16.109 27.547 1 77 626 SER B O 1
ATOM 10477 N N . ALA B 1 627 ? 6.008 17.375 27.156 1 76.56 627 ALA B N 1
ATOM 10478 C CA . ALA B 1 627 ? 6.727 18.297 26.297 1 76.56 627 ALA B CA 1
ATOM 10479 C C . ALA B 1 627 ? 7.891 18.953 27.031 1 76.56 627 ALA B C 1
ATOM 10481 O O . ALA B 1 627 ? 8.969 19.125 26.453 1 76.56 627 ALA B O 1
ATOM 10482 N N . GLY B 1 628 ? 7.648 19.312 28.281 1 76.62 628 GLY B N 1
ATOM 10483 C CA . GLY B 1 628 ? 8.703 19.922 29.078 1 76.62 628 GLY B CA 1
ATOM 10484 C C . GLY B 1 628 ? 9.852 18.969 29.359 1 76.62 628 GLY B C 1
ATOM 10485 O O . GLY B 1 628 ? 11.016 19.375 29.344 1 76.62 628 GLY B O 1
ATOM 10486 N N . GLN B 1 629 ? 9.516 17.766 29.688 1 80.69 629 GLN B N 1
ATOM 10487 C CA . GLN B 1 629 ? 10.531 16.75 29.938 1 80.69 629 GLN B CA 1
ATOM 10488 C C . GLN B 1 629 ? 11.367 16.469 28.703 1 80.69 629 GLN B C 1
ATOM 10490 O O . GLN B 1 629 ? 12.586 16.328 28.781 1 80.69 629 GLN B O 1
ATOM 10495 N N . LYS B 1 630 ? 10.727 16.453 27.547 1 86.94 630 LYS B N 1
ATOM 10496 C CA . LYS B 1 630 ? 11.43 16.25 26.281 1 86.94 630 LYS B CA 1
ATOM 10497 C C . LYS B 1 630 ? 12.422 17.375 26.031 1 86.94 630 LYS B C 1
ATOM 10499 O O . LYS B 1 630 ? 13.531 17.141 25.531 1 86.94 630 LYS B O 1
ATOM 10504 N N . GLN B 1 631 ? 11.93 18.531 26.312 1 83.81 631 GLN B N 1
ATOM 10505 C CA . GLN B 1 631 ? 12.773 19.703 26.109 1 83.81 631 GLN B CA 1
ATOM 10506 C C . GLN B 1 631 ? 14.023 19.641 26.984 1 83.81 631 GLN B C 1
ATOM 10508 O O . GLN B 1 631 ? 15.117 19.984 26.547 1 83.81 631 GLN B O 1
ATOM 10513 N N . ARG B 1 632 ? 13.844 19.281 28.234 1 84.06 632 ARG B N 1
ATOM 10514 C CA . ARG B 1 632 ? 14.969 19.188 29.156 1 84.06 632 ARG B CA 1
ATOM 10515 C C . ARG B 1 632 ? 15.969 18.141 28.688 1 84.06 632 ARG B C 1
ATOM 10517 O O . ARG B 1 632 ? 17.188 18.328 28.812 1 84.06 632 ARG B O 1
ATOM 10524 N N . ILE B 1 633 ? 15.461 17.094 28.172 1 88.31 633 ILE B N 1
ATOM 10525 C CA . ILE B 1 633 ? 16.344 16.047 27.656 1 88.31 633 ILE B CA 1
ATOM 10526 C C . ILE B 1 633 ? 17.078 16.562 26.422 1 88.31 633 ILE B C 1
ATOM 10528 O O . ILE B 1 633 ? 18.25 16.266 26.219 1 88.31 633 ILE B O 1
ATOM 10532 N N . ALA B 1 634 ? 16.391 17.297 25.594 1 88.81 634 ALA B N 1
ATOM 10533 C CA . ALA B 1 634 ? 17.016 17.891 24.406 1 88.81 634 ALA B CA 1
ATOM 10534 C C . ALA B 1 634 ? 18.125 18.859 24.797 1 88.81 634 ALA B C 1
ATOM 10536 O O . ALA B 1 634 ? 19.156 18.938 24.125 1 88.81 634 ALA B O 1
ATOM 10537 N N . ILE B 1 635 ? 17.828 19.594 25.844 1 86.94 635 ILE B N 1
ATOM 10538 C CA . ILE B 1 635 ? 18.844 20.531 26.328 1 86.94 635 ILE B CA 1
ATOM 10539 C C . ILE B 1 635 ? 20.047 19.75 26.859 1 86.94 635 ILE B C 1
ATOM 10541 O O . ILE B 1 635 ? 21.188 20.125 26.609 1 86.94 635 ILE B O 1
ATOM 10545 N N . ALA B 1 636 ? 19.766 18.688 27.594 1 89 636 ALA B N 1
ATOM 10546 C CA . ALA B 1 636 ? 20.844 17.828 28.109 1 89 636 ALA B CA 1
ATOM 10547 C C . ALA B 1 636 ? 21.688 17.281 26.953 1 89 636 ALA B C 1
ATOM 10549 O O . ALA B 1 636 ? 22.906 17.172 27.062 1 89 636 ALA B O 1
ATOM 10550 N N . ARG B 1 637 ? 21.078 16.938 25.938 1 90.69 637 ARG B N 1
ATOM 10551 C CA . ARG B 1 637 ? 21.734 16.406 24.75 1 90.69 637 ARG B CA 1
ATOM 10552 C C . ARG B 1 637 ? 22.688 17.438 24.141 1 90.69 637 ARG B C 1
ATOM 10554 O O . ARG B 1 637 ? 23.781 17.078 23.688 1 90.69 637 ARG B O 1
ATOM 10561 N N . ALA B 1 638 ? 22.25 18.594 24.125 1 89.12 638 ALA B N 1
ATOM 10562 C CA . ALA B 1 638 ? 23.078 19.672 23.594 1 89.12 638 ALA B CA 1
ATOM 10563 C C . ALA B 1 638 ? 24.234 20 24.531 1 89.12 638 ALA B C 1
ATOM 10565 O O . ALA B 1 638 ? 25.344 20.266 24.078 1 89.12 638 ALA B O 1
ATOM 10566 N N . LEU B 1 639 ? 24.031 19.938 25.844 1 87.94 639 LEU B N 1
ATOM 10567 C CA . LEU B 1 639 ? 25 20.375 26.844 1 87.94 639 LEU B CA 1
ATOM 10568 C C . LEU B 1 639 ? 26.094 19.344 27.031 1 87.94 639 LEU B C 1
ATOM 10570 O O . LEU B 1 639 ? 27.234 19.688 27.375 1 87.94 639 LEU B O 1
ATOM 10574 N N . ILE B 1 640 ? 25.766 18.141 26.844 1 90.31 640 ILE B N 1
ATOM 10575 C CA . ILE B 1 640 ? 26.734 17.078 27.078 1 90.31 640 ILE B CA 1
ATOM 10576 C C . ILE B 1 640 ? 27.922 17.25 26.141 1 90.31 640 ILE B C 1
ATOM 10578 O O . ILE B 1 640 ? 29.047 16.844 26.469 1 90.31 640 ILE B O 1
ATOM 10582 N N . ARG B 1 641 ? 27.797 17.906 25.047 1 90 641 ARG B N 1
ATOM 10583 C CA . ARG B 1 641 ? 28.844 18.094 24.047 1 90 641 ARG B CA 1
ATOM 10584 C C . ARG B 1 641 ? 29.75 19.266 24.422 1 90 641 ARG B C 1
ATOM 10586 O O . ARG B 1 641 ? 30.844 19.406 23.875 1 90 641 ARG B O 1
ATOM 10593 N N . GLN B 1 642 ? 29.312 20.047 25.359 1 86.44 642 GLN B N 1
ATOM 10594 C CA . GLN B 1 642 ? 30.062 21.234 25.734 1 86.44 642 GLN B CA 1
ATOM 10595 C C . GLN B 1 642 ? 30.406 22.062 24.5 1 86.44 642 GLN B C 1
ATOM 10597 O O . GLN B 1 642 ? 31.578 22.328 24.234 1 86.44 642 GLN B O 1
ATOM 10602 N N . PRO B 1 643 ? 29.406 22.516 23.781 1 91.5 643 PRO B N 1
ATOM 10603 C CA . PRO B 1 643 ? 29.609 23.219 22.516 1 91.5 643 PRO B CA 1
ATOM 10604 C C . PRO B 1 643 ? 30.203 24.609 22.703 1 91.5 643 PRO B C 1
ATOM 10606 O O . PRO B 1 643 ? 30.078 25.203 23.781 1 91.5 643 PRO B O 1
ATOM 10609 N N . ALA B 1 644 ? 30.844 25.094 21.656 1 92.69 644 ALA B N 1
ATOM 10610 C CA . ALA B 1 644 ? 31.359 26.453 21.641 1 92.69 644 ALA B CA 1
ATOM 10611 C C . ALA B 1 644 ? 30.25 27.469 21.359 1 92.69 644 ALA B C 1
ATOM 10613 O O . ALA B 1 644 ? 30.281 28.594 21.828 1 92.69 644 ALA B O 1
ATOM 10614 N N . VAL B 1 645 ? 29.344 26.969 20.562 1 93.75 645 VAL B N 1
ATOM 10615 C CA . VAL B 1 645 ? 28.188 27.797 20.203 1 93.75 645 VAL B CA 1
ATOM 10616 C C . VAL B 1 645 ? 26.891 27.062 20.531 1 93.75 645 VAL B C 1
ATOM 10618 O O . VAL B 1 645 ? 26.703 25.922 20.094 1 93.75 645 VAL B O 1
ATOM 10621 N N . LEU B 1 646 ? 26.047 27.594 21.312 1 91.94 646 LEU B N 1
ATOM 10622 C CA . LEU B 1 646 ? 24.75 27.016 21.688 1 91.94 646 LEU B CA 1
ATOM 10623 C C . LEU B 1 646 ? 23.609 27.812 21.094 1 91.94 646 LEU B C 1
ATOM 10625 O O . LEU B 1 646 ? 23.531 29.031 21.297 1 91.94 646 LEU B O 1
ATOM 10629 N N . ILE B 1 647 ? 22.812 27.172 20.297 1 92.19 647 ILE B N 1
ATOM 10630 C CA . ILE B 1 647 ? 21.656 27.812 19.688 1 92.19 647 ILE B CA 1
ATOM 10631 C C . ILE B 1 647 ? 20.375 27.328 20.344 1 92.19 647 ILE B C 1
ATOM 10633 O O . ILE B 1 647 ? 20.109 26.125 20.406 1 92.19 647 ILE B O 1
ATOM 10637 N N . LEU B 1 648 ? 19.562 28.219 20.859 1 88.44 648 LEU B N 1
ATOM 10638 C CA . LEU B 1 648 ? 18.281 27.922 21.469 1 88.44 648 LEU B CA 1
ATOM 10639 C C . LEU B 1 648 ? 17.125 28.516 20.672 1 88.44 648 LEU B C 1
ATOM 10641 O O . LEU B 1 648 ? 16.875 29.719 20.719 1 88.44 648 LEU B O 1
ATOM 10645 N N . ASP B 1 649 ? 16.438 27.688 19.891 1 86.75 649 ASP B N 1
ATOM 10646 C CA . ASP B 1 649 ? 15.32 28.141 19.078 1 86.75 649 ASP B CA 1
ATOM 10647 C C . ASP B 1 649 ? 13.992 27.922 19.797 1 86.75 649 ASP B C 1
ATOM 10649 O O . ASP B 1 649 ? 13.359 26.875 19.625 1 86.75 649 ASP B O 1
ATOM 10653 N N . GLU B 1 650 ? 13.445 28.938 20.375 1 70.06 650 GLU B N 1
ATOM 10654 C CA . GLU B 1 650 ? 12.211 28.938 21.156 1 70.06 650 GLU B CA 1
ATOM 10655 C C . GLU B 1 650 ? 12.172 27.766 22.141 1 70.06 650 GLU B C 1
ATOM 10657 O O . GLU B 1 650 ? 11.117 27.172 22.375 1 70.06 650 GLU B O 1
ATOM 10662 N N . ALA B 1 651 ? 13.219 27.203 22.516 1 57.84 651 ALA B N 1
ATOM 10663 C CA . ALA B 1 651 ? 13.375 25.984 23.297 1 57.84 651 ALA B CA 1
ATOM 10664 C C . ALA B 1 651 ? 12.852 26.172 24.719 1 57.84 651 ALA B C 1
ATOM 10666 O O . ALA B 1 651 ? 12.781 25.219 25.5 1 57.84 651 ALA B O 1
ATOM 10667 N N . THR B 1 652 ? 12.359 27.312 25.109 1 58.81 652 THR B N 1
ATOM 10668 C CA . THR B 1 652 ? 11.969 27.5 26.5 1 58.81 652 THR B CA 1
ATOM 10669 C C . THR B 1 652 ? 10.492 27.875 26.609 1 58.81 652 THR B C 1
ATOM 10671 O O . THR B 1 652 ? 10.023 28.312 27.656 1 58.81 652 THR B O 1
ATOM 10674 N N . SER B 1 653 ? 9.852 27.703 25.406 1 54.44 653 SER B N 1
ATOM 10675 C CA . SER B 1 653 ? 8.461 28.141 25.406 1 54.44 653 SER B CA 1
ATOM 10676 C C . SER B 1 653 ? 7.586 27.219 26.25 1 54.44 653 SER B C 1
ATOM 10678 O O . SER B 1 653 ? 6.613 27.656 26.859 1 54.44 653 SER B O 1
ATOM 10680 N N . ALA B 1 654 ? 7.914 25.953 26.219 1 54.44 654 ALA B N 1
ATOM 10681 C CA . ALA B 1 654 ? 7.062 25.016 26.938 1 54.44 654 ALA B CA 1
ATOM 10682 C C . ALA B 1 654 ? 7.438 24.953 28.406 1 54.44 654 ALA B C 1
ATOM 10684 O O . ALA B 1 654 ? 6.781 24.25 29.188 1 54.44 654 ALA B O 1
ATOM 10685 N N . LEU B 1 655 ? 8.539 25.609 28.766 1 54.72 655 LEU B N 1
ATOM 10686 C CA . LEU B 1 655 ? 9 25.547 30.156 1 54.72 655 LEU B CA 1
ATOM 10687 C C . LEU B 1 655 ? 8.258 26.562 31.016 1 54.72 655 LEU B C 1
ATOM 10689 O O . LEU B 1 655 ? 8.055 27.703 30.594 1 54.72 655 LEU B O 1
ATOM 10693 N N . ASP B 1 656 ? 7.418 26.125 31.922 1 50.66 656 ASP B N 1
ATOM 10694 C CA . ASP B 1 656 ? 6.773 27 32.906 1 50.66 656 ASP B CA 1
ATOM 10695 C C . ASP B 1 656 ? 7.793 27.938 33.531 1 50.66 656 ASP B C 1
ATOM 10697 O O . ASP B 1 656 ? 9 27.766 33.375 1 50.66 656 ASP B O 1
ATOM 10701 N N . VAL B 1 657 ? 7.344 28.828 34.375 1 45.72 657 VAL B N 1
ATOM 10702 C CA . VAL B 1 657 ? 8.023 29.844 35.188 1 45.72 657 VAL B CA 1
ATOM 10703 C C . VAL B 1 657 ? 9.219 29.219 35.906 1 45.72 657 VAL B C 1
ATOM 10705 O O . VAL B 1 657 ? 10.25 29.875 36.094 1 45.72 657 VAL B O 1
ATOM 10708 N N . GLU B 1 658 ? 9.055 28.078 36.375 1 45.75 658 GLU B N 1
ATOM 10709 C CA . GLU B 1 658 ? 10.156 27.422 37.062 1 45.75 658 GLU B CA 1
ATOM 10710 C C . GLU B 1 658 ? 11.383 27.281 36.156 1 45.75 658 GLU B C 1
ATOM 10712 O O . GLU B 1 658 ? 12.516 27.234 36.656 1 45.75 658 GLU B O 1
ATOM 10717 N N . SER B 1 659 ? 11.156 27.406 34.906 1 53.06 659 SER B N 1
ATOM 10718 C CA . SER B 1 659 ? 12.102 27.172 33.812 1 53.06 659 SER B CA 1
ATOM 10719 C C . SER B 1 659 ? 13.047 28.344 33.625 1 53.06 659 SER B C 1
ATOM 10721 O O . SER B 1 659 ? 13.945 28.297 32.781 1 53.06 659 SER B O 1
ATOM 10723 N N . GLU B 1 660 ? 12.695 29.328 34.406 1 52.78 660 GLU B N 1
ATOM 10724 C CA . GLU B 1 660 ? 13.586 30.484 34.344 1 52.78 660 GLU B CA 1
ATOM 10725 C C . GLU B 1 660 ? 14.992 30.125 34.812 1 52.78 660 GLU B C 1
ATOM 10727 O O . GLU B 1 660 ? 15.984 30.594 34.25 1 52.78 660 GLU B O 1
ATOM 10732 N N . CYS B 1 661 ? 15.023 29.344 35.844 1 48.12 661 CYS B N 1
ATOM 10733 C CA . CYS B 1 661 ? 16.328 28.938 36.344 1 48.12 661 CYS B CA 1
ATOM 10734 C C . CYS B 1 661 ? 17.094 28.141 35.312 1 48.12 661 CYS B C 1
ATOM 10736 O O . CYS B 1 661 ? 18.312 28.297 35.156 1 48.12 661 CYS B O 1
ATOM 10738 N N . ILE B 1 662 ? 16.406 27.375 34.594 1 55.16 662 ILE B N 1
ATOM 10739 C CA . ILE B 1 662 ? 17.047 26.547 33.562 1 55.16 662 ILE B CA 1
ATOM 10740 C C . ILE B 1 662 ? 17.594 27.438 32.469 1 55.16 662 ILE B C 1
ATOM 10742 O O . ILE B 1 662 ? 18.719 27.234 32 1 55.16 662 ILE B O 1
ATOM 10746 N N . ARG B 1 663 ? 16.812 28.375 32.281 1 59.75 663 ARG B N 1
ATOM 10747 C CA . ARG B 1 663 ? 17.203 29.344 31.234 1 59.75 663 ARG B CA 1
ATOM 10748 C C . ARG B 1 663 ? 18.469 30.094 31.625 1 59.75 663 ARG B C 1
ATOM 10750 O O . ARG B 1 663 ? 19.375 30.25 30.812 1 59.75 663 ARG B O 1
ATOM 10757 N N . GLN B 1 664 ? 18.375 30.406 32.969 1 57.84 664 GLN B N 1
ATOM 10758 C CA . GLN B 1 664 ? 19.5 31.188 33.469 1 57.84 664 GLN B CA 1
ATOM 10759 C C . GLN B 1 664 ? 20.75 30.328 33.594 1 57.84 664 GLN B C 1
ATOM 10761 O O . GLN B 1 664 ? 21.859 30.781 33.281 1 57.84 664 GLN B O 1
ATOM 10766 N N . SER B 1 665 ? 20.516 29.172 34 1 58.75 665 SER B N 1
ATOM 10767 C CA . SER B 1 665 ? 21.672 28.297 34.156 1 58.75 665 SER B CA 1
ATOM 10768 C C . SER B 1 665 ? 22.281 27.922 32.812 1 58.75 665 SER B C 1
ATOM 10770 O O . SER B 1 665 ? 23.5 27.812 32.688 1 58.75 665 SER B O 1
ATOM 10772 N N . VAL B 1 666 ? 21.422 27.734 31.844 1 59 666 VAL B N 1
ATOM 10773 C CA . VAL B 1 666 ? 21.891 27.375 30.516 1 59 666 VAL B CA 1
ATOM 10774 C C . VAL B 1 666 ? 22.562 28.578 29.859 1 59 666 VAL B C 1
ATOM 10776 O O . VAL B 1 666 ? 23.578 28.422 29.172 1 59 666 VAL B O 1
ATOM 10779 N N . LEU B 1 667 ? 21.938 29.766 30.25 1 59.75 667 LEU B N 1
ATOM 10780 C CA . LEU B 1 667 ? 22.406 31 29.625 1 59.75 667 LEU B CA 1
ATOM 10781 C C . LEU B 1 667 ? 23.609 31.547 30.375 1 59.75 667 LEU B C 1
ATOM 10783 O O . LEU B 1 667 ? 24.484 32.188 29.766 1 59.75 667 LEU B O 1
ATOM 10787 N N . SER B 1 668 ? 23.469 31.484 31.781 1 57.19 668 SER B N 1
ATOM 10788 C CA . SER B 1 668 ? 24.469 32.188 32.594 1 57.19 668 SER B CA 1
ATOM 10789 C C . SER B 1 668 ? 25.797 31.422 32.625 1 57.19 668 SER B C 1
ATOM 10791 O O . SER B 1 668 ? 26.844 32 32.906 1 57.19 668 SER B O 1
ATOM 10793 N N . ARG B 1 669 ? 25.672 30.078 32.5 1 47.31 669 ARG B N 1
ATOM 10794 C CA . ARG B 1 669 ? 26.828 29.266 32.844 1 47.31 669 ARG B CA 1
ATOM 10795 C C . ARG B 1 669 ? 27.734 29.062 31.641 1 47.31 669 ARG B C 1
ATOM 10797 O O . ARG B 1 669 ? 27.297 28.547 30.609 1 47.31 669 ARG B O 1
ATOM 10804 N N . GLY B 1 670 ? 28.906 29.797 31.438 1 56.53 670 GLY B N 1
ATOM 10805 C CA . GLY B 1 670 ? 30.188 29.391 30.875 1 56.53 670 GLY B CA 1
ATOM 10806 C C . GLY B 1 670 ? 30.609 30.25 29.688 1 56.53 670 GLY B C 1
ATOM 10807 O O . GLY B 1 670 ? 29.938 31.219 29.359 1 56.53 670 GLY B O 1
ATOM 10808 N N . ARG B 1 671 ? 31.75 29.938 29.219 1 66.5 671 ARG B N 1
ATOM 10809 C CA . ARG B 1 671 ? 32.719 30.344 28.188 1 66.5 671 ARG B CA 1
ATOM 10810 C C . ARG B 1 671 ? 32.156 30.094 26.797 1 66.5 671 ARG B C 1
ATOM 10812 O O . ARG B 1 671 ? 32.938 29.906 25.844 1 66.5 671 ARG B O 1
ATOM 10819 N N . ARG B 1 672 ? 30.625 30.172 26.688 1 86.44 672 ARG B N 1
ATOM 10820 C CA . ARG B 1 672 ? 30.188 29.781 25.344 1 86.44 672 ARG B CA 1
ATOM 10821 C C . ARG B 1 672 ? 29.406 30.906 24.672 1 86.44 672 ARG B C 1
ATOM 10823 O O . ARG B 1 672 ? 28.922 31.812 25.344 1 86.44 672 ARG B O 1
ATOM 10830 N N . THR B 1 673 ? 29.359 30.938 23.359 1 91.81 673 THR B N 1
ATOM 10831 C CA . THR B 1 673 ? 28.531 31.828 22.531 1 91.81 673 THR B CA 1
ATOM 10832 C C . THR B 1 673 ? 27.109 31.297 22.438 1 91.81 673 THR B C 1
ATOM 10834 O O . THR B 1 673 ? 26.891 30.125 22.125 1 91.81 673 THR B O 1
ATOM 10837 N N . VAL B 1 674 ? 26.125 32.094 22.844 1 90.88 674 VAL B N 1
ATOM 10838 C CA . VAL B 1 674 ? 24.75 31.609 22.875 1 90.88 674 VAL B CA 1
ATOM 10839 C C . VAL B 1 674 ? 23.875 32.469 21.953 1 90.88 674 VAL B C 1
ATOM 10841 O O . VAL B 1 674 ? 23.953 33.688 21.984 1 90.88 674 VAL B O 1
ATOM 10844 N N . LEU B 1 675 ? 23.234 31.828 21.031 1 91.56 675 LEU B N 1
ATOM 10845 C CA . LEU B 1 675 ? 22.219 32.469 20.188 1 91.56 675 LEU B CA 1
ATOM 10846 C C . LEU B 1 675 ? 20.812 32.031 20.625 1 91.56 675 LEU B C 1
ATOM 10848 O O . LEU B 1 675 ? 20.516 30.828 20.641 1 91.56 675 LEU B O 1
ATOM 10852 N N . VAL B 1 676 ? 19.938 32.969 21 1 88.88 676 VAL B N 1
ATOM 10853 C CA . VAL B 1 676 ? 18.609 32.625 21.5 1 88.88 676 VAL B CA 1
ATOM 10854 C C . VAL B 1 676 ? 17.547 33.312 20.641 1 88.88 676 VAL B C 1
ATOM 10856 O O . VAL B 1 676 ? 17.625 34.5 20.359 1 88.88 676 VAL B O 1
ATOM 10859 N N . ILE B 1 677 ? 16.75 32.5 20.109 1 87.62 677 ILE B N 1
ATOM 10860 C CA . ILE B 1 677 ? 15.539 32.969 19.453 1 87.62 677 ILE B CA 1
ATOM 10861 C C . ILE B 1 677 ? 14.352 32.875 20.406 1 87.62 677 ILE B C 1
ATOM 10863 O O . ILE B 1 677 ? 13.945 31.781 20.797 1 87.62 677 ILE B O 1
ATOM 10867 N N . ALA B 1 678 ? 13.859 33.906 21 1 73.56 678 ALA B N 1
ATOM 10868 C CA . ALA B 1 678 ? 12.797 33.844 22 1 73.56 678 ALA B CA 1
ATOM 10869 C C . ALA B 1 678 ? 11.656 34.812 21.641 1 73.56 678 ALA B C 1
ATOM 10871 O O . ALA B 1 678 ? 11.875 35.844 21 1 73.56 678 ALA B O 1
ATOM 10872 N N . HIS B 1 679 ? 10.617 34.406 21.953 1 63.97 679 HIS B N 1
ATOM 10873 C CA . HIS B 1 679 ? 9.438 35.25 21.844 1 63.97 679 HIS B CA 1
ATOM 10874 C C . HIS B 1 679 ? 9.094 35.906 23.172 1 63.97 679 HIS B C 1
ATOM 10876 O O . HIS B 1 679 ? 8.383 36.906 23.219 1 63.97 679 HIS B O 1
ATOM 10882 N N . ARG B 1 680 ? 9.719 35.312 24.156 1 66.62 680 ARG B N 1
ATOM 10883 C CA . ARG B 1 680 ? 9.461 35.875 25.484 1 66.62 680 ARG B CA 1
ATOM 10884 C C . ARG B 1 680 ? 10.352 37.094 25.75 1 66.62 680 ARG B C 1
ATOM 10886 O O . ARG B 1 680 ? 11.57 37 25.609 1 66.62 680 ARG B O 1
ATOM 10893 N N . MET B 1 681 ? 9.789 38.125 26.25 1 72.06 681 MET B N 1
ATOM 10894 C CA . MET B 1 681 ? 10.469 39.406 26.391 1 72.06 681 MET B CA 1
ATOM 10895 C C . MET B 1 681 ? 11.516 39.344 27.5 1 72.06 681 MET B C 1
ATOM 10897 O O . MET B 1 681 ? 12.555 40 27.406 1 72.06 681 MET B O 1
ATOM 10901 N N . GLN B 1 682 ? 11.289 38.5 28.5 1 70.06 682 GLN B N 1
ATOM 10902 C CA . GLN B 1 682 ? 12.242 38.438 29.609 1 70.06 682 GLN B CA 1
ATOM 10903 C C . GLN B 1 682 ? 13.594 37.906 29.141 1 70.06 682 GLN B C 1
ATOM 10905 O O . GLN B 1 682 ? 14.641 38.406 29.562 1 70.06 682 GLN B O 1
ATOM 10910 N N . THR B 1 683 ? 13.555 36.969 28.312 1 74.88 683 THR B N 1
ATOM 10911 C CA . THR B 1 683 ? 14.773 36.375 27.766 1 74.88 683 THR B CA 1
ATOM 10912 C C . THR B 1 683 ? 15.492 37.344 26.844 1 74.88 683 THR B C 1
ATOM 10914 O O . THR B 1 683 ? 16.719 37.438 26.844 1 74.88 683 THR B O 1
ATOM 10917 N N . VAL B 1 684 ? 14.75 38.094 26.219 1 81.44 684 VAL B N 1
ATOM 10918 C CA . VAL B 1 684 ? 15.312 39.031 25.266 1 81.44 684 VAL B CA 1
ATOM 10919 C C . VAL B 1 684 ? 15.914 40.219 26.016 1 81.44 684 VAL B C 1
ATOM 10921 O O . VAL B 1 684 ? 16.969 40.75 25.625 1 81.44 684 VAL B O 1
ATOM 10924 N N . GLU B 1 685 ? 15.281 40.625 27.125 1 80.75 685 GLU B N 1
ATOM 10925 C CA . GLU B 1 685 ? 15.734 41.781 27.891 1 80.75 685 GLU B CA 1
ATOM 10926 C C . GLU B 1 685 ? 17.078 41.531 28.547 1 80.75 685 GLU B C 1
ATOM 10928 O O . GLU B 1 685 ? 17.875 42.438 28.75 1 80.75 685 GLU B O 1
ATOM 10933 N N . ASN B 1 686 ? 17.328 40.25 28.891 1 78.88 686 ASN B N 1
ATOM 10934 C CA . ASN B 1 686 ? 18.547 39.906 29.625 1 78.88 686 ASN B CA 1
ATOM 10935 C C . ASN B 1 686 ? 19.703 39.562 28.688 1 78.88 686 ASN B C 1
ATOM 10937 O O . ASN B 1 686 ? 20.812 39.281 29.141 1 78.88 686 ASN B O 1
ATOM 10941 N N . ALA B 1 687 ? 19.5 39.625 27.422 1 87.5 687 ALA B N 1
ATOM 10942 C CA . ALA B 1 687 ? 20.562 39.312 26.469 1 87.5 687 ALA B CA 1
ATOM 10943 C C . ALA B 1 687 ? 21.578 40.469 26.391 1 87.5 687 ALA B C 1
ATOM 10945 O O . ALA B 1 687 ? 21.25 41.625 26.656 1 87.5 687 ALA B O 1
ATOM 10946 N N . ASP B 1 688 ? 22.812 40.125 26.109 1 88.12 688 ASP B N 1
ATOM 10947 C CA . ASP B 1 688 ? 23.875 41.125 26 1 88.12 688 ASP B CA 1
ATOM 10948 C C . ASP B 1 688 ? 23.719 41.938 24.719 1 88.12 688 ASP B C 1
ATOM 10950 O O . ASP B 1 688 ? 24.062 43.125 24.688 1 88.12 688 ASP B O 1
ATOM 10954 N N . ARG B 1 689 ? 23.25 41.281 23.734 1 91.75 689 ARG B N 1
ATOM 10955 C CA . ARG B 1 689 ? 23.031 41.906 22.438 1 91.75 689 ARG B CA 1
ATOM 10956 C C . ARG B 1 689 ? 21.75 41.406 21.797 1 91.75 689 ARG B C 1
ATOM 10958 O O . ARG B 1 689 ? 21.406 40.25 21.891 1 91.75 689 ARG B O 1
ATOM 10965 N N . ILE B 1 690 ? 21.062 42.344 21.172 1 92.75 690 ILE B N 1
ATOM 10966 C CA . ILE B 1 690 ? 19.797 42 20.531 1 92.75 690 ILE B CA 1
ATOM 10967 C C . ILE B 1 690 ? 19.859 42.375 19.047 1 92.75 690 ILE B C 1
ATOM 10969 O O . ILE B 1 690 ? 20.266 43.469 18.688 1 92.75 690 ILE B O 1
ATOM 10973 N N . VAL B 1 691 ? 19.578 41.438 18.203 1 93.75 691 VAL B N 1
ATOM 10974 C CA . VAL B 1 691 ? 19.5 41.625 16.766 1 93.75 691 VAL B CA 1
ATOM 10975 C C . VAL B 1 691 ? 18.047 41.531 16.297 1 93.75 691 VAL B C 1
ATOM 10977 O O . VAL B 1 691 ? 17.406 40.5 16.5 1 93.75 691 VAL B O 1
ATOM 10980 N N . VAL B 1 692 ? 17.531 42.594 15.711 1 93.38 692 VAL B N 1
ATOM 10981 C CA . VAL B 1 692 ? 16.141 42.625 15.266 1 93.38 692 VAL B CA 1
ATOM 10982 C C . VAL B 1 692 ? 16.078 42.375 13.75 1 93.38 692 VAL B C 1
ATOM 10984 O O . VAL B 1 692 ? 16.703 43.125 12.984 1 93.38 692 VAL B O 1
ATOM 10987 N N . LEU B 1 693 ? 15.391 41.344 13.391 1 92.31 693 LEU B N 1
ATOM 10988 C CA . LEU B 1 693 ? 15.195 41.031 11.977 1 92.31 693 LEU B CA 1
ATOM 10989 C C . LEU B 1 693 ? 13.812 41.469 11.508 1 92.31 693 LEU B C 1
ATOM 10991 O O . LEU B 1 693 ? 12.812 41.219 12.188 1 92.31 693 LEU B O 1
ATOM 10995 N N . GLU B 1 694 ? 13.742 42.156 10.453 1 90.56 694 GLU B N 1
ATOM 10996 C CA . GLU B 1 694 ? 12.492 42.562 9.828 1 90.56 694 GLU B CA 1
ATOM 10997 C C . GLU B 1 694 ? 12.531 42.344 8.32 1 90.56 694 GLU B C 1
ATOM 10999 O O . GLU B 1 694 ? 13.43 42.844 7.633 1 90.56 694 GLU B O 1
ATOM 11004 N N . GLY B 1 695 ? 11.594 41.625 7.781 1 86.44 695 GLY B N 1
ATOM 11005 C CA . GLY B 1 695 ? 11.492 41.375 6.352 1 86.44 695 GLY B CA 1
ATOM 11006 C C . GLY B 1 695 ? 12.711 40.688 5.781 1 86.44 695 GLY B C 1
ATOM 11007 O O . GLY B 1 695 ? 13.086 40.906 4.629 1 86.44 695 GLY B O 1
ATOM 11008 N N . GLY B 1 696 ? 13.5 40.062 6.574 1 90.81 696 GLY B N 1
ATOM 11009 C CA . GLY B 1 696 ? 14.648 39.312 6.098 1 90.81 696 GLY B CA 1
ATOM 11010 C C . GLY B 1 696 ? 15.945 40.062 6.199 1 90.81 696 GLY B C 1
ATOM 11011 O O . GLY B 1 696 ? 16.984 39.625 5.719 1 90.81 696 GLY B O 1
ATOM 11012 N N . ALA B 1 697 ? 15.859 41.281 6.707 1 93.44 697 ALA B N 1
ATOM 11013 C CA . ALA B 1 697 ? 17.047 42.094 6.871 1 93.44 697 ALA B CA 1
ATOM 11014 C C . ALA B 1 697 ? 17.219 42.531 8.32 1 93.44 697 ALA B C 1
ATOM 11016 O O . ALA B 1 697 ? 16.25 42.562 9.078 1 93.44 697 ALA B O 1
ATOM 11017 N N . VAL B 1 698 ? 18.469 42.844 8.68 1 94.5 698 VAL B N 1
ATOM 11018 C CA . VAL B 1 698 ? 18.719 43.344 10.023 1 94.5 698 VAL B CA 1
ATOM 11019 C C . VAL B 1 698 ? 18.266 44.812 10.117 1 94.5 698 VAL B C 1
ATOM 11021 O O . VAL B 1 698 ? 18.797 45.688 9.414 1 94.5 698 VAL B O 1
ATOM 11024 N N . ALA B 1 699 ? 17.344 45.062 10.992 1 91.94 699 ALA B N 1
ATOM 11025 C CA . ALA B 1 699 ? 16.781 46.406 11.125 1 91.94 699 ALA B CA 1
ATOM 11026 C C . ALA B 1 699 ? 17.531 47.219 12.188 1 91.94 699 ALA B C 1
ATOM 11028 O O . ALA B 1 699 ? 17.781 48.406 12.008 1 91.94 699 ALA B O 1
ATOM 11029 N N . GLU B 1 700 ? 17.672 46.531 13.359 1 93.19 700 GLU B N 1
ATOM 11030 C CA . GLU B 1 700 ? 18.328 47.219 14.477 1 93.19 700 GLU B CA 1
ATOM 11031 C C . GLU B 1 700 ? 19.188 46.25 15.273 1 93.19 700 GLU B C 1
ATOM 11033 O O . GLU B 1 700 ? 18.938 45.031 15.273 1 93.19 700 GLU B O 1
ATOM 11038 N N . GLU B 1 701 ? 20.328 46.75 15.805 1 93.88 701 GLU B N 1
ATOM 11039 C CA . GLU B 1 701 ? 21.203 45.969 16.688 1 93.88 701 GLU B CA 1
ATOM 11040 C C . GLU B 1 701 ? 21.641 46.812 17.906 1 93.88 701 GLU B C 1
ATOM 11042 O O . GLU B 1 701 ? 21.906 48 17.766 1 93.88 701 GLU B O 1
ATOM 11047 N N . GLY B 1 702 ? 21.594 46.25 19.047 1 92.38 702 GLY B N 1
ATOM 11048 C CA . GLY B 1 702 ? 22.016 46.938 20.25 1 92.38 702 GLY B CA 1
ATOM 11049 C C . GLY B 1 702 ? 21.531 46.281 21.531 1 92.38 702 GLY B C 1
ATOM 11050 O O . GLY B 1 702 ? 21.141 45.125 21.516 1 92.38 702 GLY B O 1
ATOM 11051 N N . THR B 1 703 ? 21.688 46.875 22.641 1 91.94 703 THR B N 1
ATOM 11052 C CA . THR B 1 703 ? 21.188 46.406 23.922 1 91.94 703 THR B CA 1
ATOM 11053 C C . THR B 1 703 ? 19.719 46.781 24.109 1 91.94 703 THR B C 1
ATOM 11055 O O . THR B 1 703 ? 19.188 47.625 23.375 1 91.94 703 THR B O 1
ATOM 11058 N N . HIS B 1 704 ? 19.125 46.188 25.062 1 89.94 704 HIS B N 1
ATOM 11059 C CA . HIS B 1 704 ? 17.719 46.438 25.328 1 89.94 704 HIS B CA 1
ATOM 11060 C C . HIS B 1 704 ? 17.484 47.938 25.562 1 89.94 704 HIS B C 1
ATOM 11062 O O . HIS B 1 704 ? 16.578 48.531 24.969 1 89.94 704 HIS B O 1
ATOM 11068 N N . ALA B 1 705 ? 18.375 48.562 26.391 1 88.94 705 ALA B N 1
ATOM 11069 C CA . ALA B 1 705 ? 18.203 49.938 26.75 1 88.94 705 ALA B CA 1
ATOM 11070 C C . ALA B 1 705 ? 18.406 50.875 25.547 1 88.94 705 ALA B C 1
ATOM 11072 O O . ALA B 1 705 ? 17.656 51.812 25.359 1 88.94 705 ALA B O 1
ATOM 11073 N N . GLU B 1 706 ? 19.375 50.5 24.766 1 92.12 706 GLU B N 1
ATOM 11074 C CA . GLU B 1 706 ? 19.688 51.312 23.594 1 92.12 706 GLU B CA 1
ATOM 11075 C C . GLU B 1 706 ? 18.562 51.219 22.562 1 92.12 706 GLU B C 1
ATOM 11077 O O . GLU B 1 706 ? 18.203 52.25 21.969 1 92.12 706 GLU B O 1
ATOM 11082 N N . LEU B 1 707 ? 18.031 50.062 22.406 1 91.38 707 LEU B N 1
ATOM 11083 C CA . LEU B 1 707 ? 17.047 49.844 21.359 1 91.38 707 LEU B CA 1
ATOM 11084 C C . LEU B 1 707 ? 15.695 50.438 21.766 1 91.38 707 LEU B C 1
ATOM 11086 O O . LEU B 1 707 ? 14.922 50.875 20.922 1 91.38 707 LEU B O 1
ATOM 11090 N N . MET B 1 708 ? 15.406 50.375 23.047 1 90.12 708 MET B N 1
ATOM 11091 C CA . MET B 1 708 ? 14.18 51 23.547 1 90.12 708 MET B CA 1
ATOM 11092 C C . MET B 1 708 ? 14.227 52.5 23.375 1 90.12 708 MET B C 1
ATOM 11094 O O . MET B 1 708 ? 13.203 53.125 23.094 1 90.12 708 MET B O 1
ATOM 11098 N N . GLY B 1 709 ? 15.406 53.031 23.547 1 87.31 709 GLY B N 1
ATOM 11099 C CA . GLY B 1 709 ? 15.586 54.469 23.406 1 87.31 709 GLY B CA 1
ATOM 11100 C C . GLY B 1 709 ? 15.453 54.938 21.969 1 87.31 709 GLY B C 1
ATOM 11101 O O . GLY B 1 709 ? 15 56.062 21.719 1 87.31 709 GLY B O 1
ATOM 11102 N N . ARG B 1 710 ? 15.773 54.062 21.047 1 89.94 710 ARG B N 1
ATOM 11103 C CA . ARG B 1 710 ? 15.758 54.438 19.625 1 89.94 710 ARG B CA 1
ATOM 11104 C C . ARG B 1 710 ? 14.344 54.375 19.062 1 89.94 710 ARG B C 1
ATOM 11106 O O . ARG B 1 710 ? 14.078 54.938 18 1 89.94 710 ARG B O 1
ATOM 11113 N N . LYS B 1 711 ? 13.289 53.844 19.75 1 86.06 711 LYS B N 1
ATOM 11114 C CA . LYS B 1 711 ? 11.883 53.719 19.375 1 86.06 711 LYS B CA 1
ATOM 11115 C C . LYS B 1 711 ? 11.734 53.188 17.953 1 86.06 711 LYS B C 1
ATOM 11117 O O . LYS B 1 711 ? 10.992 53.75 17.141 1 86.06 711 LYS B O 1
ATOM 11122 N N . GLY B 1 712 ? 12.516 52.344 17.578 1 87.5 712 GLY B N 1
ATOM 11123 C CA . GLY B 1 712 ? 12.469 51.719 16.266 1 87.5 712 GLY B CA 1
ATOM 11124 C C . GLY B 1 712 ? 11.648 50.438 16.234 1 87.5 712 GLY B C 1
ATOM 11125 O O . GLY B 1 712 ? 10.641 50.312 16.938 1 87.5 712 GLY B O 1
ATOM 11126 N N . PRO B 1 713 ? 12 49.469 15.328 1 87.31 713 PRO B N 1
ATOM 11127 C CA . PRO B 1 713 ? 11.234 48.25 15.172 1 87.31 713 PRO B CA 1
ATOM 11128 C C . PRO B 1 713 ? 11.188 47.406 16.469 1 87.31 713 PRO B C 1
ATOM 11130 O O . PRO B 1 713 ? 10.172 46.781 16.75 1 87.31 713 PRO B O 1
ATOM 11133 N N . TYR B 1 714 ? 12.18 47.438 17.203 1 89.31 714 TYR B N 1
ATOM 11134 C CA . TYR B 1 714 ? 12.219 46.719 18.469 1 89.31 714 TYR B CA 1
ATOM 11135 C C . TYR B 1 714 ? 11.172 47.25 19.438 1 89.31 714 TYR B C 1
ATOM 11137 O O . TYR B 1 714 ? 10.484 46.5 20.125 1 89.31 714 TYR B O 1
ATOM 11145 N N . TYR B 1 715 ? 11.188 48.531 19.5 1 85.56 715 TYR B N 1
ATOM 11146 C CA . TYR B 1 715 ? 10.211 49.188 20.359 1 85.56 715 TYR B CA 1
ATOM 11147 C C . TYR B 1 715 ? 8.789 48.812 19.969 1 85.56 715 TYR B C 1
ATOM 11149 O O . TYR B 1 715 ? 7.949 48.531 20.828 1 85.56 715 TYR B O 1
ATOM 11157 N N . ARG B 1 716 ? 8.594 48.719 18.75 1 81.81 716 ARG B N 1
ATOM 11158 C CA . ARG B 1 716 ? 7.273 48.344 18.25 1 81.81 716 ARG B CA 1
ATOM 11159 C C . ARG B 1 716 ? 6.934 46.906 18.625 1 81.81 716 ARG B C 1
ATOM 11161 O O . ARG B 1 716 ? 5.781 46.594 18.922 1 81.81 716 ARG B O 1
ATOM 11168 N N . LEU B 1 717 ? 7.895 46.094 18.531 1 81.75 717 LEU B N 1
ATOM 11169 C CA . LEU B 1 717 ? 7.691 44.688 18.875 1 81.75 717 LEU B CA 1
ATOM 11170 C C . LEU B 1 717 ? 7.355 44.531 20.344 1 81.75 717 LEU B C 1
ATOM 11172 O O . LEU B 1 717 ? 6.496 43.719 20.703 1 81.75 717 LEU B O 1
ATOM 11176 N N . VAL B 1 718 ? 8.062 45.219 21.203 1 79.69 718 VAL B N 1
ATOM 11177 C CA . VAL B 1 718 ? 7.848 45.156 22.641 1 79.69 718 VAL B CA 1
ATOM 11178 C C . VAL B 1 718 ? 6.457 45.688 22.984 1 79.69 718 VAL B C 1
ATOM 11180 O O . VAL B 1 718 ? 5.77 45.156 23.844 1 79.69 718 VAL B O 1
ATOM 11183 N N . GLN B 1 719 ? 6.117 46.688 22.297 1 70.62 719 GLN B N 1
ATOM 11184 C CA . GLN B 1 719 ? 4.801 47.25 22.547 1 70.62 719 GLN B CA 1
ATOM 11185 C C . GLN B 1 719 ? 3.688 46.312 22.125 1 70.62 719 GLN B C 1
ATOM 11187 O O . GLN B 1 719 ? 2.656 46.219 22.797 1 70.62 719 GLN B O 1
ATOM 11192 N N . ARG B 1 720 ? 3.982 45.688 21.062 1 67.44 720 ARG B N 1
ATOM 11193 C CA . ARG B 1 720 ? 3.012 44.719 20.594 1 67.44 720 ARG B CA 1
ATOM 11194 C C . ARG B 1 720 ? 2.861 43.562 21.578 1 67.44 720 ARG B C 1
ATOM 11196 O O . ARG B 1 720 ? 1.756 43.062 21.797 1 67.44 720 ARG B O 1
ATOM 11203 N N . ASP B 1 721 ? 3.979 43.094 22.062 1 64.81 721 ASP B N 1
ATOM 11204 C CA . ASP B 1 721 ? 3.963 42.031 23.031 1 64.81 721 ASP B CA 1
ATOM 11205 C C . ASP B 1 721 ? 3.307 42.469 24.344 1 64.81 721 ASP B C 1
ATOM 11207 O O . ASP B 1 721 ? 2.611 41.688 24.984 1 64.81 721 ASP B O 1
ATOM 11211 N N . LEU B 1 722 ? 3.676 43.656 24.812 1 52.09 722 LEU B N 1
ATOM 11212 C CA . LEU B 1 722 ? 3.053 44.219 26 1 52.09 722 LEU B CA 1
ATOM 11213 C C . LEU B 1 722 ? 1.543 44.344 25.812 1 52.09 722 LEU B C 1
ATOM 11215 O O . LEU B 1 722 ? 0.777 44.094 26.75 1 52.09 722 LEU B O 1
ATOM 11219 N N . ALA B 1 723 ? 1.318 44.656 24.688 1 49.62 723 ALA B N 1
ATOM 11220 C CA . ALA B 1 723 ? -0.102 44.812 24.391 1 49.62 723 ALA B CA 1
ATOM 11221 C C . ALA B 1 723 ? -0.831 43.469 24.391 1 49.62 723 ALA B C 1
ATOM 11223 O O . ALA B 1 723 ? -2.025 43.406 24.703 1 49.62 723 ALA B O 1
ATOM 11224 N N . LYS B 1 724 ? -0.223 42.406 24.047 1 52.06 724 LYS B N 1
ATOM 11225 C CA . LYS B 1 724 ? -0.823 41.062 24.031 1 52.06 724 LYS B CA 1
ATOM 11226 C C . LYS B 1 724 ? -0.924 40.5 25.438 1 52.06 724 LYS B C 1
ATOM 11228 O O . LYS B 1 724 ? -1.506 39.438 25.656 1 52.06 724 LYS B O 1
ATOM 11233 N N . GLY B 1 725 ? -0.766 41.281 26.469 1 45.62 725 GLY B N 1
ATOM 11234 C CA . GLY B 1 725 ? -0.977 40.906 27.859 1 45.62 725 GLY B CA 1
ATOM 11235 C C . GLY B 1 725 ? 0.123 40.031 28.406 1 45.62 725 GLY B C 1
ATOM 11236 O O . GLY B 1 725 ? -0.012 39.469 29.5 1 45.62 725 GLY B O 1
ATOM 11237 N N . ASN B 1 726 ? 1.052 39.719 27.734 1 43.06 726 ASN B N 1
ATOM 11238 C CA . ASN B 1 726 ? 2.043 38.781 28.234 1 43.06 726 ASN B CA 1
ATOM 11239 C C . ASN B 1 726 ? 3.016 39.438 29.203 1 43.06 726 ASN B C 1
ATOM 11241 O O . ASN B 1 726 ? 3.979 38.812 29.641 1 43.06 726 ASN B O 1
ATOM 11245 N N . LEU B 1 727 ? 3.199 40.719 29.297 1 37.59 727 LEU B N 1
ATOM 11246 C CA . LEU B 1 727 ? 4.152 41.312 30.219 1 37.59 727 LEU B CA 1
ATOM 11247 C C . LEU B 1 727 ? 3.518 41.531 31.594 1 37.59 727 LEU B C 1
ATOM 11249 O O . LEU B 1 727 ? 2.584 42.312 31.75 1 37.59 727 LEU B O 1
ATOM 11253 N N . ALA B 1 728 ? 3.426 40.625 32.531 1 39.31 728 ALA B N 1
ATOM 11254 C CA . ALA B 1 728 ? 3.293 40.969 33.938 1 39.31 728 ALA B CA 1
ATOM 11255 C C . ALA B 1 728 ? 4.285 42.062 34.344 1 39.31 728 ALA B C 1
ATOM 11257 O O . ALA B 1 728 ? 5.449 42.031 33.938 1 39.31 728 ALA B O 1
ATOM 11258 N N . PRO B 1 729 ? 3.932 43.156 34.75 1 35.19 729 PRO B N 1
ATOM 11259 C CA . PRO B 1 729 ? 4.859 44.188 35.219 1 35.19 729 PRO B CA 1
ATOM 11260 C C . PRO B 1 729 ? 5.953 43.625 36.125 1 35.19 729 PRO B C 1
ATOM 11262 O O . PRO B 1 729 ? 5.695 42.719 36.938 1 35.19 729 PRO B O 1
ATOM 11265 N N . VAL B 1 730 ? 7.25 43.844 35.844 1 37.44 730 VAL B N 1
ATOM 11266 C CA . VAL B 1 730 ? 8.492 43.531 36.531 1 37.44 730 VAL B CA 1
ATOM 11267 C C . VAL B 1 730 ? 8.375 43.906 38 1 37.44 730 VAL B C 1
ATOM 11269 O O . VAL B 1 730 ? 9.047 43.312 38.844 1 37.44 730 VAL B O 1
ATOM 11272 N N . ALA B 1 731 ? 7.703 44.938 38.438 1 37.12 731 ALA B N 1
ATOM 11273 C CA . ALA B 1 731 ? 7.832 45.469 39.781 1 37.12 731 ALA B CA 1
ATOM 11274 C C . ALA B 1 731 ? 7.25 44.469 40.812 1 37.12 731 ALA B C 1
ATOM 11276 O O . ALA B 1 731 ? 7.812 44.312 41.875 1 37.12 731 ALA B O 1
ATOM 11277 N N . GLU B 1 732 ? 6.184 43.875 40.562 1 35.5 732 GLU B N 1
ATOM 11278 C CA . GLU B 1 732 ? 5.59 43.094 41.625 1 35.5 732 GLU B CA 1
ATOM 11279 C C . GLU B 1 732 ? 6.309 41.75 41.781 1 35.5 732 GLU B C 1
ATOM 11281 O O . GLU B 1 732 ? 6.426 41.219 42.906 1 35.5 732 GLU B O 1
ATOM 11286 N N . GLU B 1 733 ? 6.914 41.219 40.812 1 35.66 733 GLU B N 1
ATOM 11287 C CA . GLU B 1 733 ? 7.594 39.938 40.906 1 35.66 733 GLU B CA 1
ATOM 11288 C C . GLU B 1 733 ? 8.992 40.062 41.5 1 35.66 733 GLU B C 1
ATOM 11290 O O . GLU B 1 733 ? 9.578 39.094 41.969 1 35.66 733 GLU B O 1
ATOM 11295 N N . ARG B 1 734 ? 9.617 41.188 41.5 1 37.41 734 ARG B N 1
ATOM 11296 C CA . ARG B 1 734 ? 10.812 41.438 42.312 1 37.41 734 ARG B CA 1
ATOM 11297 C C . ARG B 1 734 ? 10.508 41.25 43.812 1 37.41 734 ARG B C 1
ATOM 11299 O O . ARG B 1 734 ? 11.328 40.75 44.562 1 37.41 734 ARG B O 1
ATOM 11306 N N . GLU B 1 735 ? 9.352 41.719 44.281 1 36.28 735 GLU B N 1
ATOM 11307 C CA . GLU B 1 735 ? 9.039 41.594 45.688 1 36.28 735 GLU B CA 1
ATOM 11308 C C . GLU B 1 735 ? 8.789 40.125 46.094 1 36.28 735 GLU B C 1
ATOM 11310 O O . GLU B 1 735 ? 9.195 39.688 47.156 1 36.28 735 GLU B O 1
ATOM 11315 N N . VAL B 1 736 ? 8.211 39.375 45.25 1 36.5 736 VAL B N 1
ATOM 11316 C CA . VAL B 1 736 ? 8.008 37.969 45.625 1 36.5 736 VAL B CA 1
ATOM 11317 C C . VAL B 1 736 ? 9.344 37.219 45.562 1 36.5 736 VAL B C 1
ATOM 11319 O O . VAL B 1 736 ? 9.641 36.406 46.406 1 36.5 736 VAL B O 1
ATOM 11322 N N . TRP B 1 737 ? 10.227 37.562 44.656 1 35.12 737 TRP B N 1
ATOM 11323 C CA . TRP B 1 737 ? 11.555 36.938 44.562 1 35.12 737 TRP B CA 1
ATOM 11324 C C . TRP B 1 737 ? 12.398 37.312 45.781 1 35.12 737 TRP B C 1
ATOM 11326 O O . TRP B 1 737 ? 13.102 36.469 46.312 1 35.12 737 TRP B O 1
ATOM 11336 N N . SER B 1 738 ? 12.414 38.562 46.094 1 38.72 738 SER B N 1
ATOM 11337 C CA . SER B 1 738 ? 13.148 38.938 47.312 1 38.72 738 SER B CA 1
ATOM 11338 C C . SER B 1 738 ? 12.641 38.156 48.531 1 38.72 738 SER B C 1
ATOM 11340 O O . SER B 1 738 ? 13.422 37.75 49.375 1 38.72 738 SER B O 1
ATOM 11342 N N . SER B 1 739 ? 11.344 37.844 48.531 1 37.91 739 SER B N 1
ATOM 11343 C CA . SER B 1 739 ? 10.812 37.094 49.656 1 37.91 739 SER B CA 1
ATOM 11344 C C . SER B 1 739 ? 11.188 35.594 49.562 1 37.91 739 SER B C 1
ATOM 11346 O O . SER B 1 739 ? 11.484 34.969 50.562 1 37.91 739 SER B O 1
ATOM 11348 N N . LEU B 1 740 ? 11.133 35.031 48.312 1 35.25 740 LEU B N 1
ATOM 11349 C CA . LEU B 1 740 ? 11.469 33.594 48.188 1 35.25 740 LEU B CA 1
ATOM 11350 C C .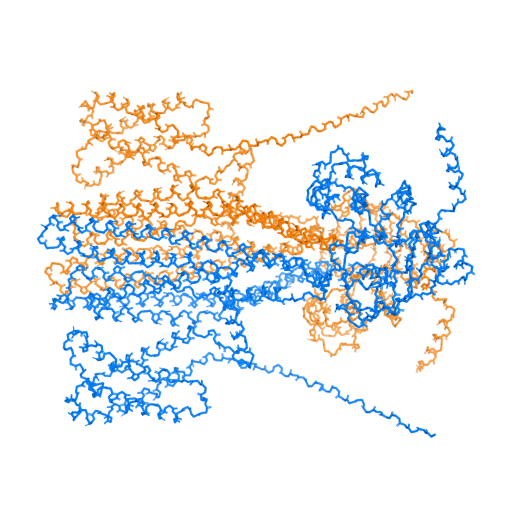 LEU B 1 740 ? 12.969 33.375 48.344 1 35.25 740 LEU B C 1
ATOM 11352 O O . LEU B 1 740 ? 13.391 32.406 48.969 1 35.25 740 LEU B O 1
ATOM 11356 N N . LEU B 1 741 ? 13.82 34.219 47.781 1 34.81 741 LEU B N 1
ATOM 11357 C CA . LEU B 1 741 ? 15.25 34.125 48.031 1 34.81 741 LEU B CA 1
ATOM 11358 C C . LEU B 1 741 ? 15.539 34.25 49.531 1 34.81 741 LEU B C 1
ATOM 11360 O O . LEU B 1 741 ? 16.516 33.688 50.031 1 34.81 741 LEU B O 1
ATOM 11364 N N . SER B 1 742 ? 14.844 35.156 50.219 1 36.5 742 SER B N 1
ATOM 11365 C CA . SER B 1 742 ? 15.102 35.281 51.625 1 36.5 742 SER B CA 1
ATOM 11366 C C . SER B 1 742 ? 14.742 34 52.406 1 36.5 742 SER B C 1
ATOM 11368 O O . SER B 1 742 ? 15.07 33.875 53.562 1 36.5 742 SER B O 1
ATOM 11370 N N . MET B 1 743 ? 13.875 33.125 51.812 1 34.94 743 MET B N 1
ATOM 11371 C CA . MET B 1 743 ? 13.539 31.906 52.531 1 34.94 743 MET B CA 1
ATOM 11372 C C . MET B 1 743 ? 14.586 30.828 52.281 1 34.94 743 MET B C 1
ATOM 11374 O O . MET B 1 743 ? 14.5 29.734 52.844 1 34.94 743 MET B O 1
ATOM 11378 N N . LEU B 1 744 ? 15.344 30.953 51.25 1 30.16 744 LEU B N 1
ATOM 11379 C CA . LEU B 1 744 ? 16.391 29.938 51.156 1 30.16 744 LEU B CA 1
ATOM 11380 C C . LEU B 1 744 ? 17.453 30.156 52.219 1 30.16 744 LEU B C 1
ATOM 11382 O O . LEU B 1 744 ? 17.875 31.297 52.469 1 30.16 744 LEU B O 1
ATOM 11386 N N . PRO B 1 745 ? 17.469 29.344 53.25 1 30.62 745 PRO B N 1
ATOM 11387 C CA . PRO B 1 745 ? 18.5 29.469 54.281 1 30.62 745 PRO B CA 1
ATOM 11388 C C . PRO B 1 745 ? 19.906 29.672 53.688 1 30.62 745 PRO B C 1
ATOM 11390 O O . PRO B 1 745 ? 20.156 29.281 52.531 1 30.62 745 PRO B O 1
ATOM 11393 N N . SER B 1 746 ? 20.75 30.609 54.312 1 26.53 746 SER B N 1
ATOM 11394 C CA . SER B 1 746 ? 22.188 30.734 54.094 1 26.53 746 SER B CA 1
ATOM 11395 C C . SER B 1 746 ? 22.875 29.359 54.156 1 26.53 746 SER B C 1
ATOM 11397 O O . SER B 1 746 ? 22.562 28.562 55.062 1 26.53 746 SER B O 1
#

Nearest PDB structures (foldseek):
  8pmj-assembly1_A  TM=8.117E-01  e=4.919E-32  Homo sapiens
  6quz-assembly1_B  TM=7.877E-01  e=1.783E-31  Thermotoga maritima MSB8
  7sgr-assembly1_E  TM=7.663E-01  e=2.157E-29  Escherichia coli CFT073
  7vgf-assembly1_B  TM=8.393E-01  e=1.551E-25  Homo sapiens
  8hw4-assembly1_A  TM=7.373E-01  e=7.770E-23  Homo sapiens

Sequence (1492 aa):
MGGSVGARTPGLTAPLCSLSAGPVATMALPLTLRLGCPLLLCDLALRALLGWGAPSLAPLGLPATWLEAAVRFLGLWGAWGLLAPDRPCLSPRRALAALCLLPPLYLTLRRCLPLPDVPPALLAGAPWAWLLMNYGAVGLAQLTWGALGQGDRAGGPGAEDTERESRATLRRLVGLSRPDVPVLSGAFVFLTLAVIGETFIPYYTGRVIDILGSAYDPDAFSTAIGLMCLASFGSSLAAGCRGGLFMFTLSRLNIRIRQLLFSSLVHQDLAFFQQVKTGDLTSRLSKDTTMMSRSVPANANIFLRSLVKALGLYGFMLGLSWRLTLLTLIEMPLTMAAEKVYDAMLKAIQDSLALSGEVVRESVSSIETVRSFATEEEESRRYEAALAETHRLKNRRDLERALYLLFRRLLQLAVQVLMLYCGHQQIRAGLLTKGSLVSFILYQGDTLVYMYGDLLSNVGAAEKVFEYLDREPAVRTDGTRAPESLQGHVSFHNVSFSYPSRPDRQVLKDVSFELRPREVTALVGLNGSGKSTCVGLLERFYEPQAGEILLDGAPLREYEHRYLHRQVALVGQEPVLFSGSIRENIAYGLGGCGEEQVTRAARAAHASGFITELDSDVGEKGGQLSAGQKQRIAIARALIRQPAVLILDEATSALDVESECIRQSVLSRGRRTVLVIAHRMQTVENADRIVVLEGGAVAEEGTHAELMGRKGPYYRLVQRDLAKGNLAPVAEEREVWSSLLSMLPSMGGSVGARTPGLTAPLCSLSAGPVATMALPLTLRLGCPLLLCDLALRALLGWGAPSLAPLGLPATWLEAAVRFLGLWGAWGLLAPDRPCLSPRRALAALCLLPPLYLTLRRCLPLPDVPPALLAGAPWAWLLMNYGAVGLAQLTWGALGQGDRAGGPGAEDTERESRATLRRLVGLSRPDVPVLSGAFVFLTLAVIGETFIPYYTGRVIDILGSAYDPDAFSTAIGLMCLASFGSSLAAGCRGGLFMFTLSRLNIRIRQLLFSSLVHQDLAFFQQVKTGDLTSRLSKDTTMMSRSVPANANIFLRSLVKALGLYGFMLGLSWRLTLLTLIEMPLTMAAEKVYDAMLKAIQDSLALSGEVVRESVSSIETVRSFATEEEESRRYEAALAETHRLKNRRDLERALYLLFRRLLQLAVQVLMLYCGHQQIRAGLLTKGSLVSFILYQGDTLVYMYGDLLSNVGAAEKVFEYLDREPAVRTDGTRAPESLQGHVSFHNVSFSYPSRPDRQVLKDVSFELRPREVTALVGLNGSGKSTCVGLLERFYEPQAGEILLDGAPLREYEHRYLHRQVALVGQEPVLFSGSIRENIAYGLGGCGEEQVTRAARAAHASGFITELDSDVGEKGGQLSAGQKQRIAIARALIRQPAVLILDEATSALDVESECIRQSVLSRGRRTVLVIAHRMQTVENADRIVVLEGGAVAEEGTHAELMGRKGPYYRLVQRDLAKGNLAPVAEEREVWSSLLSMLPS

Organism: NCBI:txid2587831